Protein AF-A0A938N9X3-F1 (afdb_monomer)

Mean predicted aligned error: 16.94 Å

Secondary structure (DSSP, 8-state):
--TTSHHHHHHHHHHHHHHHHHHHHHHHHT------------------------------------------------------------------------SSSSTTS--S-------------------------------------------------PPP---PPPP----PPP---HHHHHHHHHHHHHHHHHHHHHHHHHHHHHHHHHHHHHT--EEEEEEEEEEEEEEEETTTEEEES-SHHHHHH-S--TT--SPEEEEEEEEEEEEEEETTBBTTBTT----STTSTTTS-HHHHHHHHHHHHHHHHHHHHHHHHHHHHH-EEE--SB---B-TTSHHHHPPBTT--TTPPSS--TT-EEEEETTEEP-SHHHHHHHHHHSPTT--EEEEEEETTEEEEEEE--EE-TTTSSEE--B---EEEEEP-PPTT-HHHHHHHHHHHHTTT-TTPPTT-EEEEETTB----BHHHHHHHHHHTTT--EEEEEE-TTS-EEEEEEPPEEPPEEEEEE-SSS-EEEEEEBTTB-BPEEEPTT--TTTTTT--TT-EEEEETTEES--HHHHHHHHHTTTTSEEEEEEEEEETTEEEEEEEEEEPPTTS--SPPEEESTTT--BBPPPPS-BB-SSTT---BPPGGGGS-PPTT-EEEEETTB--SSHHHHHHHHHHHTHHHHHTT--EEEEEEEEPPPSSTTSPPPEEEEEEEE-HHHHHHHHH--EE-SS-GGGEEE--EEE--SSHHHHHHHHHHHHHHHHHHHHHHHHHHHTTSS-GGG---HHHHHHHHHHHHTT-HHHHHHHHHHHHHHHHHHHTSS-TTSHHHHHHHHHHHHHHTSPPPHHHHHHHHHHHHHHHHHHHHHHHHHHHHHHH--

Structure (mmCIF, N/CA/C/O backbone):
data_AF-A0A938N9X3-F1
#
_entry.id   AF-A0A938N9X3-F1
#
loop_
_atom_site.group_PDB
_atom_site.id
_atom_site.type_symbol
_atom_site.label_atom_id
_atom_site.label_alt_id
_atom_site.label_comp_id
_atom_site.label_asym_id
_atom_site.label_entity_id
_atom_site.label_seq_id
_atom_site.pdbx_PDB_ins_code
_atom_site.Cartn_x
_atom_site.Cartn_y
_atom_site.Cartn_z
_atom_site.occupancy
_atom_site.B_iso_or_equiv
_atom_site.auth_seq_id
_atom_site.auth_comp_id
_atom_site.auth_asym_id
_atom_site.auth_atom_id
_atom_site.pdbx_PDB_model_num
ATOM 1 N N . MET A 1 1 ? -37.058 -28.881 -36.265 1.00 46.09 1 MET A N 1
ATOM 2 C CA . MET A 1 1 ? -36.554 -28.066 -35.128 1.00 46.09 1 MET A CA 1
ATOM 3 C C . MET A 1 1 ? -36.105 -26.660 -35.591 1.00 46.09 1 MET A C 1
ATOM 5 O O . MET A 1 1 ? -34.947 -26.308 -35.422 1.00 46.09 1 MET A O 1
ATOM 9 N N . VAL A 1 2 ? -36.982 -25.845 -36.211 1.00 40.28 2 VAL A N 1
ATOM 10 C CA . VAL A 1 2 ? -36.546 -24.656 -37.006 1.00 40.28 2 VAL A CA 1
ATOM 11 C C . VAL A 1 2 ? -37.143 -23.302 -36.549 1.00 40.28 2 VAL A C 1
ATOM 13 O O . VAL A 1 2 ? -36.550 -22.252 -36.780 1.00 40.28 2 VAL A O 1
ATOM 16 N N . GLN A 1 3 ? -38.267 -23.281 -35.825 1.00 36.28 3 GLN A N 1
ATOM 17 C CA . GLN A 1 3 ? -39.091 -22.070 -35.618 1.00 36.28 3 GLN A CA 1
ATOM 18 C C . GLN A 1 3 ? -38.715 -21.126 -34.443 1.00 36.28 3 GLN A C 1
ATOM 20 O O . GLN A 1 3 ? -39.529 -20.300 -34.045 1.00 36.28 3 GLN A O 1
ATOM 25 N N . ARG A 1 4 ? -37.494 -21.175 -33.880 1.00 40.47 4 ARG A N 1
ATOM 26 C CA . ARG A 1 4 ? -37.097 -20.329 -32.716 1.00 40.47 4 ARG A CA 1
ATOM 27 C C . ARG A 1 4 ? -35.891 -19.388 -32.933 1.00 40.47 4 ARG A C 1
ATOM 29 O O . ARG A 1 4 ? -35.204 -19.048 -31.977 1.00 40.47 4 ARG A O 1
ATOM 36 N N . ARG A 1 5 ? -35.615 -18.929 -34.167 1.00 41.06 5 ARG A N 1
ATOM 37 C CA . ARG A 1 5 ? -34.493 -17.989 -34.454 1.00 41.06 5 ARG A CA 1
ATOM 38 C C . ARG A 1 5 ? -34.844 -16.653 -35.140 1.00 41.06 5 ARG A C 1
ATOM 40 O O . ARG A 1 5 ? -33.937 -15.862 -35.385 1.00 41.06 5 ARG A O 1
ATOM 47 N N . LEU A 1 6 ? -36.118 -16.346 -35.405 1.00 40.62 6 LEU A N 1
ATOM 48 C CA . LEU A 1 6 ? -36.507 -15.065 -36.030 1.00 40.62 6 LEU A CA 1
ATOM 49 C C . LEU A 1 6 ? -36.527 -13.822 -35.101 1.00 40.62 6 LEU A C 1
ATOM 51 O O . LEU A 1 6 ? -36.103 -12.767 -35.579 1.00 40.62 6 LEU A O 1
ATOM 55 N N . PRO A 1 7 ? -36.963 -13.871 -33.819 1.00 42.97 7 PRO A N 1
ATOM 56 C CA . PRO A 1 7 ? -37.160 -12.649 -33.020 1.00 42.97 7 PRO A CA 1
ATOM 57 C C . PRO A 1 7 ? -35.882 -11.819 -32.816 1.00 42.97 7 PRO A C 1
ATOM 59 O O . PRO A 1 7 ? -35.860 -10.616 -33.082 1.00 42.97 7 PRO A O 1
ATOM 62 N N . LEU A 1 8 ? -34.787 -12.483 -32.430 1.00 47.22 8 LEU A N 1
ATOM 63 C CA . LEU A 1 8 ? -33.516 -11.841 -32.071 1.00 47.22 8 LEU A CA 1
ATOM 64 C C . LEU A 1 8 ? -32.878 -11.067 -33.239 1.00 47.22 8 LEU A C 1
ATOM 66 O O . LEU A 1 8 ? -32.268 -10.019 -33.027 1.00 47.22 8 LEU A O 1
ATOM 70 N N . ARG A 1 9 ? -33.055 -11.528 -34.489 1.00 47.47 9 ARG A N 1
ATOM 71 C CA . ARG A 1 9 ? -32.551 -10.804 -35.672 1.00 47.47 9 ARG A CA 1
ATOM 72 C C . ARG A 1 9 ? -33.313 -9.502 -35.943 1.00 47.47 9 ARG A C 1
ATOM 74 O O . ARG A 1 9 ? -32.692 -8.561 -36.429 1.00 47.47 9 ARG A O 1
ATOM 81 N N . ARG A 1 10 ? -34.610 -9.405 -35.611 1.00 50.22 10 ARG A N 1
ATOM 82 C CA . ARG A 1 10 ? -35.372 -8.147 -35.761 1.00 50.22 10 ARG A CA 1
ATOM 83 C C . ARG A 1 10 ? -34.960 -7.102 -34.719 1.00 50.22 10 ARG A C 1
ATOM 85 O O . ARG A 1 10 ? -34.685 -5.969 -35.106 1.00 50.22 10 ARG A O 1
ATOM 92 N N . GLN A 1 11 ? -34.816 -7.486 -33.447 1.00 55.19 11 GLN A N 1
ATOM 93 C CA . GLN A 1 11 ? -34.356 -6.569 -32.390 1.00 55.19 11 GLN A CA 1
ATOM 94 C C . GLN A 1 11 ? -32.950 -6.009 -32.674 1.00 55.19 11 GLN A C 1
ATOM 96 O O . GLN A 1 11 ? -32.749 -4.795 -32.620 1.00 55.19 11 GLN A O 1
ATOM 101 N N . ALA A 1 12 ? -31.997 -6.865 -33.065 1.00 56.28 12 ALA A N 1
ATOM 102 C CA . ALA A 1 12 ? -30.638 -6.432 -33.405 1.00 56.28 12 ALA A CA 1
ATOM 103 C C . ALA A 1 12 ? -30.597 -5.451 -34.597 1.00 56.28 12 ALA A C 1
ATOM 105 O O . ALA A 1 12 ? -29.780 -4.527 -34.620 1.00 56.28 12 ALA A O 1
ATOM 106 N N . LEU A 1 13 ? -31.492 -5.618 -35.581 1.00 59.06 13 LEU A N 1
ATOM 107 C CA . LEU A 1 13 ? -31.597 -4.711 -36.726 1.00 59.06 13 LEU A CA 1
ATOM 108 C C . LEU A 1 13 ? -32.202 -3.353 -36.328 1.00 59.06 13 LEU A C 1
ATOM 110 O O . LEU A 1 13 ? -31.687 -2.313 -36.737 1.00 59.06 13 LEU A O 1
ATOM 114 N N . GLN A 1 14 ? -33.244 -3.351 -35.488 1.00 57.53 14 GLN A N 1
ATOM 115 C CA . GLN A 1 14 ? -33.864 -2.122 -34.976 1.00 57.53 14 GLN A CA 1
ATOM 116 C C . GLN A 1 14 ? -32.890 -1.296 -34.122 1.00 57.53 14 GLN A C 1
ATOM 118 O O . GLN A 1 14 ? -32.781 -0.089 -34.335 1.00 57.53 14 GLN A O 1
ATOM 123 N N . GLN A 1 15 ? -32.115 -1.927 -33.231 1.00 55.94 15 GLN A N 1
ATOM 124 C CA . GLN A 1 15 ? -31.083 -1.228 -32.451 1.00 55.94 15 GLN A CA 1
ATOM 125 C C . GLN A 1 15 ? -30.003 -0.595 -33.348 1.00 55.94 15 GLN A C 1
ATOM 127 O O . GLN A 1 15 ? -29.638 0.563 -33.141 1.00 55.94 15 GLN A O 1
ATOM 132 N N . ARG A 1 16 ? -29.537 -1.299 -34.394 1.00 56.97 16 ARG A N 1
ATOM 133 C CA . ARG A 1 16 ? -28.579 -0.736 -35.368 1.00 56.97 16 ARG A CA 1
ATOM 134 C C . ARG A 1 16 ? -29.132 0.485 -36.109 1.00 56.97 16 ARG A C 1
ATOM 136 O O . ARG A 1 16 ? -28.421 1.479 -36.241 1.00 56.97 16 ARG A O 1
ATOM 143 N N . LEU A 1 17 ? -30.387 0.428 -36.557 1.00 56.00 17 LEU A N 1
ATOM 144 C CA . LEU A 1 17 ? -31.046 1.544 -37.246 1.00 56.00 17 LEU A CA 1
ATOM 145 C C . LEU A 1 17 ? -31.258 2.755 -36.324 1.00 56.00 17 LEU A C 1
ATOM 147 O O . LEU A 1 17 ? -31.078 3.893 -36.758 1.00 56.00 17 LEU A O 1
ATOM 151 N N . HIS A 1 18 ? -31.585 2.527 -35.049 1.00 57.97 18 HIS A N 1
ATOM 152 C CA . HIS A 1 18 ? -31.769 3.607 -34.078 1.00 57.97 18 HIS A CA 1
ATOM 153 C C . HIS A 1 18 ? -30.450 4.346 -33.791 1.00 57.97 18 HIS A C 1
ATOM 155 O O . HIS A 1 18 ? -30.419 5.578 -33.836 1.00 57.97 18 HIS A O 1
ATOM 161 N N . LEU A 1 19 ? -29.352 3.601 -33.601 1.00 56.81 19 LEU A N 1
ATOM 162 C CA . LEU A 1 19 ? -28.003 4.155 -33.426 1.00 56.81 19 LEU A CA 1
ATOM 163 C C . LEU A 1 19 ? -27.516 4.918 -34.671 1.00 56.81 19 LEU A C 1
ATOM 165 O O . LEU A 1 19 ? -26.916 5.986 -34.539 1.00 56.81 19 LEU A O 1
ATOM 169 N N . GLN A 1 20 ? -27.809 4.425 -35.882 1.00 56.41 20 GLN A N 1
ATOM 170 C CA . GLN A 1 20 ? -27.472 5.139 -37.122 1.00 56.41 20 GLN A CA 1
ATOM 171 C C . GLN A 1 20 ? -28.213 6.474 -37.265 1.00 56.41 20 GLN A C 1
ATOM 173 O O . GLN A 1 20 ? -27.591 7.452 -37.680 1.00 56.41 20 GLN A O 1
ATOM 178 N N . ARG A 1 21 ? -29.504 6.548 -36.906 1.00 52.03 21 ARG A N 1
ATOM 179 C CA . ARG A 1 21 ? -30.257 7.816 -36.934 1.00 52.03 21 ARG A CA 1
ATOM 180 C C . ARG A 1 21 ? -29.662 8.841 -35.969 1.00 52.03 21 ARG A C 1
ATOM 182 O O . ARG A 1 21 ? -29.342 9.950 -36.390 1.00 52.03 21 ARG A O 1
ATOM 189 N N . HIS A 1 22 ? -29.409 8.443 -34.724 1.00 52.16 22 HIS A N 1
ATOM 190 C CA . HIS A 1 22 ? -28.880 9.355 -33.706 1.00 52.16 22 HIS A CA 1
ATOM 191 C C . HIS A 1 22 ? -27.479 9.893 -34.076 1.00 52.16 22 HIS A C 1
ATOM 193 O O . HIS A 1 22 ? -27.187 11.079 -33.915 1.00 52.16 22 HIS A O 1
ATOM 199 N N . GLY A 1 23 ? -26.636 9.053 -34.693 1.00 50.69 23 GLY A N 1
ATOM 200 C CA . GLY A 1 23 ? -25.335 9.461 -35.234 1.00 50.69 23 GLY A CA 1
ATOM 201 C C . GLY A 1 23 ? -25.392 10.412 -36.442 1.00 50.69 23 GLY A C 1
ATOM 202 O O . GLY A 1 23 ? -24.409 11.106 -36.708 1.00 50.69 23 GLY A O 1
ATOM 203 N N . GLN A 1 24 ? -26.514 10.482 -37.170 1.00 47.53 24 GLN A N 1
ATOM 204 C CA . GLN A 1 24 ? -26.718 11.465 -38.245 1.00 47.53 24 GLN A CA 1
ATOM 205 C C . GLN A 1 24 ? -27.230 12.816 -37.726 1.00 47.53 24 GLN A C 1
ATOM 207 O O . GLN A 1 24 ? -26.877 13.850 -38.294 1.00 47.53 24 GLN A O 1
ATOM 212 N N . GLU A 1 25 ? -28.014 12.834 -36.647 1.00 43.16 25 GLU A N 1
ATOM 213 C CA . GLU A 1 25 ? -28.516 14.075 -36.038 1.00 43.16 25 GLU A CA 1
ATOM 214 C C . GLU A 1 25 ? -27.393 14.888 -35.389 1.00 43.16 25 GLU A C 1
ATOM 216 O O . GLU A 1 25 ? -27.269 16.083 -35.661 1.00 43.16 25 GLU A O 1
ATOM 221 N N . LEU A 1 26 ? -26.504 14.236 -34.630 1.00 45.38 26 LEU A N 1
ATOM 222 C CA . LEU A 1 26 ? -25.326 14.882 -34.035 1.00 45.38 26 LEU A CA 1
ATOM 223 C C . LEU A 1 26 ? -24.447 15.548 -35.112 1.00 45.38 26 LEU A C 1
ATOM 225 O O . LEU A 1 26 ? -24.123 16.732 -35.016 1.00 45.38 26 LEU A O 1
ATOM 229 N N . ARG A 1 27 ? -24.184 14.845 -36.224 1.00 42.81 27 ARG A N 1
ATOM 230 C CA . ARG A 1 27 ? -23.419 15.374 -37.373 1.00 42.81 27 ARG A CA 1
ATOM 231 C C . ARG A 1 27 ? -24.119 16.505 -38.141 1.00 42.81 27 ARG A C 1
ATOM 233 O O . ARG A 1 27 ? -23.474 17.163 -38.960 1.00 42.81 27 ARG A O 1
ATOM 240 N N . ARG A 1 28 ? -25.417 16.747 -37.909 1.00 40.66 28 ARG A N 1
ATOM 241 C CA . ARG A 1 28 ? -26.143 17.922 -38.429 1.00 40.66 28 ARG A CA 1
ATOM 242 C C . ARG A 1 28 ? -26.058 19.131 -37.493 1.00 40.66 28 ARG A C 1
ATOM 244 O O . ARG A 1 28 ? -26.146 20.254 -37.985 1.00 40.66 28 ARG A O 1
ATOM 251 N N . GLN A 1 29 ? -25.853 18.934 -36.189 1.00 41.09 29 GLN A N 1
ATOM 252 C CA . GLN A 1 29 ? -25.714 20.034 -35.226 1.00 41.09 29 GLN A CA 1
ATOM 253 C C . GLN A 1 29 ? -24.325 20.696 -35.281 1.00 41.09 29 GLN A C 1
ATOM 255 O O . GLN A 1 29 ? -24.230 21.915 -35.177 1.00 41.09 29 GLN A O 1
ATOM 260 N N . GLU A 1 30 ? -23.261 19.936 -35.559 1.00 40.81 30 GLU A N 1
ATOM 261 C CA . GLU A 1 30 ? -21.875 20.446 -35.632 1.00 40.81 30 GLU A CA 1
ATOM 262 C C . GLU A 1 30 ? -21.569 21.347 -36.856 1.00 40.81 30 GLU A C 1
ATOM 264 O O . GLU A 1 30 ? -20.452 21.840 -37.001 1.00 40.81 30 GLU A O 1
ATOM 269 N N . ARG A 1 31 ? -22.532 21.582 -37.763 1.00 34.66 31 ARG A N 1
ATOM 270 C CA . ARG A 1 31 ? -22.325 22.319 -39.030 1.00 34.66 31 ARG A CA 1
ATOM 271 C C . ARG A 1 31 ? -23.086 23.650 -39.120 1.00 34.66 31 ARG A C 1
ATOM 273 O O . ARG A 1 31 ? -23.814 23.885 -40.085 1.00 34.66 31 ARG A O 1
ATOM 280 N N . ARG A 1 32 ? -22.882 24.561 -38.159 1.00 32.62 32 ARG A N 1
ATOM 281 C CA . ARG A 1 32 ? -23.265 25.987 -38.288 1.00 32.62 32 ARG A CA 1
ATOM 282 C C . ARG A 1 32 ? -22.202 26.930 -37.693 1.00 32.62 32 ARG A C 1
ATOM 284 O O . ARG A 1 32 ? -21.888 26.784 -36.515 1.00 32.62 32 ARG A O 1
ATOM 291 N N . PRO A 1 33 ? -21.670 27.909 -38.453 1.00 33.53 33 PRO A N 1
ATOM 292 C CA . PRO A 1 33 ? -20.771 28.931 -37.916 1.00 33.53 33 PRO A CA 1
ATOM 293 C C . PRO A 1 33 ? -21.550 30.056 -37.200 1.00 33.53 33 PRO A C 1
ATOM 295 O O . PRO A 1 33 ? -22.693 30.342 -37.571 1.00 33.53 33 PRO A O 1
ATOM 298 N N . PRO A 1 34 ? -20.952 30.740 -36.206 1.00 35.84 34 PRO A N 1
ATOM 299 C CA . PRO A 1 34 ? -21.605 31.834 -35.495 1.00 35.84 34 PRO A CA 1
ATOM 300 C C . PRO A 1 34 ? -21.616 33.133 -36.318 1.00 35.84 34 PRO A C 1
ATOM 302 O O . PRO A 1 34 ? -20.591 33.553 -36.853 1.00 35.84 34 PRO A O 1
ATOM 305 N N . ARG A 1 35 ? -22.761 33.828 -36.353 1.00 29.70 35 ARG A N 1
ATOM 306 C CA . ARG A 1 35 ? -22.847 35.241 -36.762 1.00 29.70 35 ARG A CA 1
ATOM 307 C C . ARG A 1 35 ? -23.092 36.120 -35.537 1.00 29.70 35 ARG A C 1
ATOM 309 O O . ARG A 1 35 ? -24.094 35.952 -34.850 1.00 29.70 35 ARG A O 1
ATOM 316 N N . HIS A 1 36 ? -22.224 37.104 -35.318 1.00 33.94 36 HIS A N 1
ATOM 317 C CA . HIS A 1 36 ? -22.571 38.276 -34.516 1.00 33.94 36 HIS A CA 1
ATOM 318 C C . HIS A 1 36 ? -23.558 39.155 -35.291 1.00 33.94 36 HIS A C 1
ATOM 320 O O . HIS A 1 36 ? -23.290 39.485 -36.444 1.00 33.94 36 HIS A O 1
ATOM 326 N N . GLN A 1 37 ? -24.609 39.640 -34.628 1.00 29.88 37 GLN A N 1
ATOM 327 C CA . GLN A 1 37 ? -25.091 41.012 -34.818 1.00 29.88 37 GLN A CA 1
ATOM 328 C C . GLN A 1 37 ? -25.934 41.478 -33.622 1.00 29.88 37 GLN A C 1
ATOM 330 O O . GLN A 1 37 ? -26.368 40.684 -32.791 1.00 29.88 37 GLN A O 1
ATOM 335 N N . GLN A 1 38 ? -26.081 42.794 -33.497 1.00 32.88 38 GLN A N 1
ATOM 336 C CA . GLN A 1 38 ? -26.727 43.471 -32.372 1.00 32.88 38 GLN A CA 1
ATOM 337 C C . GLN A 1 38 ? -28.218 43.704 -32.656 1.00 32.88 38 GLN A C 1
ATOM 339 O O . GLN A 1 38 ? -28.554 44.044 -33.789 1.00 32.88 38 GLN A O 1
ATOM 344 N N . ARG A 1 39 ? -29.071 43.687 -31.617 1.00 27.91 39 ARG A N 1
ATOM 345 C CA . ARG A 1 39 ? -30.117 44.713 -31.383 1.00 27.91 39 ARG A CA 1
ATOM 346 C C . ARG A 1 39 ? -30.800 44.564 -30.010 1.00 27.91 39 ARG A C 1
ATOM 348 O O . ARG A 1 39 ? -30.975 43.472 -29.487 1.00 27.91 39 ARG A O 1
ATOM 355 N N . ARG A 1 40 ? -31.163 45.718 -29.447 1.00 30.70 40 ARG A N 1
ATOM 356 C CA . ARG A 1 40 ? -32.107 45.994 -28.336 1.00 30.70 40 ARG A CA 1
ATOM 357 C C . ARG A 1 40 ? -33.341 46.705 -28.963 1.00 30.70 40 ARG A C 1
ATOM 359 O O . ARG A 1 40 ? -33.233 47.029 -30.149 1.00 30.70 40 ARG A O 1
ATOM 366 N N . PRO A 1 41 ? -34.415 47.109 -28.237 1.00 53.66 41 PRO A N 1
ATOM 367 C CA . PRO A 1 41 ? -34.845 46.853 -26.842 1.00 53.66 41 PRO A CA 1
ATOM 368 C C . PRO A 1 41 ? -36.349 46.418 -26.768 1.00 53.66 41 PRO A C 1
ATOM 370 O O . PRO A 1 41 ? -36.892 45.981 -27.774 1.00 53.66 41 PRO A O 1
ATOM 373 N N . ARG A 1 42 ? -37.021 46.682 -25.620 1.00 28.06 42 ARG A N 1
ATOM 374 C CA . ARG A 1 42 ? -38.494 46.798 -25.384 1.00 28.06 42 ARG A CA 1
ATOM 375 C C . ARG A 1 42 ? -39.297 45.486 -25.225 1.00 28.06 42 ARG A C 1
ATOM 377 O O . ARG A 1 42 ? -38.921 44.483 -25.806 1.00 28.06 42 ARG A O 1
ATOM 384 N N . GLN A 1 43 ? -40.442 45.434 -24.519 1.00 30.25 43 GLN A N 1
ATOM 385 C CA . GLN A 1 43 ? -40.944 46.113 -23.288 1.00 30.25 43 GLN A CA 1
ATOM 386 C C . GLN A 1 43 ? -42.356 45.550 -22.965 1.00 30.25 43 GLN A C 1
ATOM 388 O O . GLN A 1 43 ? -43.231 45.725 -23.803 1.00 30.25 43 GLN A O 1
ATOM 393 N N . ALA A 1 44 ? -42.589 44.926 -21.796 1.00 29.03 44 ALA A N 1
ATOM 394 C CA . ALA A 1 44 ? -43.894 44.710 -21.110 1.00 29.03 44 ALA A CA 1
ATOM 395 C C . ALA A 1 44 ? -43.742 43.636 -19.997 1.00 29.03 44 ALA A C 1
ATOM 397 O O . ALA A 1 44 ? -42.907 42.752 -20.141 1.00 29.03 44 ALA A O 1
ATOM 398 N N . GLY A 1 45 ? -44.497 43.636 -18.887 1.00 28.78 45 GLY A N 1
ATOM 399 C CA . GLY A 1 45 ? -45.345 44.713 -18.359 1.00 28.78 45 GLY A CA 1
ATOM 400 C C . GLY A 1 45 ? -46.373 44.278 -17.291 1.00 28.78 45 GLY A C 1
ATOM 401 O O . GLY A 1 45 ? -47.279 43.525 -17.616 1.00 28.78 45 GLY A O 1
ATOM 402 N N . ARG A 1 46 ? -46.309 44.909 -16.100 1.00 28.88 46 ARG A N 1
ATOM 403 C CA . ARG A 1 46 ? -47.322 44.971 -15.004 1.00 28.88 46 ARG A CA 1
ATOM 404 C C . ARG A 1 46 ? -47.452 43.759 -14.044 1.00 28.88 46 ARG A C 1
ATOM 406 O O . ARG A 1 46 ? -47.264 42.617 -14.431 1.00 28.88 46 ARG A O 1
ATOM 413 N N . GLY A 1 47 ? -47.737 44.082 -12.768 1.00 25.12 47 GLY A N 1
ATOM 414 C CA . GLY A 1 47 ? -48.090 43.169 -11.654 1.00 25.12 47 GLY A CA 1
ATOM 415 C C . GLY A 1 47 ? -49.617 43.122 -11.425 1.00 25.12 47 GLY A C 1
ATOM 416 O O . GLY A 1 47 ? -50.297 42.987 -12.442 1.00 25.12 47 GLY A O 1
ATOM 417 N N . PRO A 1 48 ? -50.190 43.322 -10.200 1.00 47.97 48 PRO A N 1
ATOM 418 C CA . PRO A 1 48 ? -49.707 44.280 -9.169 1.00 47.97 48 PRO A CA 1
ATOM 419 C C . PRO A 1 48 ? -50.003 43.972 -7.654 1.00 47.97 48 PRO A C 1
ATOM 421 O O . PRO A 1 48 ? -50.719 43.032 -7.340 1.00 47.97 48 PRO A O 1
ATOM 424 N N . ARG A 1 49 ? -49.591 44.905 -6.755 1.00 32.25 49 ARG A N 1
ATOM 425 C CA . ARG A 1 49 ? -50.071 45.159 -5.349 1.00 32.25 49 ARG A CA 1
ATOM 426 C C . ARG A 1 49 ? -49.752 44.076 -4.281 1.00 32.25 49 ARG A C 1
ATOM 428 O O . ARG A 1 49 ? -49.408 42.965 -4.650 1.00 32.25 49 ARG A O 1
ATOM 435 N N . THR A 1 50 ? -49.740 44.345 -2.961 1.00 30.77 50 THR A N 1
ATOM 436 C CA . THR A 1 50 ? -50.141 45.504 -2.093 1.00 30.77 50 THR A CA 1
ATOM 437 C C . THR A 1 50 ? -48.998 45.907 -1.108 1.00 30.77 50 THR A C 1
ATOM 439 O O . THR A 1 50 ? -48.081 45.120 -0.922 1.00 30.77 50 THR A O 1
ATOM 442 N N . GLN A 1 51 ? -48.830 47.184 -0.696 1.00 31.91 51 GLN A N 1
ATOM 443 C CA . GLN A 1 51 ? -49.145 47.815 0.632 1.00 31.91 51 GLN A CA 1
ATOM 444 C C . GLN A 1 51 ? -48.586 47.095 1.900 1.00 31.91 51 GLN A C 1
ATOM 446 O O . GLN A 1 51 ? -48.584 45.874 1.931 1.00 31.91 51 GLN A O 1
ATOM 451 N N . GLN A 1 52 ? -48.103 47.756 2.976 1.00 29.75 52 GLN A N 1
ATOM 452 C CA . GLN A 1 52 ? -48.270 49.163 3.426 1.00 29.75 52 GLN A CA 1
ATOM 453 C C . GLN A 1 52 ? -47.059 49.744 4.246 1.00 29.75 52 GLN A C 1
ATOM 455 O O . GLN A 1 52 ? -45.941 49.259 4.127 1.00 29.75 52 GLN A O 1
ATOM 460 N N . GLU A 1 53 ? -47.279 50.845 4.986 1.00 29.78 53 GLU A N 1
ATOM 461 C CA . GLU A 1 53 ? -46.347 51.800 5.652 1.00 29.78 53 GLU A CA 1
ATOM 462 C C . GLU A 1 53 ? -45.471 51.251 6.819 1.00 29.78 53 GLU A C 1
ATOM 464 O O . GLU A 1 53 ? -45.754 50.182 7.341 1.00 29.78 53 GLU A O 1
ATOM 469 N N . GLY A 1 54 ? -44.428 51.939 7.338 1.00 27.89 54 GLY A N 1
ATOM 470 C CA . GLY A 1 54 ? -43.765 53.196 6.919 1.00 27.89 54 GLY A CA 1
ATOM 471 C C . GLY A 1 54 ? -42.835 53.856 7.985 1.00 27.89 54 GLY A C 1
ATOM 472 O O . GLY A 1 54 ? -42.882 53.500 9.153 1.00 27.89 54 GLY A O 1
ATOM 473 N N . ARG A 1 55 ? -42.049 54.877 7.564 1.00 31.80 55 ARG A N 1
ATOM 474 C CA . ARG A 1 55 ? -41.188 55.835 8.344 1.00 31.80 55 ARG A CA 1
ATOM 475 C C . ARG A 1 55 ? -39.953 55.267 9.105 1.00 31.80 55 ARG A C 1
ATOM 477 O O . ARG A 1 55 ? -40.090 54.506 10.043 1.00 31.80 55 ARG A O 1
ATOM 484 N N . ARG A 1 56 ? -38.722 55.588 8.641 1.00 36.34 56 ARG A N 1
ATOM 485 C CA . ARG A 1 56 ? -37.753 56.630 9.141 1.00 36.34 56 ARG A CA 1
ATOM 486 C C . ARG A 1 56 ? -37.126 56.291 10.513 1.00 36.34 56 ARG A C 1
ATOM 488 O O . ARG A 1 56 ? -37.869 56.038 11.443 1.00 36.34 56 ARG A O 1
ATOM 495 N N . ARG A 1 57 ? -35.803 56.332 10.754 1.00 33.03 57 ARG A N 1
ATOM 496 C CA . ARG A 1 57 ? -34.607 57.041 10.190 1.00 33.03 57 ARG A CA 1
ATOM 497 C C . ARG A 1 57 ? -33.405 56.035 10.047 1.00 33.03 57 ARG A C 1
ATOM 499 O O . ARG A 1 57 ? -33.613 54.886 10.405 1.00 33.03 57 ARG A O 1
ATOM 506 N N . LEU A 1 58 ? -32.168 56.303 9.568 1.00 34.34 58 LEU A N 1
ATOM 507 C CA . LEU A 1 58 ? -31.431 57.492 9.062 1.00 34.34 58 LEU A CA 1
ATOM 508 C C . LEU A 1 58 ? -30.275 57.091 8.070 1.00 34.34 58 LEU A C 1
ATOM 510 O O . LEU A 1 58 ? -30.247 55.971 7.572 1.00 34.34 58 LEU A O 1
ATOM 514 N N . GLU A 1 59 ? -29.369 58.043 7.808 1.00 31.31 59 GLU A N 1
ATOM 515 C CA . GLU A 1 59 ? -28.109 58.125 7.018 1.00 31.31 59 GLU A CA 1
ATOM 516 C C . GLU A 1 59 ? -26.861 57.377 7.580 1.00 31.31 59 GLU A C 1
ATOM 518 O O . GLU A 1 59 ? -26.868 56.977 8.741 1.00 31.31 59 GLU A O 1
ATOM 523 N N . ASP A 1 60 ? -25.711 57.268 6.877 1.00 32.38 60 ASP A N 1
ATOM 524 C CA . ASP A 1 60 ? -25.514 57.048 5.424 1.00 32.38 60 ASP A CA 1
ATOM 525 C C . ASP A 1 60 ? -24.094 56.554 5.001 1.00 32.38 60 ASP A C 1
ATOM 527 O O . ASP A 1 60 ? -23.139 56.510 5.772 1.00 32.38 60 ASP A O 1
ATOM 531 N N . HIS A 1 61 ? -24.027 56.204 3.712 1.00 33.09 61 HIS A N 1
ATOM 532 C CA . HIS A 1 61 ? -23.007 55.651 2.805 1.00 33.09 61 HIS A CA 1
ATOM 533 C C . HIS A 1 61 ? -21.519 56.106 2.790 1.00 33.09 61 HIS A C 1
ATOM 535 O O . HIS A 1 61 ? -21.125 57.192 3.200 1.00 33.09 61 HIS A O 1
ATOM 541 N N . LEU A 1 62 ? -20.702 55.260 2.125 1.00 31.77 62 LEU A N 1
ATOM 542 C CA . LEU A 1 62 ? -19.275 55.440 1.779 1.00 31.77 62 LEU A CA 1
ATOM 543 C C . LEU A 1 62 ? -18.962 54.861 0.361 1.00 31.77 62 LEU A C 1
ATOM 545 O O . LEU A 1 62 ? -19.330 53.710 0.104 1.00 31.77 62 LEU A O 1
ATOM 549 N N . PRO A 1 63 ? -18.283 55.579 -0.569 1.00 44.34 63 PRO A N 1
ATOM 550 C CA . PRO A 1 63 ? -17.929 55.065 -1.910 1.00 44.34 63 PRO A CA 1
ATOM 551 C C . PRO A 1 63 ? -16.457 54.591 -2.083 1.00 44.34 63 PRO A C 1
ATOM 553 O O . PRO A 1 63 ? -15.622 54.722 -1.192 1.00 44.34 63 PRO A O 1
ATOM 556 N N . ARG A 1 64 ? -16.134 53.994 -3.249 1.00 33.81 64 ARG A N 1
ATOM 557 C CA . ARG A 1 64 ? -14.888 53.227 -3.538 1.00 33.81 64 ARG A CA 1
ATOM 558 C C . ARG A 1 64 ? -13.830 53.981 -4.391 1.00 33.81 64 ARG A C 1
ATOM 560 O O . ARG A 1 64 ? -14.227 54.763 -5.251 1.00 33.81 64 ARG A O 1
ATOM 567 N N . PRO A 1 65 ? -12.517 53.653 -4.288 1.00 42.88 65 PRO A N 1
ATOM 568 C CA . PRO A 1 65 ? -11.431 54.228 -5.111 1.00 42.88 65 PRO A CA 1
ATOM 569 C C . PRO A 1 65 ? -10.847 53.288 -6.211 1.00 42.88 65 PRO A C 1
ATOM 571 O O . PRO A 1 65 ? -11.024 52.068 -6.131 1.00 42.88 65 PRO A O 1
ATOM 574 N N . PRO A 1 66 ? -10.064 53.807 -7.196 1.00 49.44 66 PRO A N 1
ATOM 575 C CA . PRO A 1 66 ? -9.298 52.980 -8.150 1.00 49.44 66 PRO A CA 1
ATOM 576 C C . PRO A 1 66 ? -7.785 53.315 -8.365 1.00 49.44 66 PRO A C 1
ATOM 578 O O . PRO A 1 66 ? -7.400 54.448 -8.606 1.00 49.44 66 PRO A O 1
ATOM 581 N N . ARG A 1 67 ? -6.961 52.250 -8.443 1.00 35.62 67 ARG A N 1
ATOM 582 C CA . ARG A 1 67 ? -5.761 52.001 -9.310 1.00 35.62 67 ARG A CA 1
ATOM 583 C C . ARG A 1 67 ? -4.558 52.994 -9.456 1.00 35.62 67 ARG A C 1
ATOM 585 O O . ARG A 1 67 ? -4.625 53.939 -10.223 1.00 35.62 67 ARG A O 1
ATOM 592 N N . ARG A 1 68 ? -3.372 52.477 -9.050 1.00 33.34 68 ARG A N 1
ATOM 593 C CA . ARG A 1 68 ? -2.019 52.476 -9.718 1.00 33.34 68 ARG A CA 1
ATOM 594 C C . ARG A 1 68 ? -1.253 53.790 -10.037 1.00 33.34 68 ARG A C 1
ATOM 596 O O . ARG A 1 68 ? -1.723 54.575 -10.841 1.00 33.34 68 ARG A O 1
ATOM 603 N N . VAL A 1 69 ? 0.059 53.819 -9.698 1.00 28.77 69 VAL A N 1
ATOM 604 C CA . VAL A 1 69 ? 1.241 53.874 -10.630 1.00 28.77 69 VAL A CA 1
ATOM 605 C C . VAL A 1 69 ? 2.596 53.761 -9.857 1.00 28.77 69 VAL A C 1
ATOM 607 O O . VAL A 1 69 ? 2.605 53.713 -8.633 1.00 28.77 69 VAL A O 1
ATOM 610 N N . ARG A 1 70 ? 3.734 53.578 -10.561 1.00 32.69 70 ARG A N 1
ATOM 611 C CA . ARG A 1 70 ? 5.117 53.324 -10.058 1.00 32.69 70 ARG A CA 1
ATOM 612 C C . ARG A 1 70 ? 5.931 54.605 -9.749 1.00 32.69 70 ARG A C 1
ATOM 614 O O . ARG A 1 70 ? 5.864 55.512 -10.572 1.00 32.69 70 ARG A O 1
ATOM 621 N N . ARG A 1 71 ? 6.923 54.543 -8.827 1.00 31.45 71 ARG A N 1
ATOM 622 C CA . ARG A 1 71 ? 8.393 54.686 -9.116 1.00 31.45 71 ARG A CA 1
ATOM 623 C C . ARG A 1 71 ? 9.319 54.498 -7.880 1.00 31.45 71 ARG A C 1
ATOM 625 O O . ARG A 1 71 ? 8.848 54.223 -6.787 1.00 31.45 71 ARG A O 1
ATOM 632 N N . ARG A 1 72 ? 10.647 54.530 -8.120 1.00 29.14 72 ARG A N 1
ATOM 633 C CA . ARG A 1 72 ? 11.785 54.490 -7.149 1.00 29.14 72 ARG A CA 1
ATOM 634 C C . ARG A 1 72 ? 12.012 55.909 -6.526 1.00 29.14 72 ARG A C 1
ATOM 636 O O . ARG A 1 72 ? 11.315 56.812 -6.965 1.00 29.14 72 ARG A O 1
ATOM 643 N N . ARG A 1 73 ? 12.959 56.235 -5.614 1.00 30.97 73 ARG A N 1
ATOM 644 C CA . ARG A 1 73 ? 14.282 55.659 -5.224 1.00 30.97 73 ARG A CA 1
ATOM 645 C C . ARG A 1 73 ? 14.845 56.370 -3.953 1.00 30.97 73 ARG A C 1
ATOM 647 O O . ARG A 1 73 ? 14.570 57.548 -3.831 1.00 30.97 73 ARG A O 1
ATOM 654 N N . GLN A 1 74 ? 15.724 55.710 -3.165 1.00 29.69 74 GLN A N 1
ATOM 655 C CA . GLN A 1 74 ? 16.805 56.264 -2.279 1.00 29.69 74 GLN A CA 1
ATOM 656 C C . GLN A 1 74 ? 16.495 57.322 -1.173 1.00 29.69 74 GLN A C 1
ATOM 658 O O . GLN A 1 74 ? 15.713 58.230 -1.391 1.00 29.69 74 GLN A O 1
ATOM 663 N N . GLY A 1 75 ? 17.242 57.302 -0.043 1.00 26.20 75 GLY A N 1
ATOM 664 C CA . GLY A 1 75 ? 17.485 58.533 0.758 1.00 26.20 75 GLY A CA 1
ATOM 665 C C . GLY A 1 75 ? 17.663 58.450 2.295 1.00 26.20 75 GLY A C 1
ATOM 666 O O . GLY A 1 75 ? 16.740 58.767 3.022 1.00 26.20 75 GLY A O 1
ATOM 667 N N . LEU A 1 76 ? 18.861 58.073 2.763 1.00 27.81 76 LEU A N 1
ATOM 668 C CA . LEU A 1 76 ? 19.622 58.559 3.950 1.00 27.81 76 LEU A CA 1
ATOM 669 C C . LEU A 1 76 ? 18.969 59.219 5.213 1.00 27.81 76 LEU A C 1
ATOM 671 O O . LEU A 1 76 ? 18.288 60.228 5.136 1.00 27.81 76 LEU A O 1
ATOM 675 N N . LEU A 1 77 ? 19.489 58.774 6.375 1.00 27.58 77 LEU A N 1
ATOM 676 C CA . LEU A 1 77 ? 19.884 59.528 7.599 1.00 27.58 77 LEU A CA 1
ATOM 677 C C . LEU A 1 77 ? 18.869 60.180 8.581 1.00 27.58 77 LEU A C 1
ATOM 679 O O . LEU A 1 77 ? 18.258 61.205 8.325 1.00 27.58 77 LEU A O 1
ATOM 683 N N . ARG A 1 78 ? 18.909 59.642 9.817 1.00 27.77 78 ARG A N 1
ATOM 684 C CA . ARG A 1 78 ? 18.987 60.308 11.148 1.00 27.77 78 ARG A CA 1
ATOM 685 C C . ARG A 1 78 ? 18.773 61.840 11.236 1.00 27.77 78 ARG A C 1
ATOM 687 O O . ARG A 1 78 ? 19.604 62.580 10.719 1.00 27.77 78 ARG A O 1
ATOM 694 N N . GLN A 1 79 ? 17.969 62.272 12.220 1.00 29.31 79 GLN A N 1
ATOM 695 C CA . GLN A 1 79 ? 18.483 62.698 13.548 1.00 29.31 79 GLN A CA 1
ATOM 696 C C . GLN A 1 79 ? 17.375 62.966 14.593 1.00 29.31 79 GLN A C 1
ATOM 698 O O . GLN A 1 79 ? 16.388 63.621 14.284 1.00 29.31 79 GLN A O 1
ATOM 703 N N . ALA A 1 80 ? 17.595 62.519 15.840 1.00 26.48 80 ALA A N 1
ATOM 704 C CA . ALA A 1 80 ? 17.022 63.083 17.072 1.00 26.48 80 ALA A CA 1
ATOM 705 C C . ALA A 1 80 ? 17.833 62.617 18.310 1.00 26.48 80 ALA A C 1
ATOM 707 O O . ALA A 1 80 ? 18.334 61.491 18.365 1.00 26.48 80 ALA A O 1
ATOM 708 N N . HIS A 1 81 ? 17.980 63.506 19.291 1.00 31.53 81 HIS A N 1
ATOM 709 C CA . HIS A 1 81 ? 18.675 63.372 20.589 1.00 31.53 81 HIS A CA 1
ATOM 710 C C . HIS A 1 81 ? 18.054 64.447 21.534 1.00 31.53 81 HIS A C 1
ATOM 712 O O . HIS A 1 81 ? 17.163 65.147 21.043 1.00 31.53 81 HIS A O 1
ATOM 718 N N . PRO A 1 82 ? 18.463 64.676 22.811 1.00 49.88 82 PRO A N 1
ATOM 719 C CA . PRO A 1 82 ? 19.599 64.119 23.579 1.00 49.88 82 PRO A CA 1
ATOM 720 C C . PRO A 1 82 ? 19.277 63.709 25.049 1.00 49.88 82 PRO A C 1
ATOM 722 O O . PRO A 1 82 ? 18.185 63.975 25.542 1.00 49.88 82 PRO A O 1
ATOM 725 N N . ARG A 1 83 ? 20.270 63.179 25.798 1.00 27.34 83 ARG A N 1
ATOM 726 C CA . ARG A 1 83 ? 20.875 63.809 27.017 1.00 27.34 83 ARG A CA 1
ATOM 727 C C . ARG A 1 83 ? 21.706 62.836 27.886 1.00 27.34 83 ARG A C 1
ATOM 729 O O . ARG A 1 83 ? 21.214 61.777 28.234 1.00 27.34 83 ARG A O 1
ATOM 736 N N . ASN A 1 84 ? 22.875 63.329 28.332 1.00 29.22 84 ASN A N 1
ATOM 737 C CA . ASN A 1 84 ? 23.607 63.037 29.591 1.00 29.22 84 ASN A CA 1
ATOM 738 C C . ASN A 1 84 ? 24.109 61.584 29.866 1.00 29.22 84 ASN A C 1
ATOM 740 O O . ASN A 1 84 ? 23.487 60.620 29.454 1.00 29.22 84 ASN A O 1
ATOM 744 N N . VAL A 1 85 ? 25.238 61.332 30.561 1.00 29.28 85 VAL A N 1
ATOM 745 C CA . VAL A 1 85 ? 26.296 62.221 31.108 1.00 29.28 85 VAL A CA 1
ATOM 746 C C . VAL A 1 85 ? 27.704 61.568 31.024 1.00 29.28 85 VAL A C 1
ATOM 748 O O . VAL A 1 85 ? 27.842 60.409 30.647 1.00 29.28 85 VAL A O 1
ATOM 751 N N . ARG A 1 86 ? 28.754 62.365 31.285 1.00 30.31 86 ARG A N 1
ATOM 752 C CA . ARG A 1 86 ? 30.204 62.122 31.066 1.00 30.31 86 ARG A CA 1
ATOM 753 C C . ARG A 1 86 ? 30.921 61.227 32.115 1.00 30.31 86 ARG A C 1
ATOM 755 O O . ARG A 1 86 ? 30.362 60.950 33.164 1.00 30.31 86 ARG A O 1
ATOM 762 N N . HIS A 1 87 ? 32.231 61.020 31.854 1.00 32.09 87 HIS A N 1
ATOM 763 C CA . HIS A 1 87 ? 33.369 60.608 32.724 1.00 32.09 87 HIS A CA 1
ATOM 764 C C . HIS A 1 87 ? 33.775 59.115 32.665 1.00 32.09 87 HIS A C 1
ATOM 766 O O . HIS A 1 87 ? 32.917 58.248 32.696 1.00 32.09 87 HIS A O 1
ATOM 772 N N . GLN A 1 88 ? 35.065 58.737 32.563 1.00 28.97 88 GLN A N 1
ATOM 773 C CA . GLN A 1 88 ? 36.300 59.479 32.199 1.00 28.97 88 GLN A CA 1
ATOM 774 C C . GLN A 1 88 ? 37.369 58.486 31.663 1.00 28.97 88 GLN A C 1
ATOM 776 O O . GLN A 1 88 ? 37.240 57.285 31.876 1.00 28.97 88 GLN A O 1
ATOM 781 N N . GLN A 1 89 ? 38.418 58.945 30.959 1.00 31.12 89 GLN A N 1
ATOM 782 C CA . GLN A 1 89 ? 39.480 58.068 30.417 1.00 31.12 89 GLN A CA 1
ATOM 783 C C . GLN A 1 89 ? 40.785 58.107 31.229 1.00 31.12 89 GLN A C 1
ATOM 785 O O . GLN A 1 89 ? 41.251 59.184 31.596 1.00 31.12 89 GLN A O 1
ATOM 790 N N . GLY A 1 90 ? 41.429 56.942 31.379 1.00 27.92 90 GLY A N 1
ATOM 791 C CA . GLY A 1 90 ? 42.805 56.783 31.863 1.00 27.92 90 GLY A CA 1
ATOM 792 C C . GLY A 1 90 ? 43.727 56.151 30.806 1.00 27.92 90 GLY A C 1
ATOM 793 O O . GLY A 1 90 ? 43.372 55.167 30.161 1.00 27.92 90 GLY A O 1
ATOM 794 N N . ARG A 1 91 ? 44.919 56.731 30.622 1.00 31.66 91 ARG A N 1
ATOM 795 C CA . ARG A 1 91 ? 46.057 56.198 29.832 1.00 31.66 91 ARG A CA 1
ATOM 796 C C . ARG A 1 91 ? 46.874 55.202 30.711 1.00 31.66 91 ARG A C 1
ATOM 798 O O . ARG A 1 91 ? 46.605 55.136 31.900 1.00 31.66 91 ARG A O 1
ATOM 805 N N . LEU A 1 92 ? 47.893 54.423 30.300 1.00 31.88 92 LEU A N 1
ATOM 806 C CA . LEU A 1 92 ? 48.717 54.276 29.076 1.00 31.88 92 LEU A CA 1
ATOM 807 C C . LEU A 1 92 ? 49.551 52.964 29.184 1.00 31.88 92 LEU A C 1
ATOM 809 O O . LEU A 1 92 ? 50.030 52.700 30.283 1.00 31.88 92 LEU A O 1
ATOM 813 N N . ARG A 1 93 ? 49.851 52.231 28.087 1.00 28.55 93 ARG A N 1
ATOM 814 C CA . ARG A 1 93 ? 51.193 51.657 27.722 1.00 28.55 93 ARG A CA 1
ATOM 815 C C . ARG A 1 93 ? 51.144 50.775 26.448 1.00 28.55 93 ARG A C 1
ATOM 817 O O . ARG A 1 93 ? 50.126 50.757 25.764 1.00 28.55 93 ARG A O 1
ATOM 824 N N . ARG A 1 94 ? 52.285 50.197 26.026 1.00 32.44 94 ARG A N 1
ATOM 825 C CA . ARG A 1 94 ? 52.608 49.820 24.626 1.00 32.44 94 ARG A CA 1
ATOM 826 C C . ARG A 1 94 ? 53.440 48.515 24.492 1.00 32.44 94 ARG A C 1
ATOM 828 O O . ARG A 1 94 ? 54.360 48.324 25.275 1.00 32.44 94 ARG A O 1
ATOM 835 N N . LEU A 1 95 ? 53.239 47.794 23.370 1.00 34.09 95 LEU A N 1
ATOM 836 C CA . LEU A 1 95 ? 54.189 46.881 22.663 1.00 34.09 95 LEU A CA 1
ATOM 837 C C . LEU A 1 95 ? 54.418 45.440 23.272 1.00 34.09 95 LEU A C 1
ATOM 839 O O . LEU A 1 95 ? 53.775 45.132 24.268 1.00 34.09 95 LEU A O 1
ATOM 843 N N . PRO A 1 96 ? 55.113 44.468 22.602 1.00 47.78 96 PRO A N 1
ATOM 844 C CA . PRO A 1 96 ? 54.503 43.680 21.501 1.00 47.78 96 PRO A CA 1
ATOM 845 C C . PRO A 1 96 ? 54.922 42.172 21.309 1.00 47.78 96 PRO A C 1
ATOM 847 O O . PRO A 1 96 ? 55.950 41.717 21.787 1.00 47.78 96 PRO A O 1
ATOM 850 N N . ARG A 1 97 ? 54.218 41.477 20.384 1.00 32.50 97 ARG A N 1
ATOM 851 C CA . ARG A 1 97 ? 54.679 40.399 19.438 1.00 32.50 97 ARG A CA 1
ATOM 852 C C . ARG A 1 97 ? 55.115 38.968 19.901 1.00 32.50 97 ARG A C 1
ATOM 854 O O . ARG A 1 97 ? 56.183 38.766 20.452 1.00 32.50 97 ARG A O 1
ATOM 861 N N . ARG A 1 98 ? 54.432 37.984 19.268 1.00 30.31 98 ARG A N 1
ATOM 862 C CA . ARG A 1 98 ? 54.903 36.702 18.640 1.00 30.31 98 ARG A CA 1
ATOM 863 C C . ARG A 1 98 ? 55.197 35.405 19.455 1.00 30.31 98 ARG A C 1
ATOM 865 O O . ARG A 1 98 ? 56.053 35.339 20.316 1.00 30.31 98 ARG A O 1
ATOM 872 N N . HIS A 1 99 ? 54.609 34.316 18.926 1.00 30.45 99 HIS A N 1
ATOM 873 C CA . HIS A 1 99 ? 55.090 32.915 18.820 1.00 30.45 99 HIS A CA 1
ATOM 874 C C . HIS A 1 99 ? 55.484 32.061 20.057 1.00 30.45 99 HIS A C 1
ATOM 876 O O . HIS A 1 99 ? 56.661 31.870 20.346 1.00 30.45 99 HIS A O 1
ATOM 882 N N . ARG A 1 100 ? 54.532 31.226 20.510 1.00 30.69 100 ARG A N 1
ATOM 883 C CA . ARG A 1 100 ? 54.686 29.746 20.577 1.00 30.69 100 ARG A CA 1
ATOM 884 C C . ARG A 1 100 ? 53.422 29.142 19.932 1.00 30.69 100 ARG A C 1
ATOM 886 O O . ARG A 1 100 ? 52.339 29.610 20.244 1.00 30.69 100 ARG A O 1
ATOM 893 N N . ARG A 1 101 ? 53.406 28.304 18.881 1.00 32.91 101 ARG A N 1
ATOM 894 C CA . ARG A 1 101 ? 54.124 27.062 18.493 1.00 32.91 101 ARG A CA 1
ATOM 895 C C . ARG A 1 101 ? 53.870 25.859 19.423 1.00 32.91 101 ARG A C 1
ATOM 897 O O . ARG A 1 101 ? 54.285 25.864 20.569 1.00 32.91 101 ARG A O 1
ATOM 904 N N . ARG A 1 102 ? 53.332 24.784 18.818 1.00 37.06 102 ARG A N 1
ATOM 905 C CA . ARG A 1 102 ? 53.553 23.355 19.143 1.00 37.06 102 ARG A CA 1
ATOM 906 C C . ARG A 1 102 ? 53.324 22.892 20.603 1.00 37.06 102 ARG A C 1
ATOM 908 O O . ARG A 1 102 ? 54.293 22.549 21.268 1.00 37.06 102 ARG A O 1
ATOM 915 N N . GLN A 1 103 ? 52.071 22.706 21.040 1.00 32.53 103 GLN A N 1
ATOM 916 C CA . GLN A 1 103 ? 51.778 21.842 22.212 1.00 32.53 103 GLN A CA 1
ATOM 917 C C . GLN A 1 103 ? 50.609 20.836 22.069 1.00 32.53 103 GLN A C 1
ATOM 919 O O . GLN A 1 103 ? 50.510 19.930 22.885 1.00 32.53 103 GLN A O 1
ATOM 924 N N . GLN A 1 104 ? 49.794 20.866 21.002 1.00 38.12 104 GLN A N 1
ATOM 925 C CA . GLN A 1 104 ? 48.661 19.926 20.814 1.00 38.12 104 GLN A CA 1
ATOM 926 C C . GLN A 1 104 ? 48.827 18.913 19.655 1.00 38.12 104 GLN A C 1
ATOM 928 O O . GLN A 1 104 ? 47.855 18.489 19.036 1.00 38.12 104 GLN A O 1
ATOM 933 N N . ARG A 1 105 ? 50.062 18.491 19.337 1.00 40.66 105 ARG A N 1
ATOM 934 C CA . ARG A 1 105 ? 50.317 17.386 18.376 1.00 40.66 105 ARG A CA 1
ATOM 935 C C . ARG A 1 105 ? 51.321 16.315 18.833 1.00 40.66 105 ARG A C 1
ATOM 937 O O . ARG A 1 105 ? 51.619 15.413 18.058 1.00 40.66 105 ARG A O 1
ATOM 944 N N . GLN A 1 106 ? 51.786 16.364 20.085 1.00 34.31 106 GLN A N 1
ATOM 945 C CA . GLN A 1 106 ? 52.786 15.419 20.615 1.00 34.31 106 GLN A CA 1
ATOM 946 C C . GLN A 1 106 ? 52.201 14.319 21.531 1.00 34.31 106 GLN A C 1
ATOM 948 O O . GLN A 1 106 ? 52.860 13.316 21.776 1.00 34.31 106 GLN A O 1
ATOM 953 N N . ALA A 1 107 ? 50.957 14.465 22.004 1.00 33.59 107 ALA A N 1
ATOM 954 C CA . ALA A 1 107 ? 50.372 13.641 23.073 1.00 33.59 107 ALA A CA 1
ATOM 955 C C . ALA A 1 107 ? 49.595 12.385 22.608 1.00 33.59 107 ALA A C 1
ATOM 957 O O . ALA A 1 107 ? 48.809 11.834 23.371 1.00 33.59 107 ALA A O 1
ATOM 958 N N . ARG A 1 108 ? 49.753 11.933 21.351 1.00 38.50 108 ARG A N 1
ATOM 959 C CA . ARG A 1 108 ? 48.953 10.813 20.796 1.00 38.50 108 ARG A CA 1
ATOM 960 C C . ARG A 1 108 ? 49.734 9.820 19.920 1.00 38.50 108 ARG A C 1
ATOM 962 O O . ARG A 1 108 ? 49.153 9.214 19.024 1.00 38.50 108 ARG A O 1
ATOM 969 N N . LYS A 1 109 ? 51.051 9.674 20.140 1.00 33.34 109 LYS A N 1
ATOM 970 C CA . LYS A 1 109 ? 51.906 8.746 19.360 1.00 33.34 109 LYS A CA 1
ATOM 971 C C . LYS A 1 109 ? 52.931 7.894 20.131 1.00 33.34 109 LYS A C 1
ATOM 973 O O . LYS A 1 109 ? 53.528 7.024 19.509 1.00 33.34 109 LYS A O 1
ATOM 978 N N . ASN A 1 110 ? 53.080 8.058 21.451 1.00 32.41 110 ASN A N 1
ATOM 979 C CA . ASN A 1 110 ? 54.061 7.317 22.269 1.00 32.41 110 ASN A CA 1
ATOM 980 C C . ASN A 1 110 ? 53.403 6.354 23.287 1.00 32.41 110 ASN A C 1
ATOM 982 O O . ASN A 1 110 ? 53.773 6.336 24.454 1.00 32.41 110 ASN A O 1
ATOM 986 N N . GLN A 1 111 ? 52.425 5.551 22.852 1.00 34.44 111 GLN A N 1
ATOM 987 C CA . GLN A 1 111 ? 51.843 4.454 23.654 1.00 34.44 111 GLN A CA 1
ATOM 988 C C . GLN A 1 111 ? 51.739 3.135 22.861 1.00 34.44 111 GLN A C 1
ATOM 990 O O . GLN A 1 111 ? 50.800 2.361 23.003 1.00 34.44 111 GLN A O 1
ATOM 995 N N . LEU A 1 112 ? 52.745 2.854 22.027 1.00 36.62 112 LEU A N 1
ATOM 996 C CA . LEU A 1 112 ? 52.984 1.524 21.463 1.00 36.62 112 LEU A CA 1
ATOM 997 C C . LEU A 1 112 ? 54.479 1.197 21.543 1.00 36.62 112 LEU A C 1
ATOM 999 O O . LEU A 1 112 ? 55.311 2.037 21.213 1.00 36.62 112 LEU A O 1
ATOM 1003 N N . ARG A 1 113 ? 54.784 -0.053 21.924 1.00 31.39 113 ARG A N 1
ATOM 1004 C CA . ARG A 1 113 ? 56.126 -0.655 22.078 1.00 31.39 113 ARG A CA 1
ATOM 1005 C C . ARG A 1 113 ? 57.018 -0.066 23.189 1.00 31.39 113 ARG A C 1
ATOM 1007 O O . ARG A 1 113 ? 57.840 0.806 22.925 1.00 31.39 113 ARG A O 1
ATOM 1014 N N . ARG A 1 114 ? 57.003 -0.710 24.365 1.00 31.69 114 ARG A N 1
ATOM 1015 C CA . ARG A 1 114 ? 58.118 -1.564 24.861 1.00 31.69 114 ARG A CA 1
ATOM 1016 C C . ARG A 1 114 ? 57.871 -2.045 26.301 1.00 31.69 114 ARG A C 1
ATOM 1018 O O . ARG A 1 114 ? 58.096 -1.284 27.231 1.00 31.69 114 ARG A O 1
ATOM 1025 N N . GLN A 1 115 ? 57.520 -3.322 26.468 1.00 32.72 115 GLN A N 1
ATOM 1026 C CA . GLN A 1 115 ? 58.108 -4.233 27.468 1.00 32.72 115 GLN A CA 1
ATOM 1027 C C . GLN A 1 115 ? 57.668 -5.683 27.191 1.00 32.72 115 GLN A C 1
ATOM 1029 O O . GLN A 1 115 ? 56.724 -5.907 26.434 1.00 32.72 115 GLN A O 1
ATOM 1034 N N . GLY A 1 116 ? 58.452 -6.639 27.697 1.00 29.89 116 GLY A N 1
ATOM 1035 C CA . GLY A 1 116 ? 58.444 -8.054 27.310 1.00 29.89 116 GLY A CA 1
ATOM 1036 C C . GLY A 1 116 ? 57.997 -9.031 28.412 1.00 29.89 116 GLY A C 1
ATOM 1037 O O . GLY A 1 116 ? 57.387 -8.610 29.392 1.00 29.89 116 GLY A O 1
ATOM 1038 N N . PRO A 1 117 ? 58.243 -10.343 28.229 1.00 48.75 117 PRO A N 1
ATOM 1039 C CA . PRO A 1 117 ? 57.287 -11.379 28.636 1.00 48.75 117 PRO A CA 1
ATOM 1040 C C . PRO A 1 117 ? 57.590 -12.090 29.965 1.00 48.75 117 PRO A C 1
ATOM 1042 O O . PRO A 1 117 ? 58.727 -12.117 30.432 1.00 48.75 117 PRO A O 1
ATOM 1045 N N . ARG A 1 118 ? 56.572 -12.781 30.506 1.00 30.97 118 ARG A N 1
ATOM 1046 C CA . ARG A 1 118 ? 56.707 -13.849 31.515 1.00 30.97 118 ARG A CA 1
ATOM 1047 C C . ARG A 1 118 ? 55.738 -15.018 31.247 1.00 30.97 118 ARG A C 1
ATOM 1049 O O . ARG A 1 118 ? 54.670 -14.833 30.675 1.00 30.97 118 ARG A O 1
ATOM 1056 N N . GLN A 1 119 ? 56.149 -16.205 31.686 1.00 28.97 119 GLN A N 1
ATOM 1057 C CA . GLN A 1 119 ? 55.430 -17.492 31.771 1.00 28.97 119 GLN A CA 1
ATOM 1058 C C . GLN A 1 119 ? 55.661 -18.060 33.199 1.00 28.97 119 GLN A C 1
ATOM 1060 O O . GLN A 1 119 ? 56.492 -17.489 33.910 1.00 28.97 119 GLN A O 1
ATOM 1065 N N . PRO A 1 120 ? 55.160 -19.258 33.578 1.00 55.41 120 PRO A N 1
ATOM 1066 C CA . PRO A 1 120 ? 53.831 -19.874 33.425 1.00 55.41 120 PRO A CA 1
ATOM 1067 C C . PRO A 1 120 ? 53.233 -20.164 34.846 1.00 55.41 120 PRO A C 1
ATOM 1069 O O . PRO A 1 120 ? 53.597 -19.434 35.768 1.00 55.41 120 PRO A O 1
ATOM 1072 N N . PRO A 1 121 ? 52.324 -21.149 35.084 1.00 42.66 121 PRO A N 1
ATOM 1073 C CA . PRO A 1 121 ? 52.714 -22.572 35.175 1.00 42.66 121 PRO A CA 1
ATOM 1074 C C . PRO A 1 121 ? 51.694 -23.593 34.593 1.00 42.66 121 PRO A C 1
ATOM 1076 O O . PRO A 1 121 ? 50.653 -23.242 34.050 1.00 42.66 121 PRO A O 1
ATOM 1079 N N . ARG A 1 122 ? 52.040 -24.891 34.672 1.00 30.08 122 ARG A N 1
ATOM 1080 C CA . ARG A 1 122 ? 51.372 -26.049 34.026 1.00 30.08 122 ARG A CA 1
ATOM 1081 C C . ARG A 1 122 ? 50.425 -26.838 34.955 1.00 30.08 122 ARG A C 1
ATOM 1083 O O . ARG A 1 122 ? 50.794 -27.084 36.097 1.00 30.08 122 ARG A O 1
ATOM 1090 N N . ARG A 1 123 ? 49.399 -27.484 34.375 1.00 28.98 123 ARG A N 1
ATOM 1091 C CA . ARG A 1 123 ? 49.006 -28.912 34.577 1.00 28.98 123 ARG A CA 1
ATOM 1092 C C . ARG A 1 123 ? 48.474 -29.422 33.215 1.00 28.98 123 ARG A C 1
ATOM 1094 O O . ARG A 1 123 ? 47.719 -28.697 32.586 1.00 28.98 123 ARG A O 1
ATOM 1101 N N . LYS A 1 124 ? 49.002 -30.472 32.559 1.00 28.25 124 LYS A N 1
ATOM 1102 C CA . LYS A 1 124 ? 48.972 -31.932 32.856 1.00 28.25 124 LYS A CA 1
ATOM 1103 C C . LYS A 1 124 ? 47.544 -32.464 33.121 1.00 28.25 124 LYS A C 1
ATOM 1105 O O . LYS A 1 124 ? 46.984 -32.084 34.137 1.00 28.25 124 LYS A O 1
ATOM 1110 N N . GLY A 1 125 ? 46.943 -33.367 32.331 1.00 28.62 125 GLY A N 1
ATOM 1111 C CA . GLY A 1 125 ? 47.263 -33.838 30.965 1.00 28.62 125 GLY A CA 1
ATOM 1112 C C . GLY A 1 125 ? 47.094 -35.357 30.732 1.00 28.62 125 GLY A C 1
ATOM 1113 O O . GLY A 1 125 ? 47.590 -36.147 31.528 1.00 28.62 125 GLY A O 1
ATOM 1114 N N . ARG A 1 126 ? 46.450 -35.728 29.614 1.00 28.55 126 ARG A N 1
ATOM 1115 C CA . ARG A 1 126 ? 46.412 -37.031 28.893 1.00 28.55 126 ARG A CA 1
ATOM 1116 C C . ARG A 1 126 ? 45.728 -36.734 27.531 1.00 28.55 126 ARG A C 1
ATOM 1118 O O . ARG A 1 126 ? 44.847 -35.880 27.533 1.00 28.55 126 ARG A O 1
ATOM 1125 N N . ARG A 1 127 ? 46.139 -37.181 26.333 1.00 31.28 127 ARG A N 1
ATOM 1126 C CA . ARG A 1 127 ? 46.767 -38.428 25.829 1.00 31.28 127 ARG A CA 1
ATOM 1127 C C . ARG A 1 127 ? 45.856 -39.664 25.938 1.00 31.28 127 ARG A C 1
ATOM 1129 O O . ARG A 1 127 ? 45.401 -39.941 27.041 1.00 31.28 127 ARG A O 1
ATOM 1136 N N . ASP A 1 128 ? 45.606 -40.439 24.878 1.00 31.19 128 ASP A N 1
ATOM 1137 C CA . ASP A 1 128 ? 46.082 -40.332 23.479 1.00 31.19 128 ASP A CA 1
ATOM 1138 C C . ASP A 1 128 ? 45.203 -41.165 22.503 1.00 31.19 128 ASP A C 1
ATOM 1140 O O . ASP A 1 128 ? 44.482 -42.053 22.943 1.00 31.19 128 ASP A O 1
ATOM 1144 N N . GLN A 1 129 ? 45.367 -40.896 21.197 1.00 29.16 129 GLN A N 1
ATOM 1145 C CA . GLN A 1 129 ? 45.380 -41.861 20.070 1.00 29.16 129 GLN A CA 1
ATOM 1146 C C . GLN A 1 129 ? 44.120 -42.487 19.393 1.00 29.16 129 GLN A C 1
ATOM 1148 O O . GLN A 1 129 ? 43.143 -42.896 20.005 1.00 29.16 129 GLN A O 1
ATOM 1153 N N . ASP A 1 130 ? 44.292 -42.588 18.062 1.00 27.75 130 ASP A N 1
ATOM 1154 C CA . ASP A 1 130 ? 43.984 -43.673 17.104 1.00 27.75 130 ASP A CA 1
ATOM 1155 C C . ASP A 1 130 ? 42.586 -43.929 16.474 1.00 27.75 130 ASP A C 1
ATOM 1157 O O . ASP A 1 130 ? 41.721 -44.632 16.977 1.00 27.75 130 ASP A O 1
ATOM 1161 N N . HIS A 1 131 ? 42.460 -43.404 15.243 1.00 30.72 131 HIS A N 1
ATOM 1162 C CA . HIS A 1 131 ? 42.441 -44.148 13.963 1.00 30.72 131 HIS A CA 1
ATOM 1163 C C . HIS A 1 131 ? 41.440 -45.300 13.649 1.00 30.72 131 HIS A C 1
ATOM 1165 O O . HIS A 1 131 ? 41.403 -46.344 14.278 1.00 30.72 131 HIS A O 1
ATOM 1171 N N . GLN A 1 132 ? 40.850 -45.161 12.446 1.00 26.42 132 GLN A N 1
ATOM 1172 C CA . GLN A 1 132 ? 40.550 -46.205 11.435 1.00 26.42 132 GLN A CA 1
ATOM 1173 C C . GLN A 1 132 ? 39.404 -47.238 11.636 1.00 26.42 132 GLN A C 1
ATOM 1175 O O . GLN A 1 132 ? 39.628 -48.385 11.988 1.00 26.42 132 GLN A O 1
ATOM 1180 N N . ALA A 1 133 ? 38.236 -46.868 11.086 1.00 26.31 133 ALA A N 1
ATOM 1181 C CA . ALA A 1 133 ? 37.631 -47.478 9.877 1.00 26.31 133 ALA A CA 1
ATOM 1182 C C . ALA A 1 133 ? 36.987 -48.900 9.872 1.00 26.31 133 ALA A C 1
ATOM 1184 O O . ALA A 1 133 ? 37.240 -49.757 10.701 1.00 26.31 133 ALA A O 1
ATOM 1185 N N . LEU A 1 134 ? 36.221 -49.120 8.780 1.00 29.44 134 LEU A N 1
ATOM 1186 C CA . LEU A 1 134 ? 35.769 -50.379 8.140 1.00 29.44 134 LEU A CA 1
ATOM 1187 C C . LEU A 1 134 ? 34.388 -51.015 8.481 1.00 29.44 134 LEU A C 1
ATOM 1189 O O . LEU A 1 134 ? 34.157 -51.574 9.539 1.00 29.44 134 LEU A O 1
ATOM 1193 N N . ARG A 1 135 ? 33.573 -51.090 7.406 1.00 27.05 135 ARG A N 1
ATOM 1194 C CA . ARG A 1 135 ? 32.671 -52.189 6.961 1.00 27.05 135 ARG A CA 1
ATOM 1195 C C . ARG A 1 135 ? 31.350 -52.510 7.698 1.00 27.05 135 ARG A C 1
ATOM 1197 O O . ARG A 1 135 ? 31.293 -53.309 8.618 1.00 27.05 135 ARG A O 1
ATOM 1204 N N . LEU A 1 136 ? 30.259 -52.055 7.065 1.00 31.73 136 LEU A N 1
ATOM 1205 C CA . LEU A 1 136 ? 29.246 -52.890 6.371 1.00 31.73 136 LEU A CA 1
ATOM 1206 C C . LEU A 1 136 ? 28.950 -54.314 6.900 1.00 31.73 136 LEU A C 1
ATOM 1208 O O . LEU A 1 136 ? 29.804 -55.195 6.775 1.00 31.73 136 LEU A O 1
ATOM 1212 N N . HIS A 1 137 ? 27.663 -54.607 7.165 1.00 27.31 137 HIS A N 1
ATOM 1213 C CA . HIS A 1 137 ? 27.090 -55.913 6.792 1.00 27.31 137 HIS A CA 1
ATOM 1214 C C . HIS A 1 137 ? 25.600 -55.925 6.389 1.00 27.31 137 HIS A C 1
ATOM 1216 O O . HIS A 1 137 ? 24.895 -54.922 6.479 1.00 27.31 137 HIS A O 1
ATOM 1222 N N . ARG A 1 138 ? 25.184 -57.084 5.857 1.00 28.17 138 ARG A N 1
ATOM 1223 C CA . ARG A 1 138 ? 23.924 -57.451 5.171 1.00 28.17 138 ARG A CA 1
ATOM 1224 C C . ARG A 1 138 ? 23.353 -58.720 5.835 1.00 28.17 138 ARG A C 1
ATOM 1226 O O . ARG A 1 138 ? 24.141 -59.457 6.410 1.00 28.17 138 ARG A O 1
ATOM 1233 N N . GLN A 1 139 ? 22.082 -59.121 5.738 1.00 28.78 139 GLN A N 1
ATOM 1234 C CA . GLN A 1 139 ? 20.777 -58.556 5.311 1.00 28.78 139 GLN A CA 1
ATOM 1235 C C . GLN A 1 139 ? 19.722 -59.625 5.749 1.00 28.78 139 GLN A C 1
ATOM 1237 O O . GLN A 1 139 ? 20.090 -60.548 6.470 1.00 28.78 139 GLN A O 1
ATOM 1242 N N . VAL A 1 140 ? 18.473 -59.577 5.252 1.00 27.14 140 VAL A N 1
ATOM 1243 C CA . VAL A 1 140 ? 17.408 -60.612 5.388 1.00 27.14 140 VAL A CA 1
ATOM 1244 C C . VAL A 1 140 ? 16.901 -60.787 6.847 1.00 27.14 140 VAL A C 1
ATOM 1246 O O . VAL A 1 140 ? 17.557 -60.350 7.781 1.00 27.14 140 VAL A O 1
ATOM 1249 N N . LEU A 1 141 ? 15.682 -61.257 7.156 1.00 27.64 141 LEU A N 1
ATOM 1250 C CA . LEU A 1 141 ? 14.711 -62.114 6.449 1.00 27.64 141 LEU A CA 1
ATOM 1251 C C . LEU A 1 141 ? 13.276 -61.537 6.382 1.00 27.64 141 LEU A C 1
ATOM 1253 O O . LEU A 1 141 ? 12.910 -60.644 7.140 1.00 27.64 141 LEU A O 1
ATOM 1257 N N . THR A 1 142 ? 12.449 -62.127 5.510 1.00 27.88 142 THR A N 1
ATOM 1258 C CA . THR A 1 142 ? 10.992 -61.900 5.358 1.00 27.88 142 THR A CA 1
ATOM 1259 C C . THR A 1 142 ? 10.294 -63.216 4.978 1.00 27.88 142 THR A C 1
ATOM 1261 O O . THR A 1 142 ? 10.764 -63.869 4.047 1.00 27.88 142 THR A O 1
ATOM 1264 N N . ALA A 1 143 ? 9.195 -63.578 5.663 1.00 27.61 143 ALA A N 1
ATOM 1265 C CA . ALA A 1 143 ? 8.398 -64.815 5.502 1.00 27.61 143 ALA A CA 1
ATOM 1266 C C . ALA A 1 143 ? 7.028 -64.702 6.243 1.00 27.61 143 ALA A C 1
ATOM 1268 O O . ALA A 1 143 ? 6.899 -63.832 7.100 1.00 27.61 143 ALA A O 1
ATOM 1269 N N . THR A 1 144 ? 6.013 -65.571 6.072 1.00 29.25 144 THR A N 1
ATOM 1270 C CA . THR A 1 144 ? 5.152 -65.725 4.865 1.00 29.25 144 THR A CA 1
ATOM 1271 C C . THR A 1 144 ? 3.779 -66.368 5.200 1.00 29.25 144 THR A C 1
ATOM 1273 O O . THR A 1 144 ? 3.666 -67.588 5.235 1.00 29.25 144 THR A O 1
ATOM 1276 N N . GLY A 1 145 ? 2.714 -65.563 5.355 1.00 25.84 145 GLY A N 1
ATOM 1277 C CA . GLY A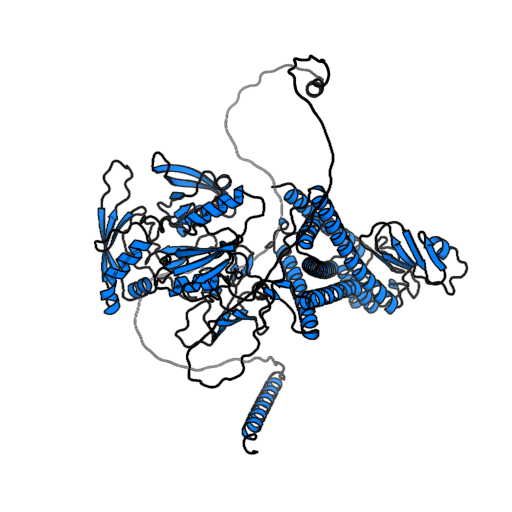 1 145 ? 1.301 -66.022 5.430 1.00 25.84 145 GLY A CA 1
ATOM 1278 C C . GLY A 1 145 ? 0.857 -66.710 6.743 1.00 25.84 145 GLY A C 1
ATOM 1279 O O . GLY A 1 145 ? 1.674 -66.805 7.658 1.00 25.84 145 GLY A O 1
ATOM 1280 N N . PRO A 1 146 ? -0.407 -67.202 6.858 1.00 41.34 146 PRO A N 1
ATOM 1281 C CA . PRO A 1 146 ? -1.541 -67.154 5.909 1.00 41.34 146 PRO A CA 1
ATOM 1282 C C . PRO A 1 146 ? -2.827 -66.452 6.468 1.00 41.34 146 PRO A C 1
ATOM 1284 O O . PRO A 1 146 ? -2.751 -65.688 7.424 1.00 41.34 146 PRO A O 1
ATOM 1287 N N . ARG A 1 147 ? -4.008 -66.668 5.844 1.00 33.56 147 ARG A N 1
ATOM 1288 C CA . ARG A 1 147 ? -5.355 -66.118 6.195 1.00 33.56 147 ARG A CA 1
ATOM 1289 C C . ARG A 1 147 ? -6.333 -67.194 6.724 1.00 33.56 147 ARG A C 1
ATOM 1291 O O . ARG A 1 147 ? -6.150 -68.361 6.388 1.00 33.56 147 ARG A O 1
ATOM 1298 N N . PRO A 1 148 ? -7.398 -66.795 7.454 1.00 40.16 148 PRO A N 1
ATOM 1299 C CA . PRO A 1 148 ? -8.817 -66.912 6.998 1.00 40.16 148 PRO A CA 1
ATOM 1300 C C . PRO A 1 148 ? -9.510 -65.512 6.903 1.00 40.16 148 PRO A C 1
ATOM 1302 O O . PRO A 1 148 ? -8.883 -64.534 7.301 1.00 40.16 148 PRO A O 1
ATOM 1305 N N . ALA A 1 149 ? -10.682 -65.220 6.299 1.00 30.19 149 ALA A N 1
ATOM 1306 C CA . ALA A 1 149 ? -11.938 -65.937 5.951 1.00 30.19 149 ALA A CA 1
ATOM 1307 C C . ALA A 1 149 ? -12.954 -66.051 7.131 1.00 30.19 149 ALA A C 1
ATOM 1309 O O . ALA A 1 149 ? -12.537 -66.432 8.216 1.00 30.19 149 ALA A O 1
ATOM 1310 N N . ASP A 1 150 ? -14.266 -65.754 7.027 1.00 32.56 150 ASP A N 1
ATOM 1311 C CA . ASP A 1 150 ? -15.102 -65.169 5.945 1.00 32.56 150 ASP A CA 1
ATOM 1312 C C . ASP A 1 150 ? -16.473 -64.634 6.484 1.00 32.56 150 ASP A C 1
ATOM 1314 O O . ASP A 1 150 ? -16.825 -64.930 7.624 1.00 32.56 150 ASP A O 1
ATOM 1318 N N . SER A 1 151 ? -17.280 -63.960 5.637 1.00 30.95 151 SER A N 1
ATOM 1319 C CA . SER A 1 151 ? -18.725 -63.609 5.785 1.00 30.95 151 SER A CA 1
ATOM 1320 C C . SER A 1 151 ? -19.100 -62.552 6.859 1.00 30.95 151 SER A C 1
ATOM 1322 O O . SER A 1 151 ? -18.458 -62.468 7.896 1.00 30.95 151 SER A O 1
ATOM 1324 N N . THR A 1 152 ? -20.121 -61.680 6.741 1.00 30.97 152 THR A N 1
ATOM 1325 C CA . THR A 1 152 ? -21.072 -61.248 5.666 1.00 30.97 152 THR A CA 1
ATOM 1326 C C . THR A 1 152 ? -21.537 -59.789 6.002 1.00 30.97 152 THR A C 1
ATOM 1328 O O . THR A 1 152 ? -21.009 -59.231 6.958 1.00 30.97 152 THR A O 1
ATOM 1331 N N . HIS A 1 153 ? -22.444 -59.038 5.344 1.00 30.97 153 HIS A N 1
ATOM 1332 C CA . HIS A 1 153 ? -23.461 -59.253 4.289 1.00 30.97 153 HIS A CA 1
ATOM 1333 C C . HIS A 1 153 ? -23.638 -57.965 3.414 1.00 30.97 153 HIS A C 1
ATOM 1335 O O . HIS A 1 153 ? -22.758 -57.111 3.413 1.00 30.97 153 HIS A O 1
ATOM 1341 N N . ASP A 1 154 ? -24.756 -57.824 2.683 1.00 27.23 154 ASP A N 1
ATOM 1342 C CA . ASP A 1 154 ? -25.144 -56.711 1.765 1.00 27.23 154 ASP A CA 1
ATOM 1343 C C . ASP A 1 154 ? -26.712 -56.620 1.744 1.00 27.23 154 ASP A C 1
ATOM 1345 O O . ASP A 1 154 ? -27.302 -57.406 2.493 1.00 27.23 154 ASP A O 1
ATOM 1349 N N . PRO A 1 155 ? -27.478 -55.805 0.957 1.00 56.97 155 PRO A N 1
ATOM 1350 C CA . PRO A 1 155 ? -27.212 -54.723 -0.022 1.00 56.97 155 PRO A CA 1
ATOM 1351 C C . PRO A 1 155 ? -27.939 -53.397 0.434 1.00 56.97 155 PRO A C 1
ATOM 1353 O O . PRO A 1 155 ? -27.969 -53.197 1.647 1.00 56.97 155 PRO A O 1
ATOM 1356 N N . PRO A 1 156 ? -28.553 -52.463 -0.368 1.00 46.25 156 PRO A N 1
ATOM 1357 C CA . PRO A 1 156 ? -28.634 -52.270 -1.828 1.00 46.25 156 PRO A CA 1
ATOM 1358 C C . PRO A 1 156 ? -28.447 -50.832 -2.409 1.00 46.25 156 PRO A C 1
ATOM 1360 O O . PRO A 1 156 ? -29.154 -49.878 -2.102 1.00 46.25 156 PRO A O 1
ATOM 1363 N N . ARG A 1 157 ? -27.576 -50.755 -3.425 1.00 29.19 157 ARG A N 1
ATOM 1364 C CA . ARG A 1 157 ? -27.605 -49.945 -4.677 1.00 29.19 157 ARG A CA 1
ATOM 1365 C C . ARG A 1 157 ? -28.554 -48.726 -4.843 1.00 29.19 157 ARG A C 1
ATOM 1367 O O . ARG A 1 157 ? -29.761 -48.887 -4.997 1.00 29.19 157 ARG A O 1
ATOM 1374 N N . ALA A 1 158 ? -27.961 -47.589 -5.245 1.00 28.05 158 ALA A N 1
ATOM 1375 C CA . ALA A 1 158 ? -28.522 -46.691 -6.273 1.00 28.05 158 ALA A CA 1
ATOM 1376 C C . ALA A 1 158 ? -27.429 -46.053 -7.176 1.00 28.05 158 ALA A C 1
ATOM 1378 O O . ALA A 1 158 ? -26.288 -45.878 -6.766 1.00 28.05 158 ALA A O 1
ATOM 1379 N N . ARG A 1 159 ? -27.793 -45.769 -8.436 1.00 27.31 159 ARG A N 1
ATOM 1380 C CA . ARG A 1 159 ? -26.955 -45.475 -9.631 1.00 27.31 159 ARG A CA 1
ATOM 1381 C C . ARG A 1 159 ? -25.975 -44.281 -9.539 1.00 27.31 159 ARG A C 1
ATOM 1383 O O . ARG A 1 159 ? -26.149 -43.369 -8.743 1.00 27.31 159 ARG A O 1
ATOM 1390 N N . ALA A 1 160 ? -24.985 -44.258 -10.444 1.00 25.98 160 ALA A N 1
ATOM 1391 C CA . ALA A 1 160 ? -23.913 -43.254 -10.515 1.00 25.98 160 ALA A CA 1
ATOM 1392 C C . ALA A 1 160 ? -23.993 -42.302 -11.733 1.00 25.98 160 ALA A C 1
ATOM 1394 O O . ALA A 1 160 ? -24.502 -42.667 -12.790 1.00 25.98 160 ALA A O 1
ATOM 1395 N N . HIS A 1 161 ? -23.373 -41.123 -11.600 1.00 28.11 161 HIS A N 1
ATOM 1396 C CA . HIS A 1 161 ? -22.977 -40.216 -12.691 1.00 28.11 161 HIS A CA 1
ATOM 1397 C C . HIS A 1 161 ? -21.492 -39.810 -12.522 1.00 28.11 161 HIS A C 1
ATOM 1399 O O . HIS A 1 161 ? -20.957 -39.903 -11.413 1.00 28.11 161 HIS A O 1
ATOM 1405 N N . PRO A 1 162 ? -20.781 -39.412 -13.597 1.00 27.89 162 PRO A N 1
ATOM 1406 C CA . PRO A 1 162 ? -19.319 -39.338 -13.586 1.00 27.89 162 PRO A CA 1
ATOM 1407 C C . PRO A 1 162 ? -18.781 -38.128 -12.809 1.00 27.89 162 PRO A C 1
ATOM 1409 O O . PRO A 1 162 ? -19.051 -36.978 -13.153 1.00 27.89 162 PRO A O 1
ATOM 1412 N N . ARG A 1 163 ? -17.934 -38.380 -11.801 1.00 26.98 163 ARG A N 1
ATOM 1413 C CA . ARG A 1 163 ? -17.141 -37.326 -11.148 1.00 26.98 163 ARG A CA 1
ATOM 1414 C C . ARG A 1 163 ? -16.060 -36.811 -12.100 1.00 26.98 163 ARG A C 1
ATOM 1416 O O . ARG A 1 163 ? -15.241 -37.587 -12.593 1.00 26.98 163 ARG A O 1
ATOM 1423 N N . ALA A 1 164 ? -16.013 -35.495 -12.298 1.00 26.33 164 ALA A N 1
ATOM 1424 C CA . ALA A 1 164 ? -14.865 -34.841 -12.917 1.00 26.33 164 ALA A CA 1
ATOM 1425 C C . ALA A 1 164 ? -13.597 -35.108 -12.085 1.00 26.33 164 ALA A C 1
ATOM 1427 O O . ALA A 1 164 ? -13.637 -35.088 -10.853 1.00 26.33 164 ALA A O 1
ATOM 1428 N N . ARG A 1 165 ? -12.460 -35.353 -12.750 1.00 23.89 165 ARG A N 1
ATOM 1429 C CA . ARG A 1 165 ? -11.171 -35.546 -12.070 1.00 23.89 165 ARG A CA 1
ATOM 1430 C C . ARG A 1 165 ? -10.696 -34.220 -11.476 1.00 23.89 165 ARG A C 1
ATOM 1432 O O . ARG A 1 165 ? -10.109 -33.403 -12.181 1.00 23.89 165 ARG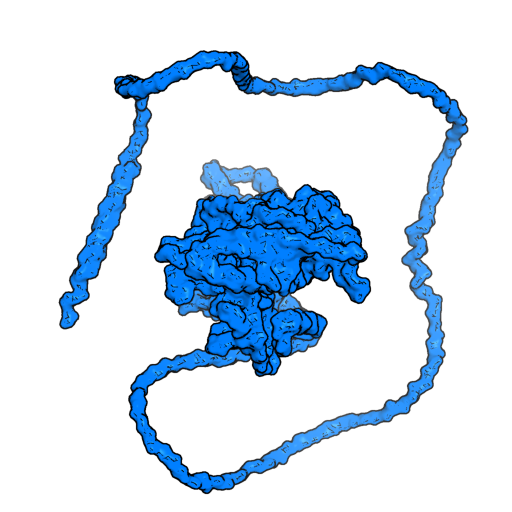 A O 1
ATOM 1439 N N . SER A 1 166 ? -10.909 -34.032 -10.177 1.00 25.09 166 SER A N 1
ATOM 1440 C CA . SER A 1 166 ? -10.257 -32.980 -9.400 1.00 25.09 166 SER A CA 1
ATOM 1441 C C . SER A 1 166 ? -8.744 -33.213 -9.409 1.00 25.09 166 SER A C 1
ATOM 1443 O O . SER A 1 166 ? -8.236 -34.075 -8.691 1.00 25.09 166 SER A O 1
ATOM 1445 N N . PHE A 1 167 ? -8.019 -32.460 -10.237 1.00 2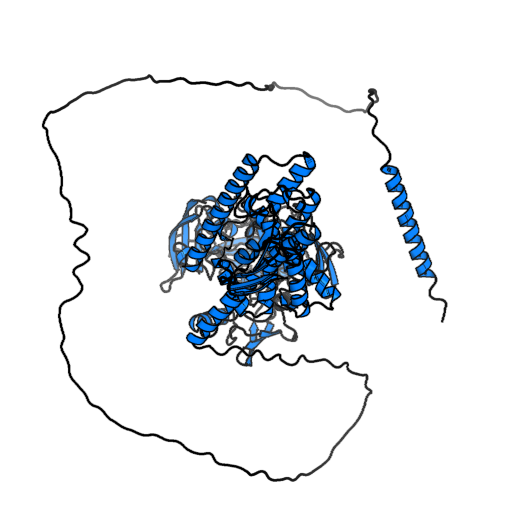3.27 167 PHE A N 1
ATOM 1446 C CA . PHE A 1 167 ? -6.562 -32.406 -10.183 1.00 23.27 167 PHE A CA 1
ATOM 1447 C C . PHE A 1 167 ? -6.145 -31.764 -8.855 1.00 23.27 167 PHE A C 1
ATOM 1449 O O . PHE A 1 167 ? -6.098 -30.542 -8.740 1.00 23.27 167 PHE A O 1
ATOM 1456 N N . SER A 1 168 ? -5.816 -32.581 -7.854 1.00 24.62 168 SER A N 1
ATOM 1457 C CA . SER A 1 168 ? -5.008 -32.114 -6.730 1.00 24.62 168 SER A CA 1
ATOM 1458 C C . SER A 1 168 ? -3.648 -31.681 -7.289 1.00 24.62 168 SER A C 1
ATOM 1460 O O . SER A 1 168 ? -2.942 -32.531 -7.846 1.00 24.62 168 SER A O 1
ATOM 1462 N N . PRO A 1 169 ? -3.250 -30.400 -7.189 1.00 27.12 169 PRO A N 1
ATOM 1463 C CA . PRO A 1 169 ? -1.902 -30.012 -7.565 1.00 27.12 169 PRO A CA 1
ATOM 1464 C C . PRO A 1 169 ? -0.934 -30.736 -6.625 1.00 27.12 169 PRO A C 1
ATOM 1466 O O . PRO A 1 169 ? -1.006 -30.581 -5.405 1.00 27.12 169 PRO A O 1
ATOM 1469 N N . ARG A 1 170 ? -0.040 -31.563 -7.184 1.00 23.97 170 ARG A N 1
ATOM 1470 C CA . ARG A 1 170 ? 1.075 -32.123 -6.408 1.00 23.97 170 ARG A CA 1
ATOM 1471 C C . ARG A 1 170 ? 1.836 -30.964 -5.766 1.00 23.97 170 ARG A C 1
ATOM 1473 O O . ARG A 1 170 ? 2.047 -29.945 -6.425 1.00 23.97 170 ARG A O 1
ATOM 1480 N N . ARG A 1 171 ? 2.271 -31.142 -4.512 1.00 31.98 171 ARG A N 1
ATOM 1481 C CA . ARG A 1 171 ? 3.231 -30.234 -3.872 1.00 31.98 171 ARG A CA 1
ATOM 1482 C C . ARG A 1 171 ? 4.379 -29.981 -4.851 1.00 31.98 171 ARG A C 1
ATOM 1484 O O . ARG A 1 171 ? 5.053 -30.921 -5.262 1.00 31.98 171 ARG A O 1
ATOM 1491 N N . ALA A 1 172 ? 4.593 -28.720 -5.210 1.00 27.36 172 ALA A N 1
ATOM 1492 C CA . ALA A 1 172 ? 5.923 -28.284 -5.586 1.00 27.36 172 ALA A CA 1
ATOM 1493 C C . ALA A 1 172 ? 6.695 -28.194 -4.270 1.00 27.36 172 ALA A C 1
ATOM 1495 O O . ALA A 1 172 ? 6.387 -27.337 -3.438 1.00 27.36 172 ALA A O 1
ATOM 1496 N N . ASP A 1 173 ? 7.614 -29.128 -4.034 1.00 29.42 173 ASP A N 1
ATOM 1497 C CA . ASP A 1 173 ? 8.365 -29.151 -2.786 1.00 29.42 173 ASP A CA 1
ATOM 1498 C C . ASP A 1 173 ? 9.184 -27.864 -2.661 1.00 29.42 173 ASP A C 1
ATOM 1500 O O . ASP A 1 173 ? 10.087 -27.591 -3.457 1.00 29.42 173 ASP A O 1
ATOM 1504 N N . ARG A 1 174 ? 8.859 -27.054 -1.644 1.00 35.91 174 ARG A N 1
ATOM 1505 C CA . ARG A 1 174 ? 9.711 -25.946 -1.213 1.00 35.91 174 ARG A CA 1
ATOM 1506 C C . ARG A 1 174 ? 10.987 -26.548 -0.635 1.00 35.91 174 ARG A C 1
ATOM 1508 O O . ARG A 1 174 ? 11.082 -26.789 0.567 1.00 35.91 174 ARG A O 1
ATOM 1515 N N . VAL A 1 175 ? 11.974 -26.764 -1.502 1.00 28.39 175 VAL A N 1
ATOM 1516 C CA . VAL A 1 175 ? 13.370 -26.956 -1.104 1.00 28.39 175 VAL A CA 1
ATOM 1517 C C . VAL A 1 175 ? 13.848 -25.632 -0.511 1.00 28.39 175 VAL A C 1
ATOM 1519 O O . VAL A 1 175 ? 14.439 -24.796 -1.193 1.00 28.39 175 VAL A O 1
ATOM 1522 N N . ASN A 1 176 ? 13.522 -25.414 0.764 1.00 35.44 176 ASN A N 1
ATOM 1523 C CA . ASN A 1 176 ? 14.076 -24.319 1.544 1.00 35.44 176 ASN A CA 1
ATOM 1524 C C . ASN A 1 176 ? 15.606 -24.462 1.499 1.00 35.44 176 ASN A C 1
ATOM 1526 O O . ASN A 1 176 ? 16.109 -25.534 1.851 1.00 35.44 176 ASN A O 1
ATOM 1530 N N . PRO A 1 177 ? 16.359 -23.437 1.061 1.00 35.66 177 PRO A N 1
ATOM 1531 C CA . PRO A 1 177 ? 17.808 -23.529 1.036 1.00 35.66 177 PRO A CA 1
ATOM 1532 C C . PRO A 1 177 ? 18.315 -23.721 2.466 1.00 35.66 177 PRO A C 1
ATOM 1534 O O . PRO A 1 177 ? 18.039 -22.909 3.350 1.00 35.66 177 PRO A O 1
ATOM 1537 N N . THR A 1 178 ? 19.057 -24.805 2.691 1.00 34.25 178 THR A N 1
ATOM 1538 C CA . THR A 1 178 ? 19.778 -25.021 3.947 1.00 34.25 178 THR A CA 1
ATOM 1539 C C . THR A 1 178 ? 20.705 -23.831 4.219 1.00 34.25 178 THR A C 1
ATOM 1541 O O . THR A 1 178 ? 21.230 -23.243 3.264 1.00 34.25 178 THR A O 1
ATOM 1544 N N . PRO A 1 179 ? 20.914 -23.440 5.492 1.00 42.16 179 PRO A N 1
ATOM 1545 C CA . PRO A 1 179 ? 21.767 -22.305 5.823 1.00 42.16 179 PRO A CA 1
ATOM 1546 C C . PRO A 1 179 ? 23.173 -22.522 5.251 1.00 42.16 179 PRO A C 1
ATOM 1548 O O . PRO A 1 179 ? 23.914 -23.410 5.674 1.00 42.16 179 PRO A O 1
ATOM 1551 N N . ARG A 1 180 ? 23.513 -21.722 4.237 1.00 45.41 180 ARG A N 1
ATOM 1552 C CA . ARG A 1 180 ? 24.810 -21.757 3.555 1.00 45.41 180 ARG A CA 1
ATOM 1553 C C . ARG A 1 180 ? 25.907 -21.337 4.534 1.00 45.41 180 ARG A C 1
ATOM 1555 O O . ARG A 1 180 ? 25.695 -20.455 5.364 1.00 45.41 180 ARG A O 1
ATOM 1562 N N . SER A 1 181 ? 27.102 -21.913 4.402 1.00 56.59 181 SER A N 1
ATOM 1563 C CA . SER A 1 181 ? 28.281 -21.391 5.104 1.00 56.59 181 SER A CA 1
ATOM 1564 C C . SER A 1 181 ? 28.518 -19.919 4.717 1.00 56.59 181 SER A C 1
ATOM 1566 O O . SER A 1 181 ? 28.191 -19.531 3.591 1.00 56.59 181 SER A O 1
ATOM 1568 N N . PRO A 1 182 ? 29.139 -19.086 5.574 1.00 62.25 182 PRO A N 1
ATOM 1569 C CA . PRO A 1 182 ? 29.384 -17.672 5.256 1.00 62.25 182 PRO A CA 1
ATOM 1570 C C . PRO A 1 182 ? 30.216 -17.471 3.974 1.00 62.25 182 PRO A C 1
ATOM 1572 O O . PRO A 1 182 ? 30.042 -16.482 3.258 1.00 62.25 182 PRO A O 1
ATOM 1575 N N . THR A 1 183 ? 31.064 -18.445 3.625 1.00 61.59 183 THR A N 1
ATOM 1576 C CA . THR A 1 183 ? 31.788 -18.503 2.346 1.00 61.59 183 THR A CA 1
ATOM 1577 C C . THR A 1 183 ? 30.855 -18.718 1.150 1.00 61.59 183 THR A C 1
ATOM 1579 O O . THR A 1 183 ? 30.947 -17.985 0.168 1.00 61.59 183 THR A O 1
ATOM 1582 N N . LEU A 1 184 ? 29.917 -19.667 1.234 1.00 63.72 184 LEU A N 1
ATOM 1583 C CA . LEU A 1 184 ? 28.911 -19.915 0.193 1.00 63.72 184 LEU A CA 1
ATOM 1584 C C . LEU A 1 184 ? 27.887 -18.775 0.085 1.00 63.72 184 LEU A C 1
ATOM 1586 O O . LEU A 1 184 ? 27.374 -18.522 -1.002 1.00 63.72 184 LEU A O 1
ATOM 1590 N N . GLN A 1 185 ? 27.610 -18.064 1.181 1.00 66.25 185 GLN A N 1
ATOM 1591 C CA . GLN A 1 185 ? 26.773 -16.864 1.160 1.00 66.25 185 GLN A CA 1
ATOM 1592 C C . GLN A 1 185 ? 27.479 -15.704 0.445 1.00 66.25 185 GLN A C 1
ATOM 1594 O O . GLN A 1 185 ? 26.892 -15.104 -0.447 1.00 66.25 185 GLN A O 1
ATOM 1599 N N . SER A 1 186 ? 28.760 -15.451 0.744 1.00 69.50 186 SER A N 1
ATOM 1600 C CA . SER A 1 186 ? 29.565 -14.448 0.022 1.00 69.50 186 SER A CA 1
ATOM 1601 C C . SER A 1 186 ? 29.652 -14.738 -1.482 1.00 69.50 186 SER A C 1
ATOM 1603 O O . SER A 1 186 ? 29.521 -13.827 -2.296 1.00 69.50 186 SER A O 1
ATOM 1605 N N . LEU A 1 187 ? 29.840 -16.009 -1.860 1.00 73.69 187 LEU A N 1
ATOM 1606 C CA . LEU A 1 187 ? 29.883 -16.431 -3.265 1.00 73.69 187 LEU A CA 1
ATOM 1607 C C . LEU A 1 187 ? 28.538 -16.239 -3.981 1.00 73.69 187 LEU A C 1
ATOM 1609 O O . LEU A 1 187 ? 28.540 -15.836 -5.142 1.00 73.69 187 LEU A O 1
ATOM 1613 N N . ALA A 1 188 ? 27.411 -16.469 -3.297 1.00 74.50 188 ALA A N 1
ATOM 1614 C CA . ALA A 1 188 ? 26.087 -16.158 -3.832 1.00 74.50 188 ALA A CA 1
ATOM 1615 C C . ALA A 1 188 ? 25.937 -14.650 -4.091 1.00 74.50 188 ALA A C 1
ATOM 1617 O O . ALA A 1 188 ? 25.738 -14.261 -5.235 1.00 74.50 188 ALA A O 1
ATOM 1618 N N . THR A 1 189 ? 26.199 -13.793 -3.095 1.00 75.94 189 THR A N 1
ATOM 1619 C CA . THR A 1 189 ? 26.110 -12.329 -3.256 1.00 75.94 189 THR A CA 1
ATOM 1620 C C . THR A 1 189 ? 26.966 -11.801 -4.417 1.00 75.94 189 THR A C 1
ATOM 1622 O O . THR A 1 189 ? 26.554 -10.883 -5.123 1.00 75.94 189 THR A O 1
ATOM 1625 N N . ILE A 1 190 ? 28.152 -12.382 -4.645 1.00 83.19 190 ILE A N 1
ATOM 1626 C CA . ILE A 1 190 ? 29.022 -12.040 -5.784 1.00 83.19 190 ILE A CA 1
ATOM 1627 C C . ILE A 1 190 ? 28.404 -12.488 -7.118 1.00 83.19 190 ILE A C 1
ATOM 1629 O O . ILE A 1 190 ? 28.439 -11.726 -8.085 1.00 83.19 190 ILE A O 1
ATOM 1633 N N . PHE A 1 191 ? 27.828 -13.692 -7.181 1.00 84.88 191 PHE A N 1
ATOM 1634 C CA . PHE A 1 191 ? 27.127 -14.193 -8.366 1.00 84.88 191 PHE A CA 1
ATOM 1635 C C . PHE A 1 191 ? 25.894 -13.344 -8.702 1.00 84.88 191 PHE A C 1
ATOM 1637 O O . PHE A 1 191 ? 25.726 -12.938 -9.850 1.00 84.88 191 PHE A O 1
ATOM 1644 N N . ASP A 1 192 ? 25.079 -13.009 -7.703 1.00 80.62 192 ASP A N 1
ATOM 1645 C CA . ASP A 1 192 ? 23.876 -12.193 -7.868 1.00 80.62 192 ASP A CA 1
ATOM 1646 C C . ASP A 1 192 ? 24.222 -10.763 -8.310 1.00 80.62 192 ASP A C 1
ATOM 1648 O O . ASP A 1 192 ? 23.603 -10.226 -9.231 1.00 80.62 192 ASP A O 1
ATOM 1652 N N . LEU A 1 193 ? 25.282 -10.168 -7.750 1.00 83.00 193 LEU A N 1
ATOM 1653 C CA . LEU A 1 193 ? 25.814 -8.882 -8.211 1.00 83.00 193 LEU A CA 1
ATOM 1654 C C . LEU A 1 193 ? 26.325 -8.957 -9.661 1.00 83.00 193 LEU A C 1
ATOM 1656 O O . LEU A 1 193 ? 26.048 -8.056 -10.455 1.00 83.00 193 LEU A O 1
ATOM 1660 N N . ALA A 1 194 ? 27.036 -10.025 -10.034 1.00 84.88 194 ALA A N 1
ATOM 1661 C CA . ALA A 1 194 ? 27.504 -10.228 -11.405 1.00 84.88 194 ALA A CA 1
ATOM 1662 C C . ALA A 1 194 ? 26.336 -10.407 -12.393 1.00 84.88 194 ALA A C 1
ATOM 1664 O O . ALA A 1 194 ? 26.379 -9.864 -13.497 1.00 84.88 194 ALA A O 1
ATOM 1665 N N . LEU A 1 195 ? 25.272 -11.104 -11.986 1.00 85.12 195 LEU A N 1
ATOM 1666 C CA . LEU A 1 195 ? 24.060 -11.308 -12.780 1.00 85.12 195 LEU A CA 1
ATOM 1667 C C . LEU A 1 195 ? 23.272 -9.997 -12.967 1.00 85.12 195 LEU A C 1
ATOM 1669 O O . LEU A 1 195 ? 22.792 -9.721 -14.067 1.00 85.12 195 LEU A O 1
ATOM 1673 N N . VAL A 1 196 ? 23.211 -9.147 -11.935 1.00 84.38 196 VAL A N 1
ATOM 1674 C CA . VAL A 1 196 ? 22.673 -7.778 -12.027 1.00 84.38 196 VAL A CA 1
ATOM 1675 C C . VAL A 1 196 ? 23.499 -6.930 -13.001 1.00 84.38 196 VAL A C 1
ATOM 1677 O O . VAL A 1 196 ? 22.929 -6.323 -13.906 1.00 84.38 196 VAL A O 1
ATOM 1680 N N . VAL A 1 197 ? 24.834 -6.918 -12.880 1.00 84.81 197 VAL A N 1
ATOM 1681 C CA . VAL A 1 197 ? 25.729 -6.167 -13.787 1.00 84.81 197 VAL A CA 1
ATOM 1682 C C . VAL A 1 197 ? 25.596 -6.642 -15.238 1.00 84.81 197 VAL A C 1
ATOM 1684 O O . VAL A 1 197 ? 25.506 -5.810 -16.143 1.00 84.81 197 VAL A O 1
ATOM 1687 N N . LEU A 1 198 ? 25.513 -7.956 -15.469 1.00 86.25 198 LEU A N 1
ATOM 1688 C CA . LEU A 1 198 ? 25.268 -8.537 -16.792 1.00 86.25 198 LEU A CA 1
ATOM 1689 C C . LEU A 1 198 ? 23.909 -8.101 -17.362 1.00 86.25 198 LEU A C 1
ATOM 1691 O O . LEU A 1 198 ? 23.815 -7.765 -18.541 1.00 86.25 198 LEU A O 1
ATOM 1695 N N . GLY A 1 199 ? 22.872 -8.039 -16.521 1.00 87.69 199 GLY A N 1
ATOM 1696 C CA . GLY A 1 199 ? 21.567 -7.490 -16.885 1.00 87.69 199 GLY A CA 1
ATOM 1697 C C . GLY A 1 199 ? 21.640 -6.021 -17.317 1.00 87.69 199 GLY A C 1
ATOM 1698 O O . GLY A 1 199 ? 21.108 -5.664 -18.368 1.00 87.69 199 GLY A O 1
ATOM 1699 N N . PHE A 1 200 ? 22.341 -5.168 -16.564 1.00 87.19 200 PHE A N 1
ATOM 1700 C CA . PHE A 1 200 ? 22.559 -3.767 -16.954 1.00 87.19 200 PHE A CA 1
ATOM 1701 C C . PHE A 1 200 ? 23.319 -3.641 -18.282 1.00 87.19 200 PHE A C 1
ATOM 1703 O O . PHE A 1 200 ? 22.935 -2.829 -19.126 1.00 87.19 200 PHE A O 1
ATOM 1710 N N . GLY A 1 201 ? 24.339 -4.477 -18.503 1.00 88.06 201 GLY A N 1
ATOM 1711 C CA . GLY A 1 201 ? 25.021 -4.588 -19.796 1.00 88.06 201 GLY A CA 1
ATOM 1712 C C . GLY A 1 201 ? 24.064 -4.963 -20.933 1.00 88.06 201 GLY A C 1
ATOM 1713 O O . GLY A 1 201 ? 24.099 -4.335 -21.988 1.00 88.06 201 GLY A O 1
ATOM 1714 N N . LEU A 1 202 ? 23.154 -5.916 -20.701 1.00 89.12 202 LEU A N 1
ATOM 1715 C CA . LEU A 1 202 ? 22.153 -6.349 -21.681 1.00 89.12 202 LEU A CA 1
ATOM 1716 C C . LEU A 1 202 ? 21.163 -5.234 -22.055 1.00 89.12 202 LEU A C 1
ATOM 1718 O O . LEU A 1 202 ? 20.886 -5.055 -23.238 1.00 89.12 202 LEU A O 1
ATOM 1722 N N . ILE A 1 203 ? 20.649 -4.468 -21.083 1.00 92.06 203 ILE A N 1
ATOM 1723 C CA . ILE A 1 203 ? 19.743 -3.339 -21.369 1.00 92.06 203 ILE A CA 1
ATOM 1724 C C . ILE A 1 203 ? 20.451 -2.305 -22.248 1.00 92.06 203 ILE A C 1
ATOM 1726 O O . ILE A 1 203 ? 19.926 -1.925 -23.293 1.00 92.06 203 ILE A O 1
ATOM 1730 N N . ILE A 1 204 ? 21.652 -1.867 -21.855 1.00 90.06 204 ILE A N 1
ATOM 1731 C CA . ILE A 1 204 ? 22.377 -0.834 -22.606 1.00 90.06 204 ILE A CA 1
ATOM 1732 C C . ILE A 1 204 ? 22.763 -1.365 -23.994 1.00 90.06 204 ILE A C 1
ATOM 1734 O O . ILE A 1 204 ? 22.591 -0.661 -24.980 1.00 90.06 204 ILE A O 1
ATOM 1738 N N . PHE A 1 205 ? 23.162 -2.633 -24.121 1.00 91.25 205 PHE A N 1
ATOM 1739 C CA . PHE A 1 205 ? 23.384 -3.260 -25.427 1.00 91.25 205 PHE A CA 1
ATOM 1740 C C . PHE A 1 205 ? 22.159 -3.168 -26.356 1.00 91.25 205 PHE A C 1
ATOM 1742 O O . PHE A 1 205 ? 22.318 -2.854 -27.535 1.00 91.25 205 PHE A O 1
ATOM 1749 N N . PHE A 1 206 ? 20.943 -3.405 -25.854 1.00 93.31 206 PHE A N 1
ATOM 1750 C CA . PHE A 1 206 ? 19.722 -3.271 -26.659 1.00 93.31 206 PHE A CA 1
ATOM 1751 C C . PHE A 1 206 ? 19.387 -1.812 -27.006 1.00 93.31 206 PHE A C 1
ATOM 1753 O O . PHE A 1 206 ? 18.886 -1.557 -28.101 1.00 93.31 206 PHE A O 1
ATOM 1760 N N . HIS A 1 207 ? 19.705 -0.864 -26.123 1.00 93.50 207 HIS A N 1
ATOM 1761 C CA . HIS A 1 207 ? 19.619 0.573 -26.394 1.00 93.50 207 HIS A CA 1
ATOM 1762 C C . HIS A 1 207 ? 20.528 0.970 -27.573 1.00 93.50 207 HIS A C 1
ATOM 1764 O O . HIS A 1 207 ? 20.043 1.456 -28.598 1.00 93.50 207 HIS A O 1
ATOM 1770 N N . GLU A 1 208 ? 21.821 0.634 -27.493 1.00 92.81 208 GLU A N 1
ATOM 1771 C CA . GLU A 1 208 ? 22.793 0.852 -28.572 1.00 92.81 208 GLU A CA 1
ATOM 1772 C C . GLU A 1 208 ? 22.380 0.133 -29.867 1.00 92.81 208 GLU A C 1
ATOM 1774 O O . GLU A 1 208 ? 22.454 0.696 -30.959 1.00 92.81 208 GLU A O 1
ATOM 1779 N N . LEU A 1 209 ? 21.884 -1.107 -29.771 1.00 93.56 209 LEU A N 1
ATOM 1780 C CA . LEU A 1 209 ? 21.398 -1.873 -30.922 1.00 93.56 209 LEU A CA 1
ATOM 1781 C C . LEU A 1 209 ? 20.247 -1.154 -31.649 1.00 93.56 209 LEU A C 1
ATOM 1783 O O . LEU A 1 209 ? 20.172 -1.216 -32.878 1.00 93.56 209 LEU A O 1
ATOM 1787 N N . GLY A 1 210 ? 19.388 -0.435 -30.919 1.00 95.00 210 GLY A N 1
ATOM 1788 C CA . GLY A 1 210 ? 18.348 0.420 -31.491 1.00 95.00 210 GLY A CA 1
ATOM 1789 C C . GLY A 1 210 ? 18.930 1.504 -32.399 1.00 95.00 210 GLY A C 1
ATOM 1790 O O . GLY A 1 210 ? 18.611 1.547 -33.592 1.00 95.00 210 GLY A O 1
ATOM 1791 N N . HIS A 1 211 ? 19.833 2.334 -31.866 1.00 93.81 211 HIS A N 1
ATOM 1792 C CA . HIS A 1 211 ? 20.518 3.375 -32.644 1.00 93.81 211 HIS A CA 1
ATOM 1793 C C . HIS A 1 211 ? 21.296 2.784 -33.828 1.00 93.81 211 HIS A C 1
ATOM 1795 O O . HIS A 1 211 ? 21.213 3.304 -34.940 1.00 93.81 211 HIS A O 1
ATOM 1801 N N . PHE A 1 212 ? 21.992 1.660 -33.629 1.00 94.38 212 PHE A N 1
ATOM 1802 C CA . PHE A 1 212 ? 22.758 0.970 -34.668 1.00 94.38 212 PHE A CA 1
ATOM 1803 C C . PHE A 1 212 ? 21.891 0.540 -35.858 1.00 94.38 212 PHE A C 1
ATOM 1805 O O . PHE A 1 212 ? 22.210 0.850 -37.011 1.00 94.38 212 PHE A O 1
ATOM 1812 N N . LEU A 1 213 ? 20.784 -0.161 -35.593 1.00 95.38 213 LEU A N 1
ATOM 1813 C CA . LEU A 1 213 ? 19.879 -0.646 -36.637 1.00 95.38 213 LEU A CA 1
ATOM 1814 C C . LEU A 1 213 ? 19.214 0.520 -37.380 1.00 95.38 213 LEU A C 1
ATOM 1816 O O . LEU A 1 213 ? 19.147 0.503 -38.612 1.00 95.38 213 LEU A O 1
ATOM 1820 N N . ALA A 1 214 ? 18.789 1.559 -36.657 1.00 95.00 214 ALA A N 1
ATOM 1821 C CA . ALA A 1 214 ? 18.191 2.744 -37.260 1.00 95.00 214 ALA A CA 1
ATOM 1822 C C . ALA A 1 214 ? 19.198 3.568 -38.079 1.00 95.00 214 ALA A C 1
ATOM 1824 O O . ALA A 1 214 ? 18.848 4.032 -39.163 1.00 95.00 214 ALA A O 1
ATOM 1825 N N . ALA A 1 215 ? 20.448 3.710 -37.627 1.00 93.19 215 ALA A N 1
ATOM 1826 C CA . ALA A 1 215 ? 21.508 4.386 -38.376 1.00 93.19 215 ALA A CA 1
ATOM 1827 C C . ALA A 1 215 ? 21.810 3.658 -39.694 1.00 93.19 215 ALA A C 1
ATOM 1829 O O . ALA A 1 215 ? 21.847 4.285 -40.756 1.00 93.19 215 ALA A O 1
ATOM 1830 N N . ARG A 1 216 ? 21.924 2.320 -39.661 1.00 92.38 216 ARG A N 1
ATOM 1831 C CA . ARG A 1 216 ? 22.109 1.511 -40.877 1.00 92.38 216 ARG A CA 1
ATOM 1832 C C . ARG A 1 216 ? 20.915 1.588 -41.831 1.00 92.38 216 ARG A C 1
ATOM 1834 O O . ARG A 1 216 ? 21.131 1.662 -43.036 1.00 92.38 216 ARG A O 1
ATOM 1841 N N . TRP A 1 217 ? 19.682 1.615 -41.320 1.00 95.00 217 TRP A N 1
ATOM 1842 C CA . TRP A 1 217 ? 18.475 1.838 -42.131 1.00 95.00 217 TRP A CA 1
ATOM 1843 C C . TRP A 1 217 ? 18.419 3.252 -42.732 1.00 95.00 217 TRP A C 1
ATOM 1845 O O . TRP A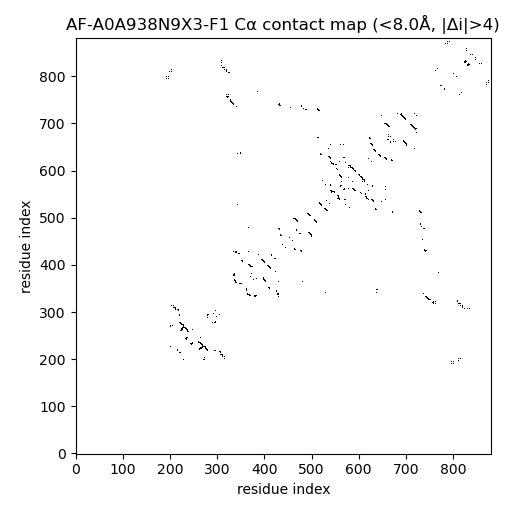 1 217 ? 18.040 3.428 -43.890 1.00 95.00 217 TRP A O 1
ATOM 1855 N N . ALA A 1 218 ? 18.838 4.268 -41.975 1.00 92.50 218 ALA A N 1
ATOM 1856 C CA . ALA A 1 218 ? 18.905 5.649 -42.439 1.00 92.50 218 ALA A CA 1
ATOM 1857 C C . ALA A 1 218 ? 19.985 5.865 -43.518 1.00 92.50 218 ALA A C 1
ATOM 1859 O O . ALA A 1 218 ? 19.894 6.847 -44.257 1.00 92.50 218 ALA A O 1
ATOM 1860 N N . GLY A 1 219 ? 20.956 4.954 -43.640 1.00 90.06 219 GLY A N 1
ATOM 1861 C CA . GLY A 1 219 ? 22.090 5.050 -44.562 1.00 90.06 219 GLY A CA 1
ATOM 1862 C C . GLY A 1 219 ? 23.308 5.766 -43.973 1.00 90.06 219 GLY A C 1
ATOM 1863 O O . GLY A 1 219 ? 24.112 6.287 -44.733 1.00 90.06 219 GLY A O 1
ATOM 1864 N N . ILE A 1 220 ? 23.431 5.823 -42.643 1.00 91.69 220 ILE A N 1
ATOM 1865 C CA . ILE A 1 220 ? 24.514 6.522 -41.938 1.00 91.69 220 ILE A CA 1
ATOM 1866 C C . ILE A 1 220 ? 25.698 5.575 -41.702 1.00 91.69 220 ILE A C 1
ATOM 1868 O O . ILE A 1 220 ? 25.523 4.427 -41.273 1.00 91.69 220 ILE A O 1
ATOM 1872 N N . ARG A 1 221 ? 26.922 6.063 -41.933 1.00 90.62 221 ARG A N 1
ATOM 1873 C CA . ARG A 1 221 ? 28.166 5.309 -41.731 1.00 90.62 221 ARG A CA 1
ATOM 1874 C C . ARG A 1 221 ? 28.427 5.083 -40.238 1.00 90.62 221 ARG A C 1
ATOM 1876 O O . ARG A 1 221 ? 28.926 5.959 -39.536 1.00 90.62 221 ARG A O 1
ATOM 1883 N N . VAL A 1 222 ? 28.123 3.884 -39.739 1.00 92.00 222 VAL A N 1
ATOM 1884 C CA . VAL A 1 222 ? 28.557 3.451 -38.398 1.00 92.00 222 VAL A CA 1
ATOM 1885 C C . VAL A 1 222 ? 30.008 2.980 -38.468 1.00 92.00 222 VAL A C 1
ATOM 1887 O O . VAL A 1 222 ? 30.314 2.036 -39.201 1.00 92.00 222 VAL A O 1
ATOM 1890 N N . LEU A 1 223 ? 30.878 3.608 -37.677 1.00 90.00 223 LEU A N 1
ATOM 1891 C CA . LEU A 1 223 ? 32.314 3.330 -37.598 1.00 90.00 223 LEU A CA 1
ATOM 1892 C C . LEU A 1 223 ? 32.624 2.213 -36.589 1.00 90.00 223 LEU A C 1
ATOM 1894 O O . LEU A 1 223 ? 33.450 1.340 -36.852 1.00 90.00 223 LEU A O 1
ATOM 1898 N N . ALA A 1 224 ? 31.926 2.200 -35.451 1.00 90.38 224 ALA A N 1
ATOM 1899 C CA . ALA A 1 224 ? 32.049 1.144 -34.451 1.00 90.38 224 ALA A CA 1
ATOM 1900 C C . ALA A 1 224 ? 30.719 0.865 -33.743 1.00 90.38 224 ALA A C 1
ATOM 1902 O O . ALA A 1 224 ? 29.948 1.782 -33.469 1.00 90.38 224 ALA A O 1
ATOM 1903 N N . PHE A 1 225 ? 30.495 -0.404 -33.416 1.00 93.00 225 PHE A N 1
ATOM 1904 C CA . PHE A 1 225 ? 29.452 -0.889 -32.523 1.00 93.00 225 PHE A CA 1
ATOM 1905 C C . PHE A 1 225 ? 30.128 -1.732 -31.441 1.00 93.00 225 PHE A C 1
ATOM 1907 O O . PHE A 1 225 ? 30.769 -2.740 -31.752 1.00 93.00 225 PHE A O 1
ATOM 1914 N N . ALA A 1 226 ? 30.060 -1.290 -30.189 1.00 90.69 226 ALA A N 1
ATOM 1915 C CA . ALA A 1 226 ? 30.851 -1.863 -29.109 1.00 90.69 226 ALA A CA 1
ATOM 1916 C C . ALA A 1 226 ? 29.990 -2.344 -27.939 1.00 90.69 226 ALA A C 1
ATOM 1918 O O . ALA A 1 226 ? 29.101 -1.630 -27.482 1.00 90.69 226 ALA A O 1
ATOM 1919 N N . ILE A 1 227 ? 30.312 -3.532 -27.426 1.00 89.62 227 ILE A N 1
ATOM 1920 C CA . ILE A 1 227 ? 29.788 -4.066 -26.166 1.00 89.62 227 ILE A CA 1
ATOM 1921 C C . ILE A 1 227 ? 30.808 -3.763 -25.065 1.00 89.62 227 ILE A C 1
ATOM 1923 O O . ILE A 1 227 ? 31.992 -4.081 -25.210 1.00 89.62 227 ILE A O 1
ATOM 1927 N N . GLY A 1 228 ? 30.354 -3.160 -23.968 1.00 86.00 228 GLY A N 1
ATOM 1928 C CA . GLY A 1 228 ? 31.198 -2.742 -22.853 1.00 86.00 228 GLY A CA 1
ATOM 1929 C C . GLY A 1 228 ? 31.982 -1.446 -23.093 1.00 86.00 228 GLY A C 1
ATOM 1930 O O . GLY A 1 228 ? 31.937 -0.844 -24.169 1.00 86.00 228 GLY A O 1
ATOM 1931 N N . MET A 1 229 ? 32.765 -1.034 -22.095 1.00 84.62 229 MET A N 1
ATOM 1932 C CA . MET A 1 229 ? 33.602 0.174 -22.122 1.00 84.62 229 MET A CA 1
ATOM 1933 C C . MET A 1 229 ? 35.107 -0.114 -21.979 1.00 84.62 229 MET A C 1
ATOM 1935 O O . MET A 1 229 ? 35.531 -1.187 -21.546 1.00 84.62 229 MET A O 1
ATOM 1939 N N . GLY A 1 230 ? 35.928 0.877 -22.336 1.00 85.81 230 GLY A N 1
ATOM 1940 C CA . GLY A 1 230 ? 37.391 0.789 -22.312 1.00 85.81 230 GLY A CA 1
ATOM 1941 C C . GLY A 1 230 ? 37.994 0.204 -23.601 1.00 85.81 230 GLY A C 1
ATOM 1942 O O . GLY A 1 230 ? 37.339 0.213 -24.644 1.00 85.81 230 GLY A O 1
ATOM 1943 N N . PRO A 1 231 ? 39.252 -0.273 -23.559 1.00 88.31 231 PRO A N 1
ATOM 1944 C CA . PRO A 1 231 ? 39.915 -0.878 -24.712 1.00 88.31 231 PRO A CA 1
ATOM 1945 C C . PRO A 1 231 ? 39.207 -2.146 -25.205 1.00 88.31 231 PRO A C 1
ATOM 1947 O O . PRO A 1 231 ? 38.709 -2.940 -24.402 1.00 88.31 231 PRO A O 1
ATOM 1950 N N . ALA A 1 232 ? 39.230 -2.363 -26.522 1.00 89.31 232 ALA A N 1
ATOM 1951 C CA . ALA A 1 232 ? 38.765 -3.601 -27.139 1.00 89.31 232 ALA A CA 1
ATOM 1952 C C . ALA A 1 232 ? 39.664 -4.781 -26.731 1.00 89.31 232 ALA A C 1
ATOM 1954 O O . ALA A 1 232 ? 40.881 -4.726 -26.897 1.00 89.31 232 ALA A O 1
ATOM 1955 N N . VAL A 1 233 ? 39.059 -5.862 -26.240 1.00 92.00 233 VAL A N 1
ATOM 1956 C CA . VAL A 1 233 ? 39.712 -7.163 -26.016 1.00 92.00 233 VAL A CA 1
ATOM 1957 C C . VAL A 1 233 ? 39.845 -7.894 -27.347 1.00 92.00 233 VAL A C 1
ATOM 1959 O O . VAL A 1 233 ? 40.901 -8.435 -27.683 1.00 92.00 233 VAL A O 1
ATOM 1962 N N . CYS A 1 234 ? 38.778 -7.850 -28.140 1.00 93.25 234 CYS A N 1
ATOM 1963 C CA . CYS A 1 234 ? 38.750 -8.312 -29.514 1.00 93.25 234 CYS A CA 1
ATOM 1964 C C . CYS A 1 234 ? 37.788 -7.476 -30.360 1.00 93.25 234 CYS A C 1
ATOM 1966 O O . CYS A 1 234 ? 36.913 -6.764 -29.855 1.00 93.25 234 CYS A O 1
ATOM 1968 N N . SER A 1 235 ? 37.965 -7.583 -31.670 1.00 93.50 235 SER A N 1
ATOM 1969 C CA . SER A 1 235 ? 37.114 -6.954 -32.665 1.00 93.50 235 SER A CA 1
ATOM 1970 C C . SER A 1 235 ? 36.898 -7.865 -33.868 1.00 93.50 235 SER A C 1
ATOM 1972 O O . SER A 1 235 ? 37.698 -8.755 -34.164 1.00 93.50 235 SER A O 1
ATOM 1974 N N . PHE A 1 236 ? 35.799 -7.633 -34.575 1.00 94.00 236 PHE A N 1
ATOM 1975 C CA . PHE A 1 236 ? 35.507 -8.228 -35.868 1.00 94.00 236 PHE A CA 1
ATOM 1976 C C . PHE A 1 236 ? 35.136 -7.127 -36.860 1.00 94.00 236 PHE A C 1
ATOM 1978 O O . PHE A 1 236 ? 34.284 -6.282 -36.581 1.00 94.00 236 PHE A O 1
ATOM 1985 N N . ARG A 1 237 ? 35.737 -7.154 -38.049 1.00 94.81 237 ARG A N 1
ATOM 1986 C CA . ARG A 1 237 ? 35.392 -6.263 -39.162 1.00 94.81 237 ARG A CA 1
ATOM 1987 C C . ARG A 1 237 ? 35.252 -7.103 -40.424 1.00 94.81 237 ARG A C 1
ATOM 1989 O O . ARG A 1 237 ? 36.224 -7.703 -40.878 1.00 94.81 237 ARG A O 1
ATOM 1996 N N . LYS A 1 238 ? 34.050 -7.153 -41.012 1.00 90.69 238 LYS A N 1
ATOM 1997 C CA . LYS A 1 238 ? 33.822 -7.859 -42.288 1.00 90.69 238 LYS A CA 1
ATOM 1998 C C . LYS A 1 238 ? 34.805 -7.314 -43.337 1.00 90.69 238 LYS A C 1
ATOM 2000 O O . LYS A 1 238 ? 34.844 -6.105 -43.542 1.00 90.69 238 LYS A O 1
ATOM 2005 N N . GLY A 1 239 ? 35.604 -8.192 -43.941 1.00 87.88 239 GLY A N 1
ATOM 2006 C CA . GLY A 1 239 ? 36.706 -7.842 -44.848 1.00 87.88 239 GLY A CA 1
ATOM 2007 C C . GLY A 1 239 ? 38.107 -8.006 -44.239 1.00 87.88 239 GLY A C 1
ATOM 2008 O O . GLY A 1 239 ? 38.999 -8.448 -44.946 1.00 87.88 239 GLY A O 1
ATOM 2009 N N . LEU A 1 240 ? 38.295 -7.755 -42.934 1.00 87.44 240 LEU A N 1
ATOM 2010 C CA . LEU A 1 240 ? 39.562 -8.042 -42.226 1.00 87.44 240 LEU A CA 1
ATOM 2011 C C . LEU A 1 240 ? 39.489 -9.322 -41.375 1.00 87.44 240 LEU A C 1
ATOM 2013 O O . LEU A 1 240 ? 40.505 -9.971 -41.128 1.00 87.44 240 LEU A O 1
ATOM 2017 N N . GLY A 1 241 ? 38.290 -9.705 -40.929 1.00 90.44 241 GLY A N 1
ATOM 2018 C CA . GLY A 1 241 ? 38.064 -10.847 -40.044 1.00 90.44 241 GLY A CA 1
ATOM 2019 C C . GLY A 1 241 ? 38.126 -10.460 -38.565 1.00 90.44 241 GLY A C 1
ATOM 2020 O O . GLY A 1 241 ? 37.697 -9.370 -38.182 1.00 90.44 241 GLY A O 1
ATOM 2021 N N . PHE A 1 242 ? 38.613 -11.378 -37.730 1.00 93.12 242 PHE A N 1
ATOM 2022 C CA . PHE A 1 242 ? 38.749 -11.203 -36.281 1.00 93.12 242 PHE A CA 1
ATOM 2023 C C . PHE A 1 242 ? 40.141 -10.670 -35.912 1.00 93.12 242 PHE A C 1
ATOM 2025 O O . PHE A 1 242 ? 41.137 -11.045 -36.535 1.00 93.12 242 PHE A O 1
ATOM 2032 N N . ARG A 1 243 ? 40.226 -9.821 -34.884 1.00 92.31 243 ARG A N 1
ATOM 2033 C CA . ARG A 1 243 ? 41.478 -9.306 -34.311 1.00 92.31 243 ARG A CA 1
ATOM 2034 C C . ARG A 1 243 ? 41.421 -9.336 -32.786 1.00 92.31 243 ARG A C 1
ATOM 2036 O O . ARG A 1 243 ? 40.376 -9.097 -32.183 1.00 92.31 243 ARG A O 1
ATOM 2043 N N . LYS A 1 244 ? 42.571 -9.587 -32.157 1.00 90.75 244 LYS A N 1
ATOM 2044 C CA . LYS A 1 244 ? 42.801 -9.311 -30.733 1.00 90.75 244 LYS A CA 1
ATOM 2045 C C . LYS A 1 244 ? 43.138 -7.822 -30.611 1.00 90.75 244 LYS A C 1
ATOM 2047 O O . LYS A 1 244 ? 44.014 -7.348 -31.326 1.00 90.75 244 LYS A O 1
ATOM 2052 N N . GLY A 1 245 ? 42.439 -7.088 -29.751 1.00 90.19 245 GLY A N 1
ATOM 2053 C CA . GLY A 1 245 ? 42.443 -5.623 -29.789 1.00 90.19 245 GLY A CA 1
ATOM 2054 C C . GLY A 1 245 ? 41.479 -5.027 -30.827 1.00 90.19 245 GLY A C 1
ATOM 2055 O O . GLY A 1 245 ? 40.563 -5.694 -31.311 1.00 90.19 245 GLY A O 1
ATOM 2056 N N . SER A 1 246 ? 41.683 -3.747 -31.146 1.00 90.25 246 SER A N 1
ATOM 2057 C CA . SER A 1 246 ? 40.899 -2.972 -32.121 1.00 90.25 246 SER A CA 1
ATOM 2058 C C . SER A 1 246 ? 41.468 -3.112 -33.535 1.00 90.25 246 SER A C 1
ATOM 2060 O O . SER A 1 246 ? 42.681 -3.005 -33.710 1.00 90.25 246 SER A O 1
ATOM 2062 N N . SER A 1 247 ? 40.609 -3.271 -34.546 1.00 89.88 247 SER A N 1
ATOM 2063 C CA . SER A 1 247 ? 41.025 -3.281 -35.962 1.00 89.88 247 SER A CA 1
ATOM 2064 C C . SER A 1 247 ? 41.183 -1.874 -36.560 1.00 89.88 247 SER A C 1
ATOM 2066 O O . SER A 1 247 ? 41.578 -1.733 -37.712 1.00 89.88 247 SER A O 1
ATOM 2068 N N . GLU A 1 248 ? 40.878 -0.822 -35.792 1.00 87.75 248 GLU A N 1
ATOM 2069 C CA . GLU A 1 248 ? 40.942 0.582 -36.220 1.00 87.75 248 GLU A CA 1
ATOM 2070 C C . GLU A 1 248 ? 42.293 1.002 -36.837 1.00 87.75 248 GLU A C 1
ATOM 2072 O O . GLU A 1 248 ? 42.252 1.685 -37.861 1.00 87.75 248 GLU A O 1
ATOM 2077 N N . PRO A 1 249 ? 43.475 0.634 -36.289 1.00 87.94 249 PRO A N 1
ATOM 2078 C CA . PRO A 1 249 ? 44.754 1.080 -36.849 1.00 87.94 249 PRO A CA 1
ATOM 2079 C C . PRO A 1 249 ? 45.010 0.466 -38.228 1.00 87.94 249 PRO A C 1
ATOM 2081 O O . PRO A 1 249 ? 45.360 1.172 -39.167 1.00 87.94 249 PRO A O 1
ATOM 2084 N N . GLU A 1 250 ? 44.746 -0.835 -38.358 1.00 87.06 250 GLU A N 1
ATOM 2085 C CA . GLU A 1 250 ? 44.844 -1.586 -39.610 1.00 87.06 250 GLU A CA 1
ATOM 2086 C C . GLU A 1 250 ? 43.851 -1.047 -40.648 1.00 87.06 250 GLU A C 1
ATOM 2088 O O . GLU A 1 250 ? 44.246 -0.698 -41.754 1.00 87.06 250 GLU A O 1
ATOM 2093 N N . TYR A 1 251 ? 42.582 -0.861 -40.263 1.00 87.12 251 TYR A N 1
ATOM 2094 C CA . TYR A 1 251 ? 41.530 -0.296 -41.114 1.00 87.12 251 TYR A CA 1
ATOM 2095 C C . TYR A 1 251 ? 41.858 1.114 -41.648 1.00 87.12 251 TYR A C 1
ATOM 2097 O O . TYR A 1 251 ? 41.477 1.467 -42.769 1.00 87.12 251 TYR A O 1
ATOM 2105 N N . ARG A 1 252 ? 42.570 1.930 -40.861 1.00 85.88 252 ARG A N 1
ATOM 2106 C CA . ARG A 1 252 ? 43.043 3.252 -41.298 1.00 85.88 252 ARG A CA 1
ATOM 2107 C C . ARG A 1 252 ? 44.198 3.165 -42.292 1.00 85.88 252 ARG A C 1
ATOM 2109 O O . ARG A 1 252 ? 44.252 4.025 -43.167 1.00 85.88 252 ARG A O 1
ATOM 2116 N N . ALA A 1 253 ? 45.049 2.147 -42.170 1.00 87.50 253 ALA A N 1
ATOM 2117 C CA . ALA A 1 253 ? 46.254 1.942 -42.971 1.00 87.50 253 ALA A CA 1
ATOM 2118 C C . ALA A 1 253 ? 46.030 1.237 -44.326 1.00 87.50 253 ALA A C 1
ATOM 2120 O O . ALA A 1 253 ? 46.982 1.119 -45.088 1.00 87.50 253 ALA A O 1
ATOM 2121 N N . LEU A 1 254 ? 44.813 0.778 -44.657 1.00 86.31 254 LEU A N 1
ATOM 2122 C CA . LEU A 1 254 ? 44.528 0.286 -46.013 1.00 86.31 254 LEU A CA 1
ATOM 2123 C C . LEU A 1 254 ? 44.397 1.439 -47.016 1.00 86.31 254 LEU A C 1
ATOM 2125 O O . LEU A 1 254 ? 43.485 2.263 -46.889 1.00 86.31 254 LEU A O 1
ATOM 2129 N N . ASP A 1 255 ? 45.218 1.393 -48.069 1.00 78.62 255 ASP A N 1
ATOM 2130 C CA . ASP A 1 255 ? 45.129 2.268 -49.249 1.00 78.62 255 ASP A CA 1
ATOM 2131 C C . ASP A 1 255 ? 43.771 2.147 -49.962 1.00 78.62 255 ASP A C 1
ATOM 2133 O O . ASP A 1 255 ? 43.212 3.129 -50.449 1.00 78.62 255 ASP A O 1
ATOM 2137 N N . SER A 1 256 ? 43.203 0.935 -49.986 1.00 78.44 256 SER A N 1
ATOM 2138 C CA . SER A 1 256 ? 41.884 0.650 -50.550 1.00 78.44 256 SER A CA 1
ATOM 2139 C C . SER A 1 256 ? 40.984 -0.044 -49.534 1.00 78.44 256 SER A C 1
ATOM 2141 O O . SER A 1 256 ? 41.329 -1.073 -48.958 1.00 78.44 256 SER A O 1
ATOM 2143 N N . ARG A 1 257 ? 39.785 0.513 -49.337 1.00 82.69 257 ARG A N 1
ATOM 2144 C CA . ARG A 1 257 ? 38.765 -0.002 -48.403 1.00 82.69 257 ARG A CA 1
ATOM 2145 C C . ARG A 1 257 ? 37.655 -0.792 -49.109 1.00 82.69 257 ARG A C 1
ATOM 2147 O O . ARG A 1 257 ? 36.666 -1.162 -48.479 1.00 82.69 257 ARG A O 1
ATOM 2154 N N . LEU A 1 258 ? 37.807 -1.057 -50.410 1.00 77.88 258 LEU A N 1
ATOM 2155 C CA . LEU A 1 258 ? 36.882 -1.880 -51.194 1.00 77.88 258 LEU A CA 1
ATOM 2156 C C . LEU A 1 258 ? 36.750 -3.283 -50.575 1.00 77.88 258 LEU A C 1
ATOM 2158 O O . LEU A 1 258 ? 37.735 -3.918 -50.216 1.00 77.88 258 LEU A O 1
ATOM 2162 N N . GLY A 1 259 ? 35.511 -3.747 -50.396 1.00 80.31 259 GLY A N 1
ATOM 2163 C CA . GLY A 1 259 ? 35.200 -5.017 -49.724 1.00 80.31 259 GLY A CA 1
ATOM 2164 C C . GLY A 1 259 ? 35.265 -4.996 -48.186 1.00 80.31 259 GLY A C 1
ATOM 2165 O O . GLY A 1 259 ? 34.762 -5.930 -47.555 1.00 80.31 259 GLY A O 1
ATOM 2166 N N . VAL A 1 260 ? 35.804 -3.940 -47.561 1.00 86.56 260 VAL A N 1
ATOM 2167 C CA . VAL A 1 260 ? 35.958 -3.834 -46.099 1.00 86.56 260 VAL A CA 1
ATOM 2168 C C . VAL A 1 260 ? 34.850 -2.979 -45.473 1.00 86.56 260 VAL A C 1
ATOM 2170 O O . VAL A 1 260 ? 34.561 -1.864 -45.893 1.00 86.56 260 VAL A O 1
ATOM 2173 N N . SER A 1 261 ? 34.227 -3.495 -44.413 1.00 88.81 261 SER A N 1
ATOM 2174 C CA . SER A 1 261 ? 33.174 -2.810 -43.657 1.00 88.81 261 SER A CA 1
ATOM 2175 C C . SER A 1 261 ? 33.709 -1.603 -42.885 1.00 88.81 261 SER A C 1
ATOM 2177 O O . SER A 1 261 ? 34.594 -1.742 -42.037 1.00 88.81 261 SER A O 1
ATOM 2179 N N . HIS A 1 262 ? 33.079 -0.440 -43.075 1.00 87.56 262 HIS A N 1
ATOM 2180 C CA . HIS A 1 262 ? 33.304 0.747 -42.239 1.00 87.56 262 HIS A CA 1
ATOM 2181 C C . HIS A 1 262 ? 33.000 0.499 -40.754 1.00 87.56 262 HIS A C 1
ATOM 2183 O O . HIS A 1 262 ? 33.657 1.086 -39.899 1.00 87.56 262 HIS A O 1
ATOM 2189 N N . THR A 1 263 ? 32.061 -0.405 -40.451 1.00 92.00 263 THR A N 1
ATOM 2190 C CA . THR A 1 263 ? 31.692 -0.796 -39.083 1.00 92.00 263 THR A CA 1
ATOM 2191 C C . THR A 1 263 ? 32.635 -1.856 -38.528 1.00 92.00 263 THR A C 1
ATOM 2193 O O . THR A 1 263 ? 32.763 -2.935 -39.118 1.00 92.00 263 THR A O 1
ATOM 2196 N N . GLU A 1 264 ? 33.205 -1.576 -37.359 1.00 92.88 264 GLU A N 1
ATOM 2197 C CA . GLU A 1 264 ? 33.838 -2.554 -36.473 1.00 92.88 264 GLU A CA 1
ATOM 2198 C C . GLU A 1 264 ? 32.887 -3.009 -35.365 1.00 92.88 264 GLU A C 1
ATOM 2200 O O . GLU A 1 264 ? 32.242 -2.182 -34.726 1.00 92.88 264 GLU A O 1
ATOM 2205 N N . TYR A 1 265 ? 32.848 -4.308 -35.094 1.00 93.44 265 TYR A N 1
ATOM 2206 C CA . TYR A 1 265 ? 32.139 -4.893 -33.960 1.00 93.44 265 TYR A CA 1
ATOM 2207 C C . TYR A 1 265 ? 33.167 -5.170 -32.858 1.00 93.44 265 TYR A C 1
ATOM 2209 O O . TYR A 1 265 ? 34.113 -5.918 -33.099 1.00 93.44 265 TYR A O 1
ATOM 2217 N N . ARG A 1 266 ? 33.036 -4.550 -31.679 1.00 92.69 266 ARG A N 1
ATOM 2218 C CA . ARG A 1 266 ? 34.030 -4.617 -30.585 1.00 92.69 266 ARG A CA 1
ATOM 2219 C C . ARG A 1 266 ? 33.451 -5.249 -29.322 1.00 92.69 266 ARG A C 1
ATOM 2221 O O . ARG A 1 266 ? 32.314 -4.959 -28.957 1.00 92.69 266 ARG A O 1
ATOM 2228 N N . LEU A 1 267 ? 34.265 -6.031 -28.615 1.00 91.00 267 LEU A N 1
ATOM 2229 C CA . LEU A 1 267 ? 34.026 -6.413 -27.221 1.00 91.00 267 LEU A CA 1
ATOM 2230 C C . LEU A 1 267 ? 35.121 -5.783 -26.357 1.00 91.00 267 LEU A C 1
ATOM 2232 O O . LEU A 1 267 ? 36.301 -6.088 -26.535 1.00 91.00 267 LEU A O 1
ATOM 2236 N N . ASN A 1 268 ? 34.736 -4.893 -25.446 1.00 90.69 268 ASN A N 1
ATOM 2237 C CA . ASN A 1 268 ? 35.654 -4.133 -24.601 1.00 90.69 268 ASN A CA 1
ATOM 2238 C C . ASN A 1 268 ? 35.833 -4.778 -23.216 1.00 90.69 268 ASN A C 1
ATOM 2240 O O . ASN A 1 268 ? 35.056 -5.638 -22.809 1.00 90.69 268 ASN A O 1
ATOM 2244 N N . TRP A 1 269 ? 36.883 -4.373 -22.495 1.00 85.75 269 TRP A N 1
ATOM 2245 C CA . TRP A 1 269 ? 37.293 -5.010 -21.233 1.00 85.75 269 TRP A CA 1
ATOM 2246 C C . TRP A 1 269 ? 36.256 -4.913 -20.101 1.00 85.75 269 TRP A C 1
ATOM 2248 O O . TRP A 1 269 ? 36.147 -5.827 -19.285 1.00 85.75 269 TRP A O 1
ATOM 2258 N N . LEU A 1 270 ? 35.504 -3.813 -20.025 1.00 83.44 270 LEU A N 1
ATOM 2259 C CA . LEU A 1 270 ? 34.538 -3.575 -18.953 1.00 83.44 270 LEU A CA 1
ATOM 2260 C C . LEU A 1 270 ? 33.133 -3.970 -19.436 1.00 83.44 270 LEU A C 1
ATOM 2262 O O . LEU A 1 270 ? 32.619 -3.295 -20.324 1.00 83.44 270 LEU A O 1
ATOM 2266 N N . PRO A 1 271 ? 32.468 -4.997 -18.868 1.00 72.88 271 PRO A N 1
ATOM 2267 C CA . PRO A 1 271 ? 31.221 -5.558 -19.412 1.00 72.88 271 PRO A CA 1
ATOM 2268 C C . PRO A 1 271 ? 29.976 -4.673 -19.212 1.00 72.88 271 PRO A C 1
ATOM 2270 O O . PRO A 1 271 ? 28.865 -5.085 -19.537 1.00 72.88 271 PRO A O 1
ATOM 2273 N N . PHE A 1 272 ? 30.139 -3.472 -18.655 1.00 74.31 272 PHE A N 1
ATOM 2274 C CA . PHE A 1 272 ? 29.063 -2.511 -18.457 1.00 74.31 272 PHE A CA 1
ATOM 2275 C C . PHE A 1 272 ? 28.963 -1.531 -19.634 1.00 74.31 272 PHE A C 1
ATOM 2277 O O . PHE A 1 272 ? 29.938 -0.877 -20.004 1.00 74.31 272 PHE A O 1
ATOM 2284 N N . GLY A 1 273 ? 27.753 -1.402 -20.181 1.00 73.38 273 GLY A N 1
ATOM 2285 C CA . GLY A 1 273 ? 27.427 -0.468 -21.257 1.00 73.38 273 GLY A CA 1
ATOM 2286 C C . GLY A 1 273 ? 27.767 -0.955 -22.669 1.00 73.38 273 GLY A C 1
ATOM 2287 O O . GLY A 1 273 ? 27.929 -2.148 -22.924 1.00 73.38 273 GLY A O 1
ATOM 2288 N N . GLY A 1 274 ? 27.864 0.003 -23.584 1.00 82.69 274 GLY A N 1
ATOM 2289 C CA . GLY A 1 274 ? 28.236 -0.144 -24.990 1.00 82.69 274 GLY A CA 1
ATOM 2290 C C . GLY A 1 274 ? 28.320 1.243 -25.639 1.00 82.69 274 GLY A C 1
ATOM 2291 O O . GLY A 1 274 ? 28.151 2.237 -24.934 1.00 82.69 274 GLY A O 1
ATOM 2292 N N . TYR A 1 275 ? 28.596 1.321 -26.944 1.00 85.62 275 TYR A N 1
ATOM 2293 C CA . TYR A 1 275 ? 28.407 2.558 -27.723 1.00 85.62 275 TYR A CA 1
ATOM 2294 C C . TYR A 1 275 ? 28.245 2.303 -29.236 1.00 85.62 275 TYR A C 1
ATOM 2296 O O . TYR A 1 275 ? 28.898 1.412 -29.798 1.00 85.62 275 TYR A O 1
ATOM 2304 N N . VAL A 1 276 ? 27.451 3.139 -29.918 1.00 88.81 276 VAL A N 1
ATOM 2305 C CA . VAL A 1 276 ? 27.422 3.275 -31.389 1.00 88.81 276 VAL A CA 1
ATOM 2306 C C . VAL A 1 276 ? 28.178 4.528 -31.841 1.00 88.81 276 VAL A C 1
ATOM 2308 O O . VAL A 1 276 ? 27.666 5.638 -31.755 1.00 88.81 276 VAL A O 1
ATOM 2311 N N . LYS A 1 277 ? 29.370 4.378 -32.434 1.00 88.25 277 LYS A N 1
ATOM 2312 C CA . LYS A 1 277 ? 30.062 5.520 -33.057 1.00 88.25 277 LYS A CA 1
ATOM 2313 C C . LYS A 1 277 ? 29.569 5.739 -34.489 1.00 88.25 277 LYS A C 1
ATOM 2315 O O . LYS A 1 277 ? 29.912 4.968 -35.391 1.00 88.25 277 LYS A O 1
ATOM 2320 N N . MET A 1 278 ? 28.805 6.809 -34.699 1.00 89.31 278 MET A N 1
ATOM 2321 C CA . MET A 1 278 ? 28.297 7.247 -36.004 1.00 89.31 278 MET A CA 1
ATOM 2322 C C . MET A 1 278 ? 29.208 8.315 -36.630 1.00 89.31 278 MET A C 1
ATOM 2324 O O . MET A 1 278 ? 29.829 9.114 -35.934 1.00 89.31 278 MET A O 1
ATOM 2328 N N . LEU A 1 279 ? 29.306 8.352 -37.960 1.00 84.50 279 LEU A N 1
ATOM 2329 C CA . LEU A 1 279 ? 30.005 9.433 -38.659 1.00 84.50 279 LEU A CA 1
ATOM 2330 C C . LEU A 1 279 ? 29.219 10.744 -38.511 1.00 84.50 279 LEU A C 1
ATOM 2332 O O . LEU A 1 279 ? 28.036 10.792 -38.836 1.00 84.50 279 LEU A O 1
ATOM 2336 N N . GLY A 1 280 ? 29.859 11.816 -38.040 1.00 74.88 280 GLY A N 1
ATOM 2337 C CA . GLY A 1 280 ? 29.204 13.115 -37.837 1.00 74.88 280 GLY A CA 1
ATOM 2338 C C . GLY A 1 280 ? 28.386 13.248 -36.540 1.00 74.88 280 GLY A C 1
ATOM 2339 O O . GLY A 1 280 ? 27.705 14.259 -36.366 1.00 74.88 280 GLY A O 1
ATOM 2340 N N . GLN A 1 281 ? 28.425 12.255 -35.643 1.00 75.12 281 GLN A N 1
ATOM 2341 C CA . GLN A 1 281 ? 27.939 12.369 -34.263 1.00 75.12 281 GLN A CA 1
ATOM 2342 C C . GLN A 1 281 ? 28.826 11.528 -33.333 1.00 75.12 281 GLN A C 1
ATOM 2344 O O . GLN A 1 281 ? 28.834 10.301 -33.414 1.00 75.12 281 GLN A O 1
ATOM 2349 N N . GLU A 1 282 ? 29.551 12.193 -32.432 1.00 67.44 282 GLU A N 1
ATOM 2350 C CA . GLU A 1 282 ? 30.359 11.551 -31.392 1.00 67.44 282 GLU A CA 1
ATOM 2351 C C . GLU A 1 282 ? 30.000 12.121 -30.017 1.00 67.44 282 GLU A C 1
ATOM 2353 O O . GLU A 1 282 ? 30.175 13.313 -29.773 1.00 67.44 282 GLU A O 1
ATOM 2358 N N . ASP A 1 283 ? 29.561 11.278 -29.086 1.00 62.91 283 ASP A N 1
ATOM 2359 C CA . ASP A 1 283 ? 29.044 11.732 -27.781 1.00 62.91 283 ASP A CA 1
ATOM 2360 C C . ASP A 1 283 ? 30.144 12.341 -26.892 1.00 62.91 283 ASP A C 1
ATOM 2362 O O . ASP A 1 283 ? 29.895 13.213 -26.061 1.00 62.91 283 ASP A O 1
ATOM 2366 N N . LEU A 1 284 ? 31.394 11.924 -27.124 1.00 52.09 284 LEU A N 1
ATOM 2367 C CA . LEU A 1 284 ? 32.601 12.470 -26.496 1.00 52.09 284 LEU A CA 1
ATOM 2368 C C . LEU A 1 284 ? 33.163 13.709 -27.218 1.00 52.09 284 LEU A C 1
ATOM 2370 O O . LEU A 1 284 ? 34.074 14.349 -26.696 1.00 52.09 284 LEU A O 1
ATOM 2374 N N . ASN A 1 285 ? 32.649 14.060 -28.403 1.00 58.34 285 ASN A N 1
ATOM 2375 C CA . ASN A 1 285 ? 33.053 15.255 -29.143 1.00 58.34 285 ASN A CA 1
ATOM 2376 C C . ASN A 1 285 ? 31.861 15.884 -29.899 1.00 58.34 285 ASN A C 1
ATOM 2378 O O . ASN A 1 285 ? 31.689 15.641 -31.096 1.00 58.34 285 ASN A O 1
ATOM 2382 N N . PRO A 1 286 ? 31.092 16.782 -29.251 1.00 53.44 286 PRO A N 1
ATOM 2383 C CA . PRO A 1 286 ? 29.985 17.512 -29.880 1.00 53.44 286 PRO A CA 1
ATOM 2384 C C . PRO A 1 286 ? 30.367 18.419 -31.068 1.00 53.44 286 PRO A C 1
ATOM 2386 O O . PRO A 1 286 ? 29.486 19.025 -31.674 1.00 53.44 286 PRO A O 1
ATOM 2389 N N . GLN A 1 287 ? 31.658 18.552 -31.397 1.00 56.75 287 GLN A N 1
ATOM 2390 C CA . GLN A 1 287 ? 32.149 19.271 -32.580 1.00 56.75 287 GLN A CA 1
ATOM 2391 C C . GLN A 1 287 ? 32.575 18.332 -33.725 1.00 56.75 287 GLN A C 1
ATOM 2393 O O . GLN A 1 287 ? 33.038 18.812 -34.758 1.00 56.75 287 GLN A O 1
ATOM 2398 N N . ALA A 1 288 ? 32.408 17.011 -33.584 1.00 61.50 288 ALA A N 1
ATOM 2399 C CA . ALA A 1 288 ? 32.701 16.019 -34.622 1.00 61.50 288 ALA A CA 1
ATOM 2400 C C . ALA A 1 288 ? 31.651 16.035 -35.753 1.00 61.50 288 ALA A C 1
ATOM 2402 O O . ALA A 1 288 ? 30.839 15.122 -35.898 1.00 61.50 288 ALA A O 1
ATOM 2403 N N . VAL A 1 289 ? 31.669 17.100 -36.554 1.00 64.75 289 VAL A N 1
ATOM 2404 C CA . VAL A 1 289 ? 30.888 17.255 -37.789 1.00 64.75 289 VAL A CA 1
ATOM 2405 C C . VAL A 1 289 ? 31.622 16.565 -38.948 1.00 64.75 289 VAL A C 1
ATOM 2407 O O . VAL A 1 289 ? 32.843 16.421 -38.930 1.00 64.75 289 VAL A O 1
ATOM 2410 N N . SER A 1 290 ? 30.878 16.110 -39.956 1.00 75.38 290 SER A N 1
ATOM 2411 C CA . SER A 1 290 ? 31.435 15.565 -41.195 1.00 75.38 290 SER A CA 1
ATOM 2412 C C . SER A 1 290 ? 30.488 15.860 -42.355 1.00 75.38 290 SER A C 1
ATOM 2414 O O . SER A 1 290 ? 29.295 15.561 -42.263 1.00 75.38 290 SER A O 1
ATOM 2416 N N . ASP A 1 291 ? 31.025 16.422 -43.436 1.00 74.12 291 ASP A N 1
ATOM 2417 C CA . ASP A 1 291 ? 30.273 16.810 -44.640 1.00 74.12 291 ASP A CA 1
ATOM 2418 C C . ASP A 1 291 ? 30.069 15.643 -45.631 1.00 74.12 291 ASP A C 1
ATOM 2420 O O . ASP A 1 291 ? 29.539 15.820 -46.726 1.00 74.12 291 ASP A O 1
ATOM 2424 N N . GLU A 1 292 ? 30.484 14.432 -45.246 1.00 81.00 292 GLU A N 1
ATOM 2425 C CA . GLU A 1 292 ? 30.279 13.205 -46.018 1.00 81.00 292 GLU A CA 1
ATOM 2426 C C . GLU A 1 292 ? 28.776 12.904 -46.223 1.00 81.00 292 GLU A C 1
ATOM 2428 O O . GLU A 1 292 ? 28.002 13.007 -45.267 1.00 81.00 292 GLU A O 1
ATOM 2433 N N . PRO A 1 293 ? 28.331 12.476 -47.425 1.00 80.56 293 PRO A N 1
ATOM 2434 C CA . PRO A 1 293 ? 26.905 12.265 -47.718 1.00 80.56 293 PRO A CA 1
ATOM 2435 C C . PRO A 1 293 ? 26.195 11.205 -46.858 1.00 80.56 293 PRO A C 1
ATOM 2437 O O . PRO A 1 293 ? 24.968 11.223 -46.755 1.00 80.56 293 PRO A O 1
ATOM 2440 N N . ASP A 1 294 ? 26.946 10.284 -46.252 1.00 84.44 294 ASP A N 1
ATOM 2441 C CA . ASP A 1 294 ? 26.470 9.261 -45.313 1.00 84.44 294 ASP A CA 1
ATOM 2442 C C . ASP A 1 294 ? 26.797 9.599 -43.842 1.00 84.44 294 ASP A C 1
ATOM 2444 O O . ASP A 1 294 ? 26.770 8.726 -42.967 1.00 84.44 294 ASP A O 1
ATOM 2448 N N . SER A 1 295 ? 27.072 10.872 -43.535 1.00 87.62 295 SER A N 1
ATOM 2449 C CA . SER A 1 295 ? 27.144 11.362 -42.159 1.00 87.62 295 SER A CA 1
ATOM 2450 C C . SER A 1 295 ? 25.754 11.543 -41.537 1.00 87.62 295 SER A C 1
ATOM 2452 O O . SER A 1 295 ? 24.728 11.715 -42.205 1.00 87.62 295 SER A O 1
ATOM 2454 N N . TYR A 1 296 ? 25.723 11.551 -40.206 1.00 85.75 296 TYR A N 1
ATOM 2455 C CA . TYR A 1 296 ? 24.533 11.846 -39.425 1.00 85.75 296 TYR A CA 1
ATOM 2456 C C . TYR A 1 296 ? 23.977 13.250 -39.713 1.00 85.75 296 TYR A C 1
ATOM 2458 O O . TYR A 1 296 ? 22.760 13.417 -39.762 1.00 85.75 296 TYR A O 1
ATOM 2466 N N . GLN A 1 297 ? 24.835 14.253 -39.933 1.00 83.25 297 GLN A N 1
ATOM 2467 C CA . GLN A 1 297 ? 24.403 15.642 -40.149 1.00 83.25 297 GLN A CA 1
ATOM 2468 C C . GLN A 1 297 ? 23.882 15.879 -41.577 1.00 83.25 297 GLN A C 1
ATOM 2470 O O . GLN A 1 297 ? 22.979 16.691 -41.762 1.00 83.25 297 GLN A O 1
ATOM 2475 N N . ALA A 1 298 ? 24.382 15.131 -42.569 1.00 84.44 298 ALA A N 1
ATOM 2476 C CA . ALA A 1 298 ? 23.880 15.165 -43.947 1.00 84.44 298 ALA A CA 1
ATOM 2477 C C . ALA A 1 298 ? 22.452 14.586 -44.085 1.00 84.44 298 ALA A C 1
ATOM 2479 O O . ALA A 1 298 ? 21.734 14.867 -45.049 1.00 84.44 298 ALA A O 1
ATOM 2480 N N . CYS A 1 299 ? 22.000 13.783 -43.116 1.00 85.12 299 CYS A N 1
ATOM 2481 C CA . CYS A 1 299 ? 20.660 13.206 -43.129 1.00 85.12 299 CYS A CA 1
ATOM 2482 C C . CYS A 1 299 ? 19.552 14.231 -42.821 1.00 85.12 299 CYS A C 1
ATOM 2484 O O . CYS A 1 299 ? 19.652 15.061 -41.922 1.00 85.12 299 CYS A O 1
ATOM 2486 N N . ARG A 1 300 ? 18.404 14.105 -43.506 1.00 89.00 300 ARG A N 1
ATOM 2487 C CA . ARG A 1 300 ? 17.200 14.911 -43.214 1.00 89.00 300 ARG A CA 1
ATOM 2488 C C . ARG A 1 300 ? 16.784 14.772 -41.733 1.00 89.00 300 ARG A C 1
ATOM 2490 O O . ARG A 1 300 ? 16.799 13.641 -41.237 1.00 89.00 300 ARG A O 1
ATOM 2497 N N . PRO A 1 301 ? 16.300 15.838 -41.057 1.00 87.75 301 PRO A N 1
ATOM 2498 C CA . PRO A 1 301 ? 15.934 15.801 -39.634 1.00 87.75 301 PRO A CA 1
ATOM 2499 C C . PRO A 1 301 ? 15.015 14.638 -39.246 1.00 87.75 301 PRO A C 1
ATOM 2501 O O . PRO A 1 301 ? 15.255 13.981 -38.242 1.00 87.75 301 PRO A O 1
ATOM 2504 N N . ALA A 1 302 ? 14.032 14.291 -40.084 1.00 90.12 302 ALA A N 1
ATOM 2505 C CA . ALA A 1 302 ? 13.139 13.158 -39.832 1.00 90.12 302 ALA A CA 1
ATOM 2506 C C . ALA A 1 302 ? 13.861 11.792 -39.745 1.00 90.12 302 ALA A C 1
ATOM 2508 O O . ALA A 1 302 ? 13.468 10.957 -38.936 1.00 90.12 302 ALA A O 1
ATOM 2509 N N . LYS A 1 303 ? 14.940 11.561 -40.517 1.00 92.06 303 LYS A N 1
ATOM 2510 C CA . LYS A 1 303 ? 15.785 10.358 -40.361 1.00 92.06 303 LYS A CA 1
ATOM 2511 C C . LYS A 1 303 ? 16.529 10.402 -39.024 1.00 92.06 303 LYS A C 1
ATOM 2513 O O . LYS A 1 303 ? 16.475 9.440 -38.267 1.00 92.06 303 LYS A O 1
ATOM 2518 N N . ARG A 1 304 ? 17.166 11.538 -38.720 1.00 91.25 304 ARG A N 1
ATOM 2519 C CA . ARG A 1 304 ? 17.919 11.785 -37.475 1.00 91.25 304 ARG A CA 1
ATOM 2520 C C . ARG A 1 304 ? 17.038 11.576 -36.225 1.00 91.25 304 ARG A C 1
ATOM 2522 O O . ARG A 1 304 ? 17.445 10.892 -35.292 1.00 91.25 304 ARG A O 1
ATOM 2529 N N . MET A 1 305 ? 15.779 12.028 -36.264 1.00 92.94 305 MET A N 1
ATOM 2530 C CA . MET A 1 305 ? 14.779 11.813 -35.205 1.00 92.94 305 MET A CA 1
ATOM 2531 C C . MET A 1 305 ? 14.458 10.330 -34.978 1.00 92.94 305 MET A C 1
ATOM 2533 O O . MET A 1 305 ? 14.325 9.917 -33.827 1.00 92.94 305 MET A O 1
ATOM 2537 N N . VAL A 1 306 ? 14.359 9.521 -36.041 1.00 94.31 306 VAL A N 1
ATOM 2538 C CA . VAL A 1 306 ? 14.171 8.063 -35.918 1.00 94.31 306 VAL A CA 1
ATOM 2539 C C . VAL A 1 306 ? 15.406 7.406 -35.300 1.00 94.31 306 VAL A C 1
ATOM 2541 O O . VAL A 1 306 ? 15.251 6.582 -34.406 1.00 94.31 306 VAL A O 1
ATOM 2544 N N . VAL A 1 307 ? 16.617 7.799 -35.714 1.00 92.81 307 VAL A N 1
ATOM 2545 C CA . VAL A 1 307 ? 17.882 7.242 -35.192 1.00 92.81 307 VAL A CA 1
ATOM 2546 C C . VAL A 1 307 ? 18.047 7.495 -33.692 1.00 92.81 307 VAL A C 1
ATOM 2548 O O . VAL A 1 307 ? 18.361 6.561 -32.959 1.00 92.81 307 VAL A O 1
ATOM 2551 N N . ILE A 1 308 ? 17.768 8.711 -33.215 1.00 91.06 308 ILE A N 1
ATOM 2552 C CA . ILE A 1 308 ? 17.763 9.020 -31.775 1.00 91.06 308 ILE A CA 1
ATOM 2553 C C . ILE A 1 308 ? 16.644 8.260 -31.045 1.00 91.06 308 ILE A C 1
ATOM 2555 O O . ILE A 1 308 ? 16.879 7.639 -30.016 1.00 91.06 308 ILE A O 1
ATOM 2559 N N . SER A 1 309 ? 15.421 8.246 -31.583 1.00 94.69 309 SER A N 1
ATOM 2560 C CA . SER A 1 309 ? 14.295 7.575 -30.908 1.00 94.69 309 SER A CA 1
ATOM 2561 C C . SER A 1 309 ? 14.474 6.053 -30.807 1.00 94.69 309 SER A C 1
ATOM 2563 O O . SER A 1 309 ? 13.837 5.411 -29.972 1.00 94.69 309 SER A O 1
ATOM 2565 N N . ALA A 1 310 ? 15.310 5.455 -31.659 1.00 95.44 310 ALA A N 1
ATOM 2566 C CA . ALA A 1 310 ? 15.420 4.009 -31.789 1.00 95.44 310 ALA A CA 1
ATOM 2567 C C . ALA A 1 310 ? 15.971 3.310 -30.539 1.00 95.44 310 ALA A C 1
ATOM 2569 O O . ALA A 1 310 ? 15.485 2.227 -30.220 1.00 95.44 310 ALA A O 1
ATOM 2570 N N . GLY A 1 311 ? 16.914 3.906 -29.800 1.00 93.19 311 GLY A N 1
ATOM 2571 C CA . GLY A 1 311 ? 17.409 3.318 -28.550 1.00 93.19 311 GLY A CA 1
ATOM 2572 C C . GLY A 1 311 ? 16.357 3.311 -27.438 1.00 93.19 311 GLY A C 1
ATOM 2573 O O . GLY A 1 311 ? 16.211 2.322 -26.713 1.00 93.19 311 GLY A O 1
ATOM 2574 N N . VAL A 1 312 ? 15.569 4.383 -27.319 1.00 95.25 312 VAL A N 1
ATOM 2575 C CA . VAL A 1 312 ? 14.411 4.454 -26.407 1.00 95.25 312 VAL A CA 1
ATOM 2576 C C . VAL A 1 312 ? 13.367 3.396 -26.780 1.00 95.25 312 VAL A C 1
ATOM 2578 O O . VAL A 1 312 ? 12.898 2.649 -25.922 1.00 95.25 312 VAL A O 1
ATOM 2581 N N . ILE A 1 313 ? 13.035 3.289 -28.070 1.00 96.69 313 ILE A N 1
ATOM 2582 C CA . ILE A 1 313 ? 12.063 2.316 -28.586 1.00 96.69 313 ILE A CA 1
ATOM 2583 C C . ILE A 1 313 ? 12.554 0.874 -28.375 1.00 96.69 313 ILE A C 1
ATOM 2585 O O . ILE A 1 313 ? 11.766 0.023 -27.963 1.00 96.69 313 ILE A O 1
ATOM 2589 N N . ALA A 1 314 ? 13.842 0.593 -28.589 1.00 96.75 314 ALA A N 1
ATOM 2590 C CA . ALA A 1 314 ? 14.427 -0.730 -28.375 1.00 96.75 314 ALA A CA 1
ATOM 2591 C C . ALA A 1 314 ? 14.327 -1.183 -26.909 1.00 96.75 314 ALA A C 1
ATOM 2593 O O . ALA A 1 314 ? 13.969 -2.333 -26.659 1.00 96.75 314 ALA A O 1
ATOM 2594 N N . ASN A 1 315 ? 14.532 -0.277 -25.946 1.00 96.12 315 ASN A N 1
ATOM 2595 C CA . ASN A 1 315 ? 14.303 -0.558 -24.524 1.00 96.12 315 ASN A CA 1
ATOM 2596 C C . ASN A 1 315 ? 12.824 -0.858 -24.213 1.00 96.12 315 ASN A C 1
ATOM 2598 O O . ASN A 1 315 ? 12.525 -1.834 -23.529 1.00 96.12 315 ASN A O 1
ATOM 2602 N N . LEU A 1 316 ? 11.874 -0.085 -24.754 1.00 97.25 316 LEU A N 1
ATOM 2603 C CA . LEU A 1 316 ? 10.440 -0.361 -24.554 1.00 97.25 316 LEU A CA 1
ATOM 2604 C C . LEU A 1 316 ? 10.011 -1.713 -25.157 1.00 97.25 316 LEU A C 1
ATOM 2606 O O . LEU A 1 316 ? 9.198 -2.424 -24.560 1.00 97.25 316 LEU A O 1
ATOM 2610 N N . ILE A 1 317 ? 10.584 -2.093 -26.305 1.00 97.06 317 ILE A N 1
ATOM 2611 C CA . ILE A 1 317 ? 10.384 -3.411 -26.926 1.00 97.06 317 ILE A CA 1
ATOM 2612 C C . ILE A 1 317 ? 11.003 -4.516 -26.059 1.00 97.06 317 ILE A C 1
ATOM 2614 O O . ILE A 1 317 ? 10.326 -5.505 -25.774 1.00 97.06 317 ILE A O 1
ATOM 2618 N N . LEU A 1 318 ? 12.247 -4.348 -25.595 1.00 97.25 318 LEU A N 1
ATOM 2619 C CA . LEU A 1 318 ? 12.919 -5.304 -24.710 1.00 97.25 318 LEU A CA 1
ATOM 2620 C C . LEU A 1 318 ? 12.099 -5.541 -23.436 1.00 97.25 318 LEU A C 1
ATOM 2622 O O . LEU A 1 318 ? 11.812 -6.689 -23.100 1.00 97.25 318 LEU A O 1
ATOM 2626 N N . ALA A 1 319 ? 11.660 -4.474 -22.766 1.00 97.50 319 ALA A N 1
ATOM 2627 C CA . ALA A 1 319 ? 10.816 -4.568 -21.582 1.00 97.50 319 ALA A CA 1
ATOM 2628 C C . ALA A 1 319 ? 9.507 -5.322 -21.857 1.00 97.50 319 ALA A C 1
ATOM 2630 O O . ALA A 1 319 ? 9.157 -6.227 -21.102 1.00 97.50 319 ALA A O 1
ATOM 2631 N N . ALA A 1 320 ? 8.816 -5.021 -22.964 1.00 97.31 320 ALA A N 1
ATOM 2632 C CA . ALA A 1 320 ? 7.573 -5.708 -23.324 1.00 97.31 320 ALA A CA 1
ATOM 2633 C C . ALA A 1 320 ? 7.788 -7.209 -23.594 1.00 97.31 320 ALA A C 1
ATOM 2635 O O . ALA A 1 320 ? 6.957 -8.029 -23.198 1.00 97.31 320 ALA A O 1
ATOM 2636 N N . LEU A 1 321 ? 8.912 -7.584 -24.218 1.00 97.19 321 LEU A N 1
ATOM 2637 C CA . LEU A 1 321 ? 9.288 -8.981 -24.460 1.00 97.19 321 LEU A CA 1
ATOM 2638 C C . LEU A 1 321 ? 9.669 -9.716 -23.165 1.00 97.19 321 LEU A C 1
ATOM 2640 O O . LEU A 1 321 ? 9.252 -10.862 -22.973 1.00 97.19 321 LEU A O 1
ATOM 2644 N N . ILE A 1 322 ? 10.407 -9.068 -22.257 1.00 97.31 322 ILE A N 1
ATOM 2645 C CA . ILE A 1 322 ? 10.761 -9.650 -20.954 1.00 97.31 322 ILE A CA 1
ATOM 2646 C C . ILE A 1 322 ? 9.510 -9.799 -20.078 1.00 97.31 322 ILE A C 1
ATOM 2648 O O . ILE A 1 322 ? 9.288 -10.882 -19.539 1.00 97.31 322 ILE A O 1
ATOM 2652 N N . PHE A 1 323 ? 8.643 -8.783 -19.981 1.00 96.50 323 PHE A N 1
ATOM 2653 C CA . PHE A 1 323 ? 7.373 -8.904 -19.258 1.00 96.50 323 PHE A CA 1
ATOM 2654 C C . PHE A 1 323 ? 6.480 -9.993 -19.870 1.00 96.50 323 PHE A C 1
ATOM 2656 O O . PHE A 1 323 ? 5.955 -10.825 -19.133 1.00 96.50 323 PHE A O 1
ATOM 2663 N N . MET A 1 324 ? 6.356 -10.071 -21.203 1.00 96.06 324 MET A N 1
ATOM 2664 C CA . MET A 1 324 ? 5.642 -11.167 -21.878 1.00 96.06 324 MET A CA 1
ATOM 2665 C C . MET A 1 324 ? 6.179 -12.543 -21.451 1.00 96.06 324 MET A C 1
ATOM 2667 O O . MET A 1 324 ? 5.390 -13.451 -21.184 1.00 96.06 324 MET A O 1
ATOM 2671 N N . PHE A 1 325 ? 7.501 -12.715 -21.359 1.00 96.50 325 PHE A N 1
ATOM 2672 C CA . PHE A 1 325 ? 8.102 -13.958 -20.870 1.00 96.50 325 PHE A CA 1
ATOM 2673 C C . PHE A 1 325 ? 7.791 -14.209 -19.384 1.00 96.50 325 PHE A C 1
ATOM 2675 O O . PHE A 1 325 ? 7.332 -15.298 -19.037 1.00 96.50 325 PHE A O 1
ATOM 2682 N N . VAL A 1 326 ? 7.964 -13.200 -18.524 1.00 95.50 326 VAL A N 1
ATOM 2683 C CA . VAL A 1 326 ? 7.666 -13.272 -17.083 1.00 95.50 326 VAL A CA 1
ATOM 2684 C C . VAL A 1 326 ? 6.215 -13.693 -16.840 1.00 95.50 326 VAL A C 1
ATOM 2686 O O . VAL A 1 326 ? 5.982 -14.663 -16.126 1.00 95.50 326 VAL A O 1
ATOM 2689 N N . PHE A 1 327 ? 5.236 -13.060 -17.492 1.00 94.25 327 PHE A N 1
ATOM 2690 C CA . PHE A 1 327 ? 3.823 -13.422 -17.336 1.00 94.25 327 PHE A CA 1
ATOM 2691 C C . PHE A 1 327 ? 3.447 -14.740 -18.030 1.00 94.25 327 PHE A C 1
ATOM 2693 O O . PHE A 1 327 ? 2.496 -15.394 -17.604 1.00 94.25 327 PHE A O 1
ATOM 2700 N N . LYS A 1 328 ? 4.191 -15.193 -19.051 1.00 94.75 328 LYS A N 1
ATOM 2701 C CA . LYS A 1 328 ? 4.039 -16.545 -19.624 1.00 94.75 328 LYS A CA 1
ATOM 2702 C C . LYS A 1 328 ? 4.495 -17.635 -18.643 1.00 94.75 328 LYS A C 1
ATOM 2704 O O . LYS A 1 328 ? 3.889 -18.707 -18.600 1.00 94.75 328 LYS A O 1
ATOM 2709 N N . VAL A 1 329 ? 5.540 -17.386 -17.850 1.00 94.56 329 VAL A N 1
ATOM 2710 C CA . VAL A 1 329 ? 5.954 -18.289 -16.759 1.00 94.56 329 VAL A CA 1
ATOM 2711 C C . VAL A 1 329 ? 4.985 -18.179 -15.577 1.00 94.56 329 VAL A C 1
ATOM 2713 O O . VAL A 1 329 ? 4.488 -19.203 -15.102 1.00 94.56 329 VAL A O 1
ATOM 2716 N N . GLY A 1 330 ? 4.661 -16.949 -15.183 1.00 91.94 330 GLY A N 1
ATOM 2717 C CA . GLY A 1 330 ? 3.879 -16.572 -14.009 1.00 91.94 330 GLY A CA 1
ATOM 2718 C C . GLY A 1 330 ? 4.756 -15.885 -12.957 1.00 91.94 330 GLY A C 1
ATOM 2719 O O . GLY A 1 330 ? 5.860 -16.350 -12.678 1.00 91.94 330 GLY A O 1
ATOM 2720 N N . ILE A 1 331 ? 4.258 -14.801 -12.359 1.00 90.88 331 ILE A N 1
ATOM 2721 C CA . ILE A 1 331 ? 4.904 -14.074 -11.252 1.00 90.88 331 ILE A CA 1
ATOM 2722 C C . ILE A 1 331 ? 3.945 -13.966 -10.063 1.00 90.88 331 ILE A C 1
ATOM 2724 O O . ILE A 1 331 ? 2.731 -13.948 -10.251 1.00 90.88 331 ILE A O 1
ATOM 2728 N N . HIS A 1 332 ? 4.473 -13.921 -8.841 1.00 88.38 332 HIS A N 1
ATOM 2729 C CA . HIS A 1 332 ? 3.657 -13.706 -7.647 1.00 88.38 332 HIS A CA 1
ATOM 2730 C C . HIS A 1 332 ? 3.284 -12.220 -7.539 1.00 88.38 332 HIS A C 1
ATOM 2732 O O . HIS A 1 332 ? 4.135 -11.352 -7.734 1.00 88.38 332 HIS A O 1
ATOM 2738 N N . SER A 1 333 ? 2.009 -11.923 -7.297 1.00 88.38 333 SER A N 1
ATOM 2739 C CA . SER A 1 333 ? 1.475 -10.557 -7.246 1.00 88.38 333 SER A CA 1
ATOM 2740 C C . SER A 1 333 ? 0.282 -10.473 -6.293 1.00 88.38 333 SER A C 1
ATOM 2742 O O . SER A 1 333 ? -0.317 -11.498 -5.970 1.00 88.38 333 SER A O 1
ATOM 2744 N N . ASP A 1 334 ? -0.082 -9.264 -5.868 1.00 89.62 334 ASP A N 1
ATOM 2745 C CA . ASP A 1 334 ? -1.242 -9.018 -5.009 1.00 89.62 334 ASP A CA 1
ATOM 2746 C C . ASP A 1 334 ? -2.542 -9.209 -5.823 1.00 89.62 334 ASP A C 1
ATOM 2748 O O . ASP A 1 334 ? -2.712 -8.537 -6.852 1.00 89.62 334 ASP A O 1
ATOM 2752 N N . PRO A 1 335 ? -3.484 -10.088 -5.424 1.00 92.19 335 PRO A N 1
ATOM 2753 C CA . PRO A 1 335 ? -4.736 -10.271 -6.151 1.00 92.19 335 PRO A CA 1
ATOM 2754 C C . PRO A 1 335 ? -5.581 -8.990 -6.102 1.00 92.19 335 PRO A C 1
ATOM 2756 O O . PRO A 1 335 ? -5.479 -8.228 -5.141 1.00 92.19 335 PRO A O 1
ATOM 2759 N N . PRO A 1 336 ? -6.432 -8.725 -7.112 1.00 94.31 336 PRO A N 1
ATOM 2760 C CA . PRO A 1 336 ? -7.284 -7.538 -7.160 1.00 94.31 336 PRO A CA 1
ATOM 2761 C C . PRO A 1 336 ? -8.477 -7.670 -6.192 1.00 94.31 336 PRO A C 1
ATOM 2763 O O . PRO A 1 336 ? -9.628 -7.611 -6.599 1.00 94.31 336 PRO A O 1
ATOM 2766 N N . VAL A 1 337 ? -8.210 -7.890 -4.907 1.00 93.94 337 VAL A N 1
ATOM 2767 C CA . VAL A 1 337 ? -9.1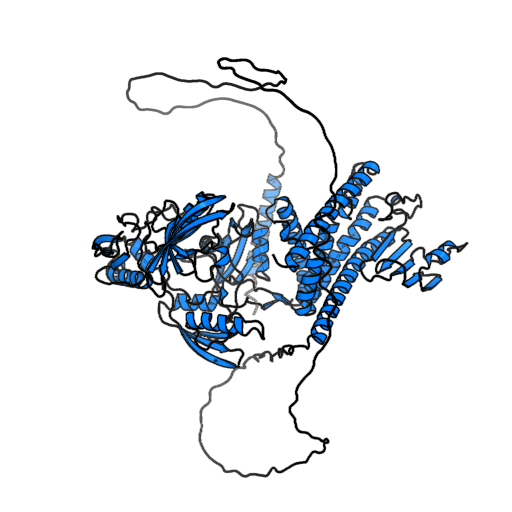98 -8.036 -3.829 1.00 93.94 337 VAL A CA 1
ATOM 2768 C C . VAL A 1 337 ? -8.949 -6.937 -2.803 1.00 93.94 337 VAL A C 1
ATOM 2770 O O . VAL A 1 337 ? -7.801 -6.626 -2.499 1.00 93.94 337 VAL A O 1
ATOM 2773 N N . VAL A 1 338 ? -10.006 -6.339 -2.263 1.00 93.88 338 VAL A N 1
ATOM 2774 C CA . VAL A 1 338 ? -9.892 -5.370 -1.164 1.00 93.88 338 VAL A CA 1
ATOM 2775 C C . VAL A 1 338 ? -9.439 -6.093 0.108 1.00 93.88 338 VAL A C 1
ATOM 2777 O O . VAL A 1 338 ? -10.122 -7.007 0.568 1.00 93.88 338 VAL A O 1
ATOM 2780 N N . GLY A 1 339 ? -8.305 -5.684 0.685 1.00 90.31 339 GLY A N 1
ATOM 2781 C CA . GLY A 1 339 ? -7.840 -6.172 1.985 1.00 90.31 339 GLY A CA 1
ATOM 2782 C C . GLY A 1 339 ? -8.670 -5.591 3.117 1.00 90.31 339 GLY A C 1
ATOM 2783 O O . GLY A 1 339 ? -9.596 -6.235 3.596 1.00 90.31 339 GLY A O 1
ATOM 2784 N N . ASP A 1 340 ? -8.379 -4.347 3.480 1.00 87.50 340 ASP A N 1
ATOM 2785 C CA . ASP A 1 340 ? -9.190 -3.522 4.371 1.00 87.50 340 ASP A CA 1
ATOM 2786 C C . ASP A 1 340 ? -9.633 -2.228 3.683 1.00 87.50 340 ASP A C 1
ATOM 2788 O O . ASP A 1 340 ? -9.129 -1.832 2.626 1.00 87.50 340 ASP A O 1
ATOM 2792 N N . VAL A 1 341 ? -10.579 -1.544 4.325 1.00 86.88 341 VAL A N 1
ATOM 2793 C CA . VAL A 1 341 ? -11.083 -0.235 3.912 1.00 86.88 341 VAL A CA 1
ATOM 2794 C C . VAL A 1 341 ? -10.869 0.747 5.056 1.00 86.88 341 VAL A C 1
ATOM 2796 O O . VAL A 1 341 ? -11.410 0.574 6.146 1.00 86.88 341 VAL A O 1
ATOM 2799 N N . ILE A 1 342 ? -10.055 1.772 4.816 1.00 81.44 342 ILE A N 1
ATOM 2800 C CA . ILE A 1 342 ? -9.625 2.723 5.842 1.00 81.44 342 ILE A CA 1
ATOM 2801 C C . ILE A 1 342 ? -10.819 3.623 6.221 1.00 81.44 342 ILE A C 1
ATOM 2803 O O . ILE A 1 342 ? -11.377 4.279 5.331 1.00 81.44 342 ILE A O 1
ATOM 2807 N N . PRO A 1 343 ? -11.222 3.706 7.507 1.00 72.31 343 PRO A N 1
ATOM 2808 C CA . PRO A 1 343 ? -12.405 4.458 7.926 1.00 72.31 343 PRO A CA 1
ATOM 2809 C C . PRO A 1 343 ? -12.440 5.907 7.420 1.00 72.31 343 PRO A C 1
ATOM 2811 O O . PRO A 1 343 ? -11.479 6.663 7.554 1.00 72.31 343 PRO A O 1
ATOM 2814 N N . GLY A 1 344 ? -13.573 6.292 6.826 1.00 68.19 344 GLY A N 1
ATOM 2815 C CA . GLY A 1 344 ? -13.831 7.650 6.336 1.00 68.19 344 GLY A CA 1
ATOM 2816 C C . GLY A 1 344 ? -13.075 8.074 5.066 1.00 68.19 344 GLY A C 1
ATOM 2817 O O . GLY A 1 344 ? -13.254 9.197 4.601 1.00 68.19 344 GLY A O 1
ATOM 2818 N N . THR A 1 345 ? -12.286 7.197 4.446 1.00 79.25 345 THR A N 1
ATOM 2819 C CA . THR A 1 345 ? -11.770 7.413 3.078 1.00 79.25 345 THR A CA 1
ATOM 2820 C C . THR A 1 345 ? -12.873 7.234 2.024 1.00 79.25 345 THR A C 1
ATOM 2822 O O . THR A 1 345 ? -13.912 6.664 2.352 1.00 79.25 345 THR A O 1
ATOM 2825 N N . PRO A 1 346 ? -12.711 7.685 0.763 1.00 86.50 346 PRO A N 1
ATOM 2826 C CA . PRO A 1 346 ? -13.749 7.533 -0.263 1.00 86.50 346 PRO A CA 1
ATOM 2827 C C . PRO A 1 346 ? -14.288 6.101 -0.425 1.00 86.50 346 PRO A C 1
ATOM 2829 O O . PRO A 1 346 ? -15.495 5.909 -0.559 1.00 86.50 346 PRO A O 1
ATOM 2832 N N . ALA A 1 347 ? -13.429 5.082 -0.322 1.00 89.62 347 ALA A N 1
ATOM 2833 C CA . ALA A 1 347 ? -13.827 3.675 -0.375 1.00 89.62 347 ALA A CA 1
ATOM 2834 C C . ALA A 1 347 ? -14.758 3.247 0.772 1.00 89.62 347 ALA A C 1
ATOM 2836 O O . ALA A 1 347 ? -15.615 2.395 0.557 1.00 89.62 347 ALA A O 1
ATOM 2837 N N . ALA A 1 348 ? -14.641 3.847 1.961 1.00 81.81 348 ALA A N 1
ATOM 2838 C CA . ALA A 1 348 ? -15.540 3.589 3.091 1.00 81.81 348 ALA A CA 1
ATOM 2839 C C . ALA A 1 348 ? -16.920 4.255 2.932 1.00 81.81 348 ALA A C 1
ATOM 2841 O O . ALA A 1 348 ? -17.840 3.955 3.690 1.00 81.81 348 ALA A O 1
ATOM 2842 N N . ARG A 1 349 ? -17.050 5.195 1.986 1.00 76.75 349 ARG A N 1
ATOM 2843 C CA . ARG A 1 349 ? -18.202 6.103 1.851 1.00 76.75 349 ARG A CA 1
ATOM 2844 C C . ARG A 1 349 ? -19.007 5.881 0.572 1.00 76.75 349 ARG A C 1
ATOM 2846 O O . ARG A 1 349 ? -20.183 6.232 0.530 1.00 76.75 349 ARG A O 1
ATOM 2853 N N . ALA A 1 350 ? -18.381 5.302 -0.451 1.00 83.94 350 ALA A N 1
ATOM 2854 C CA . ALA A 1 350 ? -18.977 5.062 -1.757 1.00 83.94 350 ALA A CA 1
ATOM 2855 C C . ALA A 1 350 ? -20.255 4.212 -1.683 1.00 83.94 350 ALA A C 1
ATOM 2857 O O . ALA A 1 350 ? -20.283 3.168 -1.035 1.00 83.94 350 ALA A O 1
ATOM 2858 N N . LEU A 1 351 ? -21.297 4.626 -2.404 1.00 83.25 351 LEU A N 1
ATOM 2859 C CA . LEU A 1 351 ? -22.530 3.853 -2.551 1.00 83.25 351 LEU A CA 1
ATOM 2860 C C . LEU A 1 351 ? -22.484 2.995 -3.828 1.00 83.25 351 LEU A C 1
ATOM 2862 O O . LEU A 1 351 ? -21.977 3.464 -4.854 1.00 83.25 351 LEU A O 1
ATOM 2866 N N . PRO A 1 352 ? -23.019 1.760 -3.801 1.00 85.94 352 PRO A N 1
ATOM 2867 C CA . PRO A 1 352 ? -23.158 0.950 -5.001 1.00 85.94 352 PRO A CA 1
ATOM 2868 C C . PRO A 1 352 ? -24.227 1.547 -5.929 1.00 85.94 352 PRO A C 1
ATOM 2870 O O . PRO A 1 352 ? -25.364 1.790 -5.535 1.00 85.94 352 PRO A O 1
ATOM 2873 N N . ARG A 1 353 ? -23.846 1.773 -7.186 1.00 81.06 353 ARG A N 1
ATOM 2874 C CA . ARG A 1 353 ? -24.609 2.490 -8.219 1.00 81.06 353 ARG A CA 1
ATOM 2875 C C . ARG A 1 353 ? -25.848 1.738 -8.709 1.00 81.06 353 ARG A C 1
ATOM 2877 O O . ARG A 1 353 ? -26.839 2.359 -9.075 1.00 81.06 353 ARG A O 1
ATOM 2884 N N . ASP A 1 354 ? -25.744 0.411 -8.741 1.00 67.62 354 ASP A N 1
ATOM 2885 C CA . ASP A 1 354 ? -26.701 -0.495 -9.387 1.00 67.62 354 ASP A CA 1
ATOM 2886 C C . ASP A 1 354 ? -27.531 -1.299 -8.361 1.00 67.62 354 ASP A C 1
ATOM 2888 O O . ASP A 1 354 ? -28.193 -2.272 -8.716 1.00 67.62 354 ASP A O 1
ATOM 2892 N N . ALA A 1 355 ? -27.479 -0.921 -7.080 1.00 56.88 355 ALA A N 1
ATOM 2893 C CA . ALA A 1 355 ? -28.135 -1.647 -5.998 1.00 56.88 355 ALA A CA 1
ATOM 2894 C C . ALA A 1 355 ? -29.583 -1.198 -5.750 1.00 56.88 355 ALA A C 1
ATOM 2896 O O . ALA A 1 355 ? -29.910 -0.010 -5.771 1.00 56.88 355 ALA A O 1
ATOM 2897 N N . THR A 1 356 ? -30.438 -2.153 -5.382 1.00 52.28 356 THR A N 1
ATOM 2898 C CA . THR A 1 356 ? -31.674 -1.865 -4.641 1.00 52.28 356 THR A CA 1
ATOM 2899 C C . THR A 1 356 ? -31.345 -1.210 -3.294 1.00 52.28 356 THR A C 1
ATOM 2901 O O . THR A 1 356 ? -30.319 -1.520 -2.691 1.00 52.28 356 THR A O 1
ATOM 2904 N N . ALA A 1 357 ? -32.232 -0.341 -2.795 1.00 46.00 357 ALA A N 1
ATOM 2905 C CA . ALA A 1 357 ? -31.974 0.648 -1.733 1.00 46.00 357 ALA A CA 1
ATOM 2906 C C . ALA A 1 357 ? -31.598 0.125 -0.317 1.00 46.00 357 ALA A C 1
ATOM 2908 O O . ALA A 1 357 ? -31.589 0.904 0.632 1.00 46.00 357 ALA A O 1
ATOM 2909 N N . ALA A 1 358 ? -31.289 -1.164 -0.165 1.00 46.94 358 ALA A N 1
ATOM 2910 C CA . ALA A 1 358 ? -30.867 -1.808 1.081 1.00 46.94 358 ALA A CA 1
ATOM 2911 C C . ALA A 1 358 ? -29.367 -2.183 1.121 1.00 46.94 358 ALA A C 1
ATOM 2913 O O . ALA A 1 358 ? -28.911 -2.738 2.117 1.00 46.94 358 ALA A O 1
ATOM 2914 N N . ALA A 1 359 ? -28.589 -1.918 0.064 1.00 55.94 359 ALA A N 1
ATOM 2915 C CA . ALA A 1 359 ? -27.164 -2.249 0.056 1.00 55.94 359 ALA A CA 1
ATOM 2916 C C . ALA A 1 359 ? -26.336 -1.301 0.941 1.00 55.94 359 ALA A C 1
ATOM 2918 O O . ALA A 1 359 ? -26.372 -0.079 0.782 1.00 55.94 359 ALA A O 1
ATOM 2919 N N . ASP A 1 360 ? -25.550 -1.884 1.846 1.00 61.62 360 ASP A N 1
ATOM 2920 C CA . ASP A 1 360 ? -24.678 -1.149 2.760 1.00 61.62 360 ASP A CA 1
ATOM 2921 C C . ASP A 1 360 ? -23.629 -0.277 2.039 1.00 61.62 360 ASP A C 1
ATOM 2923 O O . ASP A 1 360 ? -23.048 -0.710 1.034 1.00 61.62 360 ASP A O 1
ATOM 2927 N N . PRO A 1 361 ? -23.314 0.917 2.583 1.00 72.38 361 PRO A N 1
ATOM 2928 C CA . PRO A 1 361 ? -22.281 1.788 2.040 1.00 72.38 361 PRO A CA 1
ATOM 2929 C C . PRO A 1 361 ? -20.877 1.186 2.179 1.00 72.38 361 PRO A C 1
ATOM 2931 O O . PRO A 1 361 ? -20.568 0.468 3.132 1.00 72.38 361 PRO A O 1
ATOM 2934 N N . GLY A 1 362 ? -20.015 1.576 1.245 1.00 83.50 362 GLY A N 1
ATOM 2935 C CA . GLY A 1 362 ? -18.595 1.264 1.213 1.00 83.50 362 GLY A CA 1
ATOM 2936 C C . GLY A 1 362 ? -18.236 -0.013 0.450 1.00 83.50 362 GLY A C 1
ATOM 2937 O O . GLY A 1 362 ? -19.036 -0.941 0.277 1.00 83.50 362 GLY A O 1
ATOM 2938 N N . LEU A 1 363 ? -16.975 -0.067 0.024 1.00 90.81 363 LEU A N 1
ATOM 2939 C CA . LEU A 1 363 ? -16.279 -1.321 -0.255 1.00 90.81 363 LEU A CA 1
ATOM 2940 C C . LEU A 1 363 ? -16.109 -2.126 1.048 1.00 90.81 363 LEU A C 1
ATOM 2942 O O . LEU A 1 363 ? -16.242 -1.590 2.151 1.00 90.81 363 LEU A O 1
ATOM 2946 N N . ARG A 1 364 ? -15.804 -3.418 0.931 1.00 87.38 364 ARG A N 1
ATOM 2947 C CA . ARG A 1 364 ? -15.612 -4.338 2.059 1.00 87.38 364 ARG A CA 1
ATOM 2948 C C . ARG A 1 364 ? -14.337 -5.168 1.907 1.00 87.38 364 ARG A C 1
ATOM 2950 O O . ARG A 1 364 ? -13.979 -5.507 0.780 1.00 87.38 364 ARG A O 1
ATOM 2957 N N . PRO A 1 365 ? -13.701 -5.568 3.026 1.00 89.00 365 PRO A N 1
ATOM 2958 C CA . PRO A 1 365 ? -12.747 -6.671 3.035 1.00 89.00 365 PRO A CA 1
ATOM 2959 C C . PRO A 1 365 ? -13.290 -7.877 2.265 1.00 89.00 365 PRO A C 1
ATOM 2961 O O . PRO A 1 365 ? -14.380 -8.363 2.570 1.00 89.00 365 PRO A O 1
ATOM 2964 N N . GLY A 1 366 ? -12.534 -8.355 1.278 1.00 89.12 366 GLY A N 1
ATOM 2965 C CA . GLY A 1 366 ? -12.904 -9.495 0.438 1.00 89.12 366 GLY A CA 1
ATOM 2966 C C . GLY A 1 366 ? -13.672 -9.162 -0.847 1.00 89.12 366 GLY A C 1
ATOM 2967 O O . GLY A 1 366 ? -13.916 -10.084 -1.621 1.00 89.12 366 GLY A O 1
ATOM 2968 N N . ASP A 1 367 ? -14.016 -7.897 -1.124 1.00 92.25 367 ASP A N 1
ATOM 2969 C CA . ASP A 1 367 ? -14.575 -7.506 -2.431 1.00 92.25 367 ASP A CA 1
ATOM 2970 C C . ASP A 1 367 ? -13.553 -7.792 -3.550 1.00 92.25 367 ASP A C 1
ATOM 2972 O O . ASP A 1 367 ? -12.455 -7.224 -3.558 1.00 92.25 367 ASP A O 1
ATOM 2976 N N . LEU A 1 368 ? -13.910 -8.642 -4.517 1.00 94.06 368 LEU A N 1
ATOM 2977 C CA . LEU A 1 368 ? -13.068 -8.965 -5.672 1.00 94.06 368 LEU A CA 1
ATOM 2978 C C . LEU A 1 368 ? -13.288 -7.929 -6.778 1.00 94.06 368 LEU A C 1
ATOM 2980 O O . LEU A 1 368 ? -14.340 -7.882 -7.405 1.00 94.06 368 LEU A O 1
ATOM 2984 N N . ILE A 1 369 ? -12.288 -7.105 -7.063 1.00 95.81 369 ILE A N 1
ATOM 2985 C CA . ILE A 1 369 ? -12.345 -6.076 -8.100 1.00 95.81 369 ILE A CA 1
ATOM 2986 C C . ILE A 1 369 ? -12.174 -6.748 -9.469 1.00 95.81 369 ILE A C 1
ATOM 2988 O O . ILE A 1 369 ? -11.094 -7.208 -9.836 1.00 95.81 369 ILE A O 1
ATOM 2992 N N . LEU A 1 370 ? -13.257 -6.790 -10.244 1.00 94.94 370 LEU A N 1
ATOM 2993 C CA . LEU A 1 370 ? -13.300 -7.351 -11.594 1.00 94.94 370 LEU A CA 1
ATOM 2994 C C . LEU A 1 370 ? -12.802 -6.349 -12.643 1.00 94.94 370 LEU A C 1
ATOM 2996 O O . LEU A 1 370 ? -12.102 -6.724 -13.590 1.00 94.94 370 LEU A O 1
ATOM 3000 N N . GLN A 1 371 ? -13.187 -5.074 -12.509 1.00 95.69 371 GLN A N 1
ATOM 3001 C CA . GLN A 1 371 ? -12.828 -4.014 -13.456 1.00 95.69 371 GLN A CA 1
ATOM 3002 C C . GLN A 1 371 ? -12.577 -2.665 -12.781 1.00 95.69 371 GLN A C 1
ATOM 3004 O O . GLN A 1 371 ? -13.165 -2.350 -11.749 1.00 95.69 371 GLN A O 1
ATOM 3009 N N . ILE A 1 372 ? -11.743 -1.857 -13.434 1.00 95.12 372 ILE A N 1
ATOM 3010 C CA . ILE A 1 372 ? -11.406 -0.477 -13.083 1.00 95.12 372 ILE A CA 1
ATOM 3011 C C . ILE A 1 372 ? -11.508 0.353 -14.370 1.00 95.12 372 ILE A C 1
ATOM 3013 O O . ILE A 1 372 ? -10.871 0.016 -15.369 1.00 95.12 372 ILE A O 1
ATOM 3017 N N . ASP A 1 373 ? -12.350 1.387 -14.386 1.00 91.94 373 ASP A N 1
ATOM 3018 C CA . ASP A 1 373 ? -12.660 2.228 -15.556 1.00 91.94 373 ASP A CA 1
ATOM 3019 C C . ASP A 1 373 ? -12.964 1.414 -16.837 1.00 91.94 373 ASP A C 1
ATOM 3021 O O . ASP A 1 373 ? -12.510 1.718 -17.944 1.00 91.94 373 ASP A O 1
ATOM 3025 N N . GLY A 1 374 ? -13.717 0.318 -16.674 1.00 88.88 374 GLY A N 1
ATOM 3026 C CA . GLY A 1 374 ? -14.103 -0.608 -17.750 1.00 88.88 374 GLY A CA 1
ATOM 3027 C C . GLY A 1 374 ? -12.989 -1.538 -18.254 1.00 88.88 374 GLY A C 1
ATOM 3028 O O . GLY A 1 374 ? -13.194 -2.281 -19.214 1.00 88.88 374 GLY A O 1
ATOM 3029 N N . ARG A 1 375 ? -11.803 -1.523 -17.633 1.00 89.19 375 ARG A N 1
ATOM 3030 C CA . ARG A 1 375 ? -10.682 -2.427 -17.934 1.00 89.19 375 ARG A CA 1
ATOM 3031 C C . ARG A 1 375 ? -10.624 -3.541 -16.895 1.00 89.19 375 ARG A C 1
ATOM 3033 O O . ARG A 1 375 ? -10.765 -3.268 -15.709 1.00 89.19 375 ARG A O 1
ATOM 3040 N N . LYS A 1 376 ? -10.378 -4.787 -17.313 1.00 90.69 376 LYS A N 1
ATOM 3041 C CA . LYS A 1 376 ? -10.201 -5.917 -16.382 1.00 90.69 376 LYS A CA 1
ATOM 3042 C C . LYS A 1 376 ? -9.032 -5.646 -15.425 1.00 90.69 376 LYS A C 1
ATOM 3044 O O . LYS A 1 376 ? -7.910 -5.448 -15.895 1.00 90.69 376 LYS A O 1
ATOM 3049 N N . ALA A 1 377 ? -9.291 -5.708 -14.121 1.00 91.75 377 ALA A N 1
ATOM 3050 C CA . ALA A 1 377 ? -8.251 -5.668 -13.099 1.00 91.75 377 ALA A CA 1
ATOM 3051 C C . ALA A 1 377 ? -7.453 -6.984 -13.096 1.00 91.75 377 ALA A C 1
ATOM 3053 O O . ALA A 1 377 ? -7.999 -8.066 -13.340 1.00 91.75 377 ALA A O 1
ATOM 3054 N N . ARG A 1 378 ? -6.142 -6.891 -12.872 1.00 89.94 378 ARG A N 1
ATOM 3055 C CA . ARG A 1 378 ? -5.197 -8.018 -12.912 1.00 89.94 378 ARG A CA 1
ATOM 3056 C C . ARG A 1 378 ? -4.483 -8.192 -11.576 1.00 89.94 378 ARG A C 1
ATOM 3058 O O . ARG A 1 378 ? -4.185 -9.319 -11.211 1.00 89.94 378 ARG A O 1
ATOM 3065 N N . SER A 1 379 ? -4.237 -7.098 -10.862 1.00 91.69 379 SER A N 1
ATOM 3066 C CA . SER A 1 379 ? -3.614 -7.063 -9.537 1.00 91.69 379 SER A CA 1
ATOM 3067 C C . SER A 1 379 ? -4.170 -5.905 -8.704 1.00 91.69 379 SER A C 1
ATOM 3069 O O . SER A 1 379 ? -4.768 -4.974 -9.249 1.00 91.69 379 SER A O 1
ATOM 3071 N N . PHE A 1 380 ? -3.918 -5.900 -7.394 1.00 92.19 380 PHE A N 1
ATOM 3072 C CA . PHE A 1 380 ? -4.248 -4.747 -6.546 1.00 92.19 380 PHE A CA 1
ATOM 3073 C C . PHE A 1 380 ? -3.548 -3.449 -7.004 1.00 92.19 380 PHE A C 1
ATOM 3075 O O . PHE A 1 380 ? -4.092 -2.350 -6.890 1.00 92.19 380 PHE A O 1
ATOM 3082 N N . ASN A 1 381 ? -2.359 -3.569 -7.604 1.00 86.94 381 ASN A N 1
ATOM 3083 C CA . ASN A 1 381 ? -1.571 -2.436 -8.094 1.00 86.94 381 ASN A CA 1
ATOM 3084 C C . ASN A 1 381 ? -2.241 -1.668 -9.249 1.00 86.94 381 ASN A C 1
ATOM 3086 O O . ASN A 1 381 ? -1.918 -0.498 -9.464 1.00 86.94 381 ASN A O 1
ATOM 3090 N N . ASP A 1 382 ? -3.200 -2.274 -9.958 1.00 88.50 382 ASP A N 1
ATOM 3091 C CA . ASP A 1 382 ? -4.013 -1.567 -10.955 1.00 88.50 382 ASP A CA 1
ATOM 3092 C C . ASP A 1 382 ? -4.948 -0.541 -10.290 1.00 88.50 382 ASP A C 1
ATOM 3094 O O . ASP A 1 382 ? -5.147 0.553 -10.819 1.00 88.50 382 ASP A O 1
ATOM 3098 N N . VAL A 1 383 ? -5.479 -0.868 -9.104 1.00 91.00 383 VAL A N 1
ATOM 3099 C CA . VAL A 1 383 ? -6.379 -0.010 -8.311 1.00 91.00 383 VAL A CA 1
ATOM 3100 C C . VAL A 1 383 ? -5.623 1.217 -7.808 1.00 91.00 383 VAL A C 1
ATOM 3102 O O . VAL A 1 383 ? -6.080 2.349 -7.978 1.00 91.00 383 VAL A O 1
ATOM 3105 N N . LEU A 1 384 ? -4.431 0.986 -7.247 1.00 86.88 384 LEU A N 1
ATOM 3106 C CA . LEU A 1 384 ? -3.534 2.037 -6.769 1.00 86.88 384 LEU A CA 1
ATOM 3107 C C . LEU A 1 384 ? -3.104 2.971 -7.906 1.00 86.88 384 LEU A C 1
ATOM 3109 O O . LEU A 1 384 ? -3.089 4.189 -7.728 1.00 86.88 384 LEU A O 1
ATOM 3113 N N . LEU A 1 385 ? -2.792 2.430 -9.090 1.00 83.44 385 LEU A N 1
ATOM 3114 C CA . LEU A 1 385 ? -2.440 3.263 -10.238 1.00 83.44 385 LEU A CA 1
ATOM 3115 C C . LEU A 1 385 ? -3.636 4.074 -10.747 1.00 83.44 385 LEU A C 1
ATOM 3117 O O . LEU A 1 385 ? -3.479 5.262 -11.021 1.00 83.44 385 LEU A O 1
ATOM 3121 N N . ALA A 1 386 ? -4.820 3.468 -10.863 1.00 88.06 386 ALA A N 1
ATOM 3122 C CA . ALA A 1 386 ? -6.012 4.164 -11.338 1.00 88.06 386 ALA A CA 1
ATOM 3123 C C . ALA A 1 386 ? -6.404 5.324 -10.413 1.00 88.06 386 ALA A C 1
ATOM 3125 O O . ALA A 1 386 ? -6.648 6.427 -10.900 1.00 88.06 386 ALA A O 1
ATOM 3126 N N . SER A 1 387 ? -6.365 5.128 -9.088 1.00 89.06 387 SER A N 1
ATOM 3127 C CA . SER A 1 387 ? -6.586 6.228 -8.144 1.00 89.06 387 SER A CA 1
ATOM 3128 C C . SER A 1 387 ? -5.499 7.297 -8.274 1.00 89.06 387 SER A C 1
ATOM 3130 O O . SER A 1 387 ? -5.814 8.479 -8.388 1.00 89.06 387 SER A O 1
ATOM 3132 N N . ALA A 1 388 ? -4.225 6.897 -8.360 1.00 83.38 388 ALA A N 1
ATOM 3133 C CA . ALA A 1 388 ? -3.089 7.809 -8.467 1.00 83.38 388 ALA A CA 1
ATOM 3134 C C . ALA A 1 388 ? -3.040 8.615 -9.782 1.00 83.38 388 ALA A C 1
ATOM 3136 O O . ALA A 1 388 ? -2.469 9.710 -9.784 1.00 83.38 388 ALA A O 1
ATOM 3137 N N . MET A 1 389 ? -3.612 8.089 -10.872 1.00 82.69 389 MET A N 1
ATOM 3138 C CA . MET A 1 389 ? -3.729 8.732 -12.191 1.00 82.69 389 MET A CA 1
ATOM 3139 C C . MET A 1 389 ? -5.071 9.445 -12.420 1.00 82.69 389 MET A C 1
ATOM 3141 O O . MET A 1 389 ? -5.231 10.124 -13.439 1.00 82.69 389 MET A O 1
ATOM 3145 N N . ALA A 1 390 ? -6.037 9.310 -11.507 1.00 86.56 390 ALA A N 1
ATOM 3146 C CA . ALA A 1 390 ? -7.332 9.963 -11.625 1.00 86.56 390 ALA A CA 1
ATOM 3147 C C . ALA A 1 390 ? -7.191 11.491 -11.716 1.00 86.56 390 ALA A C 1
ATOM 3149 O O . ALA A 1 390 ? -6.283 12.110 -11.157 1.00 86.56 390 ALA A O 1
ATOM 3150 N N . ARG A 1 391 ? -8.133 12.143 -12.401 1.00 84.38 391 ARG A N 1
ATOM 3151 C CA . ARG A 1 391 ? -8.238 13.608 -12.354 1.00 84.38 391 ARG A CA 1
ATOM 3152 C C . ARG A 1 391 ? -8.962 14.002 -11.067 1.00 84.38 391 ARG A C 1
ATOM 3154 O O . ARG A 1 391 ? -10.009 13.436 -10.773 1.00 84.38 391 ARG A O 1
ATOM 3161 N N . ARG A 1 392 ? -8.447 14.994 -10.327 1.00 83.44 392 ARG A N 1
ATOM 3162 C CA . ARG A 1 392 ? -9.112 15.526 -9.118 1.00 83.44 392 ARG A CA 1
ATOM 3163 C C . ARG A 1 392 ? -10.583 15.851 -9.417 1.00 83.44 392 ARG A C 1
ATOM 3165 O O . ARG A 1 392 ? -10.867 16.529 -10.404 1.00 83.44 392 ARG A O 1
ATOM 3172 N N . GLY A 1 393 ? -11.497 15.354 -8.584 1.00 83.38 393 GLY A N 1
ATOM 3173 C CA . GLY A 1 393 ? -12.943 15.531 -8.771 1.00 83.38 393 GLY A CA 1
ATOM 3174 C C . GLY A 1 393 ? -13.570 14.690 -9.895 1.00 83.38 393 GLY A C 1
ATOM 3175 O O . GLY A 1 393 ? -14.693 14.976 -10.305 1.00 83.38 393 GLY A O 1
ATOM 3176 N N . ARG A 1 394 ? -12.877 13.673 -10.426 1.00 90.06 394 ARG A N 1
ATOM 3177 C CA . ARG A 1 394 ? -13.478 12.630 -11.273 1.00 90.06 394 ARG A CA 1
ATOM 3178 C C . ARG A 1 394 ? -13.510 11.300 -10.514 1.00 90.06 394 ARG A C 1
ATOM 3180 O O . ARG A 1 394 ? -12.504 10.968 -9.889 1.00 90.06 394 ARG A O 1
ATOM 3187 N N . PRO A 1 395 ? -14.621 10.546 -10.568 1.00 91.75 395 PRO A N 1
ATOM 3188 C CA . PRO A 1 395 ? -14.664 9.209 -10.002 1.00 91.75 395 PRO A CA 1
ATOM 3189 C C . PRO A 1 395 ? -13.816 8.236 -10.823 1.00 91.75 395 PRO A C 1
ATOM 3191 O O . PRO A 1 395 ? -13.741 8.357 -12.047 1.00 91.75 395 PRO A O 1
ATOM 3194 N N . VAL A 1 396 ? -13.230 7.262 -10.131 1.00 94.12 396 VAL A N 1
ATOM 3195 C CA . VAL A 1 396 ? -12.791 5.981 -10.695 1.00 94.12 396 VAL A CA 1
ATOM 3196 C C . VAL A 1 396 ? -13.974 5.023 -10.579 1.00 94.12 396 VAL A C 1
ATOM 3198 O O . VAL A 1 396 ? -14.573 4.919 -9.506 1.00 94.12 396 VAL A O 1
ATOM 3201 N N . SER A 1 397 ? -14.336 4.345 -11.667 1.00 94.62 397 SER A N 1
ATOM 3202 C CA . SER A 1 397 ? -15.457 3.401 -11.678 1.00 94.62 397 SER A CA 1
ATOM 3203 C C . SER A 1 397 ? -14.946 1.979 -11.452 1.00 94.62 397 SER A C 1
ATOM 3205 O O . SER A 1 397 ? -14.207 1.436 -12.277 1.00 94.62 397 SER A O 1
ATOM 3207 N N . LEU A 1 398 ? -15.324 1.371 -10.330 1.00 95.81 398 LEU A N 1
ATOM 3208 C CA . LEU A 1 398 ? -14.996 -0.008 -9.982 1.00 95.81 398 LEU A CA 1
ATOM 3209 C C . LEU A 1 398 ? -16.189 -0.925 -10.246 1.00 95.81 398 LEU A C 1
ATOM 3211 O O . LEU A 1 398 ? -17.321 -0.605 -9.887 1.00 95.81 398 LEU A O 1
ATOM 3215 N N . LEU A 1 399 ? -15.918 -2.096 -10.816 1.00 95.00 399 LEU A N 1
ATOM 3216 C CA . LEU A 1 399 ? -16.841 -3.227 -10.833 1.00 95.00 399 LEU A CA 1
ATOM 3217 C C . LEU A 1 399 ? -16.278 -4.291 -9.893 1.00 95.00 399 LEU A C 1
ATOM 3219 O O . LEU A 1 399 ? -15.157 -4.752 -10.118 1.00 95.00 399 LEU A O 1
ATOM 3223 N N . VAL A 1 400 ? -17.028 -4.667 -8.861 1.00 94.81 400 VAL A N 1
ATOM 3224 C CA . VAL A 1 400 ? -16.605 -5.638 -7.845 1.00 94.81 400 VAL A CA 1
ATOM 3225 C C . VAL A 1 400 ? -17.596 -6.791 -7.733 1.00 94.81 400 VAL A C 1
ATOM 3227 O O . VAL A 1 400 ? -18.787 -6.620 -7.978 1.00 94.81 400 VAL A O 1
ATOM 3230 N N . GLU A 1 401 ? -17.102 -7.957 -7.346 1.00 92.31 401 GLU A N 1
ATOM 3231 C CA . GLU A 1 401 ? -17.887 -9.123 -6.968 1.00 92.31 401 GLU A CA 1
ATOM 3232 C C . GLU A 1 401 ? -17.885 -9.251 -5.439 1.00 92.31 401 GLU A C 1
ATOM 3234 O O . GLU A 1 401 ? -16.824 -9.280 -4.807 1.00 92.31 401 GLU A O 1
ATOM 3239 N N . ARG A 1 402 ? -19.079 -9.311 -4.845 1.00 88.69 402 ARG A N 1
ATOM 3240 C CA . ARG A 1 402 ? -19.316 -9.422 -3.402 1.00 88.69 402 ARG A CA 1
ATOM 3241 C C . ARG A 1 402 ? -20.310 -10.555 -3.174 1.00 88.69 402 ARG A C 1
ATOM 3243 O O . ARG A 1 402 ? -21.459 -10.450 -3.581 1.00 88.69 402 ARG A O 1
ATOM 3250 N N . ALA A 1 403 ? -19.866 -11.648 -2.550 1.00 82.06 403 ALA A N 1
ATOM 3251 C CA . ALA A 1 403 ? -20.683 -12.849 -2.315 1.00 82.06 403 ALA A CA 1
ATOM 3252 C C . ALA A 1 403 ? -21.377 -13.425 -3.581 1.00 82.06 403 ALA A C 1
ATOM 3254 O O . ALA A 1 403 ? -22.441 -14.030 -3.489 1.00 82.06 403 ALA A O 1
ATOM 3255 N N . GLY A 1 404 ? -20.771 -13.243 -4.762 1.00 84.19 404 GLY A N 1
ATOM 3256 C CA . GLY A 1 404 ? -21.320 -13.651 -6.063 1.00 84.19 404 GLY A CA 1
ATOM 3257 C C . GLY A 1 404 ? -22.212 -12.605 -6.750 1.00 84.19 404 GLY A C 1
ATOM 3258 O O . GLY A 1 404 ? -22.502 -12.743 -7.938 1.00 84.19 404 GLY A O 1
ATOM 3259 N N . GLU A 1 405 ? -22.607 -11.531 -6.062 1.00 87.81 405 GLU A N 1
ATOM 3260 C CA . GLU A 1 405 ? -23.282 -10.386 -6.681 1.00 87.81 405 GLU A CA 1
ATOM 3261 C C . GLU A 1 405 ? -22.266 -9.422 -7.304 1.00 87.81 405 GLU A C 1
ATOM 3263 O O . GLU A 1 405 ? -21.203 -9.164 -6.740 1.00 87.81 405 GLU A O 1
ATOM 3268 N N . THR A 1 406 ? -22.593 -8.851 -8.466 1.00 90.75 406 THR A N 1
ATOM 3269 C CA . THR A 1 406 ? -21.758 -7.827 -9.114 1.00 90.75 406 THR A CA 1
ATOM 3270 C C . THR A 1 406 ? -22.264 -6.430 -8.767 1.00 90.75 406 THR A C 1
ATOM 3272 O O . THR A 1 406 ? -23.362 -6.049 -9.169 1.00 90.75 406 THR A O 1
ATOM 3275 N N . LEU A 1 407 ? -21.441 -5.641 -8.077 1.00 91.31 407 LEU A N 1
ATOM 3276 C CA . LEU A 1 407 ? -21.729 -4.263 -7.681 1.00 91.31 407 LEU A CA 1
ATOM 3277 C C . LEU A 1 407 ? -20.814 -3.285 -8.430 1.00 91.31 407 LEU A C 1
ATOM 3279 O O . LEU A 1 407 ? -19.622 -3.538 -8.613 1.00 91.31 407 LEU A O 1
ATOM 3283 N N . ARG A 1 408 ? -21.348 -2.129 -8.833 1.00 92.88 408 ARG A N 1
ATOM 3284 C CA . ARG A 1 408 ? -20.565 -1.016 -9.394 1.00 92.88 408 ARG A CA 1
ATOM 3285 C C . ARG A 1 408 ? -20.460 0.121 -8.389 1.00 92.88 408 ARG A C 1
ATOM 3287 O O . ARG A 1 408 ? -21.472 0.513 -7.822 1.00 92.88 408 ARG A O 1
ATOM 3294 N N . PHE A 1 409 ? -19.278 0.704 -8.236 1.00 93.19 409 PHE A N 1
ATOM 3295 C CA . PHE A 1 409 ? -19.033 1.880 -7.398 1.00 93.19 409 PHE A CA 1
ATOM 3296 C C . PHE A 1 409 ? -18.329 2.965 -8.220 1.00 93.19 409 PHE A C 1
ATOM 3298 O O . PHE A 1 409 ? -17.292 2.697 -8.818 1.00 93.19 409 PHE A O 1
ATOM 3305 N N . ASP A 1 410 ? -18.849 4.193 -8.215 1.00 92.44 410 ASP A N 1
ATOM 3306 C CA . ASP A 1 410 ? -18.141 5.365 -8.747 1.00 92.44 410 ASP A CA 1
ATOM 3307 C C . ASP A 1 410 ? -17.537 6.130 -7.563 1.00 92.44 410 ASP A C 1
ATOM 3309 O O . ASP A 1 410 ? -18.265 6.753 -6.793 1.00 92.44 410 ASP A O 1
ATOM 3313 N N . ILE A 1 411 ? -16.214 6.068 -7.393 1.00 92.38 411 ILE A N 1
ATOM 3314 C CA . ILE A 1 411 ? -15.532 6.570 -6.191 1.00 92.38 411 ILE A CA 1
ATOM 3315 C C . ILE A 1 411 ? -14.618 7.735 -6.561 1.00 92.38 411 ILE A C 1
ATOM 3317 O O . ILE A 1 411 ? -13.669 7.554 -7.322 1.00 92.38 411 ILE A O 1
ATOM 3321 N N . VAL A 1 412 ? -14.876 8.934 -6.029 1.00 91.88 412 VAL A N 1
ATOM 3322 C CA . VAL A 1 412 ? -14.007 10.109 -6.224 1.00 91.88 412 VAL A CA 1
ATOM 3323 C C . VAL A 1 412 ? -12.777 9.989 -5.316 1.00 91.88 412 VAL A C 1
ATOM 3325 O O . VAL A 1 412 ? -12.940 10.007 -4.098 1.00 91.88 412 VAL A O 1
ATOM 3328 N N . PRO A 1 413 ? -11.546 9.874 -5.853 1.00 92.00 413 PRO A N 1
ATOM 3329 C CA . PRO A 1 413 ? -10.353 9.761 -5.018 1.00 92.00 413 PRO A CA 1
ATOM 3330 C C . PRO A 1 413 ? -10.032 11.069 -4.285 1.00 92.00 413 PRO A C 1
ATOM 3332 O O . PRO A 1 413 ? -10.218 12.163 -4.827 1.00 92.00 413 PRO A O 1
ATOM 3335 N N . GLU A 1 414 ? -9.450 10.956 -3.093 1.00 86.56 414 GLU A N 1
ATOM 3336 C CA . GLU A 1 414 ? -8.997 12.085 -2.270 1.00 86.56 414 GLU A CA 1
ATOM 3337 C C . GLU A 1 414 ? -7.477 12.084 -2.098 1.00 86.56 414 GLU A C 1
ATOM 3339 O O . GLU A 1 414 ? -6.822 11.064 -2.292 1.00 86.56 414 GLU A O 1
ATOM 3344 N N . VAL A 1 415 ? -6.891 13.232 -1.736 1.00 79.75 415 VAL A N 1
ATOM 3345 C CA . VAL A 1 415 ? -5.441 13.320 -1.503 1.00 79.75 415 VAL A CA 1
ATOM 3346 C C . VAL A 1 415 ? -5.095 12.692 -0.152 1.00 79.75 415 VAL A C 1
ATOM 3348 O O . VAL A 1 415 ? -5.331 13.292 0.900 1.00 79.75 415 VAL A O 1
ATOM 3351 N N . GLY A 1 416 ? -4.526 11.489 -0.178 1.00 70.38 416 GLY A N 1
ATOM 3352 C CA . GLY A 1 416 ? -4.140 10.762 1.026 1.00 70.38 416 GLY A CA 1
ATOM 3353 C C . GLY A 1 416 ? -2.854 11.302 1.655 1.00 70.38 416 GLY A C 1
ATOM 3354 O O . GLY A 1 416 ? -1.904 11.711 0.983 1.00 70.38 416 GLY A O 1
ATOM 3355 N N . ARG A 1 417 ? -2.827 11.347 2.993 1.00 59.94 417 ARG A N 1
ATOM 3356 C CA . ARG A 1 417 ? -1.817 12.109 3.759 1.00 59.94 417 ARG A CA 1
ATOM 3357 C C . ARG A 1 417 ? -0.439 11.458 3.830 1.00 59.94 417 ARG A C 1
ATOM 3359 O O . ARG A 1 417 ? 0.516 12.136 4.195 1.00 59.94 417 ARG A O 1
ATOM 3366 N N . LEU A 1 418 ? -0.349 10.158 3.556 1.00 54.38 418 LEU A N 1
ATOM 3367 C CA . LEU A 1 418 ? 0.907 9.408 3.625 1.00 54.38 418 LEU A CA 1
ATOM 3368 C C . LEU A 1 418 ? 1.635 9.391 2.279 1.00 54.38 418 LEU A C 1
ATOM 3370 O O . LEU A 1 418 ? 2.861 9.449 2.262 1.00 54.38 418 LEU A O 1
ATOM 3374 N N . THR A 1 419 ? 0.898 9.349 1.164 1.00 63.94 419 THR A N 1
ATOM 3375 C CA . THR A 1 419 ? 1.487 9.266 -0.183 1.00 63.94 419 THR A CA 1
ATOM 3376 C C . THR A 1 419 ? 1.519 10.603 -0.930 1.00 63.94 419 THR A C 1
ATOM 3378 O O . THR A 1 419 ? 2.271 10.741 -1.892 1.00 63.94 419 THR A O 1
ATOM 3381 N N . GLY A 1 420 ? 0.665 11.567 -0.556 1.00 67.81 420 GLY A N 1
ATOM 3382 C CA . GLY A 1 420 ? 0.407 12.778 -1.348 1.00 67.81 420 GLY A CA 1
ATOM 3383 C C . GLY A 1 420 ? -0.312 12.513 -2.683 1.00 67.81 420 GLY A C 1
ATOM 3384 O O . GLY A 1 420 ? -0.568 13.448 -3.444 1.00 67.81 420 GLY A O 1
ATOM 3385 N N . ALA A 1 421 ? -0.637 11.252 -2.978 1.00 74.81 421 ALA A N 1
ATOM 3386 C CA . ALA A 1 421 ? -1.354 10.819 -4.164 1.00 74.81 421 ALA A CA 1
ATOM 3387 C C . ALA A 1 421 ? -2.867 10.963 -3.985 1.00 74.81 421 ALA A C 1
ATOM 3389 O O . ALA A 1 421 ? -3.375 11.152 -2.882 1.00 74.81 421 ALA A O 1
ATOM 3390 N N . LEU A 1 422 ? -3.589 10.804 -5.092 1.00 85.75 422 LEU A N 1
ATOM 3391 C CA . LEU A 1 422 ? -5.002 10.467 -5.047 1.00 85.75 422 LEU A CA 1
ATOM 3392 C C . LEU A 1 422 ? -5.178 8.982 -4.686 1.00 85.75 422 LEU A C 1
ATOM 3394 O O . LEU A 1 422 ? -4.625 8.095 -5.341 1.00 85.75 422 LEU A O 1
ATOM 3398 N N . GLU A 1 423 ? -5.949 8.728 -3.635 1.00 89.06 423 GLU A N 1
ATOM 3399 C CA . GLU A 1 423 ? -6.185 7.421 -3.025 1.00 89.06 423 GLU A CA 1
ATOM 3400 C C . GLU A 1 423 ? -7.694 7.142 -2.932 1.00 89.06 423 GLU A C 1
ATOM 3402 O O . GLU A 1 423 ? -8.500 8.058 -2.755 1.00 89.06 423 GLU A O 1
ATOM 3407 N N . LEU A 1 424 ? -8.080 5.863 -3.006 1.00 91.50 424 LEU A N 1
ATOM 3408 C CA . LEU A 1 424 ? -9.427 5.423 -2.614 1.00 91.50 424 LEU A CA 1
ATOM 3409 C C . LEU A 1 424 ? -9.517 5.105 -1.114 1.00 91.50 424 LEU A C 1
ATOM 3411 O O . LEU A 1 424 ? -10.590 5.241 -0.536 1.00 91.50 424 LEU A O 1
ATOM 3415 N N . GLY A 1 425 ? -8.404 4.696 -0.492 1.00 88.88 425 GLY A N 1
ATOM 3416 C CA . GLY A 1 425 ? -8.354 4.246 0.904 1.00 88.88 425 GLY A CA 1
ATOM 3417 C C . GLY A 1 425 ? -8.667 2.761 1.120 1.00 88.88 425 GLY A C 1
ATOM 3418 O O . GLY A 1 425 ? -9.202 2.388 2.160 1.00 88.88 425 GLY A O 1
ATOM 3419 N N . VAL A 1 426 ? -8.325 1.916 0.147 1.00 92.06 426 VAL A N 1
ATOM 3420 C CA . VAL A 1 426 ? -8.270 0.451 0.294 1.00 92.06 426 VAL A CA 1
ATOM 3421 C C . VAL A 1 426 ? -6.827 -0.010 0.516 1.00 92.06 426 VAL A C 1
ATOM 3423 O O . VAL A 1 426 ? -5.905 0.591 -0.038 1.00 92.06 426 VAL A O 1
ATOM 3426 N N . THR A 1 427 ? -6.622 -1.083 1.281 1.00 90.88 427 THR A N 1
ATOM 3427 C CA . THR A 1 427 ? -5.307 -1.730 1.462 1.00 90.88 427 THR A CA 1
ATOM 3428 C C . THR A 1 427 ? -5.203 -3.039 0.664 1.00 90.88 427 THR A C 1
ATOM 3430 O O . THR A 1 427 ? -6.238 -3.635 0.342 1.00 90.88 427 THR A O 1
ATOM 3433 N N . PRO A 1 428 ? -3.980 -3.505 0.327 1.00 91.94 428 PRO A N 1
ATOM 3434 C CA . PRO A 1 428 ? -3.786 -4.809 -0.303 1.00 91.94 428 PRO A CA 1
ATOM 3435 C C . PRO A 1 428 ? -4.291 -5.954 0.591 1.00 91.94 428 PRO A C 1
ATOM 3437 O O . PRO A 1 428 ? -4.245 -5.838 1.818 1.00 91.94 428 PRO A O 1
ATOM 3440 N N . PRO A 1 429 ? -4.739 -7.075 0.007 1.00 93.25 429 PRO A N 1
ATOM 3441 C CA . PRO A 1 429 ? -5.254 -8.208 0.765 1.00 93.25 429 PRO A CA 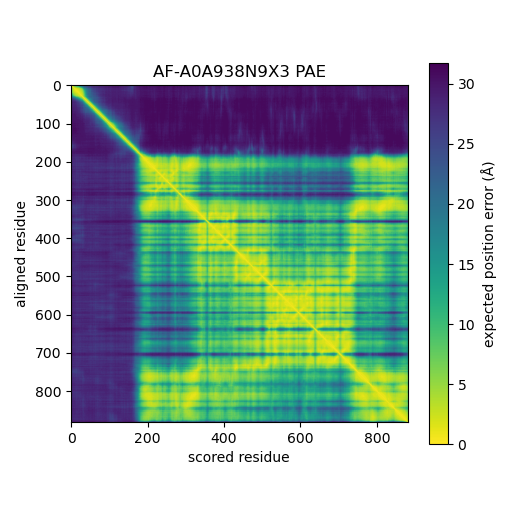1
ATOM 3442 C C . PRO A 1 429 ? -4.132 -8.970 1.477 1.00 93.25 429 PRO A C 1
ATOM 3444 O O . PRO A 1 429 ? -3.058 -9.190 0.917 1.00 93.25 429 PRO A O 1
ATOM 3447 N N . THR A 1 430 ? -4.395 -9.427 2.703 1.00 94.06 430 THR A N 1
ATOM 3448 C CA . THR A 1 430 ? -3.525 -10.362 3.432 1.00 94.06 430 THR A CA 1
ATOM 3449 C C . THR A 1 430 ? -4.106 -11.778 3.435 1.00 94.06 430 THR A C 1
ATOM 3451 O O . THR A 1 430 ? -5.318 -11.997 3.361 1.00 94.06 430 THR A O 1
ATOM 3454 N N . SER A 1 431 ? -3.211 -12.762 3.445 1.00 94.00 431 SER A N 1
ATOM 3455 C CA . SER A 1 431 ? -3.504 -14.195 3.405 1.00 94.00 431 SER A CA 1
ATOM 3456 C C . SER A 1 431 ? -4.083 -14.712 4.730 1.00 94.00 431 SER A C 1
ATOM 3458 O O . SER A 1 431 ? -4.171 -13.987 5.712 1.00 94.00 431 SER A O 1
ATOM 3460 N N . ALA A 1 432 ? -4.435 -15.995 4.788 1.00 92.81 432 ALA A N 1
ATOM 3461 C CA . ALA A 1 432 ? -4.735 -16.700 6.037 1.00 92.81 432 ALA A CA 1
ATOM 3462 C C . ALA A 1 432 ? -3.473 -17.177 6.796 1.00 92.81 432 ALA A C 1
ATOM 3464 O O . ALA A 1 432 ? -3.587 -17.903 7.782 1.00 92.81 432 ALA A O 1
ATOM 3465 N N . THR A 1 433 ? -2.265 -16.810 6.349 1.00 94.06 433 THR A N 1
ATOM 3466 C CA . THR A 1 433 ? -1.001 -17.227 6.982 1.00 94.06 433 THR A CA 1
ATOM 3467 C C . THR A 1 433 ? -0.460 -16.112 7.865 1.00 94.06 433 THR A C 1
ATOM 3469 O O . THR A 1 433 ? -0.269 -14.993 7.392 1.00 94.06 433 THR A O 1
ATOM 3472 N N . LEU A 1 434 ? -0.184 -16.407 9.134 1.00 92.69 434 LEU A N 1
ATOM 3473 C CA . LEU A 1 434 ? 0.387 -15.454 10.084 1.00 92.69 434 LEU A CA 1
ATOM 3474 C C . LEU A 1 434 ? 1.807 -15.038 9.678 1.00 92.69 434 LEU A C 1
ATOM 3476 O O . LEU A 1 434 ? 2.539 -15.799 9.041 1.00 92.69 434 LEU A O 1
ATOM 3480 N N . ALA A 1 435 ? 2.210 -13.826 10.053 1.00 88.00 435 ALA A N 1
ATOM 3481 C CA . ALA A 1 435 ? 3.539 -13.281 9.813 1.00 88.00 435 ALA A CA 1
ATOM 3482 C C . ALA A 1 435 ? 4.625 -14.246 10.318 1.00 88.00 435 ALA A C 1
ATOM 3484 O O . ALA A 1 435 ? 4.502 -14.840 11.390 1.00 88.00 435 ALA A O 1
ATOM 3485 N N . ASN A 1 436 ? 5.680 -14.424 9.520 1.00 85.00 436 ASN A N 1
ATOM 3486 C CA . ASN A 1 436 ? 6.776 -15.336 9.831 1.00 85.00 436 ASN A CA 1
ATOM 3487 C C . ASN A 1 436 ? 8.038 -14.565 10.240 1.00 85.00 436 ASN A C 1
ATOM 3489 O O . ASN A 1 436 ? 8.311 -13.476 9.733 1.00 85.00 436 ASN A O 1
ATOM 3493 N N . VAL A 1 437 ? 8.826 -15.164 11.127 1.00 83.00 437 VAL A N 1
ATOM 3494 C CA . VAL A 1 437 ? 10.112 -14.638 11.593 1.00 83.00 437 VAL A CA 1
ATOM 3495 C C . VAL A 1 437 ? 11.245 -15.179 10.711 1.00 83.00 437 VAL A C 1
ATOM 3497 O O . VAL A 1 437 ? 11.125 -16.230 10.080 1.00 83.00 437 VAL A O 1
ATOM 3500 N N . ARG A 1 438 ? 12.368 -14.454 10.628 1.00 75.62 438 ARG A N 1
ATOM 3501 C CA . ARG A 1 438 ? 13.557 -14.923 9.900 1.00 75.62 438 ARG A CA 1
ATOM 3502 C C . ARG A 1 438 ? 14.135 -16.180 10.578 1.00 75.62 438 ARG A C 1
ATOM 3504 O O . ARG A 1 438 ? 14.365 -16.141 11.786 1.00 75.62 438 ARG A O 1
ATOM 3511 N N . PRO A 1 439 ? 14.425 -17.268 9.837 1.00 68.81 439 PRO A N 1
ATOM 3512 C CA . PRO A 1 439 ? 15.058 -18.454 10.410 1.00 68.81 439 PRO A CA 1
ATOM 3513 C C . PRO A 1 439 ? 16.358 -18.114 11.153 1.00 68.81 439 PRO A C 1
ATOM 3515 O O . PRO A 1 439 ? 17.216 -17.418 10.613 1.00 68.81 439 PRO A O 1
ATOM 3518 N N . GLY A 1 440 ? 16.491 -18.607 12.386 1.00 71.38 440 GLY A N 1
ATOM 3519 C CA . GLY A 1 440 ? 17.635 -18.346 13.270 1.00 71.38 440 GLY A CA 1
ATOM 3520 C C . GLY A 1 440 ? 17.510 -17.107 14.170 1.00 71.38 440 GLY A C 1
ATOM 3521 O O . GLY A 1 440 ? 18.285 -16.983 15.116 1.00 71.38 440 GLY A O 1
ATOM 3522 N N . ASP A 1 441 ? 16.532 -16.217 13.954 1.00 80.38 441 ASP A N 1
ATOM 3523 C CA . ASP A 1 441 ? 16.278 -15.091 14.865 1.00 80.38 441 ASP A CA 1
ATOM 3524 C C . ASP A 1 441 ? 15.389 -15.525 16.042 1.00 80.38 441 ASP A C 1
ATOM 3526 O O . ASP A 1 441 ? 14.184 -15.268 16.093 1.00 80.38 441 ASP A O 1
ATOM 3530 N N . HIS A 1 442 ? 16.003 -16.226 16.998 1.00 82.69 442 HIS A N 1
ATOM 3531 C CA . HIS A 1 442 ? 15.325 -16.713 18.203 1.00 82.69 442 HIS A CA 1
ATOM 3532 C C . HIS A 1 442 ? 14.708 -15.574 19.030 1.00 82.69 442 HIS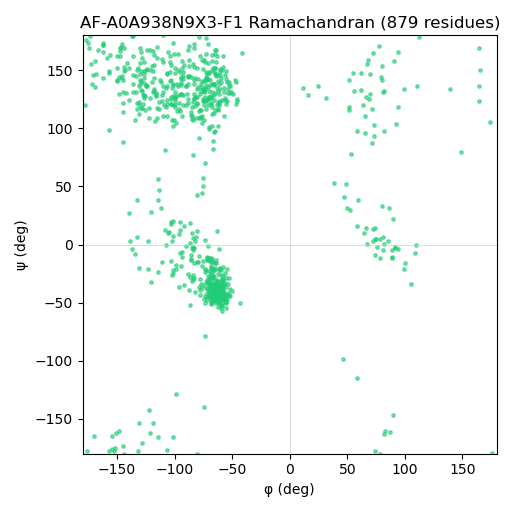 A C 1
ATOM 3534 O O . HIS A 1 442 ? 13.601 -15.720 19.537 1.00 82.69 442 HIS A O 1
ATOM 3540 N N . LYS A 1 443 ? 15.361 -14.404 19.107 1.00 82.38 443 LYS A N 1
ATOM 3541 C CA . LYS A 1 443 ? 14.844 -13.261 19.876 1.00 82.38 443 LYS A CA 1
ATOM 3542 C C . LYS A 1 443 ? 13.562 -12.703 19.254 1.00 82.38 443 LYS A C 1
ATOM 3544 O O . LYS A 1 443 ? 12.617 -12.402 19.983 1.00 82.38 443 LYS A O 1
ATOM 3549 N N . ALA A 1 444 ? 13.511 -12.572 17.928 1.00 80.94 444 ALA A N 1
ATOM 3550 C CA . ALA A 1 444 ? 12.290 -12.171 17.235 1.00 80.94 444 ALA A CA 1
ATOM 3551 C C . ALA A 1 444 ? 11.205 -13.262 17.296 1.00 80.94 444 ALA A C 1
ATOM 3553 O O . ALA A 1 444 ? 10.025 -12.928 17.385 1.00 80.94 444 ALA A O 1
ATOM 3554 N N . LEU A 1 445 ? 11.583 -14.547 17.306 1.00 82.44 445 LEU A N 1
ATOM 3555 C CA . LEU A 1 445 ? 10.647 -15.665 17.456 1.00 82.44 445 LEU A CA 1
ATOM 3556 C C . LEU A 1 445 ? 9.963 -15.636 18.829 1.00 82.44 445 LEU A C 1
ATOM 3558 O O . LEU A 1 445 ? 8.738 -15.694 18.897 1.00 82.44 445 LEU A O 1
ATOM 3562 N N . ASP A 1 446 ? 10.731 -15.471 19.905 1.00 82.50 446 ASP A N 1
ATOM 3563 C CA . ASP A 1 446 ? 10.207 -15.400 21.274 1.00 82.50 446 ASP A CA 1
ATOM 3564 C C . ASP A 1 446 ? 9.361 -14.139 21.506 1.00 82.50 446 ASP A C 1
ATOM 3566 O O . ASP A 1 446 ? 8.360 -14.179 22.223 1.00 82.50 446 ASP A O 1
ATOM 3570 N N . ALA A 1 447 ? 9.725 -13.016 20.876 1.00 81.88 447 ALA A N 1
ATOM 3571 C CA . ALA A 1 447 ? 8.917 -11.798 20.893 1.00 81.88 447 ALA A CA 1
ATOM 3572 C C . ALA A 1 447 ? 7.584 -11.980 20.143 1.00 81.88 447 ALA A C 1
ATOM 3574 O O . ALA A 1 447 ? 6.540 -11.563 20.643 1.00 81.88 447 ALA A O 1
ATOM 3575 N N . ALA A 1 448 ? 7.603 -12.643 18.981 1.00 84.06 448 ALA A N 1
ATOM 3576 C CA . ALA A 1 448 ? 6.400 -12.945 18.209 1.00 84.06 448 ALA A CA 1
ATOM 3577 C C . ALA A 1 448 ? 5.476 -13.933 18.942 1.00 84.06 448 ALA A C 1
ATOM 3579 O O . ALA A 1 448 ? 4.274 -13.692 18.996 1.00 84.06 448 ALA A O 1
ATOM 3580 N N . ARG A 1 449 ? 6.029 -14.977 19.584 1.00 85.06 449 ARG A N 1
ATOM 3581 C CA . ARG A 1 449 ? 5.275 -15.882 20.474 1.00 85.06 449 ARG A CA 1
ATOM 3582 C C . ARG A 1 449 ? 4.561 -15.107 21.576 1.00 85.06 449 ARG A C 1
ATOM 3584 O O . ARG A 1 449 ? 3.343 -15.146 21.637 1.00 85.06 449 ARG A O 1
ATOM 3591 N N . LYS A 1 450 ? 5.287 -14.287 22.345 1.00 84.00 450 LYS A N 1
ATOM 3592 C CA . LYS A 1 450 ? 4.698 -13.467 23.421 1.00 84.00 450 LYS A CA 1
ATOM 3593 C C . LYS A 1 450 ? 3.621 -12.495 22.925 1.00 84.00 450 LYS A C 1
ATOM 3595 O O . LYS A 1 450 ? 2.686 -12.201 23.663 1.00 84.00 450 LYS A O 1
ATOM 3600 N N . ALA A 1 451 ? 3.734 -11.988 21.696 1.00 82.62 451 ALA A N 1
ATOM 3601 C CA . ALA A 1 451 ? 2.688 -11.174 21.079 1.00 82.62 451 ALA A CA 1
ATOM 3602 C C . ALA A 1 451 ? 1.453 -12.006 20.687 1.00 82.62 451 ALA A C 1
ATOM 3604 O O . ALA A 1 451 ? 0.331 -11.541 20.859 1.00 82.62 451 ALA A O 1
ATOM 3605 N N . PHE A 1 452 ? 1.644 -13.235 20.203 1.00 89.12 452 PHE A N 1
ATOM 3606 C CA . PHE A 1 452 ? 0.568 -14.179 19.886 1.00 89.12 452 PHE A CA 1
ATOM 3607 C C . PHE A 1 452 ? -0.140 -14.671 21.160 1.00 89.12 452 PHE A C 1
ATOM 3609 O O . PHE A 1 452 ? -1.368 -14.664 21.209 1.00 89.12 452 PHE A O 1
ATOM 3616 N N . ASP A 1 453 ? 0.601 -14.986 22.224 1.00 86.88 453 ASP A N 1
ATOM 3617 C CA . ASP A 1 453 ? 0.051 -15.396 23.523 1.00 86.88 453 ASP A CA 1
ATOM 3618 C C . ASP A 1 453 ? -0.879 -14.309 24.107 1.00 86.88 453 ASP A C 1
ATOM 3620 O O . ASP A 1 453 ? -1.990 -14.611 24.543 1.00 86.88 453 ASP A O 1
ATOM 3624 N N . ARG A 1 454 ? -0.487 -13.024 24.016 1.00 83.31 454 ARG A N 1
ATOM 3625 C CA . ARG A 1 454 ? -1.328 -11.856 24.381 1.00 83.31 454 ARG A CA 1
ATOM 3626 C C . ARG A 1 454 ? -2.619 -11.727 23.556 1.00 83.31 454 ARG A C 1
ATOM 3628 O O . ARG A 1 454 ? -3.549 -11.061 23.996 1.00 83.31 454 ARG A O 1
ATOM 3635 N N . LEU A 1 455 ? -2.671 -12.326 22.367 1.00 84.88 455 LEU A N 1
ATOM 3636 C CA . LEU A 1 455 ? -3.833 -12.346 21.467 1.00 84.88 455 LEU A CA 1
ATOM 3637 C C . LEU A 1 455 ? -4.673 -13.629 21.619 1.00 84.88 455 LEU A C 1
ATOM 3639 O O . LEU A 1 455 ? -5.546 -13.892 20.794 1.00 84.88 455 LEU A O 1
ATOM 3643 N N . GLY A 1 456 ? -4.386 -14.456 22.631 1.00 88.38 456 GLY A N 1
ATOM 3644 C CA . GLY A 1 456 ? -5.029 -15.757 22.832 1.00 88.38 456 GLY A CA 1
ATOM 3645 C C . GLY A 1 456 ? -4.552 -16.850 21.869 1.00 88.38 456 GLY A C 1
ATOM 3646 O O . GLY A 1 456 ? -5.065 -17.965 21.919 1.00 88.38 456 GLY A O 1
ATOM 3647 N N . LEU A 1 457 ? -3.553 -16.579 21.018 1.00 91.69 457 LEU A N 1
ATOM 3648 C CA . LEU A 1 457 ? -3.005 -17.514 20.025 1.00 91.69 457 LEU A CA 1
ATOM 3649 C C . LEU A 1 457 ? -1.999 -18.514 20.636 1.00 91.69 457 LEU A C 1
ATOM 3651 O O . LEU A 1 457 ? -0.952 -18.803 20.054 1.00 91.69 457 LEU A O 1
ATOM 3655 N N . LEU A 1 458 ? -2.323 -19.046 21.818 1.00 91.06 458 LEU A N 1
ATOM 3656 C CA . LEU A 1 458 ? -1.465 -19.943 22.593 1.00 91.06 458 LEU A CA 1
ATOM 3657 C C . LEU A 1 458 ? -1.057 -21.177 21.774 1.00 91.06 458 LEU A C 1
ATOM 3659 O O . LEU A 1 458 ? -1.895 -21.904 21.241 1.00 91.06 458 LEU A O 1
ATOM 3663 N N . GLY A 1 459 ? 0.252 -21.419 21.681 1.00 89.62 459 GLY A N 1
ATOM 3664 C CA . GLY A 1 459 ? 0.823 -22.548 20.937 1.00 89.62 459 GLY A CA 1
ATOM 3665 C C . GLY A 1 459 ? 0.836 -22.393 19.409 1.00 89.62 459 GLY A C 1
ATOM 3666 O O . GLY A 1 459 ? 1.370 -23.267 18.723 1.00 89.62 459 GLY A O 1
ATOM 3667 N N . VAL A 1 460 ? 0.305 -21.301 18.851 1.00 92.50 460 VAL A N 1
ATOM 3668 C CA . VAL A 1 460 ? 0.394 -21.020 17.411 1.00 92.50 460 VAL A CA 1
ATOM 3669 C C . VAL A 1 460 ? 1.789 -20.480 17.081 1.00 92.50 460 VAL A C 1
ATOM 3671 O O . VAL A 1 460 ? 2.290 -19.555 17.717 1.00 92.50 460 VAL A O 1
ATOM 3674 N N . ASP A 1 461 ? 2.442 -21.064 16.078 1.00 90.81 461 ASP A N 1
ATOM 3675 C CA . ASP A 1 461 ? 3.782 -20.651 15.649 1.00 90.81 461 ASP A CA 1
ATOM 3676 C C . ASP A 1 461 ? 3.707 -19.488 14.628 1.00 90.81 461 ASP A C 1
ATOM 3678 O O . ASP A 1 461 ? 2.838 -19.491 13.751 1.00 90.81 461 ASP A O 1
ATOM 3682 N N . PRO A 1 462 ? 4.641 -18.517 14.639 1.00 91.19 462 PRO A N 1
ATOM 3683 C CA . PRO A 1 462 ? 4.815 -17.581 13.526 1.00 91.19 462 PRO A CA 1
ATOM 3684 C C . PRO A 1 462 ? 4.968 -18.314 12.186 1.00 91.19 462 PRO A C 1
ATOM 3686 O O . PRO A 1 462 ? 5.657 -19.330 12.090 1.00 91.19 462 PRO A O 1
ATOM 3689 N N . GLY A 1 463 ? 4.290 -17.824 11.147 1.00 91.38 463 GLY A N 1
ATOM 3690 C CA . GLY A 1 463 ? 4.156 -18.530 9.870 1.00 91.38 463 GLY A CA 1
ATOM 3691 C C . GLY A 1 463 ? 3.060 -19.606 9.808 1.00 91.38 463 GLY A C 1
ATOM 3692 O O . GLY A 1 463 ? 2.917 -20.220 8.751 1.00 91.38 463 GLY A O 1
ATOM 3693 N N . ALA A 1 464 ? 2.289 -19.853 10.876 1.00 94.38 464 ALA A N 1
ATOM 3694 C CA . ALA A 1 464 ? 1.165 -20.794 10.846 1.00 94.38 464 ALA A CA 1
ATOM 3695 C C . ALA A 1 464 ? 0.045 -20.352 9.889 1.00 94.38 464 ALA A C 1
ATOM 3697 O O . ALA A 1 464 ? -0.258 -19.165 9.761 1.00 94.38 464 ALA A O 1
ATOM 3698 N N . GLN A 1 465 ? -0.608 -21.320 9.246 1.00 94.31 465 GLN A N 1
ATOM 3699 C CA . GLN A 1 465 ? -1.738 -21.093 8.347 1.00 94.31 465 GLN A CA 1
ATOM 3700 C C . GLN A 1 465 ? -3.062 -21.375 9.063 1.00 94.31 465 GLN A C 1
ATOM 3702 O O . GLN A 1 465 ? -3.303 -22.505 9.483 1.00 94.31 465 GLN A O 1
ATOM 3707 N N . LEU A 1 466 ? -3.951 -20.385 9.146 1.00 94.31 466 LEU A N 1
ATOM 3708 C CA . LEU A 1 466 ? -5.341 -20.596 9.543 1.00 94.31 466 LEU A CA 1
ATOM 3709 C C . LEU A 1 466 ? -6.056 -21.402 8.451 1.00 94.31 466 LEU A C 1
ATOM 3711 O O . LEU A 1 466 ? -6.243 -20.921 7.337 1.00 94.31 466 LEU A O 1
ATOM 3715 N N . ALA A 1 467 ? -6.428 -22.639 8.767 1.00 91.31 467 ALA A N 1
ATOM 3716 C CA . ALA A 1 467 ? -7.010 -23.592 7.825 1.00 91.31 467 ALA A CA 1
ATOM 3717 C C . ALA A 1 467 ? -8.535 -23.721 7.953 1.00 91.31 467 ALA A C 1
ATOM 3719 O O . ALA A 1 467 ? -9.199 -24.125 6.998 1.00 91.31 467 ALA A O 1
ATOM 3720 N N . ARG A 1 468 ? -9.108 -23.402 9.122 1.00 94.31 468 ARG A N 1
ATOM 3721 C CA . ARG A 1 468 ? -10.551 -23.529 9.372 1.00 94.31 468 ARG A CA 1
ATOM 3722 C C . ARG A 1 468 ? -11.066 -22.483 10.355 1.00 94.31 468 ARG A C 1
ATOM 3724 O O . ARG A 1 468 ? -10.381 -22.170 11.325 1.00 94.31 468 ARG A O 1
ATOM 3731 N N . ILE A 1 469 ? -12.290 -22.012 10.120 1.00 94.25 469 ILE A N 1
ATOM 3732 C CA . ILE A 1 469 ? -13.124 -21.284 11.086 1.00 94.25 469 ILE A CA 1
ATOM 3733 C C . ILE A 1 469 ? -14.435 -22.068 11.225 1.00 94.25 469 ILE A C 1
ATOM 3735 O O . ILE A 1 469 ? -15.219 -22.132 10.277 1.00 94.25 469 ILE A O 1
ATOM 3739 N N . ASP A 1 470 ? -14.638 -22.711 12.372 1.00 92.56 470 ASP A N 1
ATOM 3740 C CA . ASP A 1 470 ? -15.733 -23.646 12.665 1.00 92.56 470 ASP A CA 1
ATOM 3741 C C . ASP A 1 470 ? -15.977 -24.693 11.563 1.00 92.56 470 ASP A C 1
ATOM 3743 O O . ASP A 1 470 ? -15.274 -25.702 11.509 1.00 92.56 470 ASP A O 1
ATOM 3747 N N . ALA A 1 471 ? -16.958 -24.481 10.681 1.00 84.19 471 ALA A N 1
ATOM 3748 C CA . ALA A 1 471 ? -17.265 -25.380 9.563 1.00 84.19 471 ALA A CA 1
ATOM 3749 C C . ALA A 1 471 ? -16.584 -24.979 8.235 1.00 84.19 471 ALA A C 1
ATOM 3751 O O . ALA A 1 471 ? -16.471 -25.806 7.329 1.00 84.19 471 ALA A O 1
ATOM 3752 N N . ARG A 1 472 ? -16.119 -23.728 8.101 1.00 86.31 472 ARG A N 1
ATOM 3753 C CA . ARG A 1 472 ? -15.504 -23.174 6.883 1.00 86.31 472 ARG A CA 1
ATOM 3754 C C . ARG A 1 472 ? -14.034 -23.594 6.802 1.00 86.31 472 ARG A C 1
ATOM 3756 O O . ARG A 1 472 ? -13.221 -23.103 7.579 1.00 86.31 472 ARG A O 1
ATOM 3763 N N . ALA A 1 473 ? -13.697 -24.496 5.879 1.00 78.06 473 ALA A N 1
ATOM 3764 C CA . ALA A 1 473 ? -12.366 -25.113 5.741 1.00 78.06 473 ALA A CA 1
ATOM 3765 C C . ALA A 1 473 ? -11.529 -24.583 4.551 1.00 78.06 473 ALA A C 1
ATOM 3767 O O . ALA A 1 473 ? -10.499 -25.156 4.205 1.00 78.06 473 ALA A O 1
ATOM 3768 N N . ASP A 1 474 ? -11.989 -23.511 3.908 1.00 80.75 474 ASP A N 1
ATOM 3769 C CA . ASP A 1 474 ? -11.419 -22.850 2.726 1.00 80.75 474 ASP A CA 1
ATOM 3770 C C . ASP A 1 474 ? -10.923 -21.425 3.054 1.00 80.75 474 ASP A C 1
ATOM 3772 O O . ASP A 1 474 ? -11.074 -20.470 2.285 1.00 80.75 474 ASP A O 1
ATOM 3776 N N . VAL A 1 475 ? -10.329 -21.268 4.240 1.00 88.06 475 VAL A N 1
ATOM 3777 C CA . VAL A 1 475 ? -9.785 -19.990 4.712 1.00 88.06 475 VAL A CA 1
ATOM 3778 C C . VAL A 1 475 ? -8.431 -19.734 4.038 1.00 88.06 475 VAL A C 1
ATOM 3780 O O . VAL A 1 475 ? -7.472 -20.485 4.198 1.00 88.06 475 VAL A O 1
ATOM 3783 N N . THR A 1 476 ? -8.369 -18.673 3.235 1.00 87.81 476 THR A N 1
ATOM 3784 C CA . THR A 1 476 ? -7.222 -18.298 2.389 1.00 87.81 476 THR A CA 1
ATOM 3785 C C . THR A 1 476 ? -6.811 -16.831 2.537 1.00 87.81 476 THR A C 1
ATOM 3787 O O . THR A 1 476 ? -5.655 -16.507 2.260 1.00 87.81 476 THR A O 1
ATOM 3790 N N . MET A 1 477 ? -7.700 -15.958 3.029 1.00 90.94 477 MET A N 1
ATOM 3791 C CA . MET A 1 477 ? -7.457 -14.524 3.240 1.00 90.94 477 MET A CA 1
ATOM 3792 C C . MET A 1 477 ? -7.939 -14.046 4.616 1.00 90.94 477 MET A C 1
ATOM 3794 O O . MET A 1 477 ? -9.001 -14.461 5.082 1.00 90.94 477 MET A O 1
ATOM 3798 N N . ALA A 1 478 ? -7.223 -13.095 5.226 1.00 90.50 478 ALA A N 1
ATOM 3799 C CA . ALA A 1 478 ? -7.597 -12.473 6.501 1.00 90.50 478 ALA A CA 1
ATOM 3800 C C . ALA A 1 478 ? -8.985 -11.801 6.448 1.00 90.50 478 ALA A C 1
ATOM 3802 O O . ALA A 1 478 ? -9.727 -11.812 7.428 1.00 90.50 478 ALA A O 1
ATOM 3803 N N . ALA A 1 479 ? -9.394 -11.301 5.277 1.00 88.06 479 ALA A N 1
ATOM 3804 C CA . ALA A 1 479 ? -10.732 -10.758 5.049 1.00 88.06 479 ALA A CA 1
ATOM 3805 C C . ALA A 1 479 ? -11.863 -11.765 5.359 1.00 88.06 479 ALA A C 1
ATOM 3807 O O . ALA A 1 479 ? -12.901 -11.373 5.890 1.00 88.06 479 ALA A O 1
ATOM 3808 N N . GLN A 1 480 ? -11.662 -13.069 5.110 1.00 89.94 480 GLN A N 1
ATOM 3809 C CA . GLN A 1 480 ? -12.639 -14.111 5.470 1.00 89.94 480 GLN A CA 1
ATOM 3810 C C . GLN A 1 480 ? -12.745 -14.305 6.993 1.00 89.94 480 GLN A C 1
ATOM 3812 O O . GLN A 1 480 ? -13.805 -14.704 7.479 1.00 89.94 480 GLN A O 1
ATOM 3817 N N . VAL A 1 481 ? -11.668 -14.012 7.732 1.00 91.12 481 VAL A N 1
ATOM 3818 C CA . VAL A 1 481 ? -11.599 -14.037 9.203 1.00 91.12 481 VAL A CA 1
ATOM 3819 C C . VAL A 1 481 ? -12.352 -12.835 9.771 1.00 91.12 481 VAL A C 1
ATOM 3821 O O . VAL A 1 481 ? -13.260 -12.994 10.583 1.00 91.12 481 VAL A O 1
ATOM 3824 N N . ALA A 1 482 ? -12.051 -11.635 9.262 1.00 88.44 482 ALA A N 1
ATOM 3825 C CA . ALA A 1 482 ? -12.736 -10.398 9.630 1.00 88.44 482 ALA A CA 1
ATOM 3826 C C . ALA A 1 482 ? -14.235 -10.412 9.276 1.00 88.44 482 ALA A C 1
ATOM 3828 O O . ALA A 1 482 ? -15.032 -9.796 9.978 1.00 88.44 482 ALA A O 1
ATOM 3829 N N . ALA A 1 483 ? -14.634 -11.117 8.211 1.00 87.94 483 ALA A N 1
ATOM 3830 C CA . ALA A 1 483 ? -16.038 -11.405 7.924 1.00 87.94 483 ALA A CA 1
ATOM 3831 C C . ALA A 1 483 ? -16.641 -12.369 8.959 1.00 87.94 483 ALA A C 1
ATOM 3833 O O . ALA A 1 483 ? -17.641 -12.032 9.578 1.00 87.94 483 ALA A O 1
ATOM 3834 N N . ALA A 1 484 ? -16.004 -13.513 9.233 1.00 90.94 484 ALA A N 1
ATOM 3835 C CA . ALA A 1 484 ? -16.547 -14.496 10.173 1.00 90.94 484 ALA A CA 1
ATOM 3836 C C . ALA A 1 484 ? -16.807 -13.917 11.579 1.00 90.94 484 ALA A C 1
ATOM 3838 O O . ALA A 1 484 ? -17.883 -14.138 12.126 1.00 90.94 484 ALA A O 1
ATOM 3839 N N . PHE A 1 485 ? -15.882 -13.126 12.141 1.00 92.25 485 PHE A N 1
ATOM 3840 C CA . PHE A 1 485 ? -16.092 -12.462 13.442 1.00 92.25 485 PHE A CA 1
ATOM 3841 C C . PHE A 1 485 ? -17.187 -11.384 13.416 1.00 92.25 485 PHE A C 1
ATOM 3843 O O . PHE A 1 485 ? -17.837 -11.148 14.430 1.00 92.25 485 PHE A O 1
ATOM 3850 N N . ARG A 1 486 ? -17.421 -10.741 12.266 1.00 87.81 486 ARG A N 1
ATOM 3851 C CA . ARG A 1 486 ? -18.530 -9.793 12.073 1.00 87.81 486 ARG A CA 1
ATOM 3852 C C . ARG A 1 486 ? -19.879 -10.512 12.079 1.00 87.81 486 ARG A C 1
ATOM 3854 O O . ARG A 1 486 ? -20.836 -10.023 12.677 1.00 87.81 486 ARG A O 1
ATOM 3861 N N . ASP A 1 487 ? -19.915 -11.677 11.439 1.00 88.94 487 ASP A N 1
ATOM 3862 C CA . ASP A 1 487 ? -21.112 -12.484 11.210 1.00 88.94 487 ASP A CA 1
ATOM 3863 C C . ASP A 1 487 ? -21.438 -13.419 12.401 1.00 88.94 487 ASP A C 1
ATOM 3865 O O . ASP A 1 487 ? -22.549 -13.943 12.487 1.00 88.94 487 ASP A O 1
ATOM 3869 N N . SER A 1 488 ? -20.514 -13.610 13.359 1.00 91.00 488 SER A N 1
ATOM 3870 C CA . SER A 1 488 ? -20.714 -14.505 14.519 1.00 91.00 488 SER A CA 1
ATOM 3871 C C . SER A 1 488 ? -21.768 -14.014 15.518 1.00 91.00 488 SER A C 1
ATOM 3873 O O . SER A 1 488 ? -22.179 -14.766 16.402 1.00 91.00 488 SER A O 1
ATOM 3875 N N . ASN A 1 489 ? -22.219 -12.761 15.393 1.00 87.19 489 ASN A N 1
ATOM 3876 C CA . ASN A 1 489 ? -23.198 -12.107 16.268 1.00 87.19 489 ASN A CA 1
ATOM 3877 C C . ASN A 1 489 ? -22.816 -12.039 17.763 1.00 87.19 489 ASN A C 1
ATOM 3879 O O . ASN A 1 489 ? -23.665 -11.708 18.590 1.00 87.19 489 ASN A O 1
ATOM 3883 N N . GLY A 1 490 ? -21.544 -12.265 18.105 1.00 87.38 490 GLY A N 1
ATOM 3884 C CA . GLY A 1 490 ? -21.050 -12.276 19.487 1.00 87.38 490 GLY A CA 1
ATOM 3885 C C . GLY A 1 490 ? -20.682 -13.666 19.998 1.00 87.38 490 GLY A C 1
ATOM 3886 O O . GLY A 1 490 ? -20.103 -13.780 21.072 1.00 87.38 490 GLY A O 1
ATOM 3887 N N . ASN A 1 491 ? -20.969 -14.717 19.227 1.00 92.38 491 ASN A N 1
ATOM 3888 C CA . ASN A 1 491 ? -20.547 -16.069 19.571 1.00 92.38 491 ASN A CA 1
ATOM 3889 C C . ASN A 1 491 ? -19.026 -16.231 19.361 1.00 92.38 491 ASN A C 1
ATOM 3891 O O . ASN A 1 491 ? -18.508 -15.709 18.361 1.00 92.38 491 ASN A O 1
ATOM 3895 N N . PRO A 1 492 ? -18.325 -16.976 20.240 1.00 94.25 492 PRO A N 1
ATOM 3896 C CA . PRO A 1 492 ? -16.928 -17.348 20.036 1.00 94.25 492 PRO A CA 1
ATOM 3897 C C . PRO A 1 492 ? -16.765 -18.186 18.763 1.00 94.25 492 PRO A C 1
ATOM 3899 O O . PRO A 1 492 ? -17.640 -18.986 18.424 1.00 94.25 492 PRO A O 1
ATOM 3902 N N . LEU A 1 493 ? -15.636 -18.029 18.073 1.00 95.31 493 LEU A N 1
ATOM 3903 C CA . LEU A 1 493 ? -15.305 -18.797 16.869 1.00 95.31 493 LEU A CA 1
ATOM 3904 C C . LEU A 1 493 ? -14.142 -19.750 17.125 1.00 95.31 493 LEU A C 1
ATOM 3906 O O . LEU A 1 493 ? -13.147 -19.372 17.746 1.00 95.31 493 LEU A O 1
ATOM 3910 N N . ARG A 1 494 ? -14.220 -20.966 16.577 1.00 95.81 494 ARG A N 1
ATOM 3911 C CA . ARG A 1 494 ? -13.132 -21.951 16.657 1.00 95.81 494 ARG A CA 1
ATOM 3912 C C . ARG A 1 494 ? -12.228 -21.866 15.437 1.00 95.81 494 ARG A C 1
ATOM 3914 O O . ARG A 1 494 ? -12.615 -22.247 14.332 1.00 95.81 494 ARG A O 1
ATOM 3921 N N . LEU A 1 495 ? -11.007 -21.392 15.649 1.00 95.69 495 LEU A N 1
ATOM 3922 C CA . LEU A 1 495 ? -9.973 -21.242 14.632 1.00 95.69 495 LEU A CA 1
ATOM 3923 C C . LEU A 1 495 ? -8.993 -22.419 14.708 1.00 95.69 495 LEU A C 1
ATOM 3925 O O . LEU A 1 495 ? -8.431 -22.689 15.768 1.00 95.69 495 LEU A O 1
ATOM 3929 N N . GLN A 1 496 ? -8.761 -23.098 13.582 1.00 95.69 496 GLN A N 1
ATOM 3930 C CA . GLN A 1 496 ? -7.756 -24.161 13.463 1.00 95.69 496 GLN A CA 1
ATOM 3931 C C . GLN A 1 496 ? -6.550 -23.662 12.662 1.00 95.69 496 GLN A C 1
ATOM 3933 O O . GLN A 1 496 ? -6.638 -23.476 11.445 1.00 95.69 496 GLN A O 1
ATOM 3938 N N . PHE A 1 497 ? -5.418 -23.486 13.334 1.00 95.31 497 PHE A N 1
ATOM 3939 C CA . PHE A 1 497 ? -4.133 -23.145 12.733 1.00 95.31 497 PHE A CA 1
ATOM 3940 C C . PHE A 1 497 ? -3.303 -24.408 12.477 1.00 95.31 497 PHE A C 1
ATOM 3942 O O . PHE A 1 497 ? -3.310 -25.339 13.277 1.00 95.31 497 PHE A O 1
ATOM 3949 N N . ASN A 1 498 ? -2.554 -24.421 11.379 1.00 95.12 498 ASN A N 1
ATOM 3950 C CA . ASN A 1 498 ? -1.530 -25.413 11.073 1.00 95.12 498 ASN A CA 1
ATOM 3951 C C . ASN A 1 498 ? -0.161 -24.735 11.161 1.00 95.12 498 ASN A C 1
ATOM 3953 O O . ASN A 1 498 ? 0.171 -23.891 10.324 1.00 95.12 498 ASN A O 1
ATOM 3957 N N . ASN A 1 499 ? 0.625 -25.091 12.172 1.00 93.88 499 ASN A N 1
ATOM 3958 C CA . ASN A 1 499 ? 1.955 -24.536 12.390 1.00 93.88 499 ASN A CA 1
ATOM 3959 C C . ASN A 1 499 ? 2.957 -25.046 11.330 1.00 93.88 499 ASN A C 1
ATOM 3961 O O . ASN A 1 499 ? 2.786 -26.151 10.805 1.00 93.88 499 ASN A O 1
ATOM 3965 N N . PRO A 1 500 ? 4.063 -24.322 11.046 1.00 89.19 500 PRO A N 1
ATOM 3966 C CA . PRO A 1 500 ? 5.106 -24.788 10.121 1.00 89.19 500 PRO A CA 1
ATOM 3967 C C . PRO A 1 500 ? 5.789 -26.095 10.555 1.00 89.19 500 PRO A C 1
ATOM 3969 O O . PRO A 1 500 ? 6.371 -26.794 9.729 1.00 89.19 500 PRO A O 1
ATOM 3972 N N . SER A 1 501 ? 5.695 -26.432 11.844 1.00 87.00 501 SER A N 1
ATOM 3973 C CA . SER A 1 501 ? 6.111 -27.699 12.458 1.00 87.00 501 SER A CA 1
ATOM 3974 C C . SER A 1 501 ? 5.229 -28.901 12.077 1.00 87.00 501 SER A C 1
ATOM 3976 O O . SER A 1 501 ? 5.605 -30.039 12.342 1.00 87.00 501 SER A O 1
ATOM 3978 N N . GLY A 1 502 ? 4.068 -28.672 11.453 1.00 88.50 502 GLY A N 1
ATOM 3979 C CA . GLY A 1 502 ? 3.087 -29.702 11.096 1.00 88.50 502 GLY A CA 1
ATOM 3980 C C . GLY A 1 502 ? 2.047 -29.996 12.183 1.00 88.50 502 GLY A C 1
ATOM 3981 O O . GLY A 1 502 ? 1.115 -30.754 11.927 1.00 88.50 502 GLY A O 1
ATOM 3982 N N . ALA A 1 503 ? 2.168 -29.389 13.367 1.00 92.75 503 ALA A N 1
ATOM 3983 C CA . ALA A 1 503 ? 1.154 -29.466 14.414 1.00 92.75 503 ALA A CA 1
ATOM 3984 C C . ALA A 1 503 ? -0.082 -28.619 14.057 1.00 92.75 503 ALA A C 1
ATOM 3986 O O . ALA A 1 503 ? 0.052 -27.479 13.608 1.00 92.75 503 ALA A O 1
ATOM 3987 N N . SER A 1 504 ? -1.282 -29.152 14.301 1.00 94.00 504 SER A N 1
ATOM 3988 C CA . SER A 1 504 ? -2.533 -28.388 14.224 1.00 94.00 504 SER A CA 1
ATOM 3989 C C . SER A 1 504 ? -2.969 -27.940 15.617 1.00 94.00 504 SER A C 1
ATOM 3991 O O . SER A 1 504 ? -3.118 -28.768 16.513 1.00 94.00 504 SER A O 1
ATOM 3993 N N . VAL A 1 505 ? -3.231 -26.646 15.783 1.00 95.38 505 VAL A N 1
ATOM 3994 C CA . VAL A 1 505 ? -3.677 -26.021 17.035 1.00 95.38 505 VAL A CA 1
ATOM 3995 C C . VAL A 1 505 ? -5.081 -25.465 16.818 1.00 95.38 505 VAL A C 1
ATOM 3997 O O . VAL A 1 505 ? -5.318 -24.754 15.844 1.00 95.38 505 VAL A O 1
ATOM 4000 N N . THR A 1 506 ? -6.028 -25.805 17.695 1.00 95.50 506 THR A N 1
ATOM 4001 C CA . THR A 1 506 ? -7.412 -25.300 17.621 1.00 95.50 506 THR A CA 1
ATOM 4002 C C . THR A 1 506 ? -7.711 -24.461 18.851 1.00 95.50 506 THR A C 1
ATOM 4004 O O . THR A 1 506 ? -7.505 -24.924 19.969 1.00 95.50 506 THR A O 1
ATOM 4007 N N . LEU A 1 507 ? -8.201 -23.243 18.637 1.00 94.62 507 LEU A N 1
ATOM 4008 C CA . LEU A 1 507 ? -8.468 -22.253 19.678 1.00 94.62 507 LEU A CA 1
ATOM 4009 C C . LEU A 1 507 ? -9.882 -21.704 19.519 1.00 94.62 507 LEU A C 1
ATOM 4011 O O . LEU A 1 507 ? -10.355 -21.553 18.394 1.00 94.62 507 LEU A O 1
ATOM 4015 N N . SER A 1 508 ? -10.536 -21.375 20.630 1.00 95.00 508 SER A N 1
ATOM 4016 C CA . SER A 1 508 ? -11.739 -20.541 20.623 1.00 95.00 508 SER A CA 1
ATOM 4017 C C . SER A 1 508 ? -11.313 -19.096 20.857 1.00 95.00 508 SER A C 1
ATOM 4019 O O . SER A 1 508 ? -10.566 -18.843 21.798 1.00 95.00 508 SER A O 1
ATOM 4021 N N . LEU A 1 509 ? -11.760 -18.168 20.013 1.00 93.88 509 LEU A N 1
ATOM 4022 C CA . LEU A 1 509 ? -11.513 -16.735 20.174 1.00 93.88 509 LEU A CA 1
ATOM 4023 C C . LEU A 1 509 ? -12.835 -15.973 20.183 1.00 93.88 509 LEU A C 1
ATOM 4025 O O . LEU A 1 509 ? -13.711 -16.220 19.349 1.00 93.88 509 LEU A O 1
ATOM 4029 N N . ASP A 1 510 ? -12.944 -15.013 21.093 1.00 91.12 510 ASP A N 1
ATOM 4030 C CA . ASP A 1 510 ? -14.129 -14.178 21.230 1.00 91.12 510 ASP A CA 1
ATOM 4031 C C . ASP A 1 510 ? -14.105 -13.002 20.235 1.00 91.12 510 ASP A C 1
ATOM 4033 O O . ASP A 1 510 ? -13.060 -12.370 20.035 1.00 91.12 510 ASP A O 1
ATOM 4037 N N . PRO A 1 511 ? -15.237 -12.676 19.588 1.00 92.62 511 PRO A N 1
ATOM 4038 C CA . PRO A 1 511 ? -15.356 -11.475 18.770 1.00 92.62 511 PRO A CA 1
ATOM 4039 C C . PRO A 1 511 ? -15.243 -10.215 19.637 1.00 92.62 511 PRO A C 1
ATOM 4041 O O . PRO A 1 511 ? -15.870 -10.110 20.692 1.00 92.62 511 PRO A O 1
ATOM 4044 N N . ARG A 1 512 ? -14.522 -9.196 19.158 1.00 89.88 512 ARG A N 1
ATOM 4045 C CA . ARG A 1 512 ? -14.498 -7.889 19.828 1.00 89.88 512 ARG A CA 1
ATOM 4046 C C . ARG A 1 512 ? -15.815 -7.136 19.571 1.00 89.88 512 ARG A C 1
ATOM 4048 O O . ARG A 1 512 ? -16.267 -7.075 18.422 1.00 89.88 512 ARG A O 1
ATOM 4055 N N . PRO A 1 513 ? -16.467 -6.572 20.605 1.00 91.44 513 PRO A N 1
ATOM 4056 C CA . PRO A 1 513 ? -17.690 -5.793 20.444 1.00 91.44 513 PRO A CA 1
ATOM 4057 C C . PRO A 1 513 ? -17.371 -4.402 19.898 1.00 91.44 513 PRO A C 1
ATOM 4059 O O . PRO A 1 513 ? -16.819 -3.555 20.597 1.00 91.44 513 PRO A O 1
ATOM 4062 N N . ARG A 1 514 ? -17.759 -4.152 18.648 1.00 90.38 514 ARG A N 1
ATOM 4063 C CA . ARG A 1 514 ? -17.370 -2.942 17.925 1.00 90.38 514 ARG A CA 1
ATOM 4064 C C . ARG A 1 514 ? -18.040 -1.682 18.494 1.00 90.38 514 ARG A C 1
ATOM 4066 O O . ARG A 1 514 ? -19.246 -1.679 18.752 1.00 90.38 514 ARG A O 1
ATOM 4073 N N . LEU A 1 515 ? -17.269 -0.602 18.629 1.00 90.62 515 LEU A N 1
ATOM 4074 C CA . LEU A 1 515 ? -17.751 0.734 19.014 1.00 90.62 515 LEU A CA 1
ATOM 4075 C C . LEU A 1 515 ? -18.180 1.561 17.785 1.00 90.62 515 LEU A C 1
ATOM 4077 O O . LEU A 1 515 ? -17.890 1.201 16.643 1.00 90.62 515 LEU A O 1
ATOM 4081 N N . ALA A 1 516 ? -18.875 2.683 17.994 1.00 88.25 516 ALA A N 1
ATOM 4082 C CA . ALA A 1 516 ? -19.142 3.626 16.906 1.00 88.25 516 ALA A CA 1
ATOM 4083 C C . ALA A 1 516 ? -17.851 4.379 16.535 1.00 88.25 516 ALA A C 1
ATOM 4085 O O . ALA A 1 516 ? -17.043 4.673 17.415 1.00 88.25 516 ALA A O 1
ATOM 4086 N N . SER A 1 517 ? -17.651 4.675 15.246 1.00 84.81 517 SER A N 1
ATOM 4087 C CA . SER A 1 517 ? -16.415 5.277 14.722 1.00 84.81 517 SER A CA 1
ATOM 4088 C C . SER A 1 517 ? -16.728 6.431 13.761 1.00 84.81 517 SER A C 1
ATOM 4090 O O . SER A 1 517 ? -17.124 6.197 12.616 1.00 84.81 517 SER A O 1
ATOM 4092 N N . HIS A 1 518 ? -16.499 7.673 14.192 1.00 82.56 518 HIS A N 1
ATOM 4093 C CA . HIS A 1 518 ? -16.817 8.887 13.423 1.00 82.56 518 HIS A CA 1
ATOM 4094 C C . HIS A 1 518 ? -15.559 9.708 13.115 1.00 82.56 518 HIS A C 1
ATOM 4096 O O . HIS A 1 518 ? -14.607 9.711 13.895 1.00 82.56 518 HIS A O 1
ATOM 4102 N N . LEU A 1 519 ? -15.527 10.428 11.985 1.00 75.75 519 LEU A N 1
ATOM 4103 C CA . LEU A 1 519 ? -14.405 11.327 11.678 1.00 75.75 519 LEU A CA 1
ATOM 4104 C C . LEU A 1 519 ? -14.584 12.691 12.355 1.00 75.75 519 LEU A C 1
ATOM 4106 O O . LEU A 1 519 ? -15.530 13.425 12.074 1.00 75.75 519 LEU A O 1
ATOM 4110 N N . VAL A 1 520 ? -13.606 13.071 13.176 1.00 81.12 520 VAL A N 1
ATOM 4111 C CA . VAL A 1 520 ? -13.496 14.404 13.781 1.00 81.12 520 VAL A CA 1
ATOM 4112 C C . VAL A 1 520 ? -12.419 15.207 13.041 1.00 81.12 520 VAL A C 1
ATOM 4114 O O . VAL A 1 520 ? -11.270 14.756 12.992 1.00 81.12 520 VAL A O 1
ATOM 4117 N N . PRO A 1 521 ? -12.734 16.378 12.449 1.00 77.31 521 PRO A N 1
ATOM 4118 C CA . PRO A 1 521 ? -11.742 17.219 11.781 1.00 77.31 521 PRO A CA 1
ATOM 4119 C C . PRO A 1 521 ? -10.751 17.819 12.783 1.00 77.31 521 PRO A C 1
ATOM 4121 O O . PRO A 1 521 ? -11.148 18.298 13.841 1.00 77.31 521 PRO A O 1
ATOM 4124 N N . ILE A 1 522 ? -9.460 17.837 12.433 1.00 81.50 522 ILE A N 1
ATOM 4125 C CA . ILE A 1 522 ? -8.392 18.374 13.293 1.00 81.50 522 ILE A CA 1
ATOM 4126 C C . ILE A 1 522 ? -7.497 19.388 12.548 1.00 81.50 522 ILE A C 1
ATOM 4128 O O . ILE A 1 522 ? -7.063 19.106 11.426 1.00 81.50 522 ILE A O 1
ATOM 4132 N N . PRO A 1 523 ? -7.192 20.571 13.121 1.00 75.00 523 PRO A N 1
ATOM 4133 C CA . PRO A 1 523 ? -6.302 21.543 12.484 1.00 75.00 523 PRO A CA 1
ATOM 4134 C C . PRO A 1 523 ? -4.808 21.148 12.527 1.00 75.00 523 PRO A C 1
ATOM 4136 O O . PRO A 1 523 ? -4.392 20.404 13.417 1.00 75.00 523 PRO A O 1
ATOM 4139 N N . PRO A 1 524 ? -3.966 21.698 11.629 1.00 65.12 524 PRO A N 1
ATOM 4140 C CA . PRO A 1 524 ? -4.319 22.351 10.370 1.00 65.12 524 PRO A CA 1
ATOM 4141 C C . PRO A 1 524 ? -4.481 21.303 9.252 1.00 65.12 524 PRO A C 1
ATOM 4143 O O . PRO A 1 524 ? -3.503 20.708 8.810 1.00 65.12 524 PRO A O 1
ATOM 4146 N N . GLY A 1 525 ? -5.712 21.090 8.775 1.00 65.62 525 GLY A N 1
ATOM 4147 C CA . GLY A 1 525 ? -6.005 20.147 7.688 1.00 65.62 525 GLY A CA 1
ATOM 4148 C C . GLY A 1 525 ? -5.876 18.676 8.098 1.00 65.62 525 GLY A C 1
ATOM 4149 O O . GLY A 1 525 ? -4.842 18.037 7.900 1.00 65.62 525 GLY A O 1
ATOM 4150 N N . GLY A 1 526 ? -6.948 18.096 8.633 1.00 70.00 526 GLY A N 1
ATOM 4151 C CA . GLY A 1 526 ? -6.918 16.717 9.100 1.00 70.00 526 GLY A CA 1
ATOM 4152 C C . GLY A 1 526 ? -8.265 16.184 9.567 1.00 70.00 526 GLY A C 1
ATOM 4153 O O . GLY A 1 526 ? -9.239 16.916 9.680 1.00 70.00 526 GLY A O 1
ATOM 4154 N N . TYR A 1 527 ? -8.265 14.886 9.857 1.00 75.56 527 TYR A N 1
ATOM 4155 C CA . TYR A 1 527 ? -9.328 14.104 10.481 1.00 75.56 527 TYR A CA 1
ATOM 4156 C C . TYR A 1 527 ? -8.650 13.049 11.355 1.00 75.56 527 TYR A C 1
ATOM 4158 O O . TYR A 1 527 ? -7.640 12.490 10.913 1.00 75.56 527 TYR A O 1
ATOM 4166 N N . GLN A 1 528 ? -9.209 12.765 12.525 1.00 82.81 528 GLN A N 1
ATOM 4167 C CA . GLN A 1 528 ? -8.932 11.569 13.325 1.00 82.81 528 GLN A CA 1
ATOM 4168 C C . GLN A 1 528 ? -10.225 10.766 13.465 1.00 82.81 528 GLN A C 1
ATOM 4170 O O . GLN A 1 528 ? -11.314 11.336 13.393 1.00 82.81 528 GLN A O 1
ATOM 4175 N N . VAL A 1 529 ? -10.104 9.459 13.682 1.00 82.38 529 VAL A N 1
ATOM 4176 C CA . VAL A 1 529 ? -11.237 8.642 14.127 1.00 82.38 529 VAL A CA 1
ATOM 4177 C C . VAL A 1 529 ? -11.490 8.950 15.604 1.00 82.38 529 VAL A C 1
ATOM 4179 O O . VAL A 1 529 ? 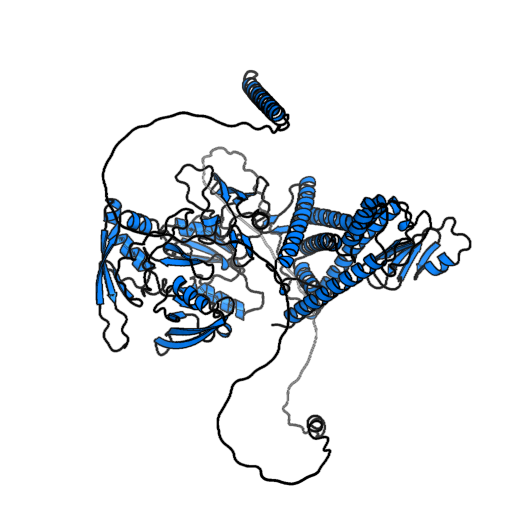-10.551 8.984 16.400 1.00 82.38 529 VAL A O 1
ATOM 4182 N N . LEU A 1 530 ? -12.750 9.195 15.956 1.00 89.06 530 LEU A N 1
ATOM 4183 C CA . LEU A 1 530 ? -13.251 9.102 17.319 1.00 89.06 530 LEU A CA 1
ATOM 4184 C C . LEU A 1 530 ? -13.991 7.774 17.454 1.00 89.06 530 LEU A C 1
ATOM 4186 O O . LEU A 1 530 ? -14.983 7.560 16.760 1.00 89.06 530 LEU A O 1
ATOM 4190 N N . GLU A 1 531 ? -13.529 6.920 18.356 1.00 90.00 531 GLU A N 1
ATOM 4191 C CA . GLU A 1 531 ? -14.281 5.752 18.814 1.00 90.00 531 GLU A CA 1
ATOM 4192 C C . GLU A 1 531 ? -15.122 6.154 20.027 1.00 90.00 531 GLU A C 1
ATOM 4194 O O . GLU A 1 531 ? -14.642 6.904 20.876 1.00 90.00 531 GLU A O 1
ATOM 4199 N N . HIS A 1 532 ? -16.386 5.733 20.092 1.00 93.56 532 HIS A N 1
ATOM 4200 C CA . HIS A 1 532 ? -17.306 6.146 21.158 1.00 93.56 532 HIS A CA 1
ATOM 4201 C C . HIS A 1 532 ? -18.538 5.233 21.284 1.00 93.56 532 HIS A C 1
ATOM 4203 O O . HIS A 1 532 ? -18.849 4.432 20.400 1.00 93.56 532 HIS A O 1
ATOM 4209 N N . LEU A 1 533 ? -19.327 5.446 22.340 1.00 94.00 533 LEU A N 1
ATOM 4210 C CA . LEU A 1 533 ? -20.707 4.960 22.459 1.00 94.00 533 LEU A CA 1
ATOM 4211 C C . LEU A 1 533 ? -21.656 6.155 22.549 1.00 94.00 533 LEU A C 1
ATOM 4213 O O . LEU A 1 533 ? -21.680 6.856 23.552 1.00 94.00 533 LEU A O 1
ATOM 4217 N N . LEU A 1 534 ? -22.397 6.427 21.467 1.00 92.56 534 LEU A N 1
ATOM 4218 C CA . LEU A 1 534 ? -23.372 7.534 21.384 1.00 92.56 534 LEU A CA 1
ATOM 4219 C C . LEU A 1 534 ? -22.826 8.914 21.841 1.00 92.56 534 LEU A C 1
ATOM 4221 O O . LEU A 1 534 ? -23.565 9.753 22.349 1.00 92.56 534 LEU A O 1
ATOM 4225 N N . GLY A 1 535 ? -21.524 9.159 21.652 1.00 92.31 535 GLY A N 1
ATOM 4226 C CA . GLY A 1 535 ? -20.810 10.377 22.051 1.00 92.31 535 GLY A CA 1
ATOM 4227 C C . GLY A 1 535 ? -20.000 10.267 23.352 1.00 92.31 535 GLY A C 1
ATOM 4228 O O . GLY A 1 535 ? -19.125 11.106 23.560 1.00 92.31 535 GLY A O 1
ATOM 4229 N N . LEU A 1 536 ? -20.228 9.241 24.186 1.00 95.62 536 LEU A N 1
ATOM 4230 C CA . LEU A 1 536 ? -19.341 8.895 25.304 1.00 95.62 536 LEU A CA 1
ATOM 4231 C C . LEU A 1 536 ? -18.004 8.437 24.719 1.00 95.62 536 LEU A C 1
ATOM 4233 O O . LEU A 1 536 ? -17.956 7.414 24.034 1.00 95.62 536 LEU A O 1
ATOM 4237 N N . ALA A 1 537 ? -16.943 9.206 24.949 1.00 95.56 537 ALA A N 1
ATOM 4238 C CA . ALA A 1 537 ? -15.652 9.012 24.303 1.00 95.56 537 ALA A CA 1
ATOM 4239 C C . ALA A 1 537 ? -14.559 8.651 25.330 1.00 95.56 537 ALA A C 1
ATOM 4241 O O . ALA A 1 537 ? -14.415 9.373 26.320 1.00 95.56 537 ALA A O 1
ATOM 4242 N N . PRO A 1 538 ? -13.762 7.594 25.101 1.00 97.25 538 PRO A N 1
ATOM 4243 C CA . PRO A 1 538 ? -12.649 7.203 25.964 1.00 97.25 538 PRO A CA 1
ATOM 4244 C C . PRO A 1 538 ? -11.507 8.231 25.924 1.00 97.25 538 PRO A C 1
ATOM 4246 O O . PRO A 1 538 ? -11.347 8.986 24.957 1.00 97.25 538 PRO A O 1
ATOM 4249 N N . VAL A 1 539 ? -10.675 8.226 26.963 1.00 97.44 539 VAL A N 1
ATOM 4250 C CA . VAL A 1 539 ? -9.465 9.058 27.043 1.00 97.44 539 VAL A CA 1
ATOM 4251 C C . VAL A 1 539 ? -8.353 8.485 26.151 1.00 97.44 539 VAL A C 1
ATOM 4253 O O . VAL A 1 539 ? -8.293 7.285 25.882 1.00 97.44 539 VAL A O 1
ATOM 4256 N N . MET A 1 540 ? -7.477 9.353 25.645 1.00 97.25 540 MET A N 1
ATOM 4257 C CA . MET A 1 540 ? -6.306 8.997 24.842 1.00 97.25 540 MET A CA 1
ATOM 4258 C C . MET A 1 540 ? -5.250 8.272 25.687 1.00 97.25 540 MET A C 1
ATOM 4260 O O . MET A 1 540 ? -4.961 8.657 26.820 1.00 97.25 540 MET A O 1
ATOM 4264 N N . ARG A 1 541 ? -4.611 7.267 25.088 1.00 95.81 541 ARG A N 1
ATOM 4265 C CA . ARG A 1 541 ? -3.511 6.484 25.661 1.00 95.81 541 ARG A CA 1
ATOM 4266 C C . ARG A 1 541 ? -2.358 6.358 24.660 1.00 95.81 541 ARG A C 1
ATOM 4268 O O . ARG A 1 541 ? -2.582 6.370 23.447 1.00 95.81 541 ARG A O 1
ATOM 4275 N N . VAL A 1 542 ? -1.125 6.207 25.135 1.00 94.56 542 VAL A N 1
ATOM 4276 C CA . VAL A 1 542 ? 0.016 5.793 24.303 1.00 94.56 542 VAL A CA 1
ATOM 4277 C C . VAL A 1 542 ? -0.132 4.318 23.920 1.00 94.56 542 VAL A C 1
ATOM 4279 O O . VAL A 1 542 ? -0.196 3.443 24.780 1.00 94.56 542 VAL A O 1
ATOM 4282 N N . ALA A 1 543 ? -0.200 4.039 22.620 1.00 89.25 543 ALA A N 1
ATOM 4283 C CA . ALA A 1 543 ? -0.440 2.700 22.096 1.00 89.25 543 ALA A CA 1
ATOM 4284 C C . ALA A 1 543 ? 0.765 1.760 22.270 1.00 89.25 543 ALA A C 1
ATOM 4286 O O . ALA A 1 543 ? 1.922 2.176 22.124 1.00 89.25 543 ALA A O 1
ATOM 4287 N N . GLU A 1 544 ? 0.462 0.476 22.481 1.00 78.56 544 GLU A N 1
ATOM 4288 C CA . GLU A 1 544 ? 1.391 -0.650 22.322 1.00 78.56 544 GLU A CA 1
ATOM 4289 C C . GLU A 1 544 ? 2.168 -0.548 20.999 1.00 78.56 544 GLU A C 1
ATOM 4291 O O . GLU A 1 544 ? 1.626 -0.163 19.961 1.00 78.56 544 GLU A O 1
ATOM 4296 N N . GLY A 1 545 ? 3.462 -0.872 21.033 1.00 68.69 545 GLY A N 1
ATOM 4297 C CA . GLY A 1 545 ? 4.355 -0.714 19.878 1.00 68.69 545 GLY A CA 1
ATOM 4298 C C . GLY A 1 545 ? 4.840 0.720 19.614 1.00 68.69 545 GLY A C 1
ATOM 4299 O O . GLY A 1 545 ? 5.556 0.943 18.638 1.00 68.69 545 GLY A O 1
ATOM 4300 N N . THR A 1 546 ? 4.509 1.692 20.473 1.00 80.31 546 THR A N 1
ATOM 4301 C CA . THR A 1 546 ? 5.228 2.977 20.519 1.00 80.31 546 THR A CA 1
ATOM 4302 C C . THR A 1 546 ? 6.703 2.750 20.866 1.00 80.31 546 THR A C 1
ATOM 4304 O O . THR A 1 546 ? 7.023 2.023 21.801 1.00 80.31 546 THR A O 1
ATOM 4307 N N . ASP A 1 547 ? 7.592 3.399 20.115 1.00 77.56 547 ASP A N 1
ATOM 4308 C CA . ASP A 1 547 ? 9.050 3.354 20.268 1.00 77.56 547 ASP A CA 1
ATOM 4309 C C . ASP A 1 547 ? 9.513 4.366 21.343 1.00 77.56 547 ASP A C 1
ATOM 4311 O O . ASP A 1 547 ? 9.464 5.575 21.078 1.00 77.56 547 ASP A O 1
ATOM 4315 N N . PRO A 1 548 ? 9.942 3.929 22.549 1.00 79.44 548 PRO A N 1
ATOM 4316 C CA . PRO A 1 548 ? 10.199 4.838 23.672 1.00 79.44 548 PRO A CA 1
ATOM 4317 C C . PRO A 1 548 ? 11.327 5.842 23.400 1.00 79.44 548 PRO A C 1
ATOM 4319 O O . PRO A 1 548 ? 11.215 7.012 23.773 1.00 79.44 548 PRO A O 1
ATOM 4322 N N . ASP A 1 549 ? 12.363 5.428 22.657 1.00 79.56 549 ASP A N 1
ATOM 4323 C CA . ASP A 1 549 ? 13.505 6.278 22.283 1.00 79.56 549 ASP A CA 1
ATOM 4324 C C . ASP A 1 549 ? 13.071 7.477 21.422 1.00 79.56 549 ASP A C 1
ATOM 4326 O O . ASP A 1 549 ? 13.732 8.519 21.393 1.00 79.56 549 ASP A O 1
ATOM 4330 N N . LYS A 1 550 ? 11.943 7.346 20.709 1.00 83.62 550 LYS A N 1
ATOM 4331 C CA . LYS A 1 550 ? 11.353 8.400 19.869 1.00 83.62 550 LYS A CA 1
ATOM 4332 C C . LYS A 1 550 ? 10.210 9.144 20.558 1.00 83.62 550 LYS A C 1
ATOM 4334 O O . LYS A 1 550 ? 9.916 10.273 20.167 1.00 83.62 550 LYS A O 1
ATOM 4339 N N . ALA A 1 551 ? 9.588 8.551 21.574 1.00 85.62 551 ALA A N 1
ATOM 4340 C CA . ALA A 1 551 ? 8.389 9.061 22.238 1.00 85.62 551 ALA A CA 1
ATOM 4341 C C . ALA A 1 551 ? 8.652 10.142 23.313 1.00 85.62 551 ALA A C 1
ATOM 4343 O O . ALA A 1 551 ? 7.712 10.635 23.932 1.00 85.62 551 ALA A O 1
ATOM 4344 N N . GLN A 1 552 ? 9.911 10.562 23.503 1.00 93.44 552 GLN A N 1
ATOM 4345 C CA . GLN A 1 552 ? 10.311 11.669 24.393 1.00 93.44 552 GLN A CA 1
ATOM 4346 C C . GLN A 1 552 ? 9.923 11.459 25.873 1.00 93.44 552 GLN A C 1
ATOM 4348 O O . GLN A 1 552 ? 9.543 12.406 26.562 1.00 93.44 552 GLN A O 1
ATOM 4353 N N . GLY A 1 553 ? 10.038 10.220 26.363 1.00 91.56 553 GLY A N 1
ATOM 4354 C CA . GLY A 1 553 ? 9.736 9.847 27.753 1.00 91.56 553 GLY A CA 1
ATOM 4355 C C . GLY A 1 553 ? 8.298 9.381 28.001 1.00 91.56 553 GLY A C 1
ATOM 4356 O O . GLY A 1 553 ? 7.983 9.000 29.124 1.00 91.56 553 GLY A O 1
ATOM 4357 N N . LEU A 1 554 ? 7.443 9.383 26.972 1.00 94.62 554 LEU A N 1
ATOM 4358 C CA . LEU A 1 554 ? 6.184 8.633 26.966 1.00 94.62 554 LEU A CA 1
ATOM 4359 C C . LEU A 1 554 ? 6.462 7.133 26.779 1.00 94.62 554 LEU A C 1
ATOM 4361 O O . LEU A 1 554 ? 7.298 6.755 25.958 1.00 94.62 554 LEU A O 1
ATOM 4365 N N . GLU A 1 555 ? 5.714 6.288 27.480 1.00 92.94 555 GLU A N 1
ATOM 4366 C CA . GLU A 1 555 ? 5.809 4.825 27.426 1.00 92.94 555 GLU A CA 1
ATOM 4367 C C . GLU A 1 555 ? 4.466 4.197 27.007 1.00 92.94 555 GLU A C 1
ATOM 4369 O O . GLU A 1 555 ? 3.408 4.776 27.269 1.00 92.94 555 GLU A O 1
ATOM 4374 N N . PRO A 1 556 ? 4.466 3.026 26.336 1.00 91.19 556 PRO A N 1
ATOM 4375 C CA . PRO A 1 556 ? 3.241 2.279 26.051 1.00 91.19 556 PRO A CA 1
ATOM 4376 C C . PRO A 1 556 ? 2.398 2.067 27.314 1.00 91.19 556 PRO A C 1
ATOM 4378 O O . PRO A 1 556 ? 2.920 1.654 28.345 1.00 91.19 556 PRO A O 1
ATOM 4381 N N . GLY A 1 557 ? 1.099 2.355 27.229 1.00 91.44 557 GLY A N 1
ATOM 4382 C CA . GLY A 1 557 ? 0.180 2.287 28.368 1.00 91.44 557 GLY A CA 1
ATOM 4383 C C . GLY A 1 557 ? -0.122 3.631 29.044 1.00 91.44 557 GLY A C 1
ATOM 4384 O O . GLY A 1 557 ? -1.184 3.742 29.651 1.00 91.44 557 GLY A O 1
ATOM 4385 N N . ASP A 1 558 ? 0.723 4.660 28.888 1.00 95.25 558 ASP A N 1
ATOM 4386 C CA . ASP A 1 558 ? 0.515 5.992 29.487 1.00 95.25 558 ASP A CA 1
ATOM 4387 C C . ASP A 1 558 ? -0.852 6.597 29.097 1.00 95.25 558 ASP A C 1
ATOM 4389 O O . ASP A 1 558 ? -1.128 6.827 27.914 1.00 95.25 558 ASP A O 1
ATOM 4393 N N . VAL A 1 559 ? -1.704 6.897 30.084 1.00 96.12 559 VAL A N 1
ATOM 4394 C CA . VAL A 1 559 ? -3.035 7.508 29.885 1.00 96.12 559 VAL A CA 1
ATOM 4395 C C . VAL A 1 559 ? -2.945 9.025 30.025 1.00 96.12 559 VAL A C 1
ATOM 4397 O O . VAL A 1 559 ? -2.426 9.524 31.019 1.00 96.12 559 VAL A O 1
ATOM 4400 N N . PHE A 1 560 ? -3.468 9.791 29.068 1.00 96.50 560 PHE A N 1
ATOM 4401 C CA . PHE A 1 560 ? -3.345 11.252 29.085 1.00 96.50 560 PHE A CA 1
ATOM 4402 C C . PHE A 1 560 ? -4.322 11.916 30.063 1.00 96.50 560 PHE A C 1
ATOM 4404 O O . PHE A 1 560 ? -5.516 12.013 29.796 1.00 96.50 560 PHE A O 1
ATOM 4411 N N . LEU A 1 561 ? -3.782 12.465 31.153 1.00 95.62 561 LEU A N 1
ATOM 4412 C CA . LEU A 1 561 ? -4.499 13.351 32.076 1.00 95.62 561 LEU A CA 1
ATOM 4413 C C . LEU A 1 561 ? -4.594 14.773 31.506 1.00 95.62 561 LEU A C 1
ATOM 4415 O O . LEU A 1 561 ? -5.612 15.441 31.657 1.00 95.62 561 LEU A O 1
ATOM 4419 N N . ARG A 1 562 ? -3.547 15.237 30.809 1.00 96.38 562 ARG A N 1
ATOM 4420 C CA . ARG A 1 562 ? -3.519 16.540 30.128 1.00 96.38 562 ARG A CA 1
ATOM 4421 C C . ARG A 1 562 ? -2.615 16.513 28.900 1.00 96.38 562 ARG A C 1
ATOM 4423 O O . ARG A 1 562 ? -1.518 15.959 28.935 1.00 96.38 562 ARG A O 1
ATOM 4430 N N . ALA A 1 563 ? -3.035 17.188 27.837 1.00 96.38 563 ALA A N 1
ATOM 4431 C CA . ALA A 1 563 ? -2.170 17.600 26.737 1.00 96.38 563 ALA A CA 1
ATOM 4432 C C . ALA A 1 563 ? -2.395 19.094 26.477 1.00 96.38 563 ALA A C 1
ATOM 4434 O O . ALA A 1 563 ? -3.503 19.504 26.146 1.00 96.38 563 ALA A O 1
ATOM 4435 N N . GLY A 1 564 ? -1.365 19.925 26.646 1.00 95.31 564 GLY A N 1
ATOM 4436 C CA . GLY A 1 564 ? -1.488 21.378 26.530 1.00 95.31 564 GLY A CA 1
ATOM 4437 C C . GLY A 1 564 ? -2.514 21.952 27.514 1.00 95.31 564 GLY A C 1
ATOM 4438 O O . GLY A 1 564 ? -2.311 21.896 28.726 1.00 95.31 564 GLY A O 1
ATOM 4439 N N . ALA A 1 565 ? -3.594 22.516 26.973 1.00 94.50 565 ALA A N 1
ATOM 4440 C CA . ALA A 1 565 ? -4.736 23.069 27.700 1.00 94.50 565 ALA A CA 1
ATOM 4441 C C . ALA A 1 565 ? -5.991 22.168 27.639 1.00 94.50 565 ALA A C 1
ATOM 4443 O O . ALA A 1 565 ? -7.075 22.611 28.013 1.00 94.50 565 ALA A O 1
ATOM 4444 N N . VAL A 1 566 ? -5.873 20.925 27.152 1.00 95.81 566 VAL A N 1
ATOM 4445 C CA . VAL A 1 566 ? -6.968 19.944 27.145 1.00 95.81 566 VAL A CA 1
ATOM 4446 C C . VAL A 1 566 ? -6.704 18.866 28.190 1.00 95.81 566 VAL A C 1
ATOM 4448 O O . VAL A 1 566 ? -5.727 18.121 28.099 1.00 95.81 566 VAL A O 1
ATOM 4451 N N . GLU A 1 567 ? -7.599 18.775 29.165 1.00 95.75 567 GLU A N 1
ATOM 4452 C CA . GLU A 1 567 ? -7.626 17.735 30.195 1.00 95.75 567 GLU A CA 1
ATOM 4453 C C . GLU A 1 567 ? -8.417 16.515 29.709 1.00 95.75 567 GLU A C 1
ATOM 4455 O O . GLU A 1 567 ? -9.368 16.653 28.934 1.00 95.75 567 GLU A O 1
ATOM 4460 N N . TYR A 1 568 ? -7.976 15.324 30.123 1.00 96.12 568 TYR A N 1
ATOM 4461 C CA 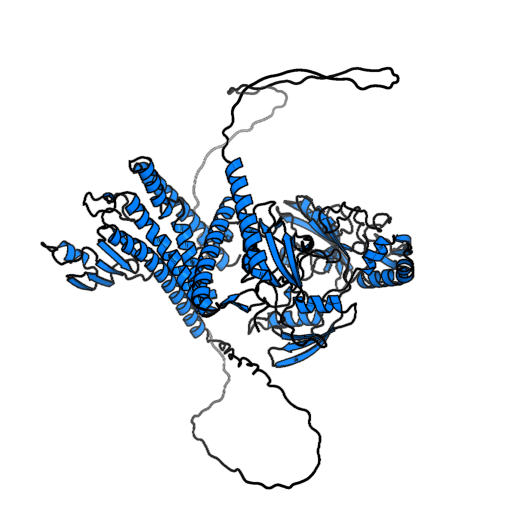. TYR A 1 568 ? -8.502 14.011 29.730 1.00 96.12 568 TYR A CA 1
ATOM 4462 C C . TYR A 1 568 ? -8.901 13.922 28.239 1.00 96.12 568 TYR A C 1
ATOM 4464 O O . TYR A 1 568 ? -10.042 13.585 27.911 1.00 96.12 568 TYR A O 1
ATOM 4472 N N . PRO A 1 569 ? -7.995 14.273 27.301 1.00 97.12 569 PRO A N 1
ATOM 4473 C CA . PRO A 1 569 ? -8.325 14.388 25.884 1.00 97.12 569 PRO A CA 1
ATOM 4474 C C . PRO A 1 569 ? -8.707 13.040 25.267 1.00 97.12 569 PRO A C 1
ATOM 4476 O O . PRO A 1 569 ? -7.994 12.058 25.447 1.00 97.12 569 PRO A O 1
ATOM 4479 N N . SER A 1 570 ? -9.737 13.007 24.419 1.00 96.81 570 SER A N 1
ATOM 4480 C CA . SER A 1 570 ? -9.890 11.937 23.416 1.00 96.81 570 SER A CA 1
ATOM 4481 C C . SER A 1 570 ? -8.794 12.021 22.344 1.00 96.81 570 SER A C 1
ATOM 4483 O O . SER A 1 570 ? -8.160 13.066 22.156 1.00 96.81 570 SER A O 1
ATOM 4485 N N . VAL A 1 571 ? -8.597 10.942 21.575 1.00 95.38 571 VAL A N 1
ATOM 4486 C CA . VAL A 1 571 ? -7.578 10.872 20.506 1.00 95.38 571 VAL A CA 1
ATOM 4487 C C . VAL A 1 571 ? -7.647 12.051 19.510 1.00 95.38 571 VAL A C 1
ATOM 4489 O O . VAL A 1 571 ? -6.593 12.618 19.206 1.00 95.38 571 VAL A O 1
ATOM 4492 N N . PRO A 1 572 ? -8.820 12.500 19.010 1.00 93.12 572 PRO A N 1
ATOM 4493 C CA . PRO A 1 572 ? -8.883 13.687 18.157 1.00 93.12 572 PRO A CA 1
ATOM 4494 C C . PRO A 1 572 ? -8.499 14.981 18.879 1.00 93.12 572 PRO A C 1
ATOM 4496 O O . PRO A 1 572 ? -7.747 15.779 18.320 1.00 93.12 572 PRO A O 1
ATOM 4499 N N . GLN A 1 573 ? -8.980 15.183 20.111 1.00 95.00 573 GLN A N 1
ATOM 4500 C CA . GLN A 1 573 ? -8.730 16.396 20.896 1.00 95.00 573 GLN A CA 1
ATOM 4501 C C . GLN A 1 573 ? -7.235 16.541 21.224 1.00 95.00 573 GLN A C 1
ATOM 4503 O O . GLN A 1 573 ? -6.636 17.576 20.932 1.00 95.00 573 GLN A O 1
ATOM 4508 N N . GLY A 1 574 ? -6.610 15.482 21.748 1.00 95.19 574 GLY A N 1
ATOM 4509 C CA . GLY A 1 574 ? -5.195 15.485 22.124 1.00 95.19 574 GLY A CA 1
ATOM 4510 C C . GLY A 1 574 ? -4.264 15.668 20.925 1.00 95.19 574 GLY A C 1
ATOM 4511 O O . GLY A 1 574 ? -3.342 16.482 20.968 1.00 95.19 574 GLY A O 1
ATOM 4512 N N . ILE A 1 575 ? -4.532 14.982 19.807 1.00 94.38 575 ILE A N 1
ATOM 4513 C CA . ILE A 1 575 ? -3.715 15.123 18.593 1.00 94.38 575 ILE A CA 1
ATOM 4514 C C . ILE A 1 575 ? -3.924 16.486 17.910 1.00 94.38 575 ILE A C 1
ATOM 4516 O O . ILE A 1 575 ? -2.959 17.032 17.372 1.00 94.38 575 ILE A O 1
ATOM 4520 N N . ALA A 1 576 ? -5.123 17.080 17.954 1.00 93.00 576 ALA A N 1
ATOM 4521 C CA . ALA A 1 576 ? -5.338 18.454 17.486 1.00 93.00 576 ALA A CA 1
ATOM 4522 C C . ALA A 1 576 ? -4.529 19.471 18.312 1.00 93.00 576 ALA A C 1
ATOM 4524 O O . ALA A 1 576 ? -3.839 20.322 17.751 1.00 93.00 576 ALA A O 1
ATOM 4525 N N . GLU A 1 577 ? -4.567 19.343 19.637 1.00 94.88 577 GLU A N 1
ATOM 4526 C CA . GLU A 1 577 ? -3.909 20.244 20.589 1.00 94.88 577 GLU A CA 1
ATOM 4527 C C . GLU A 1 577 ? -2.369 20.142 20.536 1.00 94.88 577 GLU A C 1
ATOM 4529 O O . GLU A 1 577 ? -1.653 21.151 20.599 1.00 94.88 577 GLU A O 1
ATOM 4534 N N . ILE A 1 578 ? -1.840 18.937 20.299 1.00 94.19 578 ILE A N 1
ATOM 4535 C CA . ILE A 1 578 ? -0.422 18.714 19.985 1.00 94.19 578 ILE A CA 1
ATOM 4536 C C . ILE A 1 578 ? -0.059 19.359 18.635 1.00 94.19 578 ILE A C 1
ATOM 4538 O O . ILE A 1 578 ? 0.921 20.103 18.554 1.00 94.19 578 ILE A O 1
ATOM 4542 N N . ARG A 1 579 ? -0.852 19.151 17.572 1.00 92.00 579 ARG A N 1
ATOM 4543 C CA . ARG A 1 579 ? -0.578 19.728 16.237 1.00 92.00 579 ARG A CA 1
ATOM 4544 C C . ARG A 1 579 ? -0.644 21.250 16.201 1.00 92.00 579 ARG A C 1
ATOM 4546 O O . ARG A 1 579 ? 0.158 21.862 15.496 1.00 92.00 579 ARG A O 1
ATOM 4553 N N . ALA A 1 580 ? -1.515 21.872 16.994 1.00 92.19 580 ALA A N 1
ATOM 4554 C CA . ALA A 1 580 ? -1.576 23.327 17.156 1.00 92.19 580 ALA A CA 1
ATOM 4555 C C . ALA A 1 580 ? -0.247 23.938 17.661 1.00 92.19 580 ALA A C 1
ATOM 4557 O O . ALA A 1 580 ? 0.008 25.131 17.477 1.00 92.19 580 ALA A O 1
ATOM 4558 N N . ARG A 1 581 ? 0.634 23.119 18.255 1.00 93.19 581 ARG A N 1
ATOM 4559 C CA . ARG A 1 581 ? 1.968 23.495 18.752 1.00 93.19 581 ARG A CA 1
ATOM 4560 C C . ARG A 1 581 ? 3.118 23.052 17.840 1.00 93.19 581 ARG A C 1
ATOM 4562 O O . ARG A 1 581 ? 4.258 23.060 18.289 1.00 93.19 581 ARG A O 1
ATOM 4569 N N . ALA A 1 582 ? 2.871 22.714 16.570 1.00 92.06 582 ALA A N 1
ATOM 4570 C CA . ALA A 1 582 ? 3.914 22.303 15.621 1.00 92.06 582 ALA A CA 1
ATOM 4571 C C . ALA A 1 582 ? 5.162 23.221 15.644 1.00 92.06 582 ALA A C 1
ATOM 4573 O O . ALA A 1 582 ? 5.076 24.437 15.466 1.00 92.06 582 ALA A O 1
ATOM 4574 N N . GLY A 1 583 ? 6.338 22.629 15.881 1.00 92.81 583 GLY A N 1
ATOM 4575 C CA . GLY A 1 583 ? 7.619 23.331 16.027 1.00 92.81 583 GLY A CA 1
ATOM 4576 C C . GLY A 1 583 ? 7.898 23.963 17.403 1.00 92.81 583 GLY A C 1
ATOM 4577 O O . GLY A 1 583 ? 9.002 24.479 17.597 1.00 92.81 583 GLY A O 1
ATOM 4578 N N . LYS A 1 584 ? 6.948 23.922 18.345 1.00 95.06 584 LYS A N 1
ATOM 4579 C CA . LYS A 1 584 ? 7.064 24.388 19.741 1.00 95.06 584 LYS A CA 1
ATOM 4580 C C . LYS A 1 584 ? 7.143 23.193 20.707 1.00 95.06 584 LYS A C 1
ATOM 4582 O O . LYS A 1 584 ? 7.174 22.040 20.282 1.00 95.06 584 LYS A O 1
ATOM 4587 N N . THR A 1 585 ? 7.186 23.455 22.009 1.00 95.56 585 THR A N 1
ATOM 4588 C CA . THR A 1 585 ? 6.929 22.447 23.050 1.00 95.56 585 THR A CA 1
ATOM 4589 C C . THR A 1 585 ? 5.438 22.342 23.377 1.00 95.56 585 THR A C 1
ATOM 4591 O O . THR A 1 585 ? 4.658 23.262 23.114 1.00 95.56 585 THR A O 1
ATOM 4594 N N . VAL A 1 586 ? 5.046 21.207 23.952 1.00 95.81 586 VAL A N 1
ATOM 4595 C CA . VAL A 1 586 ? 3.741 20.956 24.565 1.00 95.81 586 VAL A CA 1
ATOM 4596 C C . VAL A 1 586 ? 3.960 20.278 25.917 1.00 95.81 586 VAL A C 1
ATOM 4598 O O . VAL A 1 586 ? 4.723 19.318 26.021 1.00 95.81 586 VAL A O 1
ATOM 4601 N N . GLU A 1 587 ? 3.304 20.794 26.952 1.00 97.19 587 GLU A N 1
ATOM 4602 C CA . GLU A 1 587 ? 3.212 20.115 28.243 1.00 97.19 587 GLU A CA 1
ATOM 4603 C C . GLU A 1 587 ? 2.250 18.936 28.131 1.00 97.19 587 GLU A C 1
ATOM 4605 O O . GLU A 1 587 ? 1.149 19.080 27.592 1.00 97.19 587 GLU A O 1
ATOM 4610 N N . LEU A 1 588 ? 2.648 17.789 28.664 1.00 97.06 588 LEU A N 1
ATOM 4611 C CA . LEU A 1 588 ? 1.832 16.588 28.769 1.00 97.06 588 LEU A CA 1
ATOM 4612 C C . LEU A 1 588 ? 1.843 16.135 30.232 1.00 97.06 588 LEU A C 1
ATOM 4614 O O . LEU A 1 588 ? 2.896 16.152 30.867 1.00 97.06 588 LEU A O 1
ATOM 4618 N N . ALA A 1 589 ? 0.698 15.704 30.748 1.00 96.38 589 ALA A N 1
ATOM 4619 C CA . ALA A 1 589 ? 0.609 14.968 32.003 1.00 96.38 589 ALA A CA 1
ATOM 4620 C C . ALA A 1 589 ? -0.041 13.617 31.713 1.00 96.38 589 ALA A C 1
ATOM 4622 O O . ALA A 1 589 ? -1.119 13.564 31.112 1.00 96.38 589 ALA A O 1
ATOM 4623 N N . VAL A 1 590 ? 0.615 12.534 32.119 1.00 95.69 590 VAL A N 1
ATOM 4624 C CA . VAL A 1 590 ? 0.135 11.165 31.909 1.00 95.69 590 VAL A CA 1
ATOM 4625 C C . VAL A 1 590 ? 0.094 10.391 33.218 1.00 95.69 590 VAL A C 1
ATOM 4627 O O . VAL A 1 590 ? 0.920 10.612 34.101 1.00 95.69 590 VAL A O 1
ATOM 4630 N N . LEU A 1 591 ? -0.871 9.485 33.339 1.00 93.75 591 LEU A N 1
ATOM 4631 C CA . LEU A 1 591 ? -0.912 8.474 34.381 1.00 93.75 591 LEU A CA 1
ATOM 4632 C C . LEU A 1 591 ? -0.190 7.228 33.869 1.00 93.75 591 LEU A C 1
ATOM 4634 O O . LEU A 1 591 ? -0.601 6.645 32.862 1.00 93.75 591 LEU A O 1
ATOM 4638 N N . ARG A 1 592 ? 0.865 6.830 34.577 1.00 92.88 592 ARG A N 1
ATOM 4639 C CA . ARG A 1 592 ? 1.634 5.613 34.322 1.00 92.88 592 ARG A CA 1
ATOM 4640 C C . ARG A 1 592 ? 1.397 4.614 35.439 1.00 92.88 592 ARG A C 1
ATOM 4642 O O . ARG A 1 592 ? 1.580 4.956 36.605 1.00 92.88 592 ARG A O 1
ATOM 4649 N N . THR A 1 593 ? 1.040 3.384 35.096 1.00 87.12 593 THR A N 1
ATOM 4650 C CA . THR A 1 593 ? 0.992 2.276 36.058 1.00 87.12 593 THR A CA 1
ATOM 4651 C C . THR A 1 593 ? 2.383 1.661 36.174 1.00 87.12 593 THR A C 1
ATOM 4653 O O . THR A 1 593 ? 2.910 1.164 35.183 1.00 87.12 593 THR A O 1
ATOM 4656 N N . ALA A 1 594 ? 2.975 1.707 37.367 1.00 80.44 594 ALA A N 1
ATOM 4657 C CA . ALA A 1 594 ? 4.236 1.044 37.699 1.00 80.44 594 ALA A CA 1
ATOM 4658 C C . ALA A 1 594 ? 4.013 -0.047 38.763 1.00 80.44 594 ALA A C 1
ATOM 4660 O O . ALA A 1 594 ? 2.942 -0.113 39.370 1.00 80.44 594 ALA A O 1
ATOM 4661 N N . ASP A 1 595 ? 5.031 -0.875 39.017 1.00 78.38 595 ASP A N 1
ATOM 4662 C CA . ASP A 1 595 ? 4.975 -1.964 40.010 1.00 78.38 595 ASP A CA 1
ATOM 4663 C C . ASP A 1 595 ? 4.684 -1.465 41.441 1.00 78.38 595 ASP A C 1
ATOM 4665 O O . ASP A 1 595 ? 4.117 -2.191 42.254 1.00 78.38 595 ASP A O 1
ATOM 4669 N N . ASP A 1 596 ? 5.038 -0.212 41.745 1.00 79.56 596 ASP A N 1
ATOM 4670 C CA . ASP A 1 596 ? 4.761 0.479 43.009 1.00 79.56 596 ASP A CA 1
ATOM 4671 C C . ASP A 1 596 ? 3.574 1.466 42.924 1.00 79.56 596 ASP A C 1
ATOM 4673 O O . ASP A 1 596 ? 3.429 2.354 43.765 1.00 79.56 596 ASP A O 1
ATOM 4677 N N . GLY A 1 597 ? 2.701 1.295 41.924 1.00 80.31 597 GLY A N 1
ATOM 4678 C CA . GLY A 1 597 ? 1.406 1.969 41.811 1.00 80.31 597 GLY A CA 1
ATOM 4679 C C . GLY A 1 597 ? 1.283 2.989 40.666 1.00 80.31 597 GLY A C 1
ATOM 4680 O O . GLY A 1 597 ? 2.221 3.215 39.895 1.00 80.31 597 GLY A O 1
ATOM 4681 N N . PRO A 1 598 ? 0.095 3.607 40.513 1.00 85.25 598 PRO A N 1
ATOM 4682 C CA . PRO A 1 598 ? -0.160 4.618 39.493 1.00 85.25 598 PRO A CA 1
ATOM 4683 C C . PRO A 1 598 ? 0.495 5.962 39.854 1.00 85.25 598 PRO A C 1
ATOM 4685 O O . PRO A 1 598 ? 0.333 6.472 40.962 1.00 85.25 598 PRO A O 1
ATOM 4688 N N . LYS A 1 599 ? 1.216 6.565 38.903 1.00 90.00 599 LYS A N 1
ATOM 4689 C CA . LYS A 1 599 ? 1.981 7.810 39.082 1.00 90.00 599 LYS A CA 1
ATOM 4690 C C . LYS A 1 599 ? 1.676 8.829 37.993 1.00 90.00 599 LYS A C 1
ATOM 4692 O O . LYS A 1 599 ? 1.560 8.480 36.820 1.00 90.00 599 LYS A O 1
ATOM 4697 N N . VAL A 1 600 ? 1.613 10.106 38.373 1.00 92.38 600 VAL A N 1
ATOM 4698 C CA . VAL A 1 600 ? 1.481 11.226 37.430 1.00 92.38 600 VAL A CA 1
ATOM 4699 C C . VAL A 1 600 ? 2.863 11.650 36.937 1.00 92.38 600 VAL A C 1
ATOM 4701 O O . VAL A 1 600 ? 3.671 12.176 37.702 1.00 92.38 600 VAL A O 1
ATOM 4704 N N . ILE A 1 601 ? 3.128 11.455 35.647 1.00 94.62 601 ILE A N 1
ATOM 4705 C CA . ILE A 1 601 ? 4.368 11.862 34.982 1.00 94.62 601 ILE A CA 1
ATOM 4706 C C . ILE A 1 601 ? 4.097 13.135 34.171 1.00 94.62 601 ILE A C 1
ATOM 4708 O O . ILE A 1 601 ? 3.249 13.151 33.279 1.00 94.62 601 ILE A O 1
ATOM 4712 N N . ASN A 1 602 ? 4.826 14.211 34.474 1.00 96.06 602 ASN A N 1
ATOM 4713 C CA . ASN A 1 602 ? 4.757 15.477 33.741 1.00 96.06 602 ASN A CA 1
ATOM 4714 C C . ASN A 1 602 ? 5.932 15.577 32.757 1.00 96.06 602 ASN A C 1
ATOM 4716 O O . ASN A 1 602 ? 7.092 15.484 33.157 1.00 96.06 602 ASN A O 1
ATOM 4720 N N . LEU A 1 603 ? 5.636 15.789 31.473 1.00 95.31 603 LEU A N 1
ATOM 4721 C CA . LEU A 1 603 ? 6.602 15.779 30.372 1.00 95.31 603 LEU A CA 1
ATOM 4722 C C . LEU A 1 603 ? 6.519 17.069 29.544 1.00 95.31 603 LEU A C 1
ATOM 4724 O O . LEU A 1 603 ? 5.440 17.592 29.272 1.00 95.31 603 LEU A O 1
ATOM 4728 N N . ASN A 1 604 ? 7.672 17.554 29.081 1.00 95.88 604 ASN A N 1
ATOM 4729 C CA . ASN A 1 604 ? 7.779 18.687 28.159 1.00 95.88 604 ASN A CA 1
ATOM 4730 C C . ASN A 1 604 ? 8.209 18.193 26.773 1.00 95.88 604 ASN A C 1
ATOM 4732 O O . ASN A 1 604 ? 9.384 18.231 26.408 1.00 95.88 604 ASN A O 1
ATOM 4736 N N . ALA A 1 605 ? 7.243 17.703 25.999 1.00 94.38 605 ALA A N 1
ATOM 4737 C CA . ALA A 1 605 ? 7.493 17.132 24.683 1.00 94.38 605 ALA A CA 1
ATOM 4738 C C . ALA A 1 605 ? 7.737 18.219 23.628 1.00 94.38 605 ALA A C 1
ATOM 4740 O O . ALA A 1 605 ? 7.023 19.222 23.559 1.00 94.38 605 ALA A O 1
ATOM 4741 N N . ARG A 1 606 ? 8.711 18.012 22.737 1.00 95.38 606 ARG A N 1
ATOM 4742 C CA . ARG A 1 606 ? 8.917 18.878 21.572 1.00 95.38 606 ARG A CA 1
ATOM 4743 C C . ARG A 1 606 ? 8.078 18.382 20.400 1.00 95.38 606 ARG A C 1
ATOM 4745 O O . ARG A 1 606 ? 8.257 17.259 19.934 1.00 95.38 606 ARG A O 1
ATOM 4752 N N . VAL A 1 607 ? 7.204 19.237 19.880 1.00 93.25 607 VAL A N 1
ATOM 4753 C CA . VAL A 1 607 ? 6.404 18.932 18.694 1.00 93.25 607 VAL A CA 1
ATOM 4754 C C . VAL A 1 607 ? 7.224 19.219 17.435 1.00 93.25 607 VAL A C 1
ATOM 4756 O O . VAL A 1 607 ? 7.789 20.303 17.262 1.00 93.25 607 VAL A O 1
ATOM 4759 N N . SER A 1 608 ? 7.275 18.255 16.521 1.00 89.50 608 SER A N 1
ATOM 4760 C CA . SER A 1 608 ? 7.906 18.406 15.210 1.00 89.50 608 SER A CA 1
ATOM 4761 C C . SER A 1 608 ? 7.198 19.461 14.341 1.00 89.50 608 SER A C 1
ATOM 4763 O O . SER A 1 608 ? 6.082 19.900 14.629 1.00 89.50 608 SER A O 1
ATOM 4765 N N . ARG A 1 609 ? 7.830 19.879 13.234 1.00 86.88 609 ARG A N 1
ATOM 4766 C CA . ARG A 1 609 ? 7.215 20.827 12.278 1.00 86.88 609 ARG A CA 1
ATOM 4767 C C . ARG A 1 609 ? 5.995 20.251 11.550 1.00 86.88 609 ARG A C 1
ATOM 4769 O O . ARG A 1 609 ? 5.168 21.020 11.080 1.00 86.88 609 ARG A O 1
ATOM 4776 N N . ASP A 1 610 ? 5.878 18.928 11.479 1.00 78.69 610 ASP A N 1
ATOM 4777 C CA . ASP A 1 610 ? 4.719 18.193 10.960 1.00 78.69 610 ASP A CA 1
ATOM 4778 C C . ASP A 1 610 ? 3.726 17.760 12.062 1.00 78.69 610 ASP A C 1
ATOM 4780 O O . ASP A 1 610 ? 2.810 16.982 11.800 1.00 78.69 610 ASP A O 1
ATOM 4784 N N . GLY A 1 611 ? 3.869 18.286 13.287 1.00 86.38 611 GLY A N 1
ATOM 4785 C CA . GLY A 1 611 ? 2.857 18.161 14.339 1.00 86.38 611 GLY A CA 1
ATOM 4786 C C . GLY A 1 611 ? 2.851 16.823 15.087 1.00 86.38 611 GLY A C 1
ATOM 4787 O O . GLY A 1 611 ? 1.781 16.349 15.469 1.00 86.38 611 GLY A O 1
ATOM 4788 N N . ARG A 1 612 ? 4.017 16.192 15.281 1.00 88.25 612 ARG A N 1
ATOM 4789 C CA . ARG A 1 612 ? 4.172 14.897 15.971 1.00 88.25 612 ARG A CA 1
ATOM 4790 C C . ARG A 1 612 ? 5.058 15.006 17.212 1.00 88.25 612 ARG A C 1
ATOM 4792 O O . ARG A 1 612 ? 5.949 15.847 17.263 1.00 88.25 612 ARG A O 1
ATOM 4799 N N . VAL A 1 613 ? 4.841 14.106 18.173 1.00 88.12 613 VAL A N 1
ATOM 4800 C CA . VAL A 1 613 ? 5.669 13.945 19.389 1.00 88.12 613 VAL A CA 1
ATOM 4801 C C . VAL A 1 613 ? 6.466 12.629 19.399 1.00 88.12 613 VAL A C 1
ATOM 4803 O O . VAL A 1 613 ? 7.440 12.529 20.131 1.00 88.12 613 VAL A O 1
ATOM 4806 N N . GLY A 1 614 ? 6.127 11.660 18.539 1.00 86.56 614 GLY A N 1
ATOM 4807 C CA . GLY A 1 614 ? 6.883 10.404 18.379 1.00 86.56 614 GLY A CA 1
ATOM 4808 C C . GLY A 1 614 ? 6.187 9.143 18.899 1.00 86.56 614 GLY A C 1
ATOM 4809 O O . GLY A 1 614 ? 6.733 8.058 18.742 1.00 86.56 614 GLY A O 1
ATOM 4810 N N . PHE A 1 615 ? 4.975 9.272 19.447 1.00 92.69 615 PHE A N 1
ATOM 4811 C CA . PHE A 1 615 ? 4.136 8.158 19.898 1.00 92.69 615 PHE A CA 1
ATOM 4812 C C . PHE A 1 615 ? 2.982 7.845 18.931 1.00 92.69 615 PHE A C 1
ATOM 4814 O O . PHE A 1 615 ? 2.594 8.694 18.119 1.00 92.69 615 PHE A O 1
ATOM 4821 N N . PHE A 1 616 ? 2.405 6.645 19.051 1.00 88.19 616 PHE A N 1
ATOM 4822 C CA . PHE A 1 616 ? 1.120 6.286 18.442 1.00 88.19 616 PHE A CA 1
ATOM 4823 C C . PHE A 1 616 ? -0.002 6.412 19.479 1.00 88.19 616 PHE A C 1
ATOM 4825 O O . PHE A 1 616 ? 0.170 6.013 20.627 1.00 88.19 616 PHE A O 1
ATOM 4832 N N . ALA A 1 617 ? -1.152 6.965 19.091 1.00 91.50 617 ALA A N 1
ATOM 4833 C CA . ALA A 1 617 ? -2.291 7.146 19.991 1.00 91.50 617 ALA A CA 1
ATOM 4834 C C . ALA A 1 617 ? -3.288 5.982 19.882 1.00 91.50 617 ALA A C 1
ATOM 4836 O O . ALA A 1 617 ? -3.635 5.558 18.782 1.00 91.50 617 ALA A O 1
ATOM 4837 N N . SER A 1 618 ? -3.769 5.530 21.036 1.00 91.50 618 SER A N 1
ATOM 4838 C CA . SER A 1 618 ? -4.878 4.590 21.243 1.00 91.50 618 SER A CA 1
ATOM 4839 C C . SER A 1 618 ? -5.865 5.201 22.248 1.00 91.50 618 SER A C 1
ATOM 4841 O O . SER A 1 618 ? -5.731 6.377 22.604 1.00 91.50 618 SER A O 1
ATOM 4843 N N . SER A 1 619 ? -6.852 4.435 22.711 1.00 93.88 619 SER A N 1
ATOM 4844 C CA . SER A 1 619 ? -7.807 4.870 23.731 1.00 93.88 619 SER A CA 1
ATOM 4845 C C . SER A 1 619 ? -7.830 3.933 24.943 1.00 93.88 619 SER A C 1
ATOM 4847 O O . SER A 1 619 ? -7.295 2.828 24.897 1.00 93.88 619 SER A O 1
ATOM 4849 N N . THR A 1 620 ? -8.464 4.367 26.031 1.00 94.81 620 THR A N 1
ATOM 4850 C CA . THR A 1 620 ? -8.715 3.557 27.236 1.00 94.81 620 THR A CA 1
ATOM 4851 C C . THR A 1 620 ? -9.916 2.605 27.110 1.00 94.81 620 THR A C 1
ATOM 4853 O O . THR A 1 620 ? -10.387 2.093 28.119 1.00 94.81 620 THR A O 1
ATOM 4856 N N . ALA A 1 621 ? -10.470 2.401 25.908 1.00 93.31 621 ALA A N 1
ATOM 4857 C CA . ALA A 1 621 ? -11.764 1.734 25.732 1.00 93.31 621 ALA A CA 1
ATOM 4858 C C . ALA A 1 621 ? -11.786 0.242 26.115 1.00 93.31 621 ALA A C 1
ATOM 4860 O O . ALA A 1 621 ? -12.817 -0.245 26.580 1.00 93.31 621 ALA A O 1
ATOM 4861 N N . ASP A 1 622 ? -10.671 -0.465 25.915 1.00 88.69 622 ASP A N 1
ATOM 4862 C CA . ASP A 1 622 ? -10.543 -1.912 26.149 1.00 88.69 622 ASP A CA 1
ATOM 4863 C C . ASP A 1 622 ? -10.556 -2.286 27.645 1.00 88.69 622 ASP A C 1
ATOM 4865 O O . ASP A 1 622 ? -10.939 -3.402 27.993 1.00 88.69 622 ASP A O 1
ATOM 4869 N N . ASP A 1 623 ? -10.136 -1.379 28.533 1.00 88.88 623 ASP A N 1
ATOM 4870 C CA . ASP A 1 623 ? -9.798 -1.696 29.929 1.00 88.88 623 ASP A CA 1
ATOM 4871 C C . ASP A 1 623 ? -10.283 -0.670 30.971 1.00 88.88 623 ASP A C 1
ATOM 4873 O O . ASP A 1 623 ? -9.977 -0.810 32.154 1.00 88.88 623 ASP A O 1
ATOM 4877 N N . SER A 1 624 ? -11.004 0.379 30.560 1.00 92.62 624 SER A N 1
ATOM 4878 C CA . SER A 1 624 ? -11.486 1.413 31.477 1.00 92.62 624 SER A CA 1
ATOM 4879 C C . SER A 1 624 ? -12.696 2.180 30.940 1.00 92.62 624 SER A C 1
ATOM 4881 O O . SER A 1 624 ? -12.842 2.423 29.743 1.00 92.62 624 SER A O 1
ATOM 4883 N N . THR A 1 625 ? -13.548 2.639 31.853 1.00 95.25 625 THR A N 1
ATOM 4884 C CA . THR A 1 625 ? -14.699 3.518 31.592 1.00 95.25 625 THR A CA 1
ATOM 4885 C C . THR A 1 625 ? -14.392 5.009 31.801 1.00 95.25 625 THR A C 1
ATOM 4887 O O . THR A 1 625 ? -15.305 5.816 31.983 1.00 95.25 625 THR A O 1
ATOM 4890 N N . LEU A 1 626 ? -13.109 5.392 31.792 1.00 95.44 626 LEU A N 1
ATOM 4891 C CA . LEU A 1 626 ? -12.660 6.782 31.917 1.00 95.44 626 LEU A CA 1
ATOM 4892 C C . LEU A 1 626 ? -13.095 7.623 30.703 1.00 95.44 626 LEU A C 1
ATOM 4894 O O . LEU A 1 626 ? -12.775 7.290 29.558 1.00 95.44 626 LEU A O 1
ATOM 4898 N N . LEU A 1 627 ? -13.806 8.723 30.959 1.00 96.75 627 LEU A N 1
ATOM 4899 C CA . LEU A 1 627 ? -14.438 9.555 29.938 1.00 96.75 627 LEU A CA 1
ATOM 4900 C C . LEU A 1 627 ? -13.652 10.838 29.645 1.00 96.75 627 LEU A C 1
ATOM 4902 O O . LEU A 1 627 ? -13.253 11.587 30.535 1.00 96.75 627 LEU A O 1
ATOM 4906 N N . SER A 1 628 ? -13.501 11.124 28.357 1.00 96.56 628 SER A N 1
ATOM 4907 C CA . SER A 1 628 ? -13.097 12.430 27.834 1.00 96.56 628 SER A CA 1
ATOM 4908 C C . SER A 1 628 ? -14.313 13.340 27.624 1.00 96.56 628 SER A C 1
ATOM 4910 O O . SER A 1 628 ? -15.460 12.890 27.675 1.00 96.56 628 SER A O 1
ATOM 4912 N N . LYS A 1 629 ? -14.084 14.628 27.332 1.00 92.06 629 LYS A N 1
ATOM 4913 C CA . LYS A 1 629 ? -15.179 15.562 27.020 1.00 92.06 629 LYS A CA 1
ATOM 4914 C C . LYS A 1 629 ? -15.952 15.114 25.762 1.00 92.06 629 LYS A C 1
ATOM 4916 O O . LYS A 1 629 ? -15.327 15.076 24.693 1.00 92.06 629 LYS A O 1
ATOM 4921 N N . PRO A 1 630 ? -17.281 14.874 25.831 1.00 90.88 630 PRO A N 1
ATOM 4922 C CA . PRO A 1 630 ? -18.093 14.509 24.670 1.00 90.88 630 PRO A CA 1
ATOM 4923 C C . PRO A 1 630 ? -17.935 15.490 23.504 1.00 90.88 630 PRO A C 1
ATOM 4925 O O . PRO A 1 630 ? -17.857 16.709 23.689 1.00 90.88 630 PRO A O 1
ATOM 4928 N N . HIS A 1 631 ? -17.881 14.963 22.280 1.00 88.38 631 HIS A N 1
ATOM 4929 C CA . HIS A 1 631 ? -17.683 15.796 21.096 1.00 88.38 631 HIS A CA 1
ATOM 4930 C C . HIS A 1 631 ? -19.014 16.445 20.660 1.00 88.38 631 HIS A C 1
ATOM 4932 O O . HIS A 1 631 ? -19.988 15.724 20.442 1.00 88.38 631 HIS A O 1
ATOM 4938 N N . PRO A 1 632 ? -19.090 17.782 20.489 1.00 86.62 632 PRO A N 1
ATOM 4939 C CA . PRO A 1 632 ? -20.371 18.495 20.392 1.00 86.62 632 PRO A CA 1
ATOM 4940 C C . PRO A 1 632 ? -21.149 18.231 19.095 1.00 86.62 632 PRO A C 1
ATOM 4942 O O . PRO A 1 632 ? -22.361 18.425 19.053 1.00 86.62 632 PRO A O 1
ATOM 4945 N N . ARG A 1 633 ? -20.464 17.810 18.024 1.00 85.31 633 ARG A N 1
ATOM 4946 C CA . ARG A 1 633 ? -21.068 17.325 16.774 1.00 85.31 633 ARG A CA 1
ATOM 4947 C C . ARG A 1 633 ? -20.197 16.245 16.153 1.00 85.31 633 ARG A C 1
ATOM 4949 O O . ARG A 1 633 ? -18.974 16.372 16.174 1.00 85.31 633 ARG A O 1
ATOM 4956 N N . LEU A 1 634 ? -20.807 15.233 15.553 1.00 80.56 634 LEU A N 1
ATOM 4957 C CA . LEU A 1 634 ? -20.130 14.177 14.811 1.00 80.56 634 LEU A CA 1
ATOM 4958 C C . LEU A 1 634 ? -20.703 14.088 13.397 1.00 80.56 634 LEU A C 1
ATOM 4960 O O . LEU A 1 634 ? -21.913 14.177 13.196 1.00 80.56 634 LEU A O 1
ATOM 4964 N N . ALA A 1 635 ? -19.813 13.951 12.417 1.00 68.75 635 ALA A N 1
ATOM 4965 C CA . ALA A 1 635 ? -20.179 13.732 11.026 1.00 68.75 635 ALA A CA 1
ATOM 4966 C C . ALA A 1 635 ? -20.205 12.225 10.757 1.00 68.75 635 ALA A C 1
ATOM 4968 O O . ALA A 1 635 ? -19.182 11.553 10.921 1.00 68.75 635 ALA A O 1
ATOM 4969 N N . ASP A 1 636 ? -21.365 11.703 10.358 1.00 60.44 636 ASP A N 1
ATOM 4970 C CA . ASP A 1 636 ? -21.467 10.346 9.820 1.00 60.44 636 ASP A CA 1
ATOM 4971 C C . ASP A 1 636 ? -20.503 10.182 8.642 1.00 60.44 636 ASP A C 1
ATOM 4973 O O . ASP A 1 636 ? -20.253 11.115 7.878 1.00 60.44 636 ASP A O 1
ATOM 4977 N N . LEU A 1 637 ? -20.000 8.962 8.444 1.00 54.84 637 LEU A N 1
ATOM 4978 C CA . LEU A 1 637 ? -19.087 8.686 7.335 1.00 54.84 637 LEU A CA 1
ATOM 4979 C C . LEU A 1 637 ? -19.761 8.858 5.957 1.00 54.84 637 LEU A C 1
ATOM 4981 O O . LEU A 1 637 ? -19.063 8.965 4.960 1.00 54.84 637 LEU A O 1
ATOM 4985 N N . ARG A 1 638 ? -21.094 8.910 5.852 1.00 49.56 638 ARG A N 1
ATOM 4986 C CA . ARG A 1 638 ? -21.788 9.100 4.565 1.00 49.56 638 ARG A CA 1
ATOM 4987 C C . ARG A 1 638 ? -21.577 10.523 4.030 1.00 49.56 638 ARG A C 1
ATOM 4989 O O . ARG A 1 638 ? -21.769 11.503 4.748 1.00 49.56 638 ARG A O 1
ATOM 4996 N N . GLU A 1 639 ? -21.211 10.644 2.756 1.00 42.28 639 GLU A N 1
ATOM 4997 C CA . GLU A 1 639 ? -21.006 11.944 2.107 1.00 42.28 639 GLU A CA 1
ATOM 4998 C C . GLU A 1 639 ? -22.314 12.760 2.064 1.00 42.28 639 GLU A C 1
ATOM 5000 O O . GLU A 1 639 ? -23.376 12.223 1.759 1.00 42.28 639 GLU A O 1
ATOM 5005 N N . GLY A 1 640 ? -22.244 14.050 2.413 1.00 47.59 640 GLY A N 1
ATOM 5006 C CA . GLY A 1 640 ? -23.419 14.927 2.533 1.00 47.59 640 GLY A CA 1
ATOM 5007 C C . GLY A 1 640 ? -24.148 14.888 3.886 1.00 47.59 640 GLY A C 1
ATOM 5008 O O . GLY A 1 640 ? -25.157 15.572 4.039 1.00 47.59 640 GLY A O 1
ATOM 5009 N N . SER A 1 641 ? -23.657 14.134 4.876 1.00 54.28 641 SER A N 1
ATOM 5010 C CA . SER A 1 641 ? -24.246 14.116 6.225 1.00 54.28 641 SER A CA 1
ATOM 5011 C C . SER A 1 641 ? -23.942 15.402 7.002 1.00 54.28 641 SER A C 1
ATOM 5013 O O . SER A 1 641 ? -22.787 15.667 7.336 1.00 54.28 641 SER A O 1
ATOM 5015 N N . GLU A 1 642 ? -24.975 16.172 7.351 1.00 61.41 642 GLU A N 1
ATOM 5016 C CA . GLU A 1 642 ? -24.848 17.288 8.300 1.00 61.41 642 GLU A CA 1
ATOM 5017 C C . GLU A 1 642 ? -24.384 16.783 9.683 1.00 61.41 642 GLU A C 1
ATOM 5019 O O . GLU A 1 642 ? -24.998 15.848 10.211 1.00 61.41 642 GLU A O 1
ATOM 5024 N N . PRO A 1 643 ? -23.339 17.370 10.306 1.00 71.94 643 PRO A N 1
ATOM 5025 C CA . PRO A 1 643 ? -22.839 16.910 11.600 1.00 71.94 643 PRO A CA 1
ATOM 5026 C C . PRO A 1 643 ? -23.869 17.092 12.723 1.00 71.94 643 PRO A C 1
ATOM 5028 O O . PRO A 1 643 ? -24.209 18.219 13.095 1.00 71.94 643 PRO A O 1
ATOM 5031 N N . ARG A 1 644 ? -24.335 15.982 13.303 1.00 79.62 644 ARG A N 1
ATOM 5032 C CA . ARG A 1 644 ? -25.343 15.962 14.377 1.00 79.62 644 ARG A CA 1
ATOM 5033 C C . ARG A 1 644 ? -24.687 15.946 15.753 1.00 79.62 644 ARG A C 1
ATOM 5035 O O . ARG A 1 644 ? -23.582 15.432 15.908 1.00 79.62 644 ARG A O 1
ATOM 5042 N N . ALA A 1 645 ? -25.363 16.492 16.761 1.00 85.69 645 ALA A N 1
ATOM 5043 C CA . ALA A 1 645 ? -24.969 16.279 18.150 1.00 85.69 645 ALA A CA 1
ATOM 5044 C C . ALA A 1 645 ? -25.276 14.815 18.537 1.00 85.69 645 ALA A C 1
ATOM 5046 O O . ALA A 1 645 ? -26.414 14.390 18.337 1.00 85.69 645 ALA A O 1
ATOM 5047 N N . PRO A 1 646 ? -24.305 14.029 19.035 1.00 89.62 646 PRO A N 1
ATOM 5048 C CA . PRO A 1 646 ? -24.575 12.690 19.559 1.00 89.62 646 PRO A CA 1
ATOM 5049 C C . PRO A 1 646 ? -25.278 12.772 20.925 1.00 89.62 646 PRO A C 1
ATOM 5051 O O . PRO A 1 646 ? -25.120 13.770 21.628 1.00 89.62 646 PRO A O 1
ATOM 5054 N N . ALA A 1 647 ? -26.004 11.728 21.339 1.00 92.00 647 ALA A N 1
ATOM 5055 C CA . ALA A 1 647 ? -26.817 11.755 22.564 1.00 92.00 647 ALA A CA 1
ATOM 5056 C C . ALA A 1 647 ? -26.052 12.124 23.852 1.00 92.00 647 ALA A C 1
ATOM 5058 O O . ALA A 1 647 ? -26.642 12.679 24.774 1.00 92.00 647 ALA A O 1
ATOM 5059 N N . ALA A 1 648 ? -24.750 11.844 23.956 1.00 92.88 648 ALA A N 1
ATOM 5060 C CA . ALA A 1 648 ? -23.946 12.245 25.114 1.00 92.88 648 ALA A CA 1
ATOM 5061 C C . ALA A 1 648 ? -23.503 13.724 25.104 1.00 92.88 648 ALA A C 1
ATOM 5063 O O . ALA A 1 648 ? -22.973 14.201 26.102 1.00 92.88 648 ALA A O 1
ATOM 5064 N N . ALA A 1 649 ? -23.691 14.472 24.009 1.00 90.62 649 ALA A N 1
ATOM 5065 C CA . ALA A 1 649 ? -23.254 15.871 23.915 1.00 90.62 649 ALA A CA 1
ATOM 5066 C C . ALA A 1 649 ? -24.088 16.845 24.770 1.00 90.62 649 ALA A C 1
ATOM 5068 O O . ALA A 1 649 ? -23.664 17.980 24.977 1.00 90.62 649 ALA A O 1
ATOM 5069 N N . SER A 1 650 ? -25.251 16.411 25.268 1.00 85.69 650 SER A N 1
ATOM 5070 C CA . SER A 1 650 ? -26.067 17.136 26.250 1.00 85.69 650 SER A CA 1
ATOM 5071 C C . SER A 1 650 ? -25.790 16.737 27.704 1.00 85.69 650 SER A C 1
ATOM 5073 O O . SER A 1 650 ? -26.341 17.365 28.604 1.00 85.69 650 SER A O 1
ATOM 5075 N N . LEU A 1 651 ? -24.967 15.712 27.960 1.00 91.31 651 LEU A N 1
ATOM 5076 C CA . LEU A 1 651 ? -24.611 15.310 29.322 1.00 91.31 651 LEU A CA 1
ATOM 5077 C C . LEU A 1 651 ? -23.521 16.243 29.893 1.00 91.31 651 LEU A C 1
ATOM 5079 O O . LEU A 1 651 ? -22.528 16.496 29.202 1.00 91.31 651 LEU A O 1
ATOM 5083 N N . PRO A 1 652 ? -23.636 16.712 31.151 1.00 91.94 652 PRO A N 1
ATOM 5084 C CA . PRO A 1 652 ? -22.663 17.602 31.798 1.00 91.94 652 PRO A CA 1
ATOM 5085 C C . PRO A 1 652 ? -21.384 16.871 32.267 1.00 91.94 652 PRO A C 1
ATOM 5087 O O . PRO A 1 652 ? -20.905 17.081 33.374 1.00 91.94 652 PRO A O 1
ATOM 5090 N N . ILE A 1 653 ? -20.812 15.997 31.432 1.00 92.00 653 ILE A N 1
ATOM 5091 C CA . ILE A 1 653 ? -19.690 15.127 31.816 1.00 92.00 653 ILE A CA 1
ATOM 5092 C C . ILE A 1 653 ? -18.417 15.945 32.066 1.00 92.00 653 ILE A C 1
ATOM 5094 O O . ILE A 1 653 ? -17.866 16.566 31.148 1.00 92.00 653 ILE A O 1
ATOM 5098 N N . ILE A 1 654 ? -17.922 15.883 33.303 1.00 93.50 654 ILE A N 1
ATOM 5099 C CA . ILE A 1 654 ? -16.611 16.403 33.691 1.00 93.50 654 ILE A CA 1
ATOM 5100 C C . ILE A 1 654 ? -15.528 15.497 33.065 1.00 93.50 654 ILE A C 1
ATOM 5102 O O . ILE A 1 654 ? -15.573 14.277 33.235 1.00 93.50 654 ILE A O 1
ATOM 5106 N N . PRO A 1 655 ? -14.554 16.036 32.306 1.00 94.50 655 PRO A N 1
ATOM 5107 C CA . PRO A 1 655 ? -13.490 15.221 31.719 1.00 94.50 655 PRO A CA 1
ATOM 5108 C C . PRO A 1 655 ? -12.658 14.556 32.819 1.00 94.50 655 PRO A C 1
ATOM 5110 O O . PRO A 1 655 ? -12.251 15.220 33.768 1.00 94.50 655 PRO A O 1
ATOM 5113 N N . GLY A 1 656 ? -12.410 13.255 32.688 1.00 93.38 656 GLY A N 1
ATOM 5114 C CA . GLY A 1 656 ? -11.772 12.441 33.723 1.00 93.38 656 GLY A CA 1
ATOM 5115 C C . GLY A 1 656 ? -12.744 11.726 34.658 1.00 93.38 656 GLY A C 1
ATOM 5116 O O . GLY A 1 656 ? -12.294 10.922 35.469 1.00 93.38 656 GLY A O 1
ATOM 5117 N N . SER A 1 657 ? -14.058 11.942 34.535 1.00 95.00 657 SER A N 1
ATOM 5118 C CA . SER A 1 657 ? -15.040 11.091 35.212 1.00 95.00 657 SER A CA 1
ATOM 5119 C C . SER A 1 657 ? -14.950 9.641 34.730 1.00 95.00 657 SER A C 1
ATOM 5121 O O . SER A 1 657 ? -14.805 9.379 33.533 1.00 95.00 657 SER A O 1
ATOM 5123 N N . ARG A 1 658 ? -15.089 8.686 35.650 1.00 94.94 658 ARG A N 1
ATOM 5124 C CA . ARG A 1 658 ? -15.173 7.248 35.361 1.00 94.94 658 ARG A CA 1
ATOM 5125 C C . ARG A 1 658 ? -16.628 6.802 35.473 1.00 94.94 658 ARG A C 1
ATOM 5127 O O . ARG A 1 658 ? -17.273 7.038 36.490 1.00 94.94 658 ARG A O 1
ATOM 5134 N N . LEU A 1 659 ? -17.162 6.143 34.446 1.00 95.38 659 LEU A N 1
ATOM 5135 C CA . LEU A 1 659 ? -18.519 5.593 34.509 1.00 95.38 659 LEU A CA 1
ATOM 5136 C C . LEU A 1 659 ? -18.504 4.276 35.297 1.00 95.38 659 LEU A C 1
ATOM 5138 O O . LEU A 1 659 ? -17.993 3.267 34.816 1.00 95.38 659 LEU A O 1
ATOM 5142 N N . ILE A 1 660 ? -19.058 4.298 36.511 1.00 95.12 660 ILE A N 1
ATOM 5143 C CA . ILE A 1 660 ? -19.057 3.161 37.448 1.00 95.12 660 ILE A CA 1
ATOM 5144 C C . ILE A 1 660 ? -20.367 2.365 37.439 1.00 95.12 660 ILE A C 1
ATOM 5146 O O . ILE A 1 660 ? -20.384 1.213 37.872 1.00 95.12 660 ILE A O 1
ATOM 5150 N N . ALA A 1 661 ? -21.455 2.939 36.914 1.00 95.00 661 ALA A N 1
ATOM 5151 C CA . ALA A 1 661 ? -22.645 2.177 36.545 1.00 95.00 661 ALA A CA 1
ATOM 5152 C C . ALA A 1 661 ? -23.423 2.803 35.376 1.00 95.00 661 ALA A C 1
ATOM 5154 O O . ALA A 1 661 ? -23.432 4.021 35.195 1.00 95.00 661 ALA A O 1
ATOM 5155 N N . ALA A 1 662 ? -24.126 1.961 34.622 1.00 93.81 662 ALA A N 1
ATOM 5156 C CA . ALA A 1 662 ? -25.188 2.335 33.695 1.00 93.81 662 ALA A CA 1
ATOM 5157 C C . ALA A 1 662 ? -26.399 1.433 33.964 1.00 93.81 662 ALA A C 1
ATOM 5159 O O . ALA A 1 662 ? -26.287 0.211 33.869 1.00 93.81 662 ALA A O 1
ATOM 5160 N N . ASP A 1 663 ? -27.532 2.037 34.328 1.00 91.19 663 ASP A N 1
ATOM 5161 C CA . ASP A 1 663 ? -28.792 1.351 34.649 1.00 91.19 663 ASP A CA 1
ATOM 5162 C C . ASP A 1 663 ? -28.614 0.183 35.646 1.00 91.19 663 ASP A C 1
ATOM 5164 O O . ASP A 1 663 ? -28.937 -0.977 35.391 1.00 91.19 663 ASP A O 1
ATOM 5168 N N . GLY A 1 664 ? -27.966 0.482 36.778 1.00 86.56 664 GLY A N 1
ATOM 5169 C CA . GLY A 1 664 ? -27.690 -0.474 37.859 1.00 86.56 664 GLY A CA 1
ATOM 5170 C C . GLY A 1 664 ? -26.582 -1.504 37.589 1.00 86.56 664 GLY A C 1
ATOM 5171 O O . GLY A 1 664 ? -26.164 -2.187 38.521 1.00 86.56 664 GLY A O 1
ATOM 5172 N N . ARG A 1 665 ? -26.064 -1.612 36.359 1.00 93.44 665 ARG A N 1
ATOM 5173 C CA . ARG A 1 665 ? -24.945 -2.505 36.004 1.00 93.44 665 ARG A CA 1
ATOM 5174 C C . ARG A 1 665 ? -23.613 -1.763 36.066 1.00 93.44 665 ARG A C 1
ATOM 5176 O O . ARG A 1 665 ? -23.532 -0.654 35.550 1.00 93.44 665 ARG A O 1
ATOM 5183 N N . SER A 1 666 ? -22.561 -2.388 36.596 1.00 94.69 666 SER A N 1
ATOM 5184 C CA . SER A 1 666 ? -21.203 -1.815 36.656 1.00 94.69 666 SER A CA 1
ATOM 5185 C C . SER A 1 666 ? -20.282 -2.379 35.563 1.00 94.69 666 SER A C 1
ATOM 5187 O O . SER A 1 666 ? -19.814 -3.508 35.704 1.00 94.69 666 SER A O 1
ATOM 5189 N N . PRO A 1 667 ? -20.023 -1.634 34.470 1.00 95.69 667 PRO A N 1
ATOM 5190 C CA . PRO A 1 667 ? -19.081 -2.037 33.427 1.00 95.69 667 PRO A CA 1
ATOM 5191 C C . PRO A 1 667 ? -17.622 -1.762 33.825 1.00 95.69 667 PRO A C 1
ATOM 5193 O O . PRO A 1 667 ? -17.336 -0.714 34.401 1.00 95.69 667 PRO A O 1
ATOM 5196 N N . ALA A 1 668 ? -16.686 -2.647 33.464 1.00 94.31 668 ALA A N 1
ATOM 5197 C CA . ALA A 1 668 ? -15.253 -2.397 33.657 1.00 94.31 668 ALA A CA 1
ATOM 5198 C C . ALA A 1 668 ? -14.643 -1.575 32.504 1.00 94.31 668 ALA A C 1
ATOM 5200 O O . ALA A 1 668 ? -13.699 -0.810 32.708 1.00 94.31 668 ALA A O 1
ATOM 5201 N N . ASN A 1 669 ? -15.194 -1.706 31.294 1.00 94.50 669 ASN A N 1
ATOM 5202 C CA . ASN A 1 669 ? -14.697 -1.071 30.069 1.00 94.50 669 ASN A CA 1
ATOM 5203 C C . ASN A 1 669 ? -15.843 -0.664 29.107 1.00 94.50 669 ASN A C 1
ATOM 5205 O O . ASN A 1 669 ? -17.031 -0.775 29.428 1.00 94.50 669 ASN A O 1
ATOM 5209 N N . PHE A 1 670 ? -15.511 -0.198 27.896 1.00 95.81 670 PHE A N 1
ATOM 5210 C CA . PHE A 1 670 ? -16.526 0.176 26.899 1.00 95.81 670 PHE A CA 1
ATOM 5211 C C . PHE A 1 670 ? -17.248 -1.031 26.269 1.00 95.81 670 PHE A C 1
ATOM 5213 O O . PHE A 1 670 ? -18.371 -0.876 25.781 1.00 95.81 670 PHE A O 1
ATOM 5220 N N . ALA A 1 671 ? -16.660 -2.230 26.295 1.00 92.38 671 ALA A N 1
ATOM 5221 C CA . ALA A 1 671 ? -17.315 -3.457 25.837 1.00 92.38 671 ALA A CA 1
ATOM 5222 C C . ALA A 1 671 ? -18.505 -3.823 26.743 1.00 92.38 671 ALA A C 1
ATOM 5224 O O . ALA A 1 671 ? -19.625 -4.012 26.254 1.00 92.38 671 ALA A O 1
ATOM 5225 N N . ASP A 1 672 ? -18.279 -3.819 28.057 1.00 94.31 672 ASP A N 1
ATOM 5226 C CA . ASP A 1 672 ? -19.298 -4.053 29.080 1.00 94.31 672 ASP A CA 1
ATOM 5227 C C . ASP A 1 672 ? -20.361 -2.951 29.069 1.00 94.31 672 ASP A C 1
ATOM 5229 O O . ASP A 1 672 ? -21.556 -3.234 29.140 1.00 94.31 672 ASP A O 1
ATOM 5233 N N . LEU A 1 673 ? -19.946 -1.686 28.919 1.00 95.81 673 LEU A N 1
ATOM 5234 C CA . LEU A 1 673 ? -20.868 -0.552 28.820 1.00 95.81 673 LEU A CA 1
ATOM 5235 C C . LEU A 1 673 ? -21.786 -0.701 27.598 1.00 95.81 673 LEU A C 1
ATOM 5237 O O . LEU A 1 673 ? -23.000 -0.538 27.714 1.00 95.81 673 LEU A O 1
ATOM 5241 N N . ARG A 1 674 ? -21.244 -1.090 26.434 1.00 95.19 674 ARG A N 1
ATOM 5242 C CA . ARG A 1 674 ? -22.049 -1.404 25.241 1.00 95.19 674 ARG A CA 1
ATOM 5243 C C . ARG A 1 674 ? -23.051 -2.525 25.524 1.00 95.19 674 ARG A C 1
ATOM 5245 O O . ARG A 1 674 ? -24.172 -2.438 25.029 1.00 95.19 674 ARG A O 1
ATOM 5252 N N . ALA A 1 675 ? -22.679 -3.556 26.284 1.00 93.06 675 ALA A N 1
ATOM 5253 C CA . ALA A 1 675 ? -23.585 -4.644 26.658 1.00 93.06 675 ALA A CA 1
ATOM 5254 C C . ALA A 1 675 ? -24.692 -4.170 27.620 1.00 93.06 675 ALA A C 1
ATOM 5256 O O . ALA A 1 675 ? -25.870 -4.370 27.331 1.00 93.06 675 ALA A O 1
ATOM 5257 N N . ALA A 1 676 ? -24.340 -3.462 28.697 1.00 94.38 676 ALA A N 1
ATOM 5258 C CA . ALA A 1 676 ? -25.289 -2.904 29.662 1.00 94.38 676 ALA A CA 1
ATOM 5259 C C . ALA A 1 676 ? -26.340 -2.004 28.990 1.00 94.38 676 ALA A C 1
ATOM 5261 O O . ALA A 1 676 ? -27.541 -2.239 29.137 1.00 94.38 676 ALA A O 1
ATOM 5262 N N . LEU A 1 677 ? -25.899 -1.045 28.165 1.00 95.25 677 LEU A N 1
ATOM 5263 C CA . LEU A 1 677 ? -26.790 -0.155 27.413 1.00 95.25 677 LEU A CA 1
ATOM 5264 C C . LEU A 1 677 ? -27.681 -0.935 26.424 1.00 95.25 677 LEU A C 1
ATOM 5266 O O . LEU A 1 677 ? -28.864 -0.624 26.280 1.00 95.25 677 LEU A O 1
ATOM 5270 N N . ARG A 1 678 ? -27.140 -1.955 25.736 1.00 94.69 678 ARG A N 1
ATOM 5271 C CA . ARG A 1 678 ? -27.879 -2.795 24.767 1.00 94.69 678 ARG A CA 1
ATOM 5272 C C . ARG A 1 678 ? -28.936 -3.694 25.404 1.00 94.69 678 ARG A C 1
ATOM 5274 O O . ARG A 1 678 ? -29.861 -4.095 24.691 1.00 94.69 678 ARG A O 1
ATOM 5281 N N . ASP A 1 679 ? -28.798 -4.027 26.678 1.00 93.50 679 ASP A N 1
ATOM 5282 C CA . ASP A 1 679 ? -29.775 -4.834 27.406 1.00 93.50 679 ASP A CA 1
ATOM 5283 C C . ASP A 1 679 ? -30.874 -3.951 27.997 1.00 93.50 679 ASP A C 1
ATOM 5285 O O . ASP A 1 679 ? -32.047 -4.175 27.699 1.00 93.50 679 ASP A O 1
ATOM 5289 N N . ALA A 1 680 ? -30.503 -2.897 28.733 1.00 94.56 680 ALA A N 1
ATOM 5290 C CA . ALA A 1 680 ? -31.447 -1.945 29.328 1.00 94.56 680 ALA A CA 1
ATOM 5291 C C . ALA A 1 680 ? -32.417 -1.351 28.286 1.00 94.56 680 ALA A C 1
ATOM 5293 O O . ALA A 1 680 ? -33.627 -1.278 28.486 1.00 94.56 680 ALA A O 1
ATOM 5294 N N . THR A 1 681 ? -31.904 -1.010 27.100 1.00 96.19 681 THR A N 1
ATOM 5295 C CA . THR A 1 681 ? -32.703 -0.399 26.022 1.00 96.19 681 THR A CA 1
ATOM 5296 C C . THR A 1 681 ? -33.426 -1.397 25.108 1.00 96.19 681 THR A C 1
ATOM 5298 O O . THR A 1 681 ? -34.108 -0.983 24.167 1.00 96.19 681 THR A O 1
ATOM 5301 N N . ARG A 1 682 ? -33.308 -2.712 25.352 1.00 95.19 682 ARG A N 1
ATOM 5302 C CA . ARG A 1 682 ? -33.850 -3.769 24.474 1.00 95.19 682 ARG A CA 1
ATOM 5303 C C . ARG A 1 682 ? -35.364 -3.666 24.287 1.00 95.19 682 ARG A C 1
ATOM 5305 O O . ARG A 1 682 ? -35.844 -3.769 23.160 1.00 95.19 682 ARG A O 1
ATOM 5312 N N . ALA A 1 683 ? -36.103 -3.436 25.372 1.00 95.06 683 ALA A N 1
ATOM 5313 C CA . ALA A 1 683 ? -37.558 -3.303 25.334 1.00 95.06 683 ALA A CA 1
ATOM 5314 C C . ALA A 1 683 ? -38.002 -2.022 24.605 1.00 95.06 683 ALA A C 1
ATOM 5316 O O . ALA A 1 683 ? -38.885 -2.076 23.750 1.00 95.06 683 ALA A O 1
ATOM 5317 N N . ALA A 1 684 ? -37.342 -0.892 24.883 1.00 95.12 684 ALA A N 1
ATOM 5318 C CA . ALA A 1 684 ? -37.647 0.395 24.259 1.00 95.12 684 ALA A CA 1
ATOM 5319 C C . ALA A 1 684 ? -37.427 0.374 22.737 1.00 95.12 684 ALA A C 1
ATOM 5321 O O . ALA A 1 684 ? -38.307 0.809 21.995 1.00 95.12 684 ALA A O 1
ATOM 5322 N N . LEU A 1 685 ? -36.320 -0.219 22.257 1.00 95.25 685 LEU A N 1
ATOM 5323 C CA . LEU A 1 685 ? -36.084 -0.393 20.819 1.00 95.25 685 LEU A CA 1
ATOM 5324 C C . LEU A 1 685 ? -37.197 -1.218 20.160 1.00 95.25 685 LEU A C 1
ATOM 5326 O O . LEU A 1 685 ? -37.715 -0.816 19.119 1.00 95.25 685 LEU A O 1
ATOM 5330 N N . ASN A 1 686 ? -37.579 -2.345 20.769 1.00 94.62 686 ASN A N 1
ATOM 5331 C CA . ASN A 1 686 ? -38.629 -3.220 20.240 1.00 94.62 686 ASN A CA 1
ATOM 5332 C C . ASN A 1 686 ? -40.002 -2.521 20.194 1.00 94.62 686 ASN A C 1
ATOM 5334 O O . ASN A 1 686 ? -40.791 -2.788 19.291 1.00 94.62 686 ASN A O 1
ATOM 5338 N N . ALA A 1 687 ? -40.273 -1.606 21.130 1.00 94.94 687 ALA A N 1
ATOM 5339 C CA . ALA A 1 687 ? -41.479 -0.774 21.162 1.00 94.94 687 ALA A CA 1
ATOM 5340 C C . ALA A 1 687 ? -41.383 0.513 20.306 1.00 94.94 687 ALA A C 1
ATOM 5342 O O . ALA A 1 687 ? -42.339 1.292 20.248 1.00 94.94 687 ALA A O 1
ATOM 5343 N N . GLY A 1 688 ? -40.232 0.777 19.675 1.00 93.75 688 GLY A N 1
ATOM 5344 C CA . GLY A 1 688 ? -39.958 2.005 18.920 1.00 93.75 688 GLY A CA 1
ATOM 5345 C C . GLY A 1 688 ? -39.889 3.284 19.769 1.00 93.75 688 GLY A C 1
ATOM 5346 O O . GLY A 1 688 ? -39.945 4.378 19.208 1.00 93.75 688 GLY A O 1
ATOM 5347 N N . GLN A 1 689 ? -39.784 3.157 21.094 1.00 94.94 689 GLN A N 1
ATOM 5348 C CA . GLN A 1 689 ? -39.834 4.258 22.061 1.00 94.94 689 GLN A CA 1
ATOM 5349 C C . GLN A 1 689 ? -38.433 4.787 22.414 1.00 94.94 689 GLN A C 1
ATOM 5351 O O . GLN A 1 689 ? -37.445 4.063 22.256 1.00 94.94 689 GLN A O 1
ATOM 5356 N N . PRO A 1 690 ? -38.314 6.037 22.903 1.00 95.94 690 PRO A N 1
ATOM 5357 C CA . PRO A 1 690 ? -37.106 6.482 23.593 1.00 95.94 690 PRO A CA 1
ATOM 5358 C C . PRO A 1 690 ? -36.878 5.681 24.886 1.00 95.94 690 PRO A C 1
ATOM 5360 O O . PRO A 1 690 ? -37.799 5.065 25.423 1.00 95.94 690 PRO A O 1
ATOM 5363 N N . ALA A 1 691 ? -35.652 5.720 25.404 1.00 96.31 691 ALA A N 1
ATOM 5364 C CA . ALA A 1 691 ? -35.288 5.125 26.691 1.00 96.31 691 ALA A CA 1
ATOM 5365 C C . ALA A 1 691 ? -34.551 6.145 27.559 1.00 96.31 691 ALA A C 1
ATOM 5367 O O . ALA A 1 691 ? -33.695 6.860 27.044 1.00 96.31 691 ALA A O 1
ATOM 5368 N N . THR A 1 692 ? -34.824 6.166 28.862 1.00 95.38 692 THR A N 1
ATOM 5369 C CA . THR A 1 692 ? -34.048 6.946 29.837 1.00 95.38 692 THR A CA 1
ATOM 5370 C C . THR A 1 692 ? -33.257 5.989 30.715 1.00 95.38 692 THR A C 1
ATOM 5372 O O . THR A 1 692 ? -33.814 5.011 31.203 1.00 95.38 692 THR A O 1
ATOM 5375 N N . LEU A 1 693 ? -31.962 6.256 30.880 1.00 95.00 693 LEU A N 1
ATOM 5376 C CA . LEU A 1 693 ? -31.014 5.415 31.610 1.00 95.00 693 LEU A CA 1
ATOM 5377 C C . LEU A 1 693 ? -30.288 6.255 32.660 1.00 95.00 693 LEU A C 1
ATOM 5379 O O . LEU A 1 693 ? -29.701 7.277 32.305 1.00 95.00 693 LEU A O 1
ATOM 5383 N N . THR A 1 694 ? -30.245 5.816 33.915 1.00 95.94 694 THR A N 1
ATOM 5384 C CA . THR A 1 694 ? -29.427 6.495 34.931 1.00 95.94 694 THR A CA 1
ATOM 5385 C C . THR A 1 694 ? -27.975 6.021 34.836 1.00 95.94 694 THR A C 1
ATOM 5387 O O . THR A 1 694 ? -27.670 4.839 35.021 1.00 95.94 694 THR A O 1
ATOM 5390 N N . LEU A 1 695 ? -27.058 6.946 34.560 1.00 95.62 695 LEU A N 1
ATOM 5391 C CA . LEU A 1 695 ? -25.612 6.739 34.631 1.00 95.62 695 LEU A CA 1
ATOM 5392 C C . LEU A 1 695 ? -25.096 7.156 36.012 1.00 95.62 695 LEU A C 1
ATOM 5394 O O . LEU A 1 695 ? -25.535 8.171 36.548 1.00 95.62 695 LEU A O 1
ATOM 5398 N N . ALA A 1 696 ? -24.131 6.419 36.561 1.00 95.69 696 ALA A N 1
ATOM 5399 C CA . ALA A 1 696 ? -23.364 6.825 37.737 1.00 95.69 696 ALA A CA 1
ATOM 5400 C C . ALA A 1 696 ? -21.913 7.119 37.335 1.00 95.69 696 ALA A C 1
ATOM 5402 O O . ALA A 1 696 ? -21.229 6.259 36.768 1.00 95.69 696 ALA A O 1
ATOM 5403 N N . LEU A 1 697 ? -21.456 8.334 37.634 1.00 94.88 697 LEU A N 1
ATOM 5404 C CA . LEU A 1 697 ? -20.116 8.829 37.337 1.00 94.88 697 LEU A CA 1
ATOM 5405 C C . LEU A 1 697 ? -19.346 9.072 38.638 1.00 94.88 697 LEU A C 1
ATOM 5407 O O . LEU A 1 697 ? -19.758 9.878 39.465 1.00 94.88 697 LEU A O 1
ATOM 5411 N N . GLU A 1 698 ? -18.202 8.420 38.786 1.00 94.25 698 GLU A N 1
ATOM 5412 C CA . GLU A 1 698 ? -17.164 8.786 39.750 1.00 94.25 698 GLU A CA 1
ATOM 5413 C C . GLU A 1 698 ? -16.448 10.036 39.214 1.00 94.25 698 GLU A C 1
ATOM 5415 O O . GLU A 1 698 ? -15.931 10.027 38.092 1.00 94.25 698 GLU A O 1
ATOM 5420 N N . LEU A 1 699 ? -16.474 11.137 39.967 1.00 91.06 699 LEU A N 1
ATOM 5421 C CA . LEU A 1 699 ? -15.861 12.405 39.568 1.00 91.06 699 LEU A CA 1
ATOM 5422 C C . LEU A 1 699 ? -14.348 12.411 39.861 1.00 91.06 699 LEU A C 1
ATOM 5424 O O . LEU A 1 699 ? -13.929 11.881 40.892 1.00 91.06 699 LEU A O 1
ATOM 5428 N N . PRO A 1 700 ? -13.516 13.028 38.998 1.00 86.69 700 PRO A N 1
ATOM 5429 C CA . PRO A 1 700 ? -12.066 13.017 39.170 1.00 86.69 700 PRO A CA 1
ATOM 5430 C C . PRO A 1 700 ? -11.647 13.834 40.401 1.00 86.69 700 PRO A C 1
ATOM 5432 O O . PRO A 1 700 ? -11.891 15.040 40.469 1.00 86.69 700 PRO A O 1
ATOM 5435 N N . THR A 1 701 ? -10.976 13.196 41.361 1.00 74.62 701 THR A N 1
ATOM 5436 C CA . THR A 1 701 ? -10.380 13.877 42.518 1.00 74.62 701 THR A CA 1
ATOM 5437 C C . THR A 1 701 ? -8.953 14.340 42.215 1.00 74.62 701 THR A C 1
ATOM 5439 O O . THR A 1 701 ? -8.189 13.674 41.518 1.00 74.62 701 THR A O 1
ATOM 5442 N N . ALA A 1 702 ? -8.576 15.504 42.753 1.00 63.72 702 ALA A N 1
ATOM 5443 C CA . ALA A 1 702 ? -7.202 16.015 42.676 1.00 63.72 702 ALA A CA 1
ATOM 5444 C C . ALA A 1 702 ? -6.265 15.384 43.729 1.00 63.72 702 ALA A C 1
ATOM 5446 O O . ALA A 1 702 ? -5.046 15.492 43.614 1.00 63.72 702 ALA A O 1
ATOM 5447 N N . ASP A 1 703 ? -6.840 14.733 44.743 1.00 64.94 703 ASP A N 1
ATOM 5448 C CA . ASP A 1 703 ? -6.150 14.070 45.847 1.00 64.94 703 ASP A CA 1
ATOM 5449 C C . ASP A 1 703 ? -6.680 12.624 45.965 1.00 64.94 703 ASP A C 1
ATOM 5451 O O . ASP A 1 703 ? -7.876 12.445 46.220 1.00 64.94 703 ASP A O 1
ATOM 5455 N N . PRO A 1 704 ? -5.834 11.589 45.785 1.00 55.97 704 PRO A N 1
ATOM 5456 C CA . PRO A 1 704 ? -6.237 10.184 45.904 1.00 55.97 704 PRO A CA 1
ATOM 5457 C C . PRO A 1 704 ? -6.693 9.747 47.305 1.00 55.97 704 PRO A C 1
ATOM 5459 O O . PRO A 1 704 ? -7.246 8.658 47.439 1.00 55.97 704 PRO A O 1
ATOM 5462 N N . SER A 1 705 ? -6.450 10.549 48.348 1.00 62.03 705 SER A N 1
ATOM 5463 C CA . SER A 1 705 ? -6.945 10.287 49.707 1.00 62.03 705 SER A CA 1
ATOM 5464 C C . SER A 1 705 ? -8.385 10.767 49.929 1.00 62.03 705 SER A C 1
ATOM 5466 O O . SER A 1 705 ? -9.043 10.318 50.869 1.00 62.03 705 SER A O 1
ATOM 5468 N N . ILE A 1 706 ? -8.907 11.632 49.050 1.00 73.56 706 ILE A N 1
ATOM 5469 C CA . ILE A 1 706 ? -10.307 12.060 49.077 1.00 73.56 706 ILE A CA 1
ATOM 5470 C C . ILE A 1 706 ? -11.162 10.983 48.406 1.00 73.56 706 ILE A C 1
ATOM 5472 O O . ILE A 1 706 ? -10.990 10.672 47.227 1.00 73.56 706 ILE A O 1
ATOM 5476 N N . GLN A 1 707 ? -12.118 10.439 49.161 1.00 74.31 707 GLN A N 1
ATOM 5477 C CA . GLN A 1 707 ? -13.082 9.462 48.661 1.00 74.31 707 GLN A CA 1
ATOM 5478 C C . GLN A 1 707 ? -13.912 10.087 47.517 1.00 74.31 707 GLN A C 1
ATOM 5480 O O . GLN A 1 707 ? -14.503 11.151 47.720 1.00 74.31 707 GLN A O 1
ATOM 5485 N N . PRO A 1 708 ? -13.939 9.490 46.311 1.00 76.62 708 PRO A N 1
ATOM 5486 C CA . PRO A 1 708 ? -14.428 10.183 45.126 1.00 76.62 708 PRO A CA 1
ATOM 5487 C C . PRO A 1 708 ? -15.952 10.332 45.121 1.00 76.62 708 PRO A C 1
ATOM 5489 O O . PRO A 1 708 ? -16.704 9.387 45.372 1.00 76.62 708 PRO A O 1
ATOM 5492 N N . THR A 1 709 ? -16.416 11.538 44.798 1.00 86.88 709 THR A N 1
ATOM 5493 C CA . THR A 1 709 ? -17.844 11.860 44.715 1.00 86.88 709 THR A CA 1
ATOM 5494 C C . THR A 1 709 ? -18.488 11.124 43.544 1.00 86.88 709 THR A C 1
ATOM 5496 O O . THR A 1 709 ? -17.997 11.194 42.419 1.00 86.88 709 THR A O 1
ATOM 5499 N N . THR A 1 710 ? -19.619 10.459 43.789 1.00 91.88 710 THR A N 1
ATOM 5500 C CA . THR A 1 710 ? -20.451 9.874 42.728 1.00 91.88 710 THR A CA 1
ATOM 5501 C C . THR A 1 710 ? -21.591 10.820 42.359 1.00 91.88 710 THR A C 1
ATOM 5503 O O . THR A 1 710 ? -22.428 11.139 43.203 1.00 91.88 710 THR A O 1
ATOM 5506 N N . GLU A 1 711 ? -21.662 11.217 41.093 1.00 93.19 711 GLU A N 1
ATOM 5507 C CA . GLU A 1 711 ? -22.803 11.914 40.495 1.00 93.19 711 GLU A CA 1
ATOM 5508 C C . GLU A 1 711 ? -23.715 10.912 39.765 1.00 93.19 711 GLU A C 1
ATOM 5510 O O . GLU A 1 711 ? -23.252 9.881 39.266 1.00 93.19 711 GLU A O 1
ATOM 5515 N N . ARG A 1 712 ? -25.022 11.198 39.690 1.00 94.75 712 ARG A N 1
ATOM 5516 C CA . ARG A 1 712 ? -25.976 10.439 38.867 1.00 94.75 712 ARG A CA 1
ATOM 5517 C C . ARG A 1 712 ? -26.603 11.346 37.818 1.00 94.75 712 ARG A C 1
ATOM 5519 O O . ARG A 1 712 ? -27.086 12.422 38.155 1.00 94.75 712 ARG A O 1
ATOM 5526 N N . LEU A 1 713 ? -26.610 10.890 36.569 1.00 94.19 713 LEU A N 1
ATOM 5527 C CA . LEU A 1 713 ? -27.141 11.618 35.417 1.00 94.19 713 LEU A CA 1
ATOM 5528 C C . LEU A 1 713 ? -28.149 10.750 34.667 1.00 94.19 713 LEU A C 1
ATOM 5530 O O . LEU A 1 713 ? -27.807 9.649 34.236 1.00 94.19 713 LEU A O 1
ATOM 5534 N N . ASP A 1 714 ? -29.355 11.264 34.445 1.00 94.94 714 ASP A N 1
ATOM 5535 C CA . ASP A 1 714 ? -30.335 10.602 33.586 1.00 94.94 714 ASP A CA 1
ATOM 5536 C C . ASP A 1 714 ? -30.081 10.938 32.114 1.00 94.94 714 ASP A C 1
ATOM 5538 O O . ASP A 1 714 ? -30.020 12.099 31.701 1.00 94.94 714 ASP A O 1
ATOM 5542 N N . TRP A 1 715 ? -29.933 9.895 31.302 1.00 95.00 715 TRP A N 1
ATOM 5543 C CA . TRP A 1 715 ? -29.589 9.984 29.891 1.00 95.00 715 TRP A CA 1
ATOM 5544 C C . TRP A 1 715 ? -30.740 9.470 29.031 1.00 95.00 715 TRP A C 1
ATOM 5546 O O . TRP A 1 715 ? -31.022 8.273 29.001 1.00 95.00 715 TRP A O 1
ATOM 5556 N N . THR A 1 716 ? -31.420 10.382 28.333 1.00 94.81 716 THR A N 1
ATOM 5557 C CA . THR A 1 716 ? -32.499 10.029 27.398 1.00 94.81 716 THR A CA 1
ATOM 5558 C C . THR A 1 716 ? -31.929 9.768 26.003 1.00 94.81 716 THR A C 1
ATOM 5560 O O . THR A 1 716 ? -31.264 10.628 25.428 1.00 94.81 716 THR A O 1
ATOM 5563 N N . LEU A 1 717 ? -32.217 8.592 25.450 1.00 95.25 717 LEU A N 1
ATOM 5564 C CA . LEU A 1 717 ? -31.819 8.137 24.121 1.00 95.25 717 LEU A CA 1
ATOM 5565 C C . LEU A 1 717 ? -33.024 8.116 23.177 1.00 95.25 717 LEU A C 1
ATOM 5567 O O . LEU A 1 717 ? -34.090 7.606 23.532 1.00 95.25 717 LEU A O 1
ATOM 5571 N N . SER A 1 718 ? -32.857 8.632 21.957 1.00 94.75 718 SER A N 1
ATOM 5572 C CA . SER A 1 718 ? -33.911 8.597 20.939 1.00 94.75 718 SER A CA 1
ATOM 5573 C C . SER A 1 718 ? -34.020 7.214 20.273 1.00 94.75 718 SER A C 1
ATOM 5575 O O . SER A 1 718 ? -33.054 6.445 20.281 1.00 94.75 718 SER A O 1
ATOM 5577 N N . PRO A 1 719 ? -35.141 6.893 19.597 1.00 93.56 719 PRO A N 1
ATOM 5578 C CA . PRO A 1 719 ? -35.253 5.665 18.807 1.00 93.56 719 PRO A CA 1
ATOM 5579 C C . PRO A 1 719 ? -34.172 5.503 17.720 1.00 93.56 719 PRO A C 1
ATOM 5581 O O . PRO A 1 719 ? -33.874 4.373 17.337 1.00 93.56 719 PRO A O 1
ATOM 5584 N N . ASP A 1 720 ? -33.567 6.593 17.226 1.00 89.69 720 ASP A N 1
ATOM 5585 C CA . ASP A 1 720 ? -32.417 6.526 16.309 1.00 89.69 720 ASP A CA 1
ATOM 5586 C C . ASP A 1 720 ? -31.109 6.178 17.032 1.00 89.69 720 ASP A C 1
ATOM 5588 O O . ASP A 1 720 ? -30.329 5.380 16.511 1.00 89.69 720 ASP A O 1
ATOM 5592 N N . ASP A 1 721 ? -30.887 6.688 18.247 1.00 92.19 721 ASP A N 1
ATOM 5593 C CA . ASP A 1 721 ? -29.737 6.302 19.078 1.00 92.19 721 ASP A CA 1
ATOM 5594 C C . ASP A 1 721 ? -29.809 4.819 19.461 1.00 92.19 721 ASP A C 1
ATOM 5596 O O . ASP A 1 721 ? -28.806 4.106 19.396 1.00 92.19 721 ASP A O 1
ATOM 5600 N N . LEU A 1 722 ? -31.011 4.323 19.787 1.00 94.50 722 LEU A N 1
ATOM 5601 C CA . LEU A 1 722 ? -31.233 2.903 20.061 1.00 94.50 722 LEU A CA 1
ATOM 5602 C C . LEU A 1 722 ? -30.954 2.043 18.821 1.00 94.50 722 LEU A C 1
ATOM 5604 O O . LEU A 1 722 ? -30.249 1.037 18.918 1.00 94.50 722 LEU A O 1
ATOM 5608 N N . ARG A 1 723 ? -31.425 2.459 17.636 1.00 92.00 723 ARG A N 1
ATOM 5609 C CA . ARG A 1 723 ? -31.074 1.799 16.366 1.00 92.00 723 ARG A CA 1
ATOM 5610 C C . ARG A 1 723 ? -29.561 1.786 16.137 1.00 92.00 723 ARG A C 1
ATOM 5612 O O . ARG A 1 723 ? -29.015 0.730 15.823 1.00 92.00 723 ARG A O 1
ATOM 5619 N N . ALA A 1 724 ? -28.875 2.912 16.335 1.00 88.19 724 ALA A N 1
ATOM 5620 C CA . ALA A 1 724 ? -27.430 3.025 16.140 1.00 88.19 724 ALA A CA 1
ATOM 5621 C C . ALA A 1 724 ? -26.635 2.120 17.101 1.00 88.19 724 ALA A C 1
ATOM 5623 O O . ALA A 1 724 ? -25.780 1.354 16.657 1.00 88.19 724 ALA A O 1
ATOM 5624 N N . LEU A 1 725 ? -26.958 2.145 18.399 1.00 92.62 725 LEU A N 1
ATOM 5625 C CA . LEU A 1 725 ? -26.345 1.305 19.436 1.00 92.62 725 LEU A CA 1
ATOM 5626 C C . LEU A 1 725 ? -26.534 -0.198 19.167 1.00 92.62 725 LEU A C 1
ATOM 5628 O O . LEU A 1 725 ? -25.638 -1.008 19.422 1.00 92.62 725 LEU A O 1
ATOM 5632 N N . HIS A 1 726 ? -27.699 -0.594 18.652 1.00 92.12 726 HIS A N 1
ATOM 5633 C CA . HIS A 1 726 ? -28.011 -2.004 18.406 1.00 92.12 726 HIS A CA 1
ATOM 5634 C C . HIS A 1 726 ? -27.469 -2.504 17.062 1.00 92.12 726 HIS A C 1
ATOM 5636 O O . HIS A 1 726 ? -27.113 -3.681 16.965 1.00 92.12 726 HIS A O 1
ATOM 5642 N N . ALA A 1 727 ? -27.287 -1.610 16.085 1.00 88.69 727 ALA A N 1
ATOM 5643 C CA . ALA A 1 727 ? -26.570 -1.869 14.835 1.00 88.69 727 ALA A CA 1
ATOM 5644 C C . ALA A 1 727 ? -25.040 -1.999 15.004 1.00 88.69 727 ALA A C 1
ATOM 5646 O O . ALA A 1 727 ? -24.360 -2.444 14.077 1.00 88.69 727 ALA A O 1
ATOM 5647 N N . LEU A 1 728 ? -24.475 -1.660 16.174 1.00 89.12 728 LEU A N 1
ATOM 5648 C CA . LEU A 1 728 ? -23.070 -1.945 16.489 1.00 89.12 728 LEU A CA 1
ATOM 5649 C C . LEU A 1 728 ? -22.825 -3.458 16.565 1.00 89.12 728 LEU A C 1
ATOM 5651 O O . LEU A 1 728 ? -23.082 -4.092 17.591 1.00 89.12 728 LEU A O 1
ATOM 5655 N N . GLY A 1 729 ? -22.317 -4.021 15.470 1.00 89.62 729 GLY A N 1
ATOM 5656 C CA . GLY A 1 729 ? -21.939 -5.427 15.353 1.00 89.62 729 GLY A CA 1
ATOM 5657 C C . GLY A 1 729 ? -20.639 -5.781 16.082 1.00 89.62 729 GLY A C 1
ATOM 5658 O O . GLY A 1 729 ? -20.374 -5.319 17.193 1.00 89.62 729 GLY A O 1
ATOM 5659 N N . TRP A 1 730 ? -19.843 -6.627 15.436 1.00 90.44 730 TRP A N 1
ATOM 5660 C CA . TRP A 1 730 ? -18.668 -7.285 16.003 1.00 90.44 730 TRP A CA 1
ATOM 5661 C C . TRP A 1 730 ? -17.485 -7.243 15.026 1.00 90.44 730 TRP A C 1
ATOM 5663 O O . TRP A 1 730 ? -17.667 -6.984 13.831 1.00 90.44 730 TRP A O 1
ATOM 5673 N N . GLU A 1 731 ? -16.275 -7.469 15.531 1.00 89.12 731 GLU A N 1
ATOM 5674 C CA . GLU A 1 731 ? -15.038 -7.453 14.745 1.00 89.12 731 GLU A CA 1
ATOM 5675 C C . GLU A 1 731 ? -13.983 -8.443 15.264 1.00 89.12 731 GLU A C 1
ATOM 5677 O O . GLU A 1 731 ? -14.131 -9.058 16.320 1.00 89.12 731 GLU A O 1
ATOM 5682 N N . SER A 1 732 ? -12.930 -8.655 14.471 1.00 89.94 732 SER A N 1
ATOM 5683 C CA . SER A 1 732 ? -11.890 -9.646 14.762 1.00 89.94 732 SER A CA 1
ATOM 5684 C C . SER A 1 732 ? -10.947 -9.167 15.875 1.00 89.94 732 SER A C 1
ATOM 5686 O O . SER A 1 732 ? -10.428 -8.056 15.764 1.00 89.94 732 SER A O 1
ATOM 5688 N N . PRO A 1 733 ? -10.618 -10.001 16.884 1.00 89.06 733 PRO A N 1
ATOM 5689 C CA . PRO A 1 733 ? -9.502 -9.735 17.797 1.00 89.06 733 PRO A CA 1
ATOM 5690 C C . PRO A 1 733 ? -8.133 -9.801 17.097 1.00 89.06 733 PRO A C 1
ATOM 5692 O O . PRO A 1 733 ? -7.139 -9.330 17.643 1.00 89.06 733 PRO A O 1
ATOM 5695 N N . LEU A 1 734 ? -8.069 -10.379 15.891 1.00 89.88 734 LEU A N 1
ATOM 5696 C CA . LEU A 1 734 ? -6.857 -10.502 15.085 1.00 89.88 734 LEU A CA 1
ATOM 5697 C C . LEU A 1 734 ? -6.815 -9.392 14.016 1.00 89.88 734 LEU A C 1
ATOM 5699 O O . LEU A 1 734 ? -7.542 -9.512 13.020 1.00 89.88 734 LEU A O 1
ATOM 5703 N N . PRO A 1 735 ? -5.995 -8.331 14.172 1.00 86.00 735 PRO A N 1
ATOM 5704 C CA . PRO A 1 735 ? -5.782 -7.336 13.121 1.00 86.00 735 PRO A CA 1
ATOM 5705 C C . PRO A 1 735 ? -5.107 -7.939 11.880 1.00 86.00 735 PRO A C 1
ATOM 5707 O O . PRO A 1 735 ? -4.251 -8.821 11.971 1.00 86.00 735 PRO A O 1
ATOM 5710 N N . SER A 1 736 ? -5.456 -7.420 10.700 1.00 84.19 736 SER A N 1
ATOM 5711 C CA . SER A 1 736 ? -4.981 -7.903 9.391 1.00 84.19 736 SER A CA 1
ATOM 5712 C C . SER A 1 736 ? -3.460 -7.838 9.205 1.00 84.19 736 SER A C 1
ATOM 5714 O O . SER A 1 736 ? -2.908 -8.604 8.415 1.00 84.19 736 SER A O 1
ATOM 5716 N N . THR A 1 737 ? -2.776 -6.982 9.971 1.00 83.88 737 THR A N 1
ATOM 5717 C CA . THR A 1 737 ? -1.312 -6.838 10.025 1.00 83.88 737 THR A CA 1
ATOM 5718 C C . THR A 1 737 ? -0.585 -8.032 10.650 1.00 83.88 737 THR A C 1
ATOM 5720 O O . THR A 1 737 ? 0.625 -8.158 10.468 1.00 83.88 737 THR A O 1
ATOM 5723 N N . LEU A 1 738 ? -1.294 -8.931 11.344 1.00 88.88 738 LEU A N 1
ATOM 5724 C CA . LEU A 1 738 ? -0.742 -10.211 11.807 1.00 88.88 738 LEU A CA 1
ATOM 5725 C C . LEU A 1 738 ? -0.523 -11.212 10.671 1.00 88.88 738 LEU A C 1
ATOM 5727 O O . LEU A 1 738 ? 0.136 -12.225 10.888 1.00 88.88 738 LEU A O 1
ATOM 5731 N N . PHE A 1 739 ? -1.076 -10.965 9.483 1.00 92.19 739 PHE A N 1
ATOM 5732 C CA . PHE A 1 739 ? -1.061 -11.894 8.361 1.00 92.19 739 PHE A CA 1
ATOM 5733 C C . PHE A 1 739 ? -0.084 -11.451 7.261 1.00 92.19 739 PHE A C 1
ATOM 5735 O O . PHE A 1 739 ? 0.103 -10.265 6.996 1.00 92.19 739 PHE A O 1
ATOM 5742 N N . GLN A 1 740 ? 0.535 -12.420 6.585 1.00 92.06 740 GLN A N 1
ATOM 5743 C CA . GLN A 1 740 ? 1.385 -12.178 5.416 1.00 92.06 740 GLN A CA 1
ATOM 5744 C C . GLN A 1 740 ? 0.541 -11.639 4.248 1.00 92.06 740 GLN A C 1
ATOM 5746 O O . GLN A 1 740 ? -0.614 -12.062 4.120 1.00 92.06 740 GLN A O 1
ATOM 5751 N N . PRO A 1 741 ? 1.089 -10.787 3.357 1.00 90.75 741 PRO A N 1
ATOM 5752 C CA . PRO A 1 741 ? 0.426 -10.389 2.111 1.00 90.75 741 PRO A CA 1
ATOM 5753 C C . PRO A 1 741 ? -0.140 -11.589 1.341 1.00 90.75 741 PRO A C 1
ATOM 5755 O O . PRO A 1 741 ? 0.465 -12.663 1.314 1.00 90.75 741 PRO A O 1
ATOM 5758 N N . ALA A 1 742 ? -1.313 -11.430 0.731 1.00 90.19 742 ALA A N 1
ATOM 5759 C CA . ALA A 1 742 ? -1.866 -12.446 -0.150 1.00 90.19 742 ALA A CA 1
ATOM 5760 C C . ALA A 1 742 ? -1.172 -12.353 -1.511 1.00 90.19 742 ALA A C 1
ATOM 5762 O O . ALA A 1 742 ? -1.335 -11.371 -2.226 1.00 90.19 742 ALA A O 1
ATOM 5763 N N . GLU A 1 743 ? -0.433 -13.392 -1.888 1.00 87.38 743 GLU A N 1
ATOM 5764 C CA . GLU A 1 743 ? 0.135 -13.529 -3.229 1.00 87.38 743 GLU A CA 1
ATOM 5765 C C . GLU A 1 743 ? -0.661 -14.557 -4.043 1.00 87.38 743 GLU A C 1
ATOM 5767 O O . GLU A 1 743 ? -1.024 -15.623 -3.542 1.00 87.38 743 GLU A O 1
ATOM 5772 N N . PHE A 1 744 ? -0.874 -14.280 -5.330 1.00 89.31 744 PHE A N 1
ATOM 5773 C CA . PHE A 1 744 ? -1.316 -15.275 -6.309 1.00 89.31 744 PHE A CA 1
ATOM 5774 C C . PHE A 1 744 ? -0.368 -15.300 -7.514 1.00 89.31 744 PHE A C 1
ATOM 5776 O O . PHE A 1 744 ? 0.326 -14.322 -7.800 1.00 89.31 744 PHE A O 1
ATOM 5783 N N . LEU A 1 745 ? -0.344 -16.418 -8.245 1.00 89.62 745 LEU A N 1
ATOM 5784 C CA . LEU A 1 745 ? 0.462 -16.550 -9.457 1.00 89.62 745 LEU A CA 1
ATOM 5785 C C . LEU A 1 745 ? -0.235 -15.860 -10.643 1.00 89.62 745 LEU A C 1
ATOM 5787 O O . LEU A 1 745 ? -1.018 -16.480 -11.367 1.00 89.62 745 LEU A O 1
ATOM 5791 N N . LEU A 1 746 ? 0.080 -14.585 -10.869 1.00 88.69 746 LEU A N 1
ATOM 5792 C CA . LEU A 1 746 ? -0.338 -13.838 -12.051 1.00 88.69 746 LEU A CA 1
ATOM 5793 C C . LEU A 1 746 ? 0.362 -14.406 -13.291 1.00 88.69 746 LEU A C 1
ATOM 5795 O O . LEU A 1 746 ? 1.542 -14.152 -13.551 1.00 88.69 746 LEU A O 1
ATOM 5799 N N . LYS A 1 747 ? -0.391 -15.196 -14.058 1.00 92.31 747 LYS A N 1
ATOM 5800 C CA . LYS A 1 747 ? 0.064 -15.900 -15.257 1.00 92.31 747 LYS A CA 1
ATOM 5801 C C . LYS A 1 747 ? -0.900 -15.675 -16.418 1.00 92.31 747 LYS A C 1
ATOM 5803 O O . LYS A 1 747 ? -2.115 -15.751 -16.250 1.00 92.31 747 LYS A O 1
ATOM 5808 N N . ALA A 1 748 ? -0.349 -15.420 -17.599 1.00 91.44 748 ALA A N 1
ATOM 5809 C CA . ALA A 1 748 ? -1.114 -15.243 -18.823 1.00 91.44 748 ALA A CA 1
ATOM 5810 C C . ALA A 1 748 ? -1.722 -16.568 -19.311 1.00 91.44 748 ALA A C 1
ATOM 5812 O O . ALA A 1 748 ? -1.089 -17.624 -19.257 1.00 91.44 748 ALA A O 1
ATOM 5813 N N . THR A 1 749 ? -2.938 -16.493 -19.845 1.00 90.44 749 THR A N 1
ATOM 5814 C CA . THR A 1 749 ? -3.726 -17.651 -20.304 1.00 90.44 749 THR A CA 1
ATOM 5815 C C . THR A 1 749 ? -3.225 -18.262 -21.618 1.00 90.44 749 THR A C 1
ATOM 5817 O O . THR A 1 749 ? -3.489 -19.427 -21.902 1.00 90.44 749 THR A O 1
ATOM 5820 N N . GLY A 1 750 ? -2.468 -17.502 -22.414 1.00 92.06 750 GLY A N 1
ATOM 5821 C CA . GLY A 1 750 ? -1.878 -17.949 -23.676 1.00 92.06 750 GLY A CA 1
ATOM 5822 C C . GLY A 1 750 ? -0.935 -16.903 -24.286 1.00 92.06 750 GLY A C 1
ATOM 5823 O O . GLY A 1 750 ? -0.774 -15.825 -23.716 1.00 92.06 750 GLY A O 1
ATOM 5824 N N . PRO A 1 751 ? -0.304 -17.172 -25.447 1.00 91.12 751 PRO A N 1
ATOM 5825 C CA . PRO A 1 751 ? 0.740 -16.303 -26.005 1.00 91.12 751 PRO A CA 1
ATOM 5826 C C . PRO A 1 751 ? 0.282 -14.873 -26.333 1.00 91.12 751 PRO A C 1
ATOM 5828 O O . PRO A 1 751 ? 1.000 -13.921 -26.042 1.00 91.12 751 PRO A O 1
ATOM 5831 N N . LEU A 1 752 ? -0.924 -14.708 -26.890 1.00 92.94 752 LEU A N 1
ATOM 5832 C CA . LEU A 1 752 ? -1.487 -13.386 -27.202 1.00 92.94 752 LEU A CA 1
ATOM 5833 C C . LEU A 1 752 ? -1.839 -12.595 -25.934 1.00 92.94 752 LEU A C 1
ATOM 5835 O O . LEU A 1 752 ? -1.608 -11.390 -25.873 1.00 92.94 752 LEU A O 1
ATOM 5839 N N . ASP A 1 753 ? -2.345 -13.278 -24.906 1.00 91.50 753 ASP A N 1
ATOM 5840 C CA . ASP A 1 753 ? -2.605 -12.682 -23.594 1.00 91.50 753 ASP A CA 1
ATOM 5841 C C . ASP A 1 753 ? -1.291 -12.297 -22.896 1.00 91.50 753 ASP A C 1
ATOM 5843 O O . ASP A 1 753 ? -1.195 -11.218 -22.320 1.00 91.50 753 ASP A O 1
ATOM 5847 N N . ALA A 1 754 ? -0.233 -13.105 -23.030 1.00 93.44 754 ALA A N 1
ATOM 5848 C CA . ALA A 1 754 ? 1.097 -12.785 -22.515 1.00 93.44 754 ALA A CA 1
ATOM 5849 C C . ALA A 1 754 ? 1.688 -11.537 -23.191 1.00 93.44 754 ALA A C 1
ATOM 5851 O O . ALA A 1 754 ? 2.208 -10.665 -22.499 1.00 93.44 754 ALA A O 1
ATOM 5852 N N . LEU A 1 755 ? 1.561 -11.411 -24.518 1.00 93.62 755 LEU A N 1
ATOM 5853 C CA . LEU A 1 755 ? 2.007 -10.227 -25.261 1.00 93.62 755 LEU A CA 1
ATOM 5854 C C . LEU A 1 755 ? 1.211 -8.976 -24.861 1.00 93.62 755 LEU A C 1
ATOM 5856 O O . LEU A 1 755 ? 1.798 -7.942 -24.552 1.00 93.62 755 LEU A O 1
ATOM 5860 N N . ASN A 1 756 ? -0.120 -9.079 -24.804 1.00 92.62 756 ASN A N 1
ATOM 5861 C CA . ASN A 1 756 ? -0.998 -8.000 -24.347 1.00 92.62 756 ASN A CA 1
ATOM 5862 C C . ASN A 1 756 ? -0.681 -7.586 -22.897 1.00 92.62 756 ASN A C 1
ATOM 5864 O O . ASN A 1 756 ? -0.661 -6.402 -22.577 1.00 92.62 756 ASN A O 1
ATOM 5868 N N . THR A 1 757 ? -0.373 -8.553 -22.028 1.00 90.75 757 THR A N 1
ATOM 5869 C CA . THR A 1 757 ? 0.040 -8.305 -20.640 1.00 90.75 757 THR A CA 1
ATOM 5870 C C . THR A 1 757 ? 1.405 -7.620 -20.575 1.00 90.75 757 THR A C 1
ATOM 5872 O O . THR A 1 757 ? 1.541 -6.644 -19.849 1.00 90.75 757 THR A O 1
ATOM 5875 N N . GLY A 1 758 ? 2.392 -8.060 -21.363 1.00 94.25 758 GLY A N 1
ATOM 5876 C CA . GLY A 1 758 ? 3.713 -7.427 -21.417 1.00 94.25 758 GLY A CA 1
ATOM 5877 C C . GLY A 1 758 ? 3.668 -5.986 -21.929 1.00 94.25 758 GLY A C 1
ATOM 5878 O O . GLY A 1 758 ? 4.290 -5.105 -21.344 1.00 94.25 758 GLY A O 1
ATOM 5879 N N . LEU A 1 759 ? 2.867 -5.718 -22.965 1.00 94.69 759 LEU A N 1
ATOM 5880 C CA . LEU A 1 759 ? 2.634 -4.364 -23.480 1.00 94.69 759 LEU A CA 1
ATOM 5881 C C . LEU A 1 759 ? 1.880 -3.481 -22.474 1.00 94.69 759 LEU A C 1
ATOM 5883 O O . LEU A 1 759 ? 2.249 -2.321 -22.278 1.00 94.69 759 LEU A O 1
ATOM 5887 N N . ALA A 1 760 ? 0.852 -4.026 -21.814 1.00 89.56 760 ALA A N 1
ATOM 5888 C CA . ALA A 1 760 ? 0.122 -3.324 -20.764 1.00 89.56 760 ALA A CA 1
ATOM 5889 C C . ALA A 1 760 ? 1.033 -2.980 -19.577 1.00 89.56 760 ALA A C 1
ATOM 5891 O O . ALA A 1 760 ? 0.973 -1.852 -19.096 1.00 89.56 760 ALA A O 1
ATOM 5892 N N . GLU A 1 761 ? 1.908 -3.897 -19.153 1.00 91.44 761 GLU A N 1
ATOM 5893 C CA . GLU A 1 761 ? 2.848 -3.684 -18.049 1.00 91.44 761 GLU A CA 1
ATOM 5894 C C . GLU A 1 761 ? 3.941 -2.668 -18.405 1.00 91.44 761 GLU A C 1
ATOM 5896 O O . GLU A 1 761 ? 4.183 -1.745 -17.630 1.00 91.44 761 GLU A O 1
ATOM 5901 N N . THR A 1 762 ? 4.526 -2.742 -19.608 1.00 95.25 762 THR A N 1
ATOM 5902 C CA . THR A 1 762 ? 5.447 -1.707 -20.114 1.00 95.25 762 THR A CA 1
ATOM 5903 C C . THR A 1 762 ? 4.796 -0.324 -20.068 1.00 95.25 762 THR A C 1
ATOM 5905 O O . THR A 1 762 ? 5.388 0.620 -19.547 1.00 95.25 762 THR A O 1
ATOM 5908 N N . HIS A 1 763 ? 3.551 -0.196 -20.541 1.00 91.88 763 HIS A N 1
ATOM 5909 C CA . HIS A 1 763 ? 2.801 1.058 -20.459 1.00 91.88 763 HIS A CA 1
ATOM 5910 C C . HIS A 1 763 ? 2.492 1.468 -19.004 1.00 91.88 763 HIS A C 1
ATOM 5912 O O . HIS A 1 763 ? 2.572 2.651 -18.669 1.00 91.88 763 HIS A O 1
ATOM 5918 N N . ARG A 1 764 ? 2.151 0.509 -18.131 1.00 87.50 764 ARG A N 1
ATOM 5919 C CA . ARG A 1 764 ? 1.851 0.720 -16.704 1.00 87.50 764 ARG A CA 1
ATOM 5920 C C . ARG A 1 764 ? 3.054 1.315 -15.973 1.00 87.50 764 ARG A C 1
ATOM 5922 O O . ARG A 1 764 ? 2.924 2.362 -15.341 1.00 87.50 764 ARG A O 1
ATOM 5929 N N . VAL A 1 765 ? 4.225 0.693 -16.120 1.00 91.00 765 VAL A N 1
ATOM 5930 C CA . VAL A 1 765 ? 5.492 1.173 -15.551 1.00 91.00 765 VAL A CA 1
ATOM 5931 C C . VAL A 1 765 ? 5.863 2.530 -16.150 1.00 91.00 765 VAL A C 1
ATOM 5933 O O . VAL A 1 765 ? 6.111 3.465 -15.399 1.00 91.00 765 VAL A O 1
ATOM 5936 N N . MET A 1 766 ? 5.794 2.689 -17.477 1.00 93.00 766 MET A N 1
ATOM 5937 C CA . MET A 1 766 ? 6.120 3.945 -18.169 1.00 93.00 766 MET A CA 1
ATOM 5938 C C . MET A 1 766 ? 5.311 5.134 -17.629 1.00 93.00 766 MET A C 1
ATOM 5940 O O . MET A 1 766 ? 5.879 6.174 -17.293 1.00 93.00 766 MET A O 1
ATOM 5944 N N . MET A 1 767 ? 3.991 4.976 -17.486 1.00 89.31 767 MET A N 1
ATOM 5945 C CA . MET A 1 767 ? 3.121 6.004 -16.903 1.00 89.31 767 MET A CA 1
ATOM 5946 C C . MET A 1 767 ? 3.426 6.265 -15.426 1.00 89.31 767 MET A C 1
ATOM 5948 O O . MET A 1 767 ? 3.445 7.422 -15.005 1.00 89.31 767 MET A O 1
ATOM 5952 N N . MET A 1 768 ? 3.695 5.221 -14.639 1.00 84.44 768 MET A N 1
ATOM 5953 C CA . MET A 1 768 ? 4.017 5.369 -13.218 1.00 84.44 768 MET A CA 1
ATOM 5954 C C . MET A 1 768 ? 5.360 6.089 -13.003 1.00 84.44 768 MET A C 1
ATOM 5956 O O . MET A 1 768 ? 5.480 6.896 -12.079 1.00 84.44 768 MET A O 1
ATOM 5960 N N . THR A 1 769 ? 6.339 5.891 -13.889 1.00 89.25 769 THR A N 1
ATOM 5961 C CA . THR A 1 769 ? 7.630 6.595 -13.859 1.00 89.25 769 THR A CA 1
ATOM 5962 C C . THR A 1 769 ? 7.477 8.065 -14.253 1.00 89.25 769 THR A C 1
ATOM 5964 O O . THR A 1 769 ? 7.967 8.929 -13.526 1.00 89.25 769 THR A O 1
ATOM 5967 N N . TYR A 1 770 ? 6.713 8.391 -15.306 1.00 88.75 770 TYR A N 1
ATOM 5968 C CA . TYR A 1 770 ? 6.380 9.791 -15.619 1.00 88.75 770 TYR A CA 1
ATOM 5969 C C . TYR A 1 770 ? 5.617 10.485 -14.477 1.00 88.75 770 TYR A C 1
ATOM 5971 O O . TYR A 1 770 ? 5.933 11.625 -14.138 1.00 88.75 770 TYR A O 1
ATOM 5979 N N . LEU A 1 771 ? 4.661 9.801 -13.838 1.00 83.38 771 LEU A N 1
ATOM 5980 C CA . LEU A 1 771 ? 3.922 10.322 -12.682 1.00 83.38 771 LEU A CA 1
ATOM 5981 C C . LEU A 1 771 ? 4.834 10.550 -11.465 1.00 83.38 771 LEU A C 1
ATOM 5983 O O . LEU A 1 771 ? 4.696 11.556 -10.773 1.00 83.38 771 LEU A O 1
ATOM 5987 N N . THR A 1 772 ? 5.787 9.649 -11.221 1.00 83.25 772 THR A N 1
ATOM 5988 C CA . THR A 1 772 ? 6.779 9.786 -10.140 1.00 83.25 772 THR A CA 1
ATOM 5989 C C . THR A 1 772 ? 7.709 10.974 -10.389 1.00 83.25 772 THR A C 1
ATOM 5991 O O . THR A 1 772 ? 7.951 11.760 -9.475 1.00 83.25 772 THR A O 1
ATOM 5994 N N . LEU A 1 773 ? 8.170 11.166 -11.630 1.00 86.00 773 LEU A N 1
ATOM 5995 C CA . LEU A 1 773 ? 8.980 12.326 -12.015 1.00 86.00 773 LEU A CA 1
ATOM 5996 C C . LEU A 1 773 ? 8.190 13.639 -11.898 1.00 86.00 773 LEU A C 1
ATOM 5998 O O . LEU A 1 773 ? 8.708 14.608 -11.351 1.00 86.00 773 LEU A O 1
ATOM 6002 N N . ALA A 1 774 ? 6.926 13.673 -12.331 1.00 83.62 774 ALA A N 1
ATOM 6003 C CA . ALA A 1 774 ? 6.063 14.843 -12.153 1.00 83.62 774 ALA A CA 1
ATOM 6004 C C . ALA A 1 774 ? 5.900 15.207 -10.665 1.00 83.62 774 ALA A C 1
ATOM 6006 O O . ALA A 1 774 ? 6.116 16.355 -10.283 1.00 83.62 774 ALA A O 1
ATOM 6007 N N . ARG A 1 775 ? 5.626 14.218 -9.805 1.00 78.44 775 ARG A N 1
ATOM 6008 C CA . ARG A 1 775 ? 5.491 14.402 -8.349 1.00 78.44 775 ARG A CA 1
ATOM 6009 C C . ARG A 1 775 ? 6.783 14.830 -7.647 1.00 78.44 775 ARG A C 1
ATOM 6011 O O . ARG A 1 775 ? 6.725 15.534 -6.640 1.00 78.44 775 ARG A O 1
ATOM 6018 N N . LEU A 1 776 ? 7.943 14.450 -8.181 1.00 83.81 776 LEU A N 1
ATOM 6019 C CA . LEU A 1 776 ? 9.244 14.949 -7.730 1.00 83.81 776 LEU A CA 1
ATOM 6020 C C . LEU A 1 776 ? 9.388 16.457 -8.017 1.00 83.81 776 LEU A C 1
ATOM 6022 O O . LEU A 1 776 ? 9.826 17.202 -7.144 1.00 83.81 776 LEU A O 1
ATOM 6026 N N . PHE A 1 777 ? 8.960 16.928 -9.196 1.00 82.88 777 PHE A N 1
ATOM 6027 C CA . PHE A 1 777 ? 8.931 18.363 -9.525 1.00 82.88 777 PHE A CA 1
ATOM 6028 C C . PHE A 1 777 ? 7.847 19.143 -8.760 1.00 82.88 777 PHE A C 1
ATOM 6030 O O . PHE A 1 777 ? 8.055 20.310 -8.436 1.00 82.88 777 PHE A O 1
ATOM 6037 N N . GLU A 1 778 ? 6.717 18.513 -8.426 1.00 81.38 778 GLU A N 1
ATOM 6038 C CA . GLU A 1 778 ? 5.688 19.080 -7.536 1.00 81.38 778 GLU A CA 1
ATOM 6039 C C . GLU A 1 778 ? 6.119 19.125 -6.055 1.00 81.38 778 GLU A C 1
ATOM 6041 O O . GLU A 1 778 ? 5.442 19.749 -5.238 1.00 81.38 778 GLU A O 1
ATOM 6046 N N . GLY A 1 779 ? 7.217 18.453 -5.687 1.00 74.38 779 GLY A N 1
ATOM 6047 C CA . GLY A 1 779 ? 7.689 18.335 -4.304 1.00 74.38 779 GLY A CA 1
ATOM 6048 C C . GLY A 1 779 ? 6.836 17.423 -3.412 1.00 74.38 779 GLY A C 1
ATOM 6049 O O . GLY A 1 779 ? 6.994 17.449 -2.192 1.00 74.38 779 GLY A O 1
ATOM 6050 N N . THR A 1 780 ? 5.934 16.621 -3.991 1.00 69.50 780 THR A N 1
ATOM 6051 C CA . THR A 1 780 ? 5.097 15.656 -3.253 1.00 69.50 780 THR A CA 1
ATOM 6052 C C . THR A 1 780 ? 5.829 14.338 -2.992 1.00 69.50 780 THR A C 1
ATOM 6054 O O . THR A 1 780 ? 5.606 13.712 -1.957 1.00 69.50 780 THR A O 1
ATOM 6057 N N . VAL A 1 781 ? 6.767 13.955 -3.866 1.00 70.62 781 VAL A N 1
ATOM 6058 C CA . VAL A 1 781 ? 7.753 12.888 -3.618 1.00 70.62 781 VAL A CA 1
ATOM 6059 C C . VAL A 1 781 ? 9.091 13.524 -3.246 1.00 70.62 781 VAL A C 1
ATOM 6061 O O . VAL A 1 781 ? 9.597 14.379 -3.970 1.00 70.62 781 VAL A O 1
ATOM 6064 N N . LYS A 1 782 ? 9.683 13.102 -2.122 1.00 73.75 782 LYS A N 1
ATOM 6065 C CA . LYS A 1 782 ? 10.989 13.607 -1.670 1.00 73.75 782 LYS A CA 1
ATOM 6066 C C . LYS A 1 782 ? 12.168 12.873 -2.323 1.00 73.75 782 LYS A C 1
ATOM 6068 O O . LYS A 1 782 ? 12.060 11.705 -2.697 1.00 73.75 782 LYS A O 1
ATOM 6073 N N . VAL A 1 783 ? 13.319 13.544 -2.387 1.00 73.31 783 VAL A N 1
ATOM 6074 C CA . VAL A 1 783 ? 14.542 13.059 -3.058 1.00 73.31 783 VAL A CA 1
ATOM 6075 C C . VAL A 1 783 ? 15.150 11.827 -2.369 1.00 73.31 783 VAL A C 1
ATOM 6077 O O . VAL A 1 783 ? 15.785 11.012 -3.032 1.00 73.31 783 VAL A O 1
ATOM 6080 N N . GLU A 1 784 ? 14.933 11.629 -1.065 1.00 71.44 784 GLU A N 1
ATOM 6081 C CA . GLU A 1 784 ? 15.464 10.482 -0.307 1.00 71.44 784 GLU A CA 1
ATOM 6082 C C . GLU A 1 784 ? 14.815 9.138 -0.698 1.00 71.44 784 GLU A C 1
ATOM 6084 O O . GLU A 1 784 ? 15.349 8.075 -0.375 1.00 71.44 784 GLU A O 1
ATOM 6089 N N . HIS A 1 785 ? 13.686 9.174 -1.417 1.00 71.69 785 HIS A N 1
ATOM 6090 C CA . HIS A 1 785 ? 13.023 7.987 -1.965 1.00 71.69 785 HIS A CA 1
ATOM 6091 C C . HIS A 1 785 ? 13.584 7.551 -3.329 1.00 71.69 785 HIS A C 1
ATOM 6093 O O . HIS A 1 785 ? 13.291 6.441 -3.775 1.00 71.69 785 HIS A O 1
ATOM 6099 N N . LEU A 1 786 ? 14.397 8.384 -3.989 1.00 79.50 786 LEU A N 1
ATOM 6100 C CA . LEU A 1 786 ? 15.108 7.991 -5.206 1.00 79.50 786 LEU A CA 1
ATOM 6101 C C . LEU A 1 786 ? 16.253 7.028 -4.865 1.00 79.50 786 LEU A C 1
ATOM 6103 O O . LEU A 1 786 ? 16.870 7.133 -3.805 1.00 79.50 786 LEU A O 1
ATOM 6107 N N . LYS A 1 787 ? 16.551 6.108 -5.788 1.00 81.75 787 LYS A N 1
ATOM 6108 C CA . LYS A 1 787 ? 17.674 5.167 -5.698 1.00 81.75 787 LYS A CA 1
ATOM 6109 C C . LYS A 1 787 ? 18.644 5.399 -6.846 1.00 81.75 787 LYS A C 1
ATOM 6111 O O . LYS A 1 787 ? 18.229 5.544 -7.993 1.00 81.75 787 LYS A O 1
ATOM 6116 N N . GLY A 1 788 ? 19.923 5.472 -6.510 1.00 85.25 788 GLY A N 1
ATOM 6117 C CA . GLY A 1 788 ? 21.046 5.625 -7.424 1.00 85.25 788 GLY A CA 1
ATOM 6118 C C . GLY A 1 788 ? 21.735 4.280 -7.647 1.00 85.25 788 GLY A C 1
ATOM 6119 O O . GLY A 1 788 ? 21.180 3.239 -7.298 1.00 85.25 788 GLY A O 1
ATOM 6120 N N . PRO A 1 789 ? 22.954 4.258 -8.213 1.00 84.06 789 PRO A N 1
ATOM 6121 C CA . PRO A 1 789 ? 23.615 3.008 -8.592 1.00 84.06 789 PRO A CA 1
ATOM 6122 C C . PRO A 1 789 ? 23.812 2.035 -7.423 1.00 84.06 789 PRO A C 1
ATOM 6124 O O . PRO A 1 789 ? 23.661 0.830 -7.598 1.00 84.06 789 PRO A O 1
ATOM 6127 N N . VAL A 1 790 ? 24.105 2.550 -6.223 1.00 84.94 790 VAL A N 1
ATOM 6128 C CA . VAL A 1 790 ? 24.345 1.737 -5.019 1.00 84.94 790 VAL A CA 1
ATOM 6129 C C . VAL A 1 790 ? 23.041 1.121 -4.503 1.00 84.94 790 VAL A C 1
ATOM 6131 O O . VAL A 1 790 ? 22.982 -0.085 -4.270 1.00 84.94 790 VAL A O 1
ATOM 6134 N N . GLY A 1 791 ? 21.973 1.916 -4.382 1.00 84.19 791 GLY A N 1
ATOM 6135 C CA . GLY A 1 791 ? 20.656 1.432 -3.969 1.00 84.19 791 GLY A CA 1
ATOM 6136 C C . GLY A 1 791 ? 20.023 0.495 -4.997 1.00 84.19 791 GLY A C 1
ATOM 6137 O O . GLY A 1 791 ? 19.401 -0.494 -4.622 1.00 84.19 791 GLY A O 1
ATOM 6138 N N . ILE A 1 792 ? 20.232 0.756 -6.290 1.00 84.62 792 ILE A N 1
ATOM 6139 C CA . ILE A 1 792 ? 19.793 -0.103 -7.397 1.00 84.62 792 ILE A CA 1
ATOM 6140 C C . ILE A 1 792 ? 20.549 -1.438 -7.397 1.00 84.62 792 ILE A C 1
ATOM 6142 O O . ILE A 1 792 ? 19.911 -2.475 -7.556 1.00 84.62 792 ILE A O 1
ATOM 6146 N N . ALA A 1 793 ? 21.868 -1.447 -7.173 1.00 82.56 793 ALA A N 1
ATOM 6147 C CA . ALA A 1 793 ? 22.639 -2.688 -7.067 1.00 82.56 793 ALA A CA 1
ATOM 6148 C C . ALA A 1 793 ? 22.202 -3.531 -5.855 1.00 82.56 793 ALA A C 1
ATOM 6150 O O . ALA A 1 793 ? 21.988 -4.734 -5.991 1.00 82.56 793 ALA A O 1
ATOM 6151 N N . HIS A 1 794 ? 21.992 -2.894 -4.698 1.00 82.69 794 HIS A N 1
ATOM 6152 C CA . HIS A 1 794 ? 21.517 -3.562 -3.483 1.00 82.69 794 HIS A CA 1
ATOM 6153 C C . HIS A 1 794 ? 20.089 -4.120 -3.626 1.00 82.69 794 HIS A C 1
ATOM 6155 O O . HIS A 1 794 ? 19.821 -5.253 -3.225 1.00 82.69 794 HIS A O 1
ATOM 6161 N N . LEU A 1 795 ? 19.175 -3.367 -4.252 1.00 83.12 795 LEU A N 1
ATOM 6162 C CA . LEU A 1 795 ? 17.851 -3.878 -4.620 1.00 83.12 795 LEU A CA 1
ATOM 6163 C C . LEU A 1 795 ? 17.958 -5.029 -5.627 1.00 83.12 795 LEU A C 1
ATOM 6165 O O . LEU A 1 795 ? 17.257 -6.022 -5.476 1.00 83.12 795 LEU A O 1
ATOM 6169 N N . GLY A 1 796 ? 18.864 -4.930 -6.602 1.00 84.31 796 GLY A N 1
ATOM 6170 C CA . GLY A 1 796 ? 19.139 -5.982 -7.577 1.00 84.31 796 GLY A CA 1
ATOM 6171 C C . GLY A 1 796 ? 19.529 -7.308 -6.922 1.00 84.31 796 GLY A C 1
ATOM 6172 O O . GLY A 1 796 ? 18.940 -8.331 -7.259 1.00 84.31 796 GLY A O 1
ATOM 6173 N N . THR A 1 797 ? 20.443 -7.301 -5.942 1.00 81.75 797 THR A N 1
ATOM 6174 C CA . THR A 1 797 ? 20.807 -8.525 -5.202 1.00 81.75 797 THR A CA 1
ATOM 6175 C C . THR A 1 797 ? 19.633 -9.067 -4.379 1.00 81.75 797 THR A C 1
ATOM 6177 O O . THR A 1 797 ? 19.305 -10.242 -4.503 1.00 81.75 797 THR A O 1
ATOM 6180 N N . LEU A 1 798 ? 18.905 -8.204 -3.653 1.00 79.94 798 LEU A N 1
ATOM 6181 C CA . LEU A 1 798 ? 17.713 -8.593 -2.869 1.00 79.94 798 LEU A CA 1
ATOM 6182 C C . LEU A 1 798 ? 16.536 -9.113 -3.722 1.00 79.94 798 LEU A C 1
ATOM 6184 O O . LEU A 1 798 ? 15.576 -9.681 -3.194 1.00 79.94 798 LEU A O 1
ATOM 6188 N N . ILE A 1 799 ? 16.571 -8.865 -5.032 1.00 83.19 799 ILE A N 1
ATOM 6189 C CA . ILE A 1 799 ? 15.601 -9.344 -6.019 1.00 83.19 799 ILE A CA 1
ATOM 6190 C C . ILE A 1 799 ? 16.106 -10.625 -6.697 1.00 83.19 799 ILE A C 1
ATOM 6192 O O . ILE A 1 799 ? 15.305 -11.526 -6.938 1.00 83.19 799 ILE A O 1
ATOM 6196 N N . ALA A 1 800 ? 17.412 -10.747 -6.950 1.00 81.50 800 ALA A N 1
ATOM 6197 C CA . ALA A 1 800 ? 18.039 -11.981 -7.425 1.00 81.50 800 ALA A CA 1
ATOM 6198 C C . ALA A 1 800 ? 17.891 -13.131 -6.408 1.00 81.50 800 ALA A C 1
ATOM 6200 O O . ALA A 1 800 ? 17.547 -14.242 -6.812 1.00 81.50 800 ALA A O 1
ATOM 6201 N N . ASP A 1 801 ? 17.972 -12.835 -5.102 1.00 78.38 801 ASP A N 1
ATOM 6202 C CA . ASP A 1 801 ? 17.626 -13.750 -3.996 1.00 78.38 801 ASP A CA 1
ATOM 6203 C C . ASP A 1 801 ? 16.212 -14.365 -4.131 1.00 78.38 801 ASP A C 1
ATOM 6205 O O . ASP A 1 801 ? 15.961 -15.480 -3.671 1.00 78.38 801 ASP A O 1
ATOM 6209 N N . ARG A 1 802 ? 15.268 -13.665 -4.783 1.00 81.00 802 ARG A N 1
ATOM 6210 C CA . ARG A 1 802 ? 13.896 -14.155 -5.045 1.00 81.00 802 ARG A CA 1
ATOM 6211 C C . ARG A 1 802 ? 13.791 -15.029 -6.304 1.00 81.00 802 ARG A C 1
ATOM 6213 O O . ARG A 1 802 ? 12.711 -15.531 -6.617 1.00 81.00 802 ARG A O 1
ATOM 6220 N N . GLY A 1 803 ? 14.890 -15.213 -7.030 1.00 87.06 803 GLY A N 1
ATOM 6221 C CA . GLY A 1 803 ? 14.993 -16.040 -8.227 1.00 87.06 803 GLY A CA 1
ATOM 6222 C C . GLY A 1 803 ? 14.802 -15.292 -9.552 1.00 87.06 803 GLY A C 1
ATOM 6223 O O . GLY A 1 803 ? 14.299 -14.170 -9.629 1.00 87.06 803 GLY A O 1
ATOM 6224 N N . LEU A 1 804 ? 15.189 -15.967 -10.639 1.00 89.12 804 LEU A N 1
ATOM 6225 C CA . LEU A 1 804 ? 15.357 -15.390 -11.979 1.00 89.12 804 LEU A CA 1
ATOM 6226 C C . LEU A 1 804 ? 14.129 -14.635 -12.525 1.00 89.12 804 LEU A C 1
ATOM 6228 O O . LEU A 1 804 ? 14.295 -13.642 -13.223 1.00 89.12 804 LEU A O 1
ATOM 6232 N N . ILE A 1 805 ? 12.902 -15.068 -12.214 1.00 91.56 805 ILE A N 1
ATOM 6233 C CA . ILE A 1 805 ? 11.678 -14.407 -12.707 1.00 91.56 805 ILE A CA 1
ATOM 6234 C C . ILE A 1 805 ? 11.499 -13.012 -12.089 1.00 91.56 805 ILE A C 1
ATOM 6236 O O . ILE A 1 805 ? 11.127 -12.076 -12.797 1.00 91.56 805 ILE A O 1
ATOM 6240 N N . TRP A 1 806 ? 11.829 -12.849 -10.805 1.00 89.38 806 TRP A N 1
ATOM 6241 C CA . TRP A 1 806 ? 11.825 -11.546 -10.139 1.00 89.38 806 TRP A CA 1
ATOM 6242 C C . TRP A 1 806 ? 12.935 -10.636 -10.676 1.00 89.38 806 TRP A C 1
ATOM 6244 O O . TRP A 1 806 ? 12.683 -9.457 -10.927 1.00 89.38 806 TRP A O 1
ATOM 6254 N N . LEU A 1 807 ? 14.126 -11.184 -10.945 1.00 90.12 807 LEU A N 1
ATOM 6255 C CA . LEU A 1 807 ? 15.207 -10.424 -11.577 1.00 90.12 807 LEU A CA 1
ATOM 6256 C C . LEU A 1 807 ? 14.851 -9.977 -13.003 1.00 90.12 807 LEU A C 1
ATOM 6258 O O . LEU A 1 807 ? 15.104 -8.830 -13.352 1.00 90.12 807 LEU A O 1
ATOM 6262 N N . LEU A 1 808 ? 14.217 -10.833 -13.811 1.00 93.69 808 LEU A N 1
ATOM 6263 C CA . LEU A 1 808 ? 13.741 -10.468 -15.150 1.00 93.69 808 LEU A CA 1
ATOM 6264 C C . LEU A 1 808 ? 12.654 -9.383 -15.094 1.00 93.69 808 LEU A C 1
ATOM 6266 O O . LEU A 1 808 ? 12.700 -8.437 -15.877 1.00 93.69 808 LEU A O 1
ATOM 6270 N N . PHE A 1 809 ? 11.717 -9.461 -14.145 1.00 93.06 809 PHE A N 1
ATOM 6271 C CA . PHE A 1 809 ? 10.714 -8.412 -13.932 1.00 93.06 809 PHE A CA 1
ATOM 6272 C C . PHE A 1 809 ? 11.358 -7.066 -13.556 1.00 93.06 809 PHE A C 1
ATOM 6274 O O . PHE A 1 809 ? 11.011 -6.027 -14.119 1.00 93.06 809 PHE A O 1
ATOM 6281 N N . PHE A 1 810 ? 12.347 -7.080 -12.658 1.00 92.50 810 PHE A N 1
ATOM 6282 C CA . PHE A 1 810 ? 13.132 -5.894 -12.308 1.00 92.50 810 PHE A CA 1
ATOM 6283 C C . PHE A 1 810 ? 13.937 -5.359 -13.498 1.00 92.50 810 PHE A C 1
ATOM 6285 O O . PHE A 1 810 ? 13.964 -4.152 -13.721 1.00 92.50 810 PHE A O 1
ATOM 6292 N N . LEU A 1 811 ? 14.524 -6.236 -14.315 1.00 93.44 811 LEU A N 1
ATOM 6293 C CA . LEU A 1 811 ? 15.267 -5.847 -15.512 1.00 93.44 811 LEU A CA 1
ATOM 6294 C C . LEU A 1 811 ? 14.367 -5.159 -16.549 1.00 93.44 811 LEU A C 1
ATOM 6296 O O . LEU A 1 811 ? 14.747 -4.137 -17.119 1.00 93.44 811 LEU A O 1
ATOM 6300 N N . ALA A 1 812 ? 13.145 -5.660 -16.742 1.00 96.06 812 ALA A N 1
ATOM 6301 C CA . ALA A 1 812 ? 12.142 -5.008 -17.578 1.00 96.06 812 ALA A CA 1
ATOM 6302 C C . ALA A 1 812 ? 11.739 -3.631 -17.020 1.00 96.06 812 ALA A C 1
ATOM 6304 O O . ALA A 1 812 ? 11.733 -2.652 -17.764 1.00 96.06 812 ALA A O 1
ATOM 6305 N N . LEU A 1 813 ? 11.494 -3.518 -15.707 1.00 94.31 813 LEU A N 1
ATOM 6306 C CA . LEU A 1 813 ? 11.203 -2.245 -15.033 1.00 94.31 813 LEU A CA 1
ATOM 6307 C C . LEU A 1 813 ? 12.337 -1.220 -15.211 1.00 94.31 813 LEU A C 1
ATOM 6309 O O . LEU A 1 813 ? 12.076 -0.062 -15.538 1.00 94.31 813 LEU A O 1
ATOM 6313 N N . ILE A 1 814 ? 13.595 -1.638 -15.051 1.00 93.38 814 ILE A N 1
ATOM 6314 C CA . ILE A 1 814 ? 14.770 -0.786 -15.282 1.00 93.38 814 ILE A CA 1
ATOM 6315 C C . ILE A 1 814 ? 14.879 -0.382 -16.760 1.00 93.38 814 ILE A C 1
ATOM 6317 O O . ILE A 1 814 ? 15.184 0.774 -17.043 1.00 93.38 814 ILE A O 1
ATOM 6321 N N . SER A 1 815 ? 14.584 -1.282 -17.702 1.00 95.94 815 SER A N 1
ATOM 6322 C CA . SER A 1 815 ? 14.606 -0.981 -19.140 1.00 95.94 815 SER A CA 1
ATOM 6323 C C . SER A 1 815 ? 13.544 0.063 -19.528 1.00 95.94 815 SER A C 1
ATOM 6325 O O . SER A 1 815 ? 13.864 1.019 -20.238 1.00 95.94 815 SER A O 1
ATOM 6327 N N . VAL A 1 816 ? 12.324 -0.017 -18.974 1.00 96.94 816 VAL A N 1
ATOM 6328 C CA . VAL A 1 816 ? 11.312 1.051 -19.127 1.00 96.94 816 VAL A CA 1
ATOM 6329 C C . VAL A 1 816 ? 11.779 2.360 -18.492 1.00 96.94 816 VAL A C 1
ATOM 6331 O O . VAL A 1 816 ? 11.633 3.417 -19.103 1.00 96.94 816 VAL A O 1
ATOM 6334 N N . ASN A 1 817 ? 12.367 2.317 -17.294 1.00 93.62 817 ASN A N 1
ATOM 6335 C CA . ASN A 1 817 ? 12.862 3.524 -16.629 1.00 93.62 817 ASN A CA 1
ATOM 6336 C C . ASN A 1 817 ? 13.980 4.206 -17.425 1.00 93.62 817 ASN A C 1
ATOM 6338 O O . ASN A 1 817 ? 13.962 5.428 -17.548 1.00 93.62 817 ASN A O 1
ATOM 6342 N N . LEU A 1 818 ? 14.906 3.441 -18.013 1.00 92.38 818 LEU A N 1
ATOM 6343 C CA . LEU A 1 818 ? 15.951 3.979 -18.882 1.00 92.38 818 LEU A CA 1
ATOM 6344 C C . LEU A 1 818 ? 15.355 4.607 -20.150 1.00 92.38 818 LEU A C 1
ATOM 6346 O O . LEU A 1 818 ? 15.752 5.705 -20.521 1.00 92.38 818 LEU A O 1
ATOM 6350 N N . ALA A 1 819 ? 14.354 3.974 -20.773 1.00 95.25 819 ALA A N 1
ATOM 6351 C CA . ALA A 1 819 ? 13.636 4.566 -21.904 1.00 95.25 819 ALA A CA 1
ATOM 6352 C C . ALA A 1 819 ? 12.949 5.896 -21.533 1.00 95.25 819 ALA A C 1
ATOM 6354 O O . ALA A 1 819 ? 13.088 6.884 -22.252 1.00 95.25 819 ALA A O 1
ATOM 6355 N N . VAL A 1 820 ? 12.249 5.943 -20.392 1.00 94.88 820 VAL A N 1
ATOM 6356 C CA . VAL A 1 820 ? 11.574 7.154 -19.893 1.00 94.88 820 VAL A CA 1
ATOM 6357 C C . VAL A 1 820 ? 12.569 8.272 -19.588 1.00 94.88 820 VAL A C 1
ATOM 6359 O O . VAL A 1 820 ? 12.318 9.414 -19.968 1.00 94.88 820 VAL A O 1
ATOM 6362 N N . ILE A 1 821 ? 13.686 7.955 -18.925 1.00 90.94 821 ILE A N 1
ATOM 6363 C CA . ILE A 1 821 ? 14.724 8.924 -18.545 1.00 90.94 821 ILE A CA 1
ATOM 6364 C C . ILE A 1 821 ? 15.464 9.445 -19.781 1.00 90.94 821 ILE A C 1
ATOM 6366 O O . ILE A 1 821 ? 15.622 10.658 -19.914 1.00 90.94 821 ILE A O 1
ATOM 6370 N N . ASN A 1 822 ? 15.859 8.569 -20.709 1.00 91.88 822 ASN A N 1
ATOM 6371 C CA . ASN A 1 822 ? 16.573 8.987 -21.915 1.00 91.88 822 ASN A CA 1
ATOM 6372 C C . ASN A 1 822 ? 15.677 9.819 -22.846 1.00 91.88 822 ASN A C 1
ATOM 6374 O O . ASN A 1 822 ? 16.166 10.737 -23.494 1.00 91.88 822 ASN A O 1
ATOM 6378 N N . PHE A 1 823 ? 14.357 9.591 -22.852 1.00 94.25 823 PHE A N 1
ATOM 6379 C CA . PHE A 1 823 ? 13.402 10.413 -23.605 1.00 94.25 823 PHE A CA 1
ATOM 6380 C C . PHE A 1 823 ? 12.918 11.679 -22.867 1.00 94.25 823 PHE A C 1
ATOM 6382 O O . PHE A 1 823 ? 12.003 12.359 -23.338 1.00 94.25 823 PHE A O 1
ATOM 6389 N N . LEU A 1 824 ? 13.514 12.047 -21.725 1.00 91.88 824 LEU A N 1
ATOM 6390 C CA . LEU A 1 824 ? 13.275 13.364 -21.124 1.00 91.88 824 LEU A CA 1
ATOM 6391 C C . LEU A 1 824 ? 13.856 14.482 -22.011 1.00 91.88 824 LEU A C 1
ATOM 6393 O O . LEU A 1 824 ? 14.882 14.278 -22.659 1.00 91.88 824 LEU A O 1
ATOM 6397 N N . PRO A 1 825 ? 13.274 15.698 -22.003 1.00 89.62 825 PRO A N 1
ATOM 6398 C CA . PRO A 1 825 ? 13.779 16.854 -22.751 1.00 89.62 825 PRO A CA 1
ATOM 6399 C C . PRO A 1 825 ? 15.029 17.472 -22.085 1.00 89.62 825 PRO A C 1
ATOM 6401 O O . PRO A 1 825 ? 15.092 18.674 -21.826 1.00 89.62 825 PRO A O 1
ATOM 6404 N N . LEU A 1 826 ? 16.022 16.638 -21.768 1.00 87.81 826 LEU A N 1
ATOM 6405 C CA . LEU A 1 826 ? 17.295 17.002 -21.156 1.00 87.81 826 LEU A CA 1
ATOM 6406 C C . LEU A 1 826 ? 18.403 16.903 -22.228 1.00 87.81 826 LEU A C 1
ATOM 6408 O O . LEU A 1 826 ? 18.607 15.823 -22.771 1.00 87.81 826 LEU A O 1
ATOM 6412 N N . PRO A 1 827 ? 19.138 17.986 -22.548 1.00 79.81 827 PRO A N 1
ATOM 6413 C CA . PRO A 1 827 ? 20.067 18.067 -23.694 1.00 79.81 827 PRO A CA 1
ATOM 6414 C C . PRO A 1 827 ? 21.163 16.992 -23.809 1.00 79.81 827 PRO A C 1
ATOM 6416 O O . PRO A 1 827 ? 21.713 16.793 -24.888 1.00 79.81 827 PRO A O 1
ATOM 6419 N N . ILE A 1 828 ? 21.493 16.327 -22.700 1.00 84.12 828 ILE A N 1
ATOM 6420 C CA . ILE A 1 828 ? 22.533 15.293 -22.581 1.00 84.12 828 ILE A CA 1
ATOM 6421 C C . ILE A 1 828 ? 22.005 13.863 -22.851 1.00 84.12 828 ILE A C 1
ATOM 6423 O O . ILE A 1 828 ? 22.779 12.916 -22.816 1.00 84.12 828 ILE A O 1
ATOM 6427 N N . VAL A 1 829 ? 20.705 13.697 -23.129 1.00 89.31 829 VAL A N 1
ATOM 6428 C CA . VAL A 1 829 ? 20.075 12.416 -23.515 1.00 89.31 829 VAL A CA 1
ATOM 6429 C C . VAL A 1 829 ? 19.216 12.568 -24.778 1.00 89.31 829 VAL A C 1
ATOM 6431 O O . VAL A 1 829 ? 18.932 13.687 -25.222 1.00 89.31 829 VAL A O 1
ATOM 6434 N N . ASP A 1 830 ? 18.780 11.437 -25.341 1.00 90.81 830 ASP A N 1
ATOM 6435 C CA . ASP A 1 830 ? 18.003 11.327 -26.585 1.00 90.81 830 ASP A CA 1
ATOM 6436 C C . ASP A 1 830 ? 16.879 12.356 -26.719 1.00 90.81 830 ASP A C 1
ATOM 6438 O O . ASP A 1 830 ? 16.781 13.047 -27.731 1.00 90.81 830 ASP A O 1
ATOM 6442 N N . GLY A 1 831 ? 16.030 12.501 -25.699 1.00 90.31 831 GLY A N 1
ATOM 6443 C CA . GLY A 1 831 ? 14.878 13.400 -25.740 1.00 90.31 831 GLY A CA 1
ATOM 6444 C C . GLY A 1 831 ? 15.271 14.874 -25.879 1.00 90.31 831 GLY A C 1
ATOM 6445 O O . GLY A 1 831 ? 14.566 15.636 -26.539 1.00 90.31 831 GLY A O 1
ATOM 6446 N N . GLY A 1 832 ? 16.423 15.290 -25.347 1.00 89.31 832 GLY A N 1
ATOM 6447 C CA . GLY A 1 832 ? 16.963 16.631 -25.573 1.00 89.31 832 GLY A CA 1
ATOM 6448 C C . GLY A 1 832 ? 17.436 16.841 -27.011 1.00 89.31 832 GLY A C 1
ATOM 6449 O O . GLY A 1 832 ? 17.118 17.859 -27.627 1.00 89.31 832 GLY A O 1
ATOM 6450 N N . GLN A 1 833 ? 18.132 15.852 -27.574 1.00 88.06 833 GLN A N 1
ATOM 6451 C CA . GLN A 1 833 ? 18.577 15.875 -28.970 1.00 88.06 833 GLN A CA 1
ATOM 6452 C C . GLN A 1 833 ? 17.384 15.831 -29.943 1.00 88.06 833 GLN A C 1
ATOM 6454 O O . GLN A 1 833 ? 17.325 16.599 -30.904 1.00 88.06 833 GLN A O 1
ATOM 6459 N N . PHE A 1 834 ? 16.360 15.031 -29.637 1.00 91.94 834 PHE A N 1
ATOM 6460 C CA . PHE A 1 834 ? 15.086 14.998 -30.353 1.00 91.94 834 PHE A CA 1
ATOM 6461 C C . PHE A 1 834 ? 14.386 16.367 -30.344 1.00 91.94 834 PHE A C 1
ATOM 6463 O O . PHE A 1 834 ? 13.910 16.816 -31.386 1.00 91.94 834 PHE A O 1
ATOM 6470 N N . ILE A 1 835 ? 14.374 17.082 -29.211 1.00 91.69 835 ILE A N 1
ATOM 6471 C CA . ILE A 1 835 ? 13.831 18.449 -29.134 1.00 91.69 835 ILE A CA 1
ATOM 6472 C C . ILE A 1 835 ? 14.629 19.429 -30.009 1.00 91.69 835 ILE A C 1
ATOM 6474 O O . ILE A 1 835 ? 14.012 20.256 -30.686 1.00 91.69 835 ILE A O 1
ATOM 6478 N N . PHE A 1 836 ? 15.963 19.327 -30.083 1.00 89.62 836 PHE A N 1
ATOM 6479 C CA . PHE A 1 836 ? 16.738 20.139 -31.031 1.00 89.62 836 PHE A CA 1
ATOM 6480 C C . PHE A 1 836 ? 16.366 19.845 -32.490 1.00 89.62 836 PHE A C 1
ATOM 6482 O O . PHE A 1 836 ? 16.240 20.790 -33.269 1.00 89.62 836 PHE A O 1
ATOM 6489 N N . LEU A 1 837 ? 16.096 18.586 -32.851 1.00 90.44 837 LEU A N 1
ATOM 6490 C CA . LEU A 1 837 ? 15.630 18.225 -34.195 1.00 90.44 837 LEU A CA 1
ATOM 6491 C C . LEU A 1 837 ? 14.202 18.696 -34.498 1.00 90.44 837 LEU A C 1
ATOM 6493 O O . LEU A 1 837 ? 13.930 19.107 -35.624 1.00 90.44 837 LEU A O 1
ATOM 6497 N N . VAL A 1 838 ? 13.297 18.704 -33.513 1.00 91.69 838 VAL A N 1
ATOM 6498 C CA . VAL A 1 838 ? 11.963 19.319 -33.656 1.00 91.69 838 VAL A CA 1
ATOM 6499 C C . VAL A 1 838 ? 12.096 20.825 -33.906 1.00 91.69 838 VAL A C 1
ATOM 6501 O O . VAL A 1 838 ? 11.453 21.366 -34.805 1.00 91.69 838 VAL A O 1
ATOM 6504 N N . VAL A 1 839 ? 12.971 21.508 -33.161 1.00 89.81 839 VAL A N 1
ATOM 6505 C CA . VAL A 1 839 ? 13.262 22.938 -33.353 1.00 89.81 839 VAL A CA 1
ATOM 6506 C C . VAL A 1 839 ? 13.913 23.203 -34.717 1.00 89.81 839 VAL A C 1
ATOM 6508 O O . VAL A 1 839 ? 13.556 24.181 -35.373 1.00 89.81 839 VAL A O 1
ATOM 6511 N N . GLU A 1 840 ? 14.817 22.335 -35.173 1.00 90.94 840 GLU A N 1
ATOM 6512 C CA . GLU A 1 840 ? 15.432 22.396 -36.505 1.00 90.94 840 GLU A CA 1
ATOM 6513 C C . GLU A 1 840 ? 14.391 22.216 -37.619 1.00 90.94 840 GLU A C 1
ATOM 6515 O O . GLU A 1 840 ? 14.335 23.032 -38.538 1.00 90.94 840 GLU A O 1
ATOM 6520 N N . ALA A 1 841 ? 13.516 21.212 -37.506 1.00 89.62 841 ALA A N 1
ATOM 6521 C CA . ALA A 1 841 ? 12.460 20.930 -38.478 1.00 89.62 841 ALA A CA 1
ATOM 6522 C C . ALA A 1 841 ? 11.424 22.065 -38.583 1.00 89.62 841 ALA A C 1
ATOM 6524 O O . ALA A 1 841 ? 10.961 22.365 -39.681 1.00 89.62 841 ALA A O 1
ATOM 6525 N N . ILE A 1 842 ? 11.094 22.732 -37.470 1.00 92.06 842 ILE A N 1
ATOM 6526 C CA . ILE A 1 842 ? 10.183 23.891 -37.453 1.00 92.06 842 ILE A CA 1
ATOM 6527 C C . ILE A 1 842 ? 10.855 25.154 -38.020 1.00 92.06 842 ILE A C 1
ATOM 6529 O O . ILE A 1 842 ? 10.193 25.971 -38.657 1.00 92.06 842 ILE A O 1
ATOM 6533 N N . ARG A 1 843 ? 12.162 25.345 -37.791 1.00 90.75 843 ARG A N 1
ATOM 6534 C CA . ARG A 1 843 ? 12.898 26.561 -38.198 1.00 90.75 843 ARG A CA 1
ATOM 6535 C C . ARG A 1 843 ? 13.592 26.457 -39.558 1.00 90.75 843 ARG A C 1
ATOM 6537 O O . ARG A 1 843 ? 14.117 27.462 -40.035 1.00 90.75 843 ARG A O 1
ATOM 6544 N N . GLY A 1 844 ? 13.673 25.259 -40.135 1.00 86.69 844 GLY A N 1
ATOM 6545 C CA . GLY A 1 844 ? 14.445 24.962 -41.346 1.00 86.69 844 GLY A CA 1
ATOM 6546 C C . GLY A 1 844 ? 15.965 25.133 -41.194 1.00 86.69 844 GLY A C 1
ATOM 6547 O O . GLY A 1 844 ? 16.670 25.148 -42.200 1.00 86.69 844 GLY A O 1
ATOM 6548 N N . LYS A 1 845 ? 16.473 25.323 -39.967 1.00 86.00 845 LYS A N 1
ATOM 6549 C CA . LYS A 1 845 ? 17.891 25.572 -39.649 1.00 86.00 845 LYS A CA 1
ATOM 6550 C C . LYS A 1 845 ? 18.233 25.011 -38.259 1.00 86.00 845 LYS A C 1
ATOM 6552 O O . LYS A 1 845 ? 17.414 25.178 -37.349 1.00 86.00 845 LYS A O 1
ATOM 6557 N N . PRO A 1 846 ? 19.418 24.401 -38.063 1.00 83.62 846 PRO A N 1
ATOM 6558 C CA . PRO A 1 846 ? 19.813 23.813 -36.783 1.00 83.62 846 PRO A CA 1
ATOM 6559 C C . PRO A 1 846 ? 19.940 24.859 -35.667 1.00 83.62 846 PRO A C 1
ATOM 6561 O O . PRO A 1 846 ? 20.142 26.054 -35.908 1.00 83.62 846 PRO A O 1
ATOM 6564 N N . ALA A 1 847 ? 19.833 24.408 -34.416 1.00 83.69 847 ALA A N 1
ATOM 6565 C CA . ALA A 1 847 ? 20.060 25.265 -33.256 1.00 83.69 847 ALA A CA 1
ATOM 6566 C C . ALA A 1 847 ? 21.539 25.717 -33.193 1.00 83.69 847 ALA A C 1
ATOM 6568 O O . ALA A 1 847 ? 22.423 24.882 -33.387 1.00 83.69 847 ALA A O 1
ATOM 6569 N N . PRO A 1 848 ? 21.848 26.994 -32.885 1.00 86.25 848 PRO A N 1
ATOM 6570 C CA . PRO A 1 848 ? 23.230 27.461 -32.751 1.00 86.25 848 PRO A CA 1
ATOM 6571 C C . PRO A 1 848 ? 24.042 26.613 -31.764 1.00 86.25 848 PRO A C 1
ATOM 6573 O O . PRO A 1 848 ? 23.581 26.372 -30.647 1.00 86.25 848 PRO A O 1
ATOM 6576 N N . MET A 1 849 ? 25.265 26.214 -32.135 1.00 80.81 849 MET A N 1
ATOM 6577 C CA . MET A 1 849 ? 26.108 25.333 -31.306 1.00 80.81 849 MET A CA 1
ATOM 6578 C C . MET A 1 849 ? 26.357 25.895 -29.899 1.00 80.81 849 MET A C 1
ATOM 6580 O O . MET A 1 849 ? 26.391 25.136 -28.940 1.00 80.81 849 MET A O 1
ATOM 6584 N N . ALA A 1 850 ? 26.443 27.220 -29.740 1.00 83.75 850 ALA A N 1
ATOM 6585 C CA . ALA A 1 850 ? 26.549 27.859 -28.426 1.00 83.75 850 ALA A CA 1
ATOM 6586 C C . ALA A 1 850 ? 25.347 27.554 -27.506 1.00 83.75 850 ALA A C 1
ATOM 6588 O O . ALA A 1 850 ? 25.530 27.351 -26.309 1.00 83.75 850 ALA A O 1
ATOM 6589 N N . ILE A 1 851 ? 24.129 27.475 -28.061 1.00 85.50 851 ILE A N 1
ATOM 6590 C CA . ILE A 1 851 ? 22.917 27.113 -27.313 1.00 85.50 851 ILE A CA 1
ATOM 6591 C C . ILE A 1 851 ? 22.921 25.615 -27.002 1.00 85.50 851 ILE A C 1
ATOM 6593 O O . ILE A 1 851 ? 22.644 25.250 -25.864 1.00 85.50 851 ILE A O 1
ATOM 6597 N N . GLN A 1 852 ? 23.278 24.763 -27.972 1.00 82.25 852 GLN A N 1
ATOM 6598 C CA . GLN A 1 852 ? 23.387 23.316 -27.747 1.00 82.25 852 GLN A CA 1
ATOM 6599 C C . GLN A 1 852 ? 24.406 23.010 -26.636 1.00 82.25 852 GLN A C 1
ATOM 6601 O O . GLN A 1 852 ? 24.053 22.394 -25.638 1.00 82.25 852 GLN A O 1
ATOM 6606 N N . ASN A 1 853 ? 25.628 23.539 -26.740 1.00 83.94 853 ASN A N 1
ATOM 6607 C CA . ASN A 1 853 ? 26.699 23.335 -25.763 1.00 83.94 853 ASN A CA 1
ATOM 6608 C C . ASN A 1 853 ? 26.322 23.852 -24.366 1.00 83.94 853 ASN A C 1
ATOM 6610 O O . ASN A 1 853 ? 26.513 23.138 -23.382 1.00 83.94 853 ASN A O 1
ATOM 6614 N N . ALA A 1 854 ? 25.752 25.059 -24.258 1.00 86.50 854 ALA A N 1
ATOM 6615 C CA . ALA A 1 854 ? 25.302 25.596 -22.973 1.00 86.50 854 ALA A CA 1
ATOM 6616 C C . ALA A 1 854 ? 24.207 24.719 -22.343 1.00 86.50 854 ALA A C 1
ATOM 6618 O O . ALA A 1 854 ? 24.254 24.424 -21.150 1.00 86.50 854 ALA A O 1
ATOM 6619 N N . ALA A 1 855 ? 23.254 24.254 -23.151 1.00 86.12 855 ALA A N 1
ATOM 6620 C CA . ALA A 1 855 ? 22.180 23.378 -22.707 1.00 86.12 855 ALA A CA 1
ATOM 6621 C C . ALA A 1 855 ? 22.714 21.996 -22.268 1.00 86.12 855 ALA A C 1
ATOM 6623 O O . ALA A 1 855 ? 22.306 21.496 -21.220 1.00 86.12 855 ALA A O 1
ATOM 6624 N N . THR A 1 856 ? 23.674 21.414 -22.996 1.00 85.12 856 THR A N 1
ATOM 6625 C CA . THR A 1 856 ? 24.361 20.162 -22.629 1.00 85.12 856 THR A CA 1
ATOM 6626 C C . THR A 1 856 ? 25.140 20.297 -21.324 1.00 85.12 856 THR A C 1
ATOM 6628 O O . THR A 1 856 ? 25.015 19.433 -20.460 1.00 85.12 856 THR A O 1
ATOM 6631 N N . VAL A 1 857 ? 25.871 21.399 -21.114 1.00 88.12 857 VAL A N 1
ATOM 6632 C CA . VAL A 1 857 ? 26.581 21.664 -19.847 1.00 88.12 857 VAL A CA 1
ATOM 6633 C C . VAL A 1 857 ? 25.603 21.834 -18.678 1.00 88.12 857 VAL A C 1
ATOM 6635 O O . VAL A 1 857 ? 25.841 21.280 -17.607 1.00 88.12 857 VAL A O 1
ATOM 6638 N N . ILE A 1 858 ? 24.477 22.530 -18.873 1.00 88.88 858 ILE A N 1
ATOM 6639 C CA . ILE A 1 858 ? 23.420 22.658 -17.853 1.00 88.88 858 ILE A CA 1
ATOM 6640 C C . ILE A 1 858 ? 22.788 21.290 -17.541 1.00 88.88 858 ILE A C 1
ATOM 6642 O O . ILE A 1 858 ? 22.605 20.956 -16.371 1.00 88.88 858 ILE A O 1
ATOM 6646 N N . GLY A 1 859 ? 22.498 20.477 -18.562 1.00 87.19 859 GLY A N 1
ATOM 6647 C CA . GLY A 1 859 ? 21.968 19.121 -18.401 1.00 87.19 859 GLY A CA 1
ATOM 6648 C C . GLY A 1 859 ? 22.932 18.197 -17.653 1.00 87.19 859 GLY A C 1
ATOM 6649 O O . GLY A 1 859 ? 22.526 17.519 -16.711 1.00 87.19 859 GLY A O 1
ATOM 6650 N N . LEU A 1 860 ? 24.217 18.226 -18.012 1.00 88.00 860 LEU A N 1
ATOM 6651 C CA . LEU A 1 860 ? 25.278 17.471 -17.345 1.00 88.00 860 LEU A CA 1
ATOM 6652 C C . LEU A 1 860 ? 25.460 17.910 -15.886 1.00 88.00 860 LEU A C 1
ATOM 6654 O O . LEU A 1 860 ? 25.568 17.060 -15.004 1.00 88.00 860 LEU A O 1
ATOM 6658 N N . ALA A 1 861 ? 25.436 19.217 -15.607 1.00 91.06 861 ALA A N 1
ATOM 6659 C CA . ALA A 1 861 ? 25.502 19.734 -14.242 1.00 91.06 861 ALA A CA 1
ATOM 6660 C C . ALA A 1 861 ? 24.280 19.306 -13.407 1.00 91.06 861 ALA A C 1
ATOM 6662 O O . ALA A 1 861 ? 24.435 18.920 -12.246 1.00 91.06 861 ALA A O 1
ATOM 6663 N N . LEU A 1 862 ? 23.076 19.316 -13.990 1.00 88.50 862 LEU A N 1
ATOM 6664 C CA . LEU A 1 862 ? 21.840 18.900 -13.321 1.00 88.50 862 LEU A CA 1
ATOM 6665 C C . LEU A 1 862 ? 21.832 17.396 -13.012 1.00 88.50 862 LEU A C 1
ATOM 6667 O O . LEU A 1 862 ? 21.599 17.016 -11.863 1.00 88.50 862 LEU A O 1
ATOM 6671 N N . ILE A 1 863 ? 22.136 16.543 -13.998 1.00 87.69 863 ILE A N 1
ATOM 6672 C CA . ILE A 1 863 ? 22.190 15.086 -13.801 1.00 87.69 863 ILE A CA 1
ATOM 6673 C C . ILE A 1 863 ? 23.349 14.709 -12.872 1.00 87.69 863 ILE A C 1
ATOM 6675 O O . ILE A 1 863 ? 23.150 13.907 -11.965 1.00 87.69 863 ILE A O 1
ATOM 6679 N N . GLY A 1 864 ? 24.526 15.324 -13.017 1.00 89.44 864 GLY A N 1
ATOM 6680 C CA . GLY A 1 864 ? 25.665 15.106 -12.121 1.00 89.44 864 GLY A CA 1
ATOM 6681 C C . GLY A 1 864 ? 25.371 15.503 -10.671 1.00 89.44 864 GLY A C 1
ATOM 6682 O O . GLY A 1 864 ? 25.695 14.753 -9.751 1.00 89.44 864 GLY A O 1
ATOM 6683 N N . THR A 1 865 ? 24.679 16.627 -10.449 1.00 90.56 865 THR A N 1
ATOM 6684 C CA . THR A 1 865 ? 24.237 17.030 -9.103 1.00 90.56 865 THR A CA 1
ATOM 6685 C C . THR A 1 865 ? 23.245 16.023 -8.519 1.00 90.56 865 THR A C 1
ATOM 6687 O O . THR A 1 865 ? 23.413 15.590 -7.379 1.00 90.56 865 THR A O 1
ATOM 6690 N N . LEU A 1 866 ? 22.242 15.599 -9.299 1.00 87.19 866 LEU A N 1
ATOM 6691 C CA . LEU A 1 866 ? 21.265 14.595 -8.868 1.00 87.19 866 LEU A CA 1
ATOM 6692 C C . LEU A 1 866 ? 21.938 13.249 -8.549 1.00 87.19 866 LEU A C 1
ATOM 6694 O O . LEU A 1 866 ? 21.661 12.659 -7.509 1.00 87.19 866 LEU A O 1
ATOM 6698 N N . PHE A 1 867 ? 22.864 12.799 -9.397 1.00 88.44 867 PHE A N 1
ATOM 6699 C CA . PHE A 1 867 ? 23.641 11.575 -9.207 1.00 88.44 867 PHE A CA 1
ATOM 6700 C C . PHE A 1 867 ? 24.434 11.600 -7.896 1.00 88.44 867 PHE A C 1
ATOM 6702 O O . PHE A 1 867 ? 24.385 10.630 -7.137 1.00 88.44 867 PHE A O 1
ATOM 6709 N N . VAL A 1 868 ? 25.122 12.707 -7.591 1.00 91.81 868 VAL A N 1
ATOM 6710 C CA . VAL A 1 868 ? 25.872 12.869 -6.334 1.00 91.81 868 VAL A CA 1
ATOM 6711 C C . VAL A 1 868 ? 24.933 12.856 -5.126 1.00 91.81 868 VAL A C 1
ATOM 6713 O O . VAL A 1 868 ? 25.198 12.126 -4.173 1.00 91.81 868 VAL A O 1
ATOM 6716 N N . VAL A 1 869 ? 23.820 13.599 -5.166 1.00 89.38 869 VAL A N 1
ATOM 6717 C CA . VAL A 1 869 ? 22.845 13.656 -4.059 1.00 89.38 869 VAL A CA 1
ATOM 6718 C C . VAL A 1 869 ? 22.216 12.288 -3.790 1.00 89.38 869 VAL A C 1
ATOM 6720 O O . VAL A 1 869 ? 22.179 11.842 -2.645 1.00 89.38 869 VAL A O 1
ATOM 6723 N N . VAL A 1 870 ? 21.754 11.590 -4.829 1.00 87.50 870 VAL A N 1
ATOM 6724 C CA . VAL A 1 870 ? 21.086 10.292 -4.669 1.00 87.50 870 VAL A CA 1
ATOM 6725 C C . VAL A 1 870 ? 22.086 9.197 -4.271 1.00 87.50 870 VAL A C 1
ATOM 6727 O O . VAL A 1 870 ? 21.783 8.397 -3.390 1.00 87.50 870 VAL A O 1
ATOM 6730 N N . THR A 1 871 ? 23.308 9.200 -4.817 1.00 87.38 871 THR A N 1
ATOM 6731 C CA . THR A 1 871 ? 24.362 8.253 -4.399 1.00 87.38 871 THR A CA 1
ATOM 6732 C C . THR A 1 871 ? 24.798 8.495 -2.951 1.00 87.38 871 THR A C 1
ATOM 6734 O O . THR A 1 871 ? 24.995 7.540 -2.203 1.00 87.38 871 THR A O 1
ATOM 6737 N N . PHE A 1 872 ? 24.895 9.757 -2.515 1.00 87.56 872 PHE A N 1
ATOM 6738 C CA . PHE A 1 872 ? 25.151 10.095 -1.112 1.00 87.56 872 PHE A CA 1
ATOM 6739 C C . PHE A 1 872 ? 24.021 9.600 -0.198 1.00 87.56 872 PHE A C 1
ATOM 6741 O O . PHE A 1 872 ? 24.298 8.996 0.838 1.00 87.56 872 PHE A O 1
ATOM 6748 N N . ASN A 1 873 ? 22.759 9.786 -0.599 1.00 84.94 873 ASN A N 1
ATOM 6749 C CA . ASN A 1 873 ? 21.605 9.274 0.141 1.00 84.94 873 ASN A CA 1
ATOM 6750 C C . ASN A 1 873 ? 21.625 7.739 0.242 1.00 84.94 873 ASN A C 1
ATOM 6752 O O . ASN A 1 873 ? 21.411 7.209 1.329 1.00 84.94 873 ASN A O 1
ATOM 6756 N N . ASP A 1 874 ? 21.916 7.008 -0.838 1.00 86.25 874 ASP A N 1
ATOM 6757 C CA . ASP A 1 874 ? 22.048 5.543 -0.799 1.00 86.25 874 ASP A CA 1
ATOM 6758 C C . ASP A 1 874 ? 23.149 5.079 0.162 1.00 86.25 874 ASP A C 1
ATOM 6760 O O . ASP A 1 874 ? 22.909 4.202 0.991 1.00 86.25 874 ASP A O 1
ATOM 6764 N N . VAL A 1 875 ? 24.337 5.688 0.092 1.00 85.94 875 VAL A N 1
ATOM 6765 C CA . VAL A 1 875 ? 25.463 5.354 0.977 1.00 85.94 875 VAL A CA 1
ATOM 6766 C C . VAL A 1 875 ? 25.128 5.665 2.439 1.00 85.94 875 VAL A C 1
ATOM 6768 O O . VAL A 1 875 ? 25.405 4.846 3.312 1.00 85.94 875 VAL A O 1
ATOM 6771 N N . MET A 1 876 ? 24.475 6.796 2.723 1.00 84.00 876 MET A N 1
ATOM 6772 C CA . MET A 1 876 ? 24.049 7.130 4.086 1.00 84.00 876 MET A CA 1
ATOM 6773 C C . MET A 1 876 ? 22.955 6.198 4.619 1.00 84.00 876 MET A C 1
ATOM 6775 O O . MET A 1 876 ? 22.999 5.843 5.794 1.00 84.00 876 MET A O 1
ATOM 6779 N N . ASN A 1 877 ? 22.015 5.767 3.771 1.00 79.44 877 ASN A N 1
ATOM 6780 C CA . ASN A 1 877 ? 21.005 4.768 4.131 1.00 79.44 877 ASN A CA 1
ATOM 6781 C C . ASN A 1 877 ? 21.649 3.404 4.449 1.00 79.44 877 ASN A C 1
ATOM 6783 O O . ASN A 1 877 ? 21.224 2.731 5.382 1.00 79.44 877 ASN A O 1
ATOM 6787 N N . LEU A 1 878 ? 22.683 3.003 3.699 1.00 78.75 878 LEU A N 1
ATOM 6788 C CA . LEU A 1 878 ? 23.384 1.726 3.889 1.00 78.75 878 LEU A CA 1
ATOM 6789 C C . LEU A 1 878 ? 24.262 1.699 5.155 1.00 78.75 878 LEU A C 1
ATOM 6791 O O . LEU A 1 878 ? 24.445 0.643 5.752 1.00 78.75 878 LEU A O 1
ATOM 6795 N N . ILE A 1 879 ? 24.805 2.850 5.567 1.00 79.69 879 ILE A N 1
ATOM 6796 C CA . ILE A 1 879 ? 25.666 2.987 6.759 1.00 79.69 879 ILE A CA 1
ATOM 6797 C C . ILE A 1 879 ? 24.856 3.046 8.072 1.00 79.69 879 ILE A C 1
ATOM 6799 O O . ILE A 1 879 ? 25.418 2.823 9.142 1.00 79.69 879 ILE A O 1
ATOM 6803 N N . GLY A 1 880 ? 23.542 3.280 7.997 1.00 52.41 880 GLY A N 1
ATOM 6804 C CA . GLY A 1 880 ? 22.638 3.303 9.149 1.00 52.41 880 GLY A CA 1
ATOM 6805 C C . GLY A 1 880 ? 22.457 4.702 9.744 1.00 52.41 880 GLY A C 1
ATOM 6806 O O . GLY A 1 880 ? 23.314 5.213 10.468 1.00 52.41 880 GLY A O 1
ATOM 6807 N N . ARG A 1 881 ? 21.300 5.300 9.453 1.00 47.88 881 ARG A N 1
ATOM 6808 C CA . ARG A 1 881 ? 20.726 6.483 10.107 1.00 47.88 881 ARG A CA 1
ATOM 6809 C C . ARG A 1 881 ? 19.252 6.231 10.402 1.00 47.88 881 ARG A C 1
ATOM 6811 O O . ARG A 1 881 ? 18.650 5.457 9.628 1.00 47.88 881 ARG A O 1
#

pLDDT: mean 76.6, std 23.05, range [23.27, 97.5]

Sequence (881 aa):
MVQRRLPLRRQALQQRLHLQRHGQELRRQERRPPRHQQRRPRQAGRGPRTQQEGRRRLEDHLPRPPRRVRRRRQGLLRQAHPRNVRHQQGRLRRLPRRHRRRQQRQARKNQLRRQGPRQPPRRKGRRDQDHQALRLHRQVLTATGPRPADSTHDPPRARAHPRARSFSPRRADRVNPTPRSPTLQSLATIFDLALVVLGFGLIIFFHELGHFLAARWAGIRVLAFAIGMGPAVCSFRKGLGFRKGSSEPEYRALDSRLGVSHTEYRLNWLPFGGYVKMLGQEDLNPQAVSDEPDSYQACRPAKRMVVISAGVIANLILAALIFMFVFKVGIHSDPPVVGDVIPGTPAARALPRDATAAADPGLRPGDLILQIDGRKARSFNDVLLASAMARRGRPVSLLVERAGETLRFDIVPEVGRLTGALELGVTPPTSATLANVRPGDHKALDAARKAFDRLGLLGVDPGAQLARIDARADVTMAAQVAAAFRDSNGNPLRLQFNNPSGASVTLSLDPRPRLASHLVPIPPGGYQVLEHLLGLAPVMRVAEGTDPDKAQGLEPGDVFLRAGAVEYPSVPQGIAEIRARAGKTVELAVLRTADDGPKVINLNARVSRDGRVGFFASSTADDSTLLSKPHPRLADLREGSEPRAPAAASLPIIPGSRLIAADGRSPANFADLRAALRDATRAALNAGQPATLTLALELPTADPSIQPTTERLDWTLSPDDLRALHALGWESPLPSTLFQPAEFLLKATGPLDALNTGLAETHRVMMMTYLTLARLFEGTVKVEHLKGPVGIAHLGTLIADRGLIWLLFFLALISVNLAVINFLPLPIVDGGQFIFLVVEAIRGKPAPMAIQNAATVIGLALIGTLFVVVTFNDVMNLIGR

Solvent-accessible surface area (backbone atoms only — not comparable to full-atom values): 50576 Å² total; per-residue (Å²): 145,76,93,86,67,66,69,67,59,53,56,56,51,51,54,52,52,53,54,53,52,55,61,51,52,56,67,58,67,78,71,70,84,91,78,90,82,87,87,85,85,91,87,87,84,88,87,83,89,81,90,83,88,81,84,91,88,87,89,85,90,85,90,88,90,85,85,89,88,90,85,87,80,91,84,86,84,88,89,88,84,89,81,89,85,88,88,84,90,83,89,87,90,87,88,85,88,86,89,83,82,90,81,89,81,73,91,83,76,87,87,72,90,89,87,86,90,87,84,86,90,88,82,89,90,79,87,83,90,82,86,82,87,86,82,90,90,84,79,89,89,88,88,86,85,89,83,84,89,81,91,86,89,86,87,85,90,83,89,89,80,89,78,77,84,78,79,74,80,72,82,79,78,81,77,71,79,70,88,63,53,74,68,57,46,53,52,46,56,53,49,33,44,50,53,44,47,50,48,53,13,50,48,37,40,40,20,38,48,19,29,48,54,34,29,55,72,68,54,32,47,42,48,33,42,33,42,16,37,79,61,40,56,29,21,39,25,60,68,79,44,75,38,81,26,67,54,61,68,61,66,68,69,47,93,68,60,81,83,42,49,68,39,33,42,34,41,23,72,38,66,55,34,43,47,59,40,41,36,33,47,38,98,93,37,92,80,44,70,42,92,48,84,37,13,50,66,59,43,56,53,75,52,48,46,48,23,49,48,22,20,38,50,34,18,45,50,51,16,19,53,42,34,16,49,37,26,56,76,40,41,79,38,44,47,31,32,34,18,43,53,42,86,71,28,39,32,39,34,29,53,57,74,80,58,68,99,80,68,72,66,25,65,49,47,57,30,33,39,52,24,47,73,88,37,76,47,78,28,36,67,52,56,56,47,50,28,50,67,49,56,87,86,38,59,51,38,36,33,29,36,51,99,85,44,82,44,35,34,64,34,48,40,44,76,36,91,88,68,65,38,32,32,41,38,64,39,74,31,26,15,27,29,33,45,64,65,65,89,87,44,60,70,59,43,55,52,49,42,58,55,32,47,77,67,68,40,67,90,56,44,68,42,14,33,38,41,27,51,71,87,47,67,82,49,59,34,35,30,61,51,43,46,49,26,34,72,42,80,68,48,66,44,42,40,31,32,38,25,80,87,72,52,75,47,74,43,78,46,64,37,39,67,44,69,49,77,33,54,40,76,28,58,86,86,51,68,32,68,41,60,26,58,61,29,48,23,32,19,19,20,33,23,81,88,39,49,48,94,52,20,68,82,49,49,60,66,28,31,36,52,27,37,66,94,39,56,12,23,27,54,40,56,37,52,25,54,46,24,75,30,42,63,37,66,41,50,35,31,26,41,36,81,49,100,93,45,78,41,83,47,79,42,81,37,61,21,36,81,88,33,45,57,49,64,44,81,35,59,37,37,89,75,28,36,41,26,15,57,42,52,68,53,44,29,58,61,48,82,90,50,76,60,42,63,33,71,34,43,80,53,91,65,59,50,44,21,30,43,55,26,42,67,90,41,67,34,64,15,46,56,45,41,54,49,44,53,55,55,74,39,44,64,28,50,78,69,64,36,59,42,76,40,48,33,31,31,36,44,68,63,97,45,93,86,54,83,62,55,73,50,77,47,81,45,68,38,49,48,64,52,44,51,53,63,67,65,45,54,34,28,47,76,69,60,65,84,52,27,34,73,29,68,40,73,50,53,41,92,43,73,70,49,9,45,54,47,6,48,50,47,42,51,51,51,43,52,50,50,54,51,51,54,51,31,42,77,70,62,58,44,62,73,83,78,52,70,29,71,64,40,46,51,54,50,40,33,69,31,38,78,70,32,70,62,48,35,44,50,51,51,19,54,48,26,29,50,50,24,55,58,34,54,33,82,37,49,72,33,46,22,16,50,42,49,46,41,53,51,16,63,75,65,78,46,76,71,56,65,72,59,53,53,52,42,27,51,52,32,47,52,52,52,52,50,51,50,52,54,25,38,50,47,34,54,48,60,73,72,66,121

Nearest PDB structures (foldseek):
  7w6x-assembly1_A  TM=6.338E-01  e=1.296E-25  Escherichia coli K-12
  7w6y-assembly1_A  TM=4.621E-01  e=3.295E-20  Kangiella koreensis DSM 16069
  3i18-assembly1_A  TM=8.416E-01  e=1.561E-02  Listeria monocytogenes
  4rey-assembly1_A  TM=3.177E-01  e=3.349E-05  Homo sapiens
  3i1e-assembly2_B  TM=7.023E-01  e=1.733E-02  Listeria innocua

Foldseek 3Di:
DPPPPPPVVVVVVVVVVVVVVVVVVVVVVVPDDDDDDDDDDDDDDDDDDDDDDDDDDDDDDDDDDDDDDDDDDDDDDDDDDDDDDDDDDDDDDDDDDDDDDDDPPPPPDPPDDDDDDDDDDDDDDDDDDDDDDDDDDDDDDDDDDDDDDDDDDDDDDDDDDDDDDDPPPDDPDPPPPDDDDPVVVVVLLVVLLVVLQLLQLVLQLLLQVQLVVLLVVLLWQWQEKEAFDDWFCKKQKQVVGIDGTDCVVVCVPDPDCVRTHSYMYTYHDGRHHIHTHTQQDDLVDVPRGDPDCRGLVVGALVSNLSSLLRSLVSLLVLLLVLLLVLQQVFDKAFAQFFAAFAFLFQQQAWDFPPDDPPDDGGDAHGWHWQDKQNHGDQHVVVQVLSQQPDDQPFFIWTWTADPNDTTITGTHFDQDDPQSGGDRRTDTWFWQWFAADDPPPVVVQVVVQVVCVVLVNHPAGHRWGFQDKAPRRNGTTVRVVFVCLLVCQFDWIWIWIQHPVRDIDIGTHTWAQAFDWFWDAAPPGDTDIFGDQLQFGFFKFFDDPQDCVQLQNHDHGWTWCDKAPFGRDGPRRNQRSLQVQAQHWIWTWTWDQDPVGTDIDIGTFGAHNRRDRRTDMDGCAVFFQQTGQGDQWTADSHPPGDTHGGQCNPPPDDHRWGFQDKQPDGDRGNRSVLVRVLVQCVVCLVVQHKDKIKIWIFDDDPDPVDDTDIDIDIGIGHNVSNVVSNPRGTGDSDDSNRGHRRIDTSHAPDSVSSSVSSSVVLVSLLVVLVSQVVCVVVVSDDLLPDAAPLRLSVVSSVQCVVPDSSNSSSSSSVSSNCSNVLLPCQLSHSVVVSVQSVVCVVVVHGDPVVVSVVSNVVSCVVVVVSNVVNVVSSVDVVVPD

Radius of gyration: 39.58 Å; Cα contacts (8 Å, |Δi|>4): 1437; chains: 1; bounding box: 109×131×101 Å